Protein AF-D6ANL4-F1 (afdb_monomer_lite)

InterPro domains:
  IPR011990 Tetratricopeptide-like helical domain superfamily [G3DSA:1.25.40.10] (381-600)
  IPR011990 Tetratricopeptide-like helical domain superfamily [SSF48452] (417-595)
  IPR019734 Tetratricopeptide repeat [PS50005] (483-516)
  IPR019734 Tetratricopeptide repeat [SM00028] (483-516)
  IPR019734 Tetratricopeptide repeat [SM00028] (523-556)
  IPR027417 P-loop containing nucleoside triphosphate hydrolase [G3DSA:3.40.50.300] (1-132)
  IPR027417 P-loop containing nucleoside triphosphate hydrolase [SSF52540] (11-244)

Organism: NCBI:txid457431

Radius of gyration: 40.46 Å; chains: 1; bounding box: 131×117×101 Å

Foldseek 3Di:
DVLVVCLVVWFEAAAEEEAAFLQCLVVVLVVVLVVCVVVFPLEEEEDAQCCLPPVHGDALQVSLLVVCVVSPHDNVRQDPDLVVSLVVQQVSQADGEYEYEYEADNAPVSCVSVDHNGSYYYYYYHLFFYVVCVVVVYHYDYRDADDLVVLLVLLCVLQVPCLCVVPVVLSSLCCVLVLNRSLQSNQLSPVCNVPVVDHSVNLSVQSVPLQCNQVSSDDPDPRGPLNSLVSLLVPFDPLLNQLLLLVLLQLFFKDFPLLSCLLSQHDRPVSVVRCVRSNQWDFDDDPPDTTMIGGRSVSSSSSPVCNVVVNDPVSLLLSLLSLLVLLLVQLLVLLCQQPPPPPFDDQDSPPNAPVPSRGHDDQPDDPPDGSNVSSLVVCVVCLRSLLSSLVCCVVSVHLQSLLSSLRSSLSNCVQVVPLVSLLSSLVSQCVSCVVVVVLVSNLSSLQSSLVSCLVVLVLVSSLVSLVVSLVSCVVVVNQLSNLLSLQSNLSSCVSVVNLVSSLVSLVSSLPSNVVVPNLLSNLVSLQSNLVSCLVVLVLVSSLVSLVSSLVSCVVVVVLLVNLVSLLSNLSSCLSVVVNVSSVVSLVSSLVSCVVSVVVVVNVVSVVSNVVSVVVDPPDDPPDDDDDPPPPPPPPPPPDPDPDPDDDDDDDDDDDDDDDDDDDDDDDDDDYDDDDDDDDDDDDDDDDDDDDDDDDDDDDDDPDDDDDDDDDDDDDDDDDDDDDDDDDDDDDDDDDDDDDDDDDDDDDDDDDDDDDDDDDDDDDDDDDDDDDDDDDDDDDDDDDDDDDDDDDDDDDDDDDDDDDDDDDDDDDDDDDDDDDDDDDDDDDDDDDDDDDDDDDDDDDDDDDDDDD

pLDDT: mean 71.56, std 28.5, range [20.7, 98.0]

Secondary structure (DSSP, 8-state):
-HHHHHHHHT--EEEEEE--TTS-HHHHHHHHHHHHGGG-TT-EEEEE--TT-TT-SPPHHHHHHHHHHHTT--GGGS-SSHHHHHHHHHHHHTT---EEEEES---HHHHGGG--SSS-EEEEE-SS--GGGGTTT-EEEE-PPPPHHHHHHHHHHHH-SSHHHH-HHHHHHHHHHTTT-HHHHHHHHHHHHT-TTS-HHHHHHHHH-TTTHHHHT--SSS--HHHHHHHHHHTS-HHHHHHHHHHTT-SSSEEEHHHHHHHHTS--HHHHHHHHHTT-EEEE--SS---EEEE-HHHHHHHHHHHHHHS-HHHHHHHHHHHHHHHHHHHHHHHHHHSTT--PPPP--TTT--TT-SPPPP-PPPTT--HHHHHHHHHHHTHHHHHHHHHHTTTTT-THHHHHHHHHTTTHHHHH--HHHHHHHHHHHHHHHHHHT-HHHHHHHHHHHHHHHHHHT-HHHHHHHHHHHHHHHHHTT-HHHHHHHHHHHHHHHHHTT-HHHHHHHHHHHHHHHHHTT-HHHHHHHHHHHHHHHHHHT-HHHHHHHHHHHHHHHHHTT-HHHHHHHHHHHHHHHHHTT-HHHHHHHHHHHHHHHHHTT-HHHHHHHHHHHHHHHHH-TT-----S--S---------PPP----------------------------------------------------------------------------------------------------------PPPP------------------------------------------------------------------------------------------------------

Sequence (851 aa):
MHRNRASAEGHPTLAAVSGLGGVGKTAVALAWLHALRPDFPGGQLYADLGAQAPEGPADPGEVVARFLRALGVPVGQVPSTLGERVALYRSLTADRRLVVLLDDAATAAQVRPLLPAGRCVTAVTSRRRMPGLSLDGGHVIHLEPLSADAAVELLDATLADGRVAAQPEEARALVLLCAGLPLAVRIAGARLAARPKQGITSMVRALSEERERLEALAIEGDHDVRAALDLSYRGLPPAAARLYRLLGLHPGREFGVPLARTLSGGEAVEALDALHDANLLVDVAEETGGERYRFHDLVRLHAAERAARDGSAEERTTALLRIGHHYLANACRAEQVVEPGRDSLERNFARGVEPGAVAAEDFAPVEGQTAAEAALDWLERELPNLMAVVRHARAMGAPEIAWQLTDALWPLFPRRKLYREWLESHREGLLTAEEEGDGEACCRMLTSGALGRLATGDHAEGLAMFERAAVSFEERGDALGHARTLNYRGLAHQRLGRLDSAAELFARAADALPALGDLRAGALARFNLADVALAEGRYEDALVDAEASRLVLEAAGDAYNAARAAGLTGRACVGLGRLDRAEAELSAALSALRAQAAGFEAARVTREAMAKLSEAPGAAPSGPGALPGGAVPVRLGRPLGVDGGGRGGGPAGCSGATGGAGPAGSAGSGPSASPGPGDGPVGGGAGAGRCRHVAAYGPDDPYGGRVERGRVQTRHQPDVRDRGPHRPGLDRLPRLTDQQPGPAAEPQPAVWAPVHGHHQGAGVAVGEFGGVPGRVLVRRESRGRGLGHQGVRQQRHRVRCREPDAQVVVGDPQRAVRVEQRGSGPADPALRDVLGEPYGRRGHQVVPRSS

Structure (mmCIF, N/CA/C/O backbone):
data_AF-D6ANL4-F1
#
_entry.id   AF-D6ANL4-F1
#
loop_
_atom_site.group_PDB
_atom_site.id
_atom_site.type_symbol
_atom_site.label_atom_id
_atom_site.label_alt_id
_atom_site.label_comp_id
_atom_site.label_asym_id
_atom_site.label_entity_id
_atom_site.label_seq_id
_atom_site.pdbx_PDB_ins_code
_atom_site.Cartn_x
_atom_site.Cartn_y
_atom_site.Cartn_z
_atom_site.occupancy
_atom_site.B_iso_or_equiv
_atom_site.auth_seq_id
_atom_site.auth_comp_id
_atom_site.auth_asym_id
_atom_site.auth_atom_id
_atom_site.pdbx_PDB_model_num
ATOM 1 N N . MET A 1 1 ? -7.042 -24.223 26.941 1.00 49.34 1 MET A N 1
ATOM 2 C CA . MET A 1 1 ? -6.131 -24.908 27.891 1.00 49.34 1 MET A CA 1
ATOM 3 C C . MET A 1 1 ? -5.925 -24.132 29.192 1.00 49.34 1 MET A C 1
ATOM 5 O O . MET A 1 1 ? -6.305 -24.670 30.220 1.00 49.34 1 MET A O 1
ATOM 9 N N . HIS A 1 2 ? -5.383 -22.905 29.183 1.00 53.72 2 HIS A N 1
ATOM 10 C CA . HIS A 1 2 ? -4.917 -22.187 30.393 1.00 53.72 2 HIS A CA 1
ATOM 11 C C . HIS A 1 2 ? -5.878 -22.168 31.600 1.00 53.72 2 HIS A C 1
ATOM 13 O O . HIS A 1 2 ? -5.454 -22.538 32.692 1.00 53.72 2 HIS A O 1
ATOM 19 N N . ARG A 1 3 ? -7.178 -21.880 31.405 1.00 56.94 3 ARG A N 1
ATOM 20 C CA . ARG A 1 3 ? -8.217 -21.974 32.460 1.00 56.94 3 ARG A CA 1
ATOM 21 C C . ARG A 1 3 ? -8.161 -23.293 33.247 1.00 56.94 3 ARG A C 1
ATOM 23 O O . ARG A 1 3 ? -8.316 -23.291 34.460 1.00 56.94 3 ARG A O 1
ATOM 30 N N . ASN A 1 4 ? -7.926 -24.420 32.573 1.00 54.56 4 ASN A N 1
ATOM 31 C CA . ASN A 1 4 ? -7.916 -25.739 33.209 1.00 54.56 4 ASN A CA 1
ATOM 32 C C . ASN A 1 4 ? -6.651 -25.975 34.066 1.00 54.56 4 ASN A C 1
ATOM 34 O O . ASN A 1 4 ? -6.684 -26.850 34.924 1.00 54.56 4 ASN A O 1
ATOM 38 N N . ARG A 1 5 ? -5.568 -25.198 33.877 1.00 50.62 5 ARG A N 1
ATOM 39 C CA . ARG A 1 5 ? -4.426 -25.142 34.813 1.00 50.62 5 ARG A CA 1
ATOM 40 C C . ARG A 1 5 ? -4.746 -24.230 35.999 1.00 50.62 5 ARG A C 1
ATOM 42 O O . ARG A 1 5 ? -4.795 -24.708 37.127 1.00 50.62 5 ARG A O 1
ATOM 49 N N . ALA A 1 6 ? -5.108 -22.971 35.737 1.00 53.44 6 ALA A N 1
ATOM 50 C CA . ALA A 1 6 ? -5.422 -21.993 36.786 1.00 53.44 6 ALA A CA 1
ATOM 51 C C . ALA A 1 6 ? -6.539 -22.467 37.741 1.00 53.44 6 ALA A C 1
ATOM 53 O O . ALA A 1 6 ? -6.436 -22.299 38.952 1.00 53.44 6 ALA A O 1
ATOM 54 N N . SER A 1 7 ? -7.571 -23.145 37.224 1.00 52.44 7 SER A N 1
ATOM 55 C CA . SER A 1 7 ? -8.651 -23.729 38.034 1.00 52.44 7 SER A CA 1
ATOM 56 C C . SER A 1 7 ? -8.195 -24.894 38.926 1.00 52.44 7 SER A C 1
ATOM 58 O O . SER A 1 7 ? -8.766 -25.086 40.003 1.00 52.44 7 SER A O 1
ATOM 60 N N . ALA A 1 8 ? -7.201 -25.677 38.493 1.00 49.88 8 ALA A N 1
ATOM 61 C CA . ALA A 1 8 ? -6.625 -26.762 39.286 1.00 49.88 8 ALA A CA 1
ATOM 62 C C . ALA A 1 8 ? -5.714 -26.206 40.393 1.00 49.88 8 ALA A C 1
ATOM 64 O O . ALA A 1 8 ? -5.834 -26.603 41.550 1.00 49.88 8 ALA A O 1
ATOM 65 N N . GLU A 1 9 ? -4.878 -25.224 40.053 1.00 53.72 9 GLU A N 1
ATOM 66 C CA . GLU A 1 9 ? -3.955 -24.545 40.973 1.00 53.72 9 GLU A CA 1
ATOM 67 C C . GLU A 1 9 ? -4.677 -23.612 41.965 1.00 53.72 9 GLU A C 1
ATOM 69 O O . GLU A 1 9 ? -4.236 -23.439 43.096 1.00 53.72 9 GLU A O 1
ATOM 74 N N . GLY A 1 10 ? -5.829 -23.055 41.579 1.00 56.34 10 GLY A N 1
ATOM 75 C CA . GLY A 1 10 ? -6.633 -22.141 42.396 1.00 56.34 10 GLY A CA 1
ATOM 76 C C . GLY A 1 10 ? -6.345 -20.653 42.199 1.00 56.34 10 GLY A C 1
ATOM 77 O O . GLY A 1 10 ? -6.869 -19.844 42.961 1.00 56.34 10 GLY A O 1
ATOM 78 N N . HIS A 1 11 ? -5.560 -20.291 41.187 1.00 63.78 11 HIS A N 1
ATOM 79 C CA . HIS A 1 11 ? -5.214 -18.907 40.871 1.00 63.78 11 HIS A CA 1
ATOM 80 C C . HIS A 1 11 ? -6.373 -18.147 40.186 1.00 63.78 11 HIS A C 1
ATOM 82 O O . HIS A 1 11 ? -7.122 -18.748 39.404 1.00 63.78 11 HIS A O 1
ATOM 88 N N . PRO A 1 12 ? -6.526 -16.826 40.424 1.00 74.88 12 PRO A N 1
ATOM 89 C CA . PRO A 1 12 ? -7.436 -15.991 39.644 1.00 74.88 12 PRO A CA 1
ATOM 90 C C . PRO A 1 12 ? -7.028 -15.994 38.165 1.00 74.88 12 PRO A C 1
ATOM 92 O O . PRO A 1 12 ? -5.848 -15.927 37.832 1.00 74.88 12 PRO A O 1
ATOM 95 N N . THR A 1 13 ? -8.006 -16.057 37.261 1.00 86.62 13 THR A N 1
ATOM 96 C CA . THR A 1 13 ? -7.759 -15.981 35.812 1.00 86.62 13 THR A CA 1
ATOM 97 C C . THR A 1 13 ? -8.113 -14.590 35.303 1.00 86.62 13 THR A C 1
ATOM 99 O O . THR A 1 13 ? -9.285 -14.217 35.301 1.00 86.62 13 THR A O 1
ATOM 102 N N . LEU A 1 14 ? -7.119 -13.842 34.827 1.00 91.25 14 LEU A N 1
ATOM 103 C CA . LEU A 1 14 ? -7.308 -12.571 34.129 1.00 91.25 14 LEU A CA 1
ATOM 104 C C . LEU A 1 14 ? -7.162 -12.792 32.615 1.00 91.25 14 LEU A C 1
ATOM 106 O O . LEU A 1 14 ? -6.200 -13.414 32.166 1.00 91.25 14 LEU A O 1
ATOM 110 N N . ALA A 1 15 ? -8.100 -12.279 31.821 1.00 93.44 15 ALA A N 1
ATOM 111 C CA . ALA A 1 15 ? -8.013 -12.244 30.362 1.00 93.44 15 ALA A CA 1
ATOM 112 C C . ALA A 1 15 ? -8.346 -10.838 29.850 1.00 93.44 15 ALA A C 1
ATOM 114 O O . ALA A 1 15 ? -9.353 -10.260 30.254 1.00 93.44 15 ALA A O 1
ATOM 115 N N . ALA A 1 16 ? -7.514 -10.289 28.965 1.00 94.25 16 ALA A N 1
ATOM 116 C CA . ALA A 1 16 ? -7.652 -8.932 28.440 1.00 94.25 16 ALA A CA 1
ATOM 117 C C . ALA A 1 16 ? -7.832 -8.958 26.918 1.00 94.25 16 ALA A C 1
ATOM 119 O O . ALA A 1 16 ? -6.879 -9.186 26.177 1.00 94.25 16 ALA A O 1
ATOM 120 N N . VAL A 1 17 ? -9.065 -8.738 26.459 1.00 95.19 17 VAL A N 1
ATOM 121 C CA . VAL A 1 17 ? -9.463 -8.772 25.047 1.00 95.19 17 VAL A CA 1
ATOM 122 C C . VAL A 1 17 ? -9.319 -7.375 24.435 1.00 95.19 17 VAL A C 1
ATOM 124 O O . VAL A 1 17 ? -10.068 -6.453 24.758 1.00 95.19 17 VAL A O 1
ATOM 127 N N . SER A 1 18 ? -8.355 -7.229 23.534 1.00 93.38 18 SER A N 1
ATOM 128 C CA . SER A 1 18 ? -8.021 -5.996 22.806 1.00 93.38 18 SER A CA 1
ATOM 129 C C . SER A 1 18 ? -8.410 -6.094 21.326 1.00 93.38 18 SER A C 1
ATOM 131 O O . SER A 1 18 ? -8.670 -7.188 20.832 1.00 93.38 18 SER A O 1
ATOM 133 N N . GLY A 1 19 ? -8.480 -4.967 20.612 1.00 90.25 19 GLY A N 1
ATOM 134 C CA . GLY A 1 19 ? -8.834 -4.927 19.185 1.00 90.25 19 GLY A CA 1
ATOM 135 C C . GLY A 1 19 ? -9.689 -3.714 18.805 1.00 90.25 19 GLY A C 1
ATOM 136 O O . GLY A 1 19 ? -10.088 -2.924 19.667 1.00 90.25 19 GLY A O 1
ATOM 137 N N . LEU A 1 20 ? -10.004 -3.575 17.516 1.00 89.69 20 LEU A N 1
ATOM 138 C CA . LEU A 1 20 ? -10.671 -2.403 16.929 1.00 89.69 20 LEU A CA 1
ATOM 139 C C . LEU A 1 20 ? -12.090 -2.131 17.495 1.00 89.69 20 LEU A C 1
ATOM 141 O O . LEU A 1 20 ? -12.738 -2.985 18.116 1.00 89.69 20 LEU A O 1
ATOM 145 N N . GLY A 1 21 ? -12.602 -0.912 17.299 1.00 84.56 21 GLY A N 1
ATOM 146 C CA . GLY A 1 21 ? -14.017 -0.590 17.519 1.00 84.56 21 GLY A CA 1
ATOM 147 C C . GLY A 1 21 ? -14.932 -1.475 16.658 1.00 84.56 21 GLY A C 1
ATOM 148 O O . GLY A 1 21 ? -14.622 -1.760 15.507 1.00 84.56 21 GLY A O 1
ATOM 149 N N . GLY A 1 22 ? -16.040 -1.965 17.220 1.00 85.25 22 GLY A N 1
ATOM 150 C CA . GLY A 1 22 ? -16.984 -2.830 16.493 1.00 85.25 22 GLY A CA 1
ATOM 151 C C . GLY A 1 22 ? -16.523 -4.274 16.217 1.00 85.25 22 GLY A C 1
ATOM 152 O O . GLY A 1 22 ? -17.305 -5.043 15.660 1.00 85.25 22 GLY A O 1
ATOM 153 N N . VAL A 1 23 ? -15.315 -4.682 16.644 1.00 91.69 23 VAL A N 1
ATOM 154 C CA . VAL A 1 23 ? -14.769 -6.042 16.410 1.00 91.69 23 VAL A CA 1
ATOM 155 C C . VAL A 1 23 ? -15.395 -7.150 17.287 1.00 91.69 23 VAL A C 1
ATOM 157 O O . VAL A 1 23 ? -15.064 -8.319 17.157 1.00 91.69 23 VAL A O 1
ATOM 160 N N . GLY A 1 24 ? -16.327 -6.808 18.186 1.00 91.12 24 GLY A N 1
ATOM 161 C CA . GLY A 1 24 ? -17.108 -7.792 18.956 1.00 91.12 24 GLY A CA 1
ATOM 162 C C . GLY A 1 24 ? -16.538 -8.219 20.318 1.00 91.12 24 GLY A C 1
ATOM 163 O O . GLY A 1 24 ? -17.097 -9.124 20.931 1.00 91.12 24 GLY A O 1
ATOM 164 N N . LYS A 1 25 ? -15.488 -7.559 20.834 1.00 94.00 25 LYS A N 1
ATOM 165 C CA . LYS A 1 25 ? -14.819 -7.884 22.120 1.00 94.00 25 LYS A CA 1
ATOM 166 C C . LYS A 1 25 ? -15.785 -8.189 23.273 1.00 94.00 25 LYS A C 1
ATOM 168 O O . LYS A 1 25 ? -15.691 -9.250 23.881 1.00 94.00 25 LYS A O 1
ATOM 173 N N . THR A 1 26 ? -16.733 -7.288 23.533 1.00 92.12 26 THR A N 1
ATOM 174 C CA . THR A 1 26 ? -17.755 -7.417 24.585 1.00 92.12 26 THR A CA 1
ATOM 175 C C . THR A 1 26 ? -18.653 -8.633 24.372 1.00 92.12 26 THR A C 1
ATOM 177 O O . THR A 1 26 ? -18.962 -9.337 25.326 1.00 92.12 26 THR A O 1
ATOM 180 N N . ALA A 1 27 ? -19.024 -8.943 23.125 1.00 92.19 27 ALA A N 1
ATOM 181 C CA . ALA A 1 27 ? -19.832 -10.119 22.806 1.00 92.19 27 ALA A CA 1
ATOM 182 C C . ALA A 1 27 ? -19.053 -11.426 23.034 1.00 92.19 27 ALA A C 1
ATOM 184 O O . ALA A 1 27 ? -19.598 -12.359 23.617 1.00 92.19 27 ALA A O 1
ATOM 185 N N . VAL A 1 28 ? -17.770 -11.476 22.653 1.00 93.88 28 VAL A N 1
ATOM 186 C CA . VAL A 1 28 ? -16.883 -12.624 22.925 1.00 93.88 28 VAL A CA 1
ATOM 187 C C . VAL A 1 28 ? -16.667 -12.806 24.431 1.00 93.88 28 VAL A C 1
ATOM 189 O O . VAL A 1 28 ? -16.781 -13.923 24.937 1.00 93.88 28 VAL A O 1
ATOM 192 N N . ALA A 1 29 ? -16.418 -11.717 25.165 1.00 93.69 29 ALA A N 1
ATOM 193 C CA . ALA A 1 29 ? -16.261 -11.745 26.615 1.00 93.69 29 ALA A CA 1
ATOM 194 C C . ALA A 1 29 ? -17.547 -12.215 27.319 1.00 93.69 29 ALA A C 1
ATOM 196 O O . ALA A 1 29 ? -17.490 -13.143 28.123 1.00 93.69 29 ALA A O 1
ATOM 197 N N . LEU A 1 30 ? -18.713 -11.653 26.978 1.00 92.81 30 LEU A N 1
ATOM 198 C CA . LEU A 1 30 ? -20.006 -12.080 27.523 1.00 92.81 30 LEU A CA 1
ATOM 199 C C . LEU A 1 30 ? -20.320 -13.543 27.187 1.00 92.81 30 LEU A C 1
ATOM 201 O O . LEU A 1 30 ? -20.717 -14.285 28.078 1.00 92.81 30 LEU A O 1
ATOM 205 N N . ALA A 1 31 ? -20.102 -13.992 25.947 1.00 91.69 31 ALA A N 1
ATOM 206 C CA . ALA A 1 31 ? -20.332 -15.384 25.558 1.00 91.69 31 ALA A CA 1
ATOM 207 C C . ALA A 1 31 ? -19.447 -16.361 26.354 1.00 91.69 31 ALA A C 1
ATOM 209 O O . ALA A 1 31 ? -19.939 -17.370 26.864 1.00 91.69 31 ALA A O 1
ATOM 210 N N . TRP A 1 32 ? -18.161 -16.034 26.526 1.00 92.12 32 TRP A N 1
ATOM 211 C CA . TRP A 1 32 ? -17.240 -16.820 27.348 1.00 92.12 32 TRP A CA 1
ATOM 212 C C . TRP A 1 32 ? -17.672 -16.854 28.818 1.00 92.12 32 TRP A C 1
ATOM 214 O O . TRP A 1 32 ? -17.771 -17.929 29.408 1.00 92.12 32 TRP A O 1
ATOM 224 N N . LEU A 1 33 ? -17.990 -15.698 29.403 1.00 90.81 33 LEU A N 1
ATOM 225 C CA . LEU A 1 33 ? -18.392 -15.592 30.805 1.00 90.81 33 LEU A CA 1
ATOM 226 C C . LEU A 1 33 ? -19.758 -16.241 31.092 1.00 90.81 33 LEU A C 1
ATOM 228 O O . LEU A 1 33 ? -19.920 -16.875 32.134 1.00 90.81 33 LEU A O 1
ATOM 232 N N . HIS A 1 34 ? -20.713 -16.175 30.160 1.00 88.00 34 HIS A N 1
ATOM 233 C CA . HIS A 1 34 ? -21.976 -16.915 30.243 1.00 88.00 34 HIS A CA 1
ATOM 234 C C . HIS A 1 34 ? -21.746 -18.429 30.276 1.00 88.00 34 HIS A C 1
ATOM 236 O O . HIS A 1 34 ? -22.342 -19.112 31.109 1.00 88.00 34 HIS A O 1
ATOM 242 N N . ALA A 1 35 ? -20.854 -18.952 29.428 1.00 88.50 35 ALA A N 1
ATOM 243 C CA . ALA A 1 35 ? -20.510 -20.375 29.409 1.00 88.50 35 ALA A CA 1
ATOM 244 C C . ALA A 1 35 ? -19.803 -20.846 30.698 1.00 88.50 35 ALA A C 1
ATOM 246 O O . ALA A 1 35 ? -19.866 -22.026 31.032 1.00 88.50 35 ALA A O 1
ATOM 247 N N . LEU A 1 36 ? -19.161 -19.934 31.441 1.00 86.69 36 LEU A N 1
ATOM 248 C CA . LEU A 1 36 ? -18.554 -20.212 32.748 1.00 86.69 36 LEU A CA 1
ATOM 249 C C . LEU A 1 36 ? -19.534 -20.121 33.926 1.00 86.69 36 LEU A C 1
ATOM 251 O O . LEU A 1 36 ? -19.228 -20.642 34.995 1.00 86.69 36 LEU A O 1
ATOM 255 N N . ARG A 1 37 ? -20.695 -19.471 33.771 1.00 83.38 37 ARG A N 1
ATOM 256 C CA . ARG A 1 37 ? -21.607 -19.126 34.881 1.00 83.38 37 ARG A CA 1
ATOM 257 C C . ARG A 1 37 ? -21.918 -20.273 35.871 1.00 83.38 37 ARG A C 1
ATOM 259 O O . ARG A 1 37 ? -21.985 -19.965 37.062 1.00 83.38 37 ARG A O 1
ATOM 266 N N . PRO A 1 38 ? -22.086 -21.553 35.468 1.00 86.44 38 PRO A N 1
ATOM 267 C CA . PRO A 1 38 ? -22.317 -22.653 36.414 1.00 86.44 38 PRO A CA 1
ATOM 268 C C . PRO A 1 38 ? -21.175 -22.895 37.418 1.00 86.44 38 PRO A C 1
ATOM 270 O O . PRO A 1 38 ? -21.438 -23.315 38.542 1.00 86.44 38 PRO A O 1
ATOM 273 N N . ASP A 1 39 ? -19.924 -22.601 37.048 1.00 85.88 39 ASP A N 1
ATOM 274 C CA . ASP A 1 39 ? -18.735 -22.887 37.867 1.00 85.88 39 ASP A CA 1
ATOM 275 C C . ASP A 1 39 ? -18.497 -21.839 38.985 1.00 85.88 39 ASP A C 1
ATOM 277 O O . ASP A 1 39 ? -17.739 -22.084 39.934 1.00 85.88 39 ASP A O 1
ATOM 281 N N . PHE A 1 40 ? -19.153 -20.671 38.895 1.00 87.94 40 PHE A N 1
ATOM 282 C CA . PHE A 1 40 ? -18.916 -19.487 39.738 1.00 87.94 40 PHE A CA 1
ATOM 283 C C . PHE A 1 40 ? -20.179 -19.047 40.512 1.00 87.94 40 PHE A C 1
ATOM 285 O O . PHE A 1 40 ? -20.738 -17.975 40.260 1.00 87.94 40 PHE A O 1
ATOM 292 N N . PRO A 1 41 ? -20.640 -19.840 41.502 1.00 85.62 41 PRO A N 1
ATOM 293 C CA . PRO A 1 41 ? -21.874 -19.572 42.249 1.00 85.62 41 PRO A CA 1
ATOM 294 C C . PRO A 1 41 ? -21.801 -18.359 43.195 1.00 85.62 41 PRO A C 1
ATOM 296 O O . PRO A 1 41 ? -22.813 -17.991 43.782 1.00 85.62 41 PRO A O 1
ATOM 299 N N . GLY A 1 42 ? -20.632 -17.730 43.371 1.00 84.19 42 GLY A N 1
ATOM 300 C CA . GLY A 1 42 ? -20.474 -16.561 44.241 1.00 84.19 42 GLY A CA 1
ATOM 301 C C . GLY A 1 42 ? -21.062 -15.267 43.668 1.00 84.19 42 GLY A C 1
ATOM 302 O O . GLY A 1 42 ? -21.218 -14.303 44.418 1.00 84.19 42 GLY A O 1
ATOM 303 N N . GLY A 1 43 ? -21.367 -15.233 42.364 1.00 87.56 43 GLY A N 1
ATOM 304 C CA . GLY A 1 43 ? -21.992 -14.098 41.685 1.00 87.56 43 GLY A CA 1
ATOM 305 C C . GLY A 1 43 ? -21.235 -13.593 40.452 1.00 87.56 43 GLY A C 1
ATOM 306 O O . GLY A 1 43 ? -20.160 -14.074 40.094 1.00 87.56 43 GLY A O 1
ATOM 307 N N . GLN A 1 44 ? -21.831 -12.592 39.803 1.00 91.00 44 GLN A N 1
ATOM 308 C CA . GLN A 1 44 ? -21.300 -11.909 38.622 1.00 91.00 44 GLN A CA 1
ATOM 309 C C . GLN A 1 44 ? -21.209 -10.406 38.913 1.00 91.00 44 GLN A C 1
ATOM 311 O O . GLN A 1 44 ? -22.133 -9.841 39.498 1.00 91.00 44 GLN A O 1
ATOM 316 N N . LEU A 1 45 ? -20.120 -9.761 38.497 1.00 93.81 45 LEU A N 1
ATOM 317 C CA . LEU A 1 45 ? -19.922 -8.313 38.578 1.00 93.81 45 LEU A CA 1
ATOM 318 C C . LEU A 1 45 ? -19.667 -7.746 37.178 1.00 93.81 45 LEU A C 1
ATOM 320 O O . LEU A 1 45 ? -18.906 -8.320 36.402 1.00 93.81 45 LEU A O 1
ATOM 324 N N . TYR A 1 46 ? -20.282 -6.604 36.874 1.00 94.44 46 TYR A N 1
ATOM 325 C CA . TYR A 1 46 ? -20.105 -5.881 35.616 1.00 94.44 46 TYR A CA 1
ATOM 326 C C . TYR A 1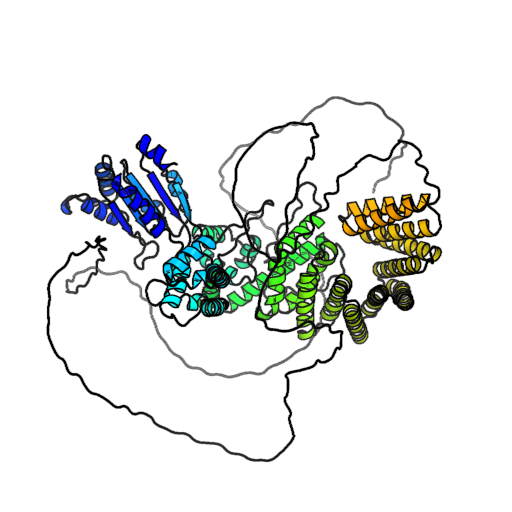 46 ? -19.785 -4.413 35.890 1.00 94.44 46 TYR A C 1
ATOM 328 O O . TYR A 1 46 ? -20.445 -3.765 36.709 1.00 94.44 46 TYR A O 1
ATOM 336 N N . ALA A 1 47 ? -18.799 -3.882 35.177 1.00 94.19 47 ALA A N 1
ATOM 337 C CA . ALA A 1 47 ? -18.584 -2.454 35.047 1.00 94.19 47 ALA A CA 1
ATOM 338 C C . ALA A 1 47 ? -18.217 -2.119 33.602 1.00 94.19 47 ALA A C 1
ATOM 340 O O . ALA A 1 47 ? -17.173 -2.546 33.118 1.00 94.19 47 ALA A O 1
ATOM 341 N N . ASP A 1 48 ? -19.044 -1.294 32.966 1.00 92.00 48 ASP A N 1
ATOM 342 C CA . ASP A 1 48 ? -18.556 -0.376 31.941 1.00 92.00 48 ASP A CA 1
ATOM 343 C C . ASP A 1 48 ? -17.573 0.599 32.614 1.00 92.00 48 ASP A C 1
ATOM 345 O O . ASP A 1 48 ? -17.864 1.135 33.696 1.00 92.00 48 ASP A O 1
ATOM 349 N N . LEU A 1 49 ? -16.394 0.752 32.014 1.00 91.69 49 LEU A N 1
ATOM 350 C CA . LEU A 1 49 ? -15.315 1.642 32.436 1.00 91.69 49 LEU A CA 1
ATOM 351 C C . LEU A 1 49 ? -15.178 2.882 31.539 1.00 91.69 49 LEU A C 1
ATOM 353 O O . LEU A 1 49 ? -14.384 3.772 31.866 1.00 91.69 49 LEU A O 1
ATOM 357 N N . GLY A 1 50 ? -15.968 2.964 30.463 1.00 80.56 50 GLY A N 1
ATOM 358 C CA . GLY A 1 50 ? -16.232 4.177 29.699 1.00 80.56 50 GLY A CA 1
ATOM 359 C C . GLY A 1 50 ? -14.988 4.868 29.153 1.00 80.56 50 GLY A C 1
ATOM 360 O O . GLY A 1 50 ? -14.885 6.087 29.274 1.00 80.56 50 GLY A O 1
ATOM 361 N N . ALA A 1 51 ? -14.031 4.135 28.568 1.00 76.50 51 ALA A N 1
ATOM 362 C CA . ALA A 1 51 ? -12.716 4.670 28.188 1.00 76.50 51 ALA A CA 1
ATOM 363 C C . ALA A 1 51 ? -12.726 5.980 27.384 1.00 76.50 51 ALA A C 1
ATOM 365 O O . ALA A 1 51 ? -11.730 6.704 27.411 1.00 76.50 51 ALA A O 1
ATOM 366 N N . GLN A 1 52 ? -13.802 6.267 26.646 1.00 66.81 52 GLN A N 1
ATOM 367 C CA . GLN A 1 52 ? -14.018 7.506 25.889 1.00 66.81 52 GLN A CA 1
ATOM 368 C C . GLN A 1 52 ? -15.429 8.094 26.122 1.00 66.81 52 GLN A C 1
ATOM 370 O O . GLN A 1 52 ? -16.010 8.704 25.224 1.00 66.81 52 GLN A O 1
ATOM 375 N N . ALA A 1 53 ? -16.002 7.894 27.315 1.00 74.56 53 ALA A N 1
ATOM 376 C CA . ALA A 1 53 ? -17.255 8.531 27.715 1.00 74.56 53 ALA A CA 1
ATOM 377 C C . ALA A 1 53 ? -17.093 10.068 27.822 1.00 74.56 53 ALA A C 1
ATOM 379 O O . ALA A 1 53 ? -15.987 10.538 28.103 1.00 74.56 53 ALA A O 1
ATOM 380 N N . PRO A 1 54 ? -18.163 10.874 27.640 1.00 68.50 54 PRO A N 1
ATOM 381 C CA . PRO A 1 54 ? -18.071 12.342 27.665 1.00 68.50 54 PRO A CA 1
ATOM 382 C C . PRO A 1 54 ? -17.549 12.933 28.983 1.00 68.50 54 PRO A C 1
ATOM 384 O O . PRO A 1 54 ? -16.980 14.021 28.986 1.00 68.50 54 PRO A O 1
ATOM 387 N N . GLU A 1 55 ? -17.741 12.212 30.087 1.00 75.44 55 GLU A N 1
ATOM 388 C CA . GLU A 1 55 ? -17.324 12.585 31.447 1.00 75.44 55 GLU A CA 1
ATOM 389 C C . GLU A 1 55 ? -15.909 12.070 31.794 1.00 75.44 55 GLU A C 1
ATOM 391 O O . GLU A 1 55 ? -15.365 12.400 32.846 1.00 75.44 55 GLU A O 1
ATOM 396 N N . GLY A 1 56 ? -15.285 11.305 30.888 1.00 76.38 56 GLY A N 1
ATOM 397 C CA . GLY A 1 56 ? -14.013 10.609 31.086 1.00 76.38 56 GLY A CA 1
ATOM 398 C C . GLY A 1 56 ? -14.173 9.142 31.526 1.00 76.38 56 GLY A C 1
ATOM 399 O O . GLY A 1 56 ? -15.292 8.677 31.748 1.00 76.38 56 GLY A O 1
ATOM 400 N N . PRO A 1 57 ? -13.064 8.383 31.636 1.00 85.44 57 PRO A N 1
ATOM 401 C CA . PRO A 1 57 ? -13.089 7.004 32.122 1.00 85.44 57 PRO A CA 1
ATOM 402 C C . PRO A 1 57 ? -13.553 6.921 33.580 1.00 85.44 57 PRO A C 1
ATOM 404 O O . PRO A 1 57 ? -13.145 7.736 34.407 1.00 85.44 57 PRO A O 1
ATOM 407 N N . ALA A 1 58 ? -14.342 5.898 33.913 1.00 89.56 58 ALA A N 1
ATOM 408 C CA . ALA A 1 58 ? -14.899 5.724 35.255 1.00 89.56 58 ALA A CA 1
ATOM 409 C C . ALA A 1 58 ? -13.807 5.594 36.338 1.00 89.56 58 ALA A C 1
ATOM 411 O O . ALA A 1 58 ? -12.858 4.816 36.173 1.00 89.56 58 ALA A O 1
ATOM 412 N N . ASP A 1 59 ? -13.971 6.298 37.465 1.00 91.75 59 ASP A N 1
ATOM 413 C CA . ASP A 1 59 ? -13.064 6.198 38.614 1.00 91.75 59 ASP A CA 1
ATOM 414 C C . ASP A 1 59 ? -13.075 4.774 39.207 1.00 91.75 59 ASP A C 1
ATOM 416 O O . ASP A 1 59 ? -14.133 4.283 39.626 1.00 91.75 59 ASP A O 1
ATOM 420 N N . PRO A 1 60 ? -11.911 4.106 39.333 1.00 94.12 60 PRO A N 1
ATOM 421 C CA . PRO A 1 60 ? -11.824 2.831 40.031 1.00 94.12 60 PRO A CA 1
ATOM 422 C C . PRO A 1 60 ? -12.356 2.887 41.469 1.00 94.12 60 PRO A C 1
ATOM 424 O O . PRO A 1 60 ? -12.922 1.902 41.939 1.00 94.12 60 PRO A O 1
ATOM 427 N N . GLY A 1 61 ? -12.230 4.014 42.177 1.00 94.50 61 GLY A N 1
ATOM 428 C CA . GLY A 1 61 ? -12.760 4.175 43.533 1.00 94.50 61 GLY A CA 1
ATOM 429 C C . GLY A 1 61 ? -14.280 4.041 43.602 1.00 94.50 61 GLY A C 1
ATOM 430 O O . GLY A 1 61 ? -14.794 3.350 44.491 1.00 94.50 61 GLY A O 1
ATOM 431 N N . GLU A 1 62 ? -15.010 4.663 42.682 1.00 93.50 62 GLU A N 1
ATOM 432 C CA . GLU A 1 62 ? -16.461 4.524 42.543 1.00 93.50 62 GLU A CA 1
ATOM 433 C C . GLU A 1 62 ? -16.876 3.129 42.071 1.00 93.50 62 GLU A C 1
ATOM 435 O O . GLU A 1 62 ? -17.844 2.565 42.597 1.00 93.50 62 GLU A O 1
ATOM 440 N N . VAL A 1 63 ? -16.129 2.523 41.141 1.00 95.88 63 VAL A N 1
ATOM 441 C CA . VAL A 1 63 ? -16.418 1.163 40.659 1.00 95.88 63 VAL A CA 1
ATOM 442 C C . VAL A 1 63 ? -16.223 0.125 41.771 1.00 95.88 63 VAL A C 1
ATOM 444 O O . VAL A 1 63 ? -17.115 -0.702 41.975 1.00 95.88 63 VAL A O 1
ATOM 447 N N . VAL A 1 64 ? -15.149 0.204 42.572 1.00 96.31 64 VAL A N 1
ATOM 448 C CA . VAL A 1 64 ? -14.995 -0.661 43.758 1.00 96.31 64 VAL A CA 1
ATOM 449 C C . VAL A 1 64 ? -16.101 -0.384 44.780 1.00 96.31 64 VAL A C 1
ATOM 451 O O . VAL A 1 64 ? -16.670 -1.329 45.318 1.00 96.31 64 VAL A O 1
ATOM 454 N N . ALA A 1 65 ? -16.494 0.874 45.017 1.00 94.00 65 ALA A N 1
ATOM 455 C CA . ALA A 1 65 ? -17.625 1.180 45.902 1.00 94.00 65 ALA A CA 1
ATOM 456 C C . ALA A 1 65 ? -18.954 0.574 45.396 1.00 94.00 65 ALA A C 1
ATOM 458 O O . ALA A 1 65 ? -19.758 0.085 46.193 1.00 94.00 65 ALA A O 1
ATOM 459 N N . ARG A 1 66 ? -19.184 0.545 44.075 1.00 94.25 66 ARG A N 1
ATOM 460 C CA . ARG A 1 66 ? -20.324 -0.142 43.442 1.00 94.25 66 ARG A CA 1
ATOM 461 C C . ARG A 1 66 ? -20.244 -1.661 43.635 1.00 94.25 66 ARG A C 1
ATOM 463 O O . ARG A 1 66 ? -21.248 -2.255 44.022 1.00 94.25 66 ARG A O 1
ATOM 470 N N . PHE A 1 67 ? -19.073 -2.273 43.452 1.00 95.75 67 PHE A N 1
ATOM 471 C CA . PHE A 1 67 ? -18.863 -3.707 43.687 1.00 95.75 67 PHE A CA 1
ATOM 472 C C . PHE A 1 67 ? -19.019 -4.101 45.162 1.00 95.75 67 PHE A C 1
ATOM 474 O O . PHE A 1 67 ? -19.671 -5.099 45.450 1.00 95.75 67 PHE A O 1
ATOM 481 N N . LEU A 1 68 ? -18.502 -3.311 46.107 1.00 95.25 68 LEU A N 1
ATOM 482 C CA . LEU A 1 68 ? -18.671 -3.544 47.546 1.00 95.25 68 LEU A CA 1
ATOM 483 C C . LEU A 1 68 ? -20.155 -3.560 47.942 1.00 95.25 68 LEU A C 1
ATOM 485 O O . LEU A 1 68 ? -20.599 -4.497 48.607 1.00 95.25 68 LEU A O 1
ATOM 489 N N . ARG A 1 69 ? -20.942 -2.585 47.464 1.00 94.06 69 ARG A N 1
ATOM 490 C CA . ARG A 1 69 ? -22.402 -2.560 47.670 1.00 94.06 69 ARG A CA 1
ATOM 491 C C . ARG A 1 69 ? -23.086 -3.791 47.060 1.00 94.06 69 ARG A C 1
ATOM 493 O O . ARG A 1 69 ? -23.899 -4.418 47.730 1.00 94.06 69 ARG A O 1
ATOM 500 N N . ALA A 1 70 ? -22.713 -4.190 45.841 1.00 91.81 70 ALA A N 1
ATOM 501 C CA . ALA A 1 70 ? -23.247 -5.391 45.185 1.00 91.81 70 ALA A CA 1
ATOM 502 C C . ALA A 1 70 ? -22.869 -6.709 45.898 1.00 91.81 70 ALA A C 1
ATOM 504 O O . ALA A 1 70 ? -23.630 -7.672 45.856 1.00 91.81 70 ALA A O 1
ATOM 505 N N . LEU A 1 71 ? -21.724 -6.756 46.589 1.00 91.56 71 LEU A N 1
ATOM 506 C CA . LEU A 1 71 ? -21.275 -7.901 47.395 1.00 91.56 71 LEU A CA 1
ATOM 507 C C . LEU A 1 71 ? -21.892 -7.953 48.807 1.00 91.56 71 LEU A C 1
ATOM 509 O O . LEU A 1 71 ? -21.618 -8.914 49.539 1.00 91.56 71 LEU A O 1
ATOM 513 N N . GLY A 1 72 ? -22.717 -6.959 49.167 1.00 91.56 72 GLY A N 1
ATOM 514 C CA . GLY A 1 72 ? -23.497 -6.890 50.406 1.00 91.56 72 GLY A CA 1
ATOM 515 C C . GLY A 1 72 ? -23.034 -5.854 51.439 1.00 91.56 72 GLY A C 1
ATOM 516 O O . GLY A 1 72 ? -23.589 -5.829 52.533 1.00 91.56 72 GLY A O 1
ATOM 517 N N . VAL A 1 73 ? -22.038 -5.008 51.142 1.00 94.06 73 VAL A N 1
ATOM 518 C CA . VAL A 1 73 ? -21.526 -4.014 52.108 1.00 94.06 73 VAL A CA 1
ATOM 519 C C . VAL A 1 73 ? -22.500 -2.830 52.243 1.00 94.06 73 VAL A C 1
ATOM 521 O O . VAL A 1 73 ? -22.773 -2.158 51.241 1.00 94.06 73 VAL A O 1
ATOM 524 N N . PRO A 1 74 ? -23.004 -2.515 53.455 1.00 92.81 74 PRO A N 1
ATOM 525 C CA . PRO A 1 74 ? -23.837 -1.337 53.697 1.00 92.81 74 PRO A CA 1
ATOM 526 C C . PRO A 1 74 ? -23.123 -0.038 53.313 1.00 92.81 74 PRO A C 1
ATOM 528 O O . PRO A 1 74 ? -21.927 0.109 53.548 1.00 92.81 74 PRO A O 1
ATOM 531 N N . VAL A 1 75 ? -23.856 0.948 52.783 1.00 89.62 75 VAL A N 1
ATOM 532 C CA . VAL A 1 75 ? -23.263 2.193 52.245 1.00 89.62 75 VAL A CA 1
ATOM 533 C C . VAL A 1 75 ? -22.381 2.919 53.272 1.00 89.62 75 VAL A C 1
ATOM 535 O O . VAL A 1 75 ? -21.280 3.336 52.932 1.00 89.62 75 VAL A O 1
ATOM 538 N N . GLY A 1 76 ? -22.816 2.998 54.535 1.00 89.75 76 GLY A N 1
ATOM 539 C CA . GLY A 1 76 ? -22.049 3.608 55.633 1.00 89.75 76 GLY A CA 1
ATOM 540 C C . GLY A 1 76 ? -20.855 2.788 56.150 1.00 89.75 76 GLY A C 1
ATOM 541 O O . GLY A 1 76 ? -20.188 3.228 57.078 1.00 89.75 76 GLY A O 1
ATOM 542 N N . GLN A 1 77 ? -20.595 1.605 55.584 1.00 91.44 77 GLN A N 1
ATOM 543 C CA . GLN A 1 77 ? -19.425 0.761 55.870 1.00 91.44 77 GLN A CA 1
ATOM 544 C C . GLN A 1 77 ? -18.448 0.686 54.682 1.00 91.44 77 GLN A C 1
ATOM 546 O O . GLN A 1 77 ? -17.410 0.034 54.783 1.00 91.44 77 GLN A O 1
ATOM 551 N N . VAL A 1 78 ? -18.749 1.342 53.554 1.00 93.81 78 VAL A N 1
ATOM 552 C CA . VAL A 1 78 ? -17.811 1.463 52.430 1.00 93.81 78 VAL A CA 1
ATOM 553 C C . VAL A 1 78 ? -16.758 2.526 52.782 1.00 93.81 78 VAL A C 1
ATOM 555 O O . VAL A 1 78 ? -17.141 3.669 53.034 1.00 93.81 78 VAL A O 1
ATOM 558 N N . PRO A 1 79 ? -15.447 2.205 52.786 1.00 93.81 79 PRO A N 1
ATOM 559 C CA . PRO A 1 79 ? -14.407 3.166 53.155 1.00 93.81 79 PRO A CA 1
ATOM 560 C C . PRO A 1 79 ? -14.353 4.402 52.250 1.00 93.81 79 PRO A C 1
ATOM 562 O O . PRO A 1 79 ? -14.781 4.372 51.091 1.00 93.81 79 PRO A O 1
ATOM 565 N N . SER A 1 80 ? -13.783 5.498 52.751 1.00 89.88 80 SER A N 1
ATOM 566 C CA . SER A 1 80 ? -13.654 6.739 51.980 1.00 89.88 80 SER A CA 1
ATOM 567 C C . SER A 1 80 ? -12.539 6.661 50.933 1.00 89.88 80 SER A C 1
ATOM 569 O O . SER A 1 80 ? -12.747 7.144 49.821 1.00 89.88 80 SER A O 1
ATOM 571 N N . THR A 1 81 ? -11.401 6.022 51.231 1.00 94.56 81 THR A N 1
ATOM 572 C CA . THR A 1 81 ? -10.242 5.991 50.321 1.00 94.56 81 THR A CA 1
ATOM 573 C C . THR A 1 81 ? -10.257 4.805 49.350 1.00 94.56 81 THR A C 1
ATOM 575 O O . THR A 1 81 ? -10.783 3.729 49.642 1.00 94.56 81 THR A O 1
ATOM 578 N N . LEU A 1 82 ? -9.611 4.973 48.188 1.00 93.81 82 LEU A N 1
ATOM 579 C CA . LEU A 1 82 ? -9.416 3.894 47.211 1.00 93.81 82 LEU A CA 1
ATOM 580 C C . LEU A 1 82 ? -8.657 2.699 47.813 1.00 93.81 82 LEU A C 1
ATOM 582 O O . LEU A 1 82 ? -9.050 1.558 47.589 1.00 93.81 82 LEU A O 1
ATOM 586 N N . GLY A 1 83 ? -7.596 2.945 48.590 1.00 94.88 83 GLY A N 1
ATOM 587 C CA . GLY A 1 83 ? -6.765 1.883 49.169 1.00 94.88 83 GLY A CA 1
ATOM 588 C C . GLY A 1 83 ? -7.549 0.964 50.107 1.00 94.88 83 GLY A C 1
ATOM 589 O O . GLY A 1 83 ? -7.502 -0.256 49.963 1.00 94.88 83 GLY A O 1
ATOM 590 N N . GLU A 1 84 ? -8.340 1.544 51.011 1.00 95.75 84 GLU A N 1
ATOM 591 C CA . GLU A 1 84 ? -9.197 0.789 51.932 1.00 95.75 84 GLU A CA 1
ATOM 592 C C . GLU A 1 84 ? -10.329 0.057 51.194 1.00 95.75 84 GLU A C 1
ATOM 594 O O . GLU A 1 84 ? -10.614 -1.100 51.506 1.00 95.75 84 GLU A O 1
ATOM 599 N N . ARG A 1 85 ? -10.946 0.686 50.178 1.00 97.19 85 ARG A N 1
ATOM 600 C CA . ARG A 1 85 ? -11.953 0.033 49.319 1.00 97.19 85 ARG A CA 1
ATOM 601 C C . ARG A 1 85 ? -11.377 -1.199 48.619 1.00 97.19 85 ARG A C 1
ATOM 603 O O . ARG A 1 85 ? -12.008 -2.253 48.643 1.00 97.19 85 ARG A O 1
ATOM 610 N N . VAL A 1 86 ? -10.184 -1.087 48.029 1.00 96.75 86 VAL A N 1
ATOM 611 C CA . VAL A 1 86 ? -9.492 -2.196 47.345 1.00 96.75 86 VAL A CA 1
ATOM 612 C C . VAL A 1 86 ? -9.104 -3.298 48.330 1.00 96.75 86 VAL A C 1
ATOM 614 O O . VAL A 1 86 ? -9.298 -4.474 48.025 1.00 96.75 86 VAL A O 1
ATOM 617 N N . ALA A 1 87 ? -8.611 -2.945 49.521 1.00 95.50 87 ALA A N 1
ATOM 618 C CA . ALA A 1 87 ? -8.296 -3.915 50.567 1.00 95.50 87 ALA A CA 1
ATOM 619 C C . ALA A 1 87 ? -9.547 -4.694 51.011 1.00 95.50 87 ALA A C 1
ATOM 621 O O . ALA A 1 87 ? -9.541 -5.924 50.995 1.00 95.50 87 ALA A O 1
ATOM 622 N N . LEU A 1 88 ? -10.648 -3.996 51.318 1.00 95.44 88 LEU A N 1
ATOM 623 C CA . LEU A 1 88 ? -11.919 -4.618 51.699 1.00 95.44 88 LEU A CA 1
ATOM 624 C C . LEU A 1 88 ? -12.491 -5.495 50.572 1.00 95.44 88 LEU A C 1
ATOM 626 O O . LEU A 1 88 ? -12.958 -6.602 50.831 1.00 95.44 88 LEU A O 1
ATOM 630 N N . TYR A 1 89 ? -12.419 -5.036 49.320 1.00 95.19 89 TYR A N 1
ATOM 631 C CA . TYR A 1 89 ? -12.876 -5.789 48.149 1.00 95.19 89 TYR A CA 1
ATOM 632 C C . TYR A 1 89 ? -12.066 -7.074 47.939 1.00 95.19 89 TYR A C 1
ATOM 634 O O . TYR A 1 89 ? -12.645 -8.138 47.714 1.00 95.19 89 TYR A O 1
ATOM 642 N N . ARG A 1 90 ? -10.738 -7.021 48.081 1.00 93.62 90 ARG A N 1
ATOM 643 C CA . ARG A 1 90 ? -9.878 -8.210 47.996 1.00 93.62 90 ARG A CA 1
ATOM 644 C C . ARG A 1 90 ? -10.158 -9.191 49.137 1.00 93.62 90 ARG A C 1
ATOM 646 O O . ARG A 1 90 ? -10.379 -10.366 48.859 1.00 93.62 90 ARG A O 1
ATOM 653 N N . SER A 1 91 ? -10.294 -8.718 50.376 1.00 93.44 91 SER A N 1
ATOM 654 C CA . SER A 1 91 ? -10.684 -9.566 51.516 1.00 93.44 91 SER A CA 1
ATOM 655 C C . SER A 1 91 ? -12.056 -10.227 51.328 1.00 93.44 91 SER A C 1
ATOM 657 O O . SER A 1 91 ? -12.199 -11.422 51.560 1.00 93.44 91 SER A O 1
ATOM 659 N N . LEU A 1 92 ? -13.063 -9.493 50.840 1.00 92.06 92 LEU A N 1
ATOM 660 C CA . LEU A 1 92 ? -14.408 -10.034 50.586 1.00 92.06 92 LEU A CA 1
ATOM 661 C C . LEU A 1 92 ? -14.485 -10.992 49.388 1.00 92.06 92 LEU A C 1
ATOM 663 O O . LEU A 1 92 ? -15.490 -11.696 49.253 1.00 92.06 92 LEU A O 1
ATOM 667 N N . THR A 1 93 ? -13.474 -11.004 48.514 1.00 92.56 93 THR A N 1
ATOM 668 C CA . THR A 1 93 ? -13.424 -11.856 47.316 1.00 92.56 93 THR A CA 1
ATOM 669 C C . THR A 1 93 ? -12.447 -13.025 47.418 1.00 92.56 93 THR A C 1
ATOM 671 O O . THR A 1 93 ? -12.514 -13.898 46.559 1.00 92.56 93 THR A O 1
ATOM 674 N N . ALA A 1 94 ? -11.605 -13.097 48.456 1.00 89.81 94 ALA A N 1
ATOM 675 C CA . ALA A 1 94 ? -10.595 -14.145 48.648 1.00 89.81 94 ALA A CA 1
ATOM 676 C C . ALA A 1 94 ? -11.170 -15.578 48.586 1.00 89.81 94 ALA A C 1
ATOM 678 O O . ALA A 1 94 ? -10.680 -16.410 47.826 1.00 89.81 94 ALA A O 1
ATOM 679 N N . ASP A 1 95 ? -12.266 -15.844 49.301 1.00 83.25 95 ASP A N 1
ATOM 680 C CA . ASP A 1 95 ? -12.920 -17.164 49.317 1.00 83.25 95 ASP A CA 1
ATOM 681 C C . ASP A 1 95 ? -14.103 -17.284 48.335 1.00 83.25 95 ASP A C 1
ATOM 683 O O . ASP A 1 95 ? -14.750 -18.332 48.244 1.00 83.25 95 ASP A O 1
ATOM 687 N N . ARG A 1 96 ? -14.418 -16.224 47.575 1.00 87.56 96 ARG A N 1
ATOM 688 C CA . ARG A 1 96 ? -15.536 -16.236 46.616 1.00 87.56 96 ARG A CA 1
ATOM 689 C C . ARG A 1 96 ? -15.098 -16.753 45.245 1.00 87.56 96 ARG A C 1
ATOM 691 O O . ARG A 1 96 ? -13.971 -16.555 44.798 1.00 87.56 96 ARG A O 1
ATOM 698 N N . ARG A 1 97 ? -16.051 -17.372 44.542 1.00 89.25 97 ARG A N 1
ATOM 699 C CA . ARG A 1 97 ? -15.943 -17.729 43.120 1.00 89.25 97 ARG A CA 1
ATOM 700 C C . ARG A 1 97 ? -16.796 -16.768 42.305 1.00 89.25 97 ARG A C 1
ATOM 702 O O . ARG A 1 97 ? -18.006 -16.968 42.220 1.00 89.25 97 ARG A O 1
ATOM 709 N N . LEU A 1 98 ? -16.177 -15.718 41.768 1.00 90.81 98 LEU A N 1
ATOM 710 C CA . LEU A 1 98 ? -16.850 -14.680 40.985 1.00 90.81 98 LEU A CA 1
ATOM 711 C C . LEU A 1 98 ? -16.450 -14.714 39.513 1.00 90.81 98 LEU A C 1
ATOM 713 O O . LEU A 1 98 ? -15.313 -15.032 39.164 1.00 90.81 98 LEU A O 1
ATOM 717 N N . VAL A 1 99 ? -17.379 -14.267 38.678 1.00 92.81 99 VAL A N 1
ATOM 718 C CA . VAL A 1 99 ? -17.105 -13.783 37.325 1.00 92.81 99 VAL A CA 1
ATOM 719 C C . VAL A 1 99 ? -17.155 -12.254 37.334 1.00 92.81 99 VAL A C 1
ATOM 721 O O . VAL A 1 99 ? -18.086 -11.669 37.885 1.00 92.81 99 VAL A O 1
ATOM 724 N N . VAL A 1 100 ? -16.164 -11.601 36.731 1.00 94.12 100 VAL A N 1
ATOM 725 C CA . VAL A 1 100 ? -16.066 -10.139 36.625 1.00 94.12 100 VAL A CA 1
ATOM 726 C C . VAL A 1 100 ? -15.866 -9.751 35.160 1.00 94.12 100 VAL A C 1
ATOM 728 O O . VAL A 1 100 ? -14.987 -10.297 34.496 1.00 94.12 100 VAL A O 1
ATOM 731 N N . LEU A 1 101 ? -16.660 -8.802 34.662 1.00 96.19 101 LEU A N 1
ATOM 732 C CA . LEU A 1 101 ? -16.470 -8.158 33.361 1.00 96.19 101 LEU A CA 1
ATOM 733 C C . LEU A 1 101 ? -16.182 -6.665 33.552 1.00 96.19 101 LEU A C 1
ATOM 735 O O . LEU A 1 101 ? -16.974 -5.947 34.168 1.00 96.19 101 LEU A O 1
ATOM 739 N N . LEU A 1 102 ? -15.051 -6.224 33.009 1.00 96.69 102 LEU A N 1
ATOM 740 C CA . LEU A 1 102 ? -14.579 -4.842 32.984 1.00 96.69 102 LEU A CA 1
ATOM 741 C C . LEU A 1 102 ? -14.527 -4.387 31.518 1.00 96.69 102 LEU A C 1
ATOM 743 O O . LEU A 1 102 ? -13.577 -4.700 30.802 1.00 96.69 102 LEU A O 1
ATOM 747 N N . ASP A 1 103 ? -15.588 -3.736 31.053 1.00 94.62 103 ASP A N 1
ATOM 748 C CA . ASP A 1 103 ? -15.816 -3.432 29.637 1.00 94.62 103 ASP A CA 1
ATOM 749 C C . ASP A 1 103 ? -15.339 -2.013 29.272 1.00 94.62 103 ASP A C 1
ATOM 751 O O . ASP A 1 103 ? -15.404 -1.105 30.097 1.00 94.62 103 ASP A O 1
ATOM 755 N N . ASP A 1 104 ? -14.815 -1.844 28.054 1.00 89.88 104 ASP A N 1
ATOM 756 C CA . ASP A 1 104 ? -14.202 -0.610 27.526 1.00 89.88 104 ASP A CA 1
ATOM 757 C C . ASP A 1 104 ? -13.224 0.078 28.507 1.00 89.88 104 ASP A C 1
ATOM 759 O O . ASP A 1 104 ? -13.341 1.260 28.828 1.00 89.88 104 ASP A O 1
ATOM 763 N N . ALA A 1 105 ? -12.236 -0.681 28.995 1.00 92.94 105 ALA A N 1
ATOM 764 C CA . ALA A 1 105 ? -11.184 -0.212 29.898 1.00 92.94 105 ALA A CA 1
ATOM 765 C C . ALA A 1 105 ? -10.183 0.729 29.201 1.00 92.94 105 ALA A C 1
ATOM 767 O O . ALA A 1 105 ? -9.684 0.429 28.112 1.00 92.94 105 ALA A O 1
ATOM 768 N N . ALA A 1 106 ? -9.812 1.837 29.850 1.00 89.31 106 ALA A N 1
ATOM 769 C CA . ALA A 1 106 ? -8.880 2.821 29.292 1.00 89.31 106 ALA A CA 1
ATOM 770 C C . ALA A 1 106 ? -7.403 2.444 29.487 1.00 89.31 106 ALA A C 1
ATOM 772 O O . ALA A 1 106 ? -6.591 2.640 28.584 1.00 89.31 106 ALA A O 1
ATOM 773 N N . THR A 1 107 ? -7.037 1.942 30.673 1.00 90.62 107 THR A N 1
ATOM 774 C CA . THR A 1 107 ? -5.641 1.651 31.053 1.00 90.62 107 THR A CA 1
ATOM 775 C C . THR A 1 107 ? -5.539 0.465 32.015 1.00 90.62 107 THR A C 1
ATOM 777 O O . THR A 1 107 ? -6.472 0.167 32.760 1.00 90.62 107 THR A O 1
ATOM 780 N N . ALA A 1 108 ? -4.370 -0.184 32.075 1.00 92.06 108 ALA A N 1
ATOM 781 C CA . ALA A 1 108 ? -4.101 -1.227 33.073 1.00 92.06 108 ALA A CA 1
ATOM 782 C C . ALA A 1 108 ? -4.178 -0.691 34.521 1.00 92.06 108 ALA A C 1
ATOM 784 O O . ALA A 1 108 ? -4.592 -1.406 35.432 1.00 92.06 108 ALA A O 1
ATOM 785 N N . ALA A 1 109 ? -3.843 0.588 34.734 1.00 91.75 109 ALA A N 1
ATOM 786 C CA . ALA A 1 109 ? -3.953 1.249 36.034 1.00 91.75 109 ALA A CA 1
ATOM 787 C C . ALA A 1 109 ? -5.413 1.397 36.509 1.00 91.75 109 ALA A C 1
ATOM 789 O O . ALA A 1 109 ? -5.668 1.266 37.702 1.00 91.75 109 ALA A O 1
ATOM 790 N N . GLN A 1 110 ? -6.368 1.592 35.591 1.00 93.25 110 GLN A N 1
ATOM 791 C CA . GLN A 1 110 ? -7.806 1.600 35.901 1.00 93.25 110 GLN A CA 1
ATOM 792 C C . GLN A 1 110 ? -8.307 0.207 36.331 1.00 93.25 110 GLN A C 1
ATOM 794 O O . GLN A 1 110 ? -9.187 0.096 37.178 1.00 93.25 110 GLN A O 1
ATOM 799 N N . VAL A 1 111 ? -7.722 -0.858 35.771 1.00 95.12 111 VAL A N 1
ATOM 800 C CA . VAL A 1 111 ? -8.124 -2.259 35.993 1.00 95.12 111 VAL A CA 1
ATOM 801 C C . VAL A 1 111 ? -7.577 -2.837 37.303 1.00 95.12 111 VAL A C 1
ATOM 803 O O . VAL A 1 111 ? -8.309 -3.517 38.015 1.00 95.12 111 VAL A O 1
ATOM 806 N N . ARG A 1 112 ? -6.313 -2.569 37.661 1.00 94.38 112 ARG A N 1
ATOM 807 C CA . ARG A 1 112 ? -5.635 -3.165 38.839 1.00 94.38 112 ARG A CA 1
ATOM 808 C C . ARG A 1 112 ? -6.394 -3.057 40.180 1.00 94.38 112 ARG A C 1
ATOM 810 O O . ARG A 1 112 ? -6.395 -4.046 40.922 1.00 94.38 112 ARG A O 1
ATOM 817 N N . PRO A 1 113 ? -7.058 -1.933 40.523 1.00 94.69 113 PRO A N 1
ATOM 818 C CA . PRO A 1 113 ? -7.899 -1.829 41.722 1.00 94.69 113 PRO A CA 1
ATOM 819 C C . PRO A 1 113 ? -9.117 -2.765 41.718 1.00 94.69 113 PRO A C 1
ATOM 821 O O . PRO A 1 113 ? -9.609 -3.139 42.779 1.00 94.69 113 PRO A O 1
ATOM 824 N N . LEU A 1 114 ? -9.595 -3.141 40.530 1.00 95.19 114 LEU A N 1
ATOM 825 C CA . LEU A 1 114 ? -10.831 -3.893 40.300 1.00 95.19 114 LEU A CA 1
ATOM 826 C C . LEU A 1 114 ? -10.611 -5.414 40.267 1.00 95.19 114 LEU A C 1
ATOM 828 O O . LEU A 1 114 ? -11.572 -6.165 40.125 1.00 95.19 114 LEU A O 1
ATOM 832 N N . LEU A 1 115 ? -9.361 -5.874 40.389 1.00 93.06 115 LEU A N 1
ATOM 833 C CA . LEU A 1 115 ? -9.013 -7.295 40.378 1.00 93.06 115 LEU A CA 1
ATOM 834 C C . LEU A 1 115 ? -9.343 -7.963 41.735 1.00 93.06 115 LEU A C 1
ATOM 836 O O . LEU A 1 115 ? -8.807 -7.525 42.765 1.00 93.06 115 LEU A O 1
ATOM 840 N N . PRO A 1 116 ? -10.195 -9.011 41.760 1.00 91.62 116 PRO A N 1
ATOM 841 C CA . PRO A 1 116 ? -10.508 -9.788 42.962 1.00 91.62 116 PRO A CA 1
ATOM 842 C C . PRO A 1 116 ? -9.341 -10.705 43.365 1.00 91.62 116 PRO A C 1
ATOM 844 O O . PRO A 1 116 ? -8.473 -11.012 42.550 1.00 91.62 116 PRO A O 1
ATOM 847 N N . ALA A 1 117 ? -9.334 -11.174 44.617 1.00 85.19 117 ALA A N 1
ATOM 848 C CA . ALA A 1 117 ? -8.225 -11.975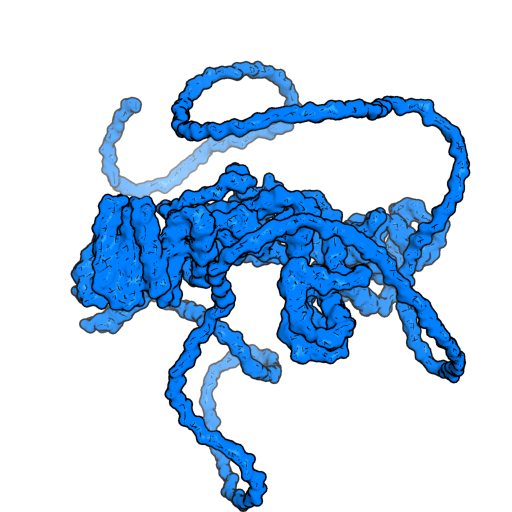 45.156 1.00 85.19 117 ALA A CA 1
ATOM 849 C C . ALA A 1 117 ? -8.418 -13.505 45.082 1.00 85.19 117 ALA A C 1
ATOM 851 O O . ALA A 1 117 ? -7.437 -14.240 45.141 1.00 85.19 117 ALA A O 1
ATOM 852 N N . GLY A 1 118 ? -9.663 -13.988 45.004 1.00 78.88 118 GLY A N 1
ATOM 853 C CA . GLY A 1 118 ? -9.985 -15.416 45.106 1.00 78.88 118 GLY A CA 1
ATOM 854 C C . GLY A 1 118 ? -9.986 -16.194 43.792 1.00 78.88 118 GLY A C 1
ATOM 855 O O . GLY A 1 118 ? -9.497 -15.732 42.762 1.00 78.88 118 GLY A O 1
ATOM 856 N N . ARG A 1 119 ? -10.629 -17.372 43.809 1.00 82.00 119 ARG A N 1
ATOM 857 C CA . ARG A 1 119 ? -10.857 -18.243 42.634 1.00 82.00 119 ARG A CA 1
ATOM 858 C C . ARG A 1 119 ? -11.878 -17.627 41.665 1.00 82.00 119 ARG A C 1
ATOM 860 O O . ARG A 1 119 ? -12.988 -18.132 41.508 1.00 82.00 119 ARG A O 1
ATOM 867 N N . CYS A 1 120 ? -11.508 -16.515 41.042 1.00 88.25 120 CYS A N 1
ATOM 868 C CA . CYS A 1 120 ? -12.355 -15.695 40.181 1.00 88.25 120 CYS A CA 1
ATOM 869 C C . CYS A 1 120 ? -11.846 -15.666 38.731 1.00 88.25 120 CYS A C 1
ATOM 871 O O . CYS A 1 120 ? -10.657 -15.863 38.471 1.00 88.25 120 CYS A O 1
ATOM 873 N N . VAL A 1 121 ? -12.739 -15.362 37.788 1.00 91.38 121 VAL A N 1
ATOM 874 C CA . VAL A 1 121 ? -12.394 -15.064 36.389 1.00 91.38 121 VAL A CA 1
ATOM 875 C C . VAL A 1 121 ? -12.723 -13.605 36.102 1.00 91.38 121 VAL A C 1
ATOM 877 O O . VAL A 1 121 ? -13.866 -13.189 36.273 1.00 91.38 121 VAL A O 1
ATOM 880 N N . THR A 1 122 ? -11.732 -12.839 35.651 1.00 93.88 122 THR A N 1
ATOM 881 C CA . THR A 1 122 ? -11.896 -11.450 35.208 1.00 93.88 122 THR A CA 1
ATOM 882 C C . THR A 1 122 ? -11.660 -11.368 33.706 1.00 93.88 122 THR A C 1
ATOM 884 O O . THR A 1 122 ? -10.546 -11.616 33.243 1.00 93.88 122 THR A O 1
ATOM 887 N N . ALA A 1 123 ? -12.691 -11.000 32.947 1.00 95.62 123 ALA A N 1
ATOM 888 C CA . ALA A 1 123 ? -12.536 -10.547 31.573 1.00 95.62 123 ALA A CA 1
ATOM 889 C C . ALA A 1 123 ? -12.445 -9.016 31.552 1.00 95.62 123 ALA A C 1
ATOM 891 O O . ALA A 1 123 ? -13.262 -8.326 32.160 1.00 95.62 123 ALA A O 1
ATOM 892 N N . VAL A 1 124 ? -11.465 -8.494 30.827 1.00 96.44 124 VAL A N 1
ATOM 893 C CA . VAL A 1 124 ? -11.314 -7.073 30.509 1.00 96.44 124 VAL A CA 1
ATOM 894 C C . VAL A 1 124 ? -11.502 -6.919 29.007 1.00 96.44 124 VAL A C 1
ATOM 896 O O . VAL A 1 124 ? -10.961 -7.728 28.251 1.00 96.44 124 VAL A O 1
ATOM 899 N N . THR A 1 125 ? -12.214 -5.891 28.552 1.00 95.69 125 THR A N 1
ATOM 900 C CA . THR A 1 125 ? -12.189 -5.482 27.139 1.00 95.69 125 THR A CA 1
ATOM 901 C C . THR A 1 125 ? -11.577 -4.093 27.001 1.00 95.69 125 THR A C 1
ATOM 903 O O . THR A 1 125 ? -11.709 -3.256 27.892 1.00 95.69 125 THR A O 1
ATOM 906 N N . SER A 1 126 ? -10.884 -3.828 25.894 1.00 92.81 126 SER A N 1
ATOM 907 C CA . SER A 1 126 ? -10.398 -2.482 25.577 1.00 92.81 126 SER A CA 1
ATOM 908 C C . SER A 1 126 ? -10.270 -2.253 24.075 1.00 92.81 126 SER A C 1
ATOM 910 O O . SER A 1 126 ? -10.039 -3.176 23.292 1.00 92.81 126 SER A O 1
ATOM 912 N N . ARG A 1 127 ? -10.407 -0.994 23.648 1.00 88.88 127 ARG A N 1
ATOM 913 C CA . ARG A 1 127 ? -10.013 -0.543 22.301 1.00 88.88 127 ARG A CA 1
ATOM 914 C C . ARG A 1 127 ? -8.497 -0.445 22.138 1.00 88.88 127 ARG A C 1
ATOM 916 O O . ARG A 1 127 ? -8.038 -0.355 21.004 1.00 88.88 127 ARG A O 1
ATOM 923 N N . ARG A 1 128 ? -7.729 -0.475 23.234 1.00 88.19 128 ARG A N 1
ATOM 924 C CA . ARG A 1 128 ? -6.264 -0.480 23.207 1.00 88.19 128 ARG A CA 1
ATOM 925 C C . ARG A 1 128 ? -5.686 -1.870 23.456 1.00 88.19 128 ARG A C 1
ATOM 927 O O . ARG A 1 128 ? -6.329 -2.720 24.073 1.00 88.19 128 ARG A O 1
ATOM 934 N N . ARG A 1 129 ? -4.455 -2.100 22.999 1.00 87.12 129 ARG A N 1
ATOM 935 C CA . ARG A 1 129 ? -3.609 -3.184 23.517 1.00 87.12 129 ARG A CA 1
ATOM 936 C C . ARG A 1 129 ? -3.285 -2.884 24.989 1.00 87.12 129 ARG A C 1
ATOM 938 O O . ARG A 1 129 ? -3.212 -1.730 25.402 1.00 87.12 129 ARG A O 1
ATOM 945 N N . MET A 1 130 ? -3.162 -3.925 25.814 1.00 87.69 130 MET A N 1
ATOM 946 C CA . MET A 1 130 ? -2.932 -3.780 27.263 1.00 87.69 130 MET A CA 1
ATOM 947 C C . MET A 1 130 ? -1.807 -4.704 27.768 1.00 87.69 130 MET A C 1
ATOM 949 O O . MET A 1 130 ? -2.029 -5.460 28.716 1.00 87.69 130 MET A O 1
ATOM 953 N N . PRO A 1 131 ? -0.592 -4.669 27.176 1.00 86.06 131 PRO A N 1
ATOM 954 C CA . PRO A 1 131 ? 0.502 -5.583 27.533 1.00 86.06 131 PRO A CA 1
ATOM 955 C C . PRO A 1 131 ? 0.896 -5.503 29.016 1.00 86.06 131 PRO A C 1
ATOM 957 O O . PRO A 1 131 ? 1.313 -6.498 29.603 1.00 86.06 131 PRO A O 1
ATOM 960 N N . GLY A 1 132 ? 0.679 -4.351 29.662 1.00 86.69 132 GLY A N 1
ATOM 961 C CA . GLY A 1 132 ? 0.893 -4.180 31.099 1.00 86.69 132 GLY A CA 1
ATOM 962 C C . GLY A 1 132 ? 0.071 -5.123 31.990 1.00 86.69 132 GLY A C 1
ATOM 963 O O . GLY A 1 132 ? 0.521 -5.401 33.095 1.00 86.69 132 GLY A O 1
ATOM 964 N N . LEU A 1 133 ? -1.072 -5.651 31.523 1.00 90.25 133 LEU A N 1
ATOM 965 C CA . LEU A 1 133 ? -1.866 -6.643 32.266 1.00 90.25 133 LEU A CA 1
ATOM 966 C C . LEU A 1 133 ? -1.265 -8.057 32.222 1.00 90.25 133 LEU A C 1
ATOM 968 O O . LEU A 1 133 ? -1.597 -8.871 33.080 1.00 90.25 133 LEU A O 1
ATOM 972 N N . SER A 1 134 ? -0.344 -8.351 31.298 1.00 87.75 134 SER A N 1
ATOM 973 C CA . SER A 1 134 ? 0.422 -9.608 31.317 1.00 87.75 134 SER A CA 1
ATOM 974 C C . SER A 1 134 ? 1.314 -9.711 32.559 1.00 87.75 134 SER A C 1
ATOM 976 O O . SER A 1 134 ? 1.520 -10.801 33.086 1.00 87.75 134 SER A O 1
ATOM 978 N N . LEU A 1 135 ? 1.798 -8.569 33.068 1.00 86.62 135 LEU A N 1
ATOM 979 C CA . LEU A 1 135 ? 2.571 -8.487 34.314 1.00 86.62 135 LEU A CA 1
ATOM 980 C C . LEU A 1 135 ? 1.703 -8.765 35.553 1.00 86.62 135 LEU A C 1
ATOM 982 O O . LEU A 1 135 ? 2.206 -9.261 36.555 1.00 86.62 135 LEU A O 1
ATOM 986 N N . ASP A 1 136 ? 0.396 -8.503 35.466 1.00 85.44 136 ASP A N 1
ATOM 987 C CA . ASP A 1 136 ? -0.611 -8.854 36.477 1.00 85.44 136 ASP A CA 1
ATOM 988 C C . ASP A 1 136 ? -1.120 -10.310 36.322 1.00 85.44 136 ASP A C 1
ATOM 990 O O . ASP A 1 136 ? -2.179 -10.663 36.842 1.00 85.44 136 ASP A O 1
ATOM 994 N N . GLY A 1 137 ? -0.399 -11.160 35.576 1.00 83.75 137 GLY A N 1
ATOM 995 C CA . GLY A 1 137 ? -0.769 -12.555 35.301 1.00 83.75 137 GLY A CA 1
ATOM 996 C C . GLY A 1 137 ? -1.850 -12.734 34.226 1.00 83.75 137 GLY A C 1
ATOM 997 O O . GLY A 1 137 ? -2.401 -13.825 34.082 1.00 83.75 137 GLY A O 1
ATOM 998 N N . GLY A 1 138 ? -2.184 -11.677 33.482 1.00 86.12 138 GLY A N 1
ATOM 999 C CA . GLY A 1 138 ? -3.253 -11.681 32.488 1.00 86.12 138 GLY A CA 1
ATOM 1000 C C . GLY A 1 138 ? -2.892 -12.336 31.154 1.00 86.12 138 GLY A C 1
ATOM 1001 O O . GLY A 1 138 ? -1.829 -12.112 30.581 1.00 86.12 138 GLY A O 1
ATOM 1002 N N . HIS A 1 139 ? -3.839 -13.082 30.591 1.00 89.44 139 HIS A N 1
ATOM 1003 C CA . HIS A 1 139 ? -3.793 -13.507 29.196 1.00 89.44 139 HIS A CA 1
ATOM 1004 C C . HIS A 1 139 ? -4.301 -12.378 28.291 1.00 89.44 139 HIS A C 1
ATOM 1006 O O . HIS A 1 139 ? -5.510 -12.188 28.144 1.00 89.44 139 HIS A O 1
ATOM 1012 N N . VAL A 1 140 ? -3.387 -11.618 27.685 1.00 89.75 140 VAL A N 1
ATOM 1013 C CA . VAL A 1 140 ? -3.738 -10.646 26.638 1.00 89.75 140 VAL A CA 1
ATOM 1014 C C . VAL A 1 140 ? -4.109 -11.397 25.358 1.00 89.75 140 VAL A C 1
ATOM 1016 O O . VAL A 1 140 ? -3.369 -12.258 24.889 1.00 89.75 140 VAL A O 1
ATOM 1019 N N . ILE A 1 141 ? -5.271 -11.063 24.805 1.00 92.00 141 ILE A N 1
ATOM 1020 C CA . ILE A 1 141 ? -5.833 -11.617 23.574 1.00 92.00 141 ILE A CA 1
ATOM 1021 C C . ILE A 1 141 ? -6.064 -10.439 22.625 1.00 92.00 141 ILE A C 1
ATOM 1023 O O . ILE A 1 141 ? -6.699 -9.449 22.997 1.00 92.00 141 ILE A O 1
ATOM 1027 N N . HIS A 1 142 ? -5.556 -10.530 21.400 1.00 90.81 142 HIS A N 1
ATOM 1028 C CA . HIS A 1 142 ? -5.923 -9.615 20.322 1.00 90.81 142 HIS A CA 1
ATOM 1029 C C . HIS A 1 142 ? -7.057 -10.254 19.513 1.00 90.81 142 HIS A C 1
ATOM 1031 O O . HIS A 1 142 ? -6.958 -11.418 19.131 1.00 90.81 142 HIS A O 1
ATOM 1037 N N . LEU A 1 143 ? -8.152 -9.520 19.318 1.00 92.56 143 LEU A N 1
ATOM 1038 C CA . LEU A 1 143 ? -9.312 -9.956 18.550 1.00 92.56 143 LEU A CA 1
ATOM 1039 C C . LEU A 1 143 ? -9.335 -9.221 17.208 1.00 92.56 143 LEU A C 1
ATOM 1041 O O . LEU A 1 143 ? -9.655 -8.032 17.136 1.00 92.56 143 LEU A O 1
ATOM 1045 N N . GLU A 1 144 ? -8.985 -9.961 16.163 1.00 91.12 144 GLU A N 1
ATOM 1046 C CA . GLU A 1 144 ? -9.025 -9.530 14.767 1.00 91.12 144 GLU A CA 1
ATOM 1047 C C . GLU A 1 144 ? -10.467 -9.531 14.212 1.00 91.12 144 GLU A C 1
ATOM 1049 O O . GLU A 1 144 ? -11.365 -10.132 14.815 1.00 91.12 144 GLU A O 1
ATOM 1054 N N . PRO A 1 145 ? -10.729 -8.869 13.066 1.00 91.56 145 PRO A N 1
ATOM 1055 C CA . PRO A 1 145 ? -11.981 -9.035 12.327 1.00 91.56 145 PRO A CA 1
ATOM 1056 C C . PRO A 1 145 ? -12.236 -10.496 11.931 1.00 91.56 145 PRO A C 1
ATOM 1058 O O . PRO A 1 145 ? -11.317 -11.310 11.860 1.00 91.56 145 PRO A O 1
ATOM 1061 N N . LEU A 1 146 ? -13.493 -10.831 11.639 1.00 93.75 146 LEU A N 1
ATOM 1062 C CA . LEU A 1 146 ? -13.867 -12.185 11.237 1.00 93.75 146 LEU A CA 1
ATOM 1063 C C . LEU A 1 146 ? -13.235 -12.568 9.893 1.00 93.75 146 LEU A C 1
ATOM 1065 O O . LEU A 1 146 ? -13.112 -11.740 8.985 1.00 93.75 146 LEU A O 1
ATOM 1069 N N . SER A 1 147 ? -12.929 -13.859 9.740 1.00 94.06 147 SER A N 1
ATOM 1070 C CA . SER A 1 147 ? -12.670 -14.450 8.427 1.00 94.06 147 SER A CA 1
ATOM 1071 C C . SER A 1 147 ? -13.884 -14.264 7.511 1.00 94.06 147 SER A C 1
ATOM 1073 O O . SER A 1 147 ? -15.017 -14.136 7.982 1.00 94.06 147 SER A O 1
ATOM 1075 N N . ALA A 1 148 ? -13.665 -14.275 6.192 1.00 93.06 148 ALA A N 1
ATOM 1076 C CA . ALA A 1 148 ? -14.744 -14.091 5.221 1.00 93.06 148 ALA A CA 1
ATOM 1077 C C . ALA A 1 148 ? -15.903 -15.079 5.448 1.00 93.06 148 ALA A C 1
ATOM 1079 O O . ALA A 1 148 ? -17.061 -14.680 5.409 1.00 93.06 148 ALA A O 1
ATOM 1080 N N . ASP A 1 149 ? -15.598 -16.340 5.757 1.00 94.62 149 ASP A N 1
ATOM 1081 C CA . ASP A 1 149 ? -16.613 -17.383 5.910 1.00 94.62 149 ASP A CA 1
ATOM 1082 C C . ASP A 1 149 ? -17.427 -17.203 7.214 1.00 94.62 149 ASP A C 1
ATOM 1084 O O . ASP A 1 149 ? -18.654 -17.265 7.181 1.00 94.62 149 ASP A O 1
ATOM 1088 N N . ALA A 1 150 ? -16.784 -16.843 8.337 1.00 95.94 150 ALA A N 1
ATOM 1089 C CA . ALA A 1 150 ? -17.479 -16.520 9.594 1.00 95.94 150 ALA A CA 1
ATOM 1090 C C . ALA A 1 150 ? -18.256 -15.187 9.522 1.00 95.94 150 ALA A C 1
ATOM 1092 O O . ALA A 1 150 ? -19.278 -15.005 10.185 1.00 95.94 150 ALA A O 1
ATOM 1093 N N . ALA A 1 151 ? -17.800 -14.243 8.695 1.00 95.50 151 ALA A N 1
ATOM 1094 C CA . ALA A 1 151 ? -18.540 -13.022 8.403 1.00 95.50 151 ALA A CA 1
ATOM 1095 C C . ALA A 1 151 ? -19.777 -13.296 7.524 1.00 95.50 151 ALA A C 1
ATOM 1097 O O . ALA A 1 151 ? -20.810 -12.659 7.726 1.00 95.50 151 ALA A O 1
ATOM 1098 N N . VAL A 1 152 ? -19.702 -14.249 6.585 1.00 96.75 152 VAL A N 1
ATOM 1099 C CA . VAL A 1 152 ? -20.858 -14.720 5.798 1.00 96.75 152 VAL A CA 1
ATOM 1100 C C . VAL A 1 152 ? -21.863 -15.457 6.691 1.00 96.75 152 VAL A C 1
ATOM 1102 O O . VAL A 1 152 ? -23.058 -15.197 6.573 1.00 96.75 152 VAL A O 1
ATOM 1105 N N . GLU A 1 153 ? -21.407 -16.286 7.634 1.00 96.19 153 GLU A N 1
ATOM 1106 C CA . GLU A 1 153 ? -22.268 -16.915 8.651 1.00 96.19 153 GLU A CA 1
ATOM 1107 C C . GLU A 1 153 ? -23.009 -15.861 9.495 1.00 96.19 153 GLU A C 1
ATOM 1109 O O . GLU A 1 153 ? -24.229 -15.924 9.649 1.00 96.19 153 GLU A O 1
ATOM 1114 N N . LEU A 1 154 ? -22.303 -14.826 9.971 1.00 95.62 154 LEU A N 1
ATOM 1115 C CA . LEU A 1 154 ? -22.914 -13.709 10.701 1.00 95.62 154 LEU A CA 1
ATOM 1116 C C . LEU A 1 154 ? -23.911 -12.909 9.842 1.00 95.62 154 LEU A C 1
ATOM 1118 O O . LEU A 1 154 ? -24.918 -12.423 10.364 1.00 95.62 154 LEU A O 1
ATOM 1122 N N . LEU A 1 155 ? -23.648 -12.753 8.542 1.00 95.69 155 LEU A N 1
ATOM 1123 C CA . LEU A 1 155 ? -24.555 -12.087 7.607 1.00 95.69 155 LEU A CA 1
ATOM 1124 C C . LEU A 1 155 ? -25.842 -12.900 7.403 1.00 95.69 155 LEU A C 1
ATOM 1126 O O . LEU A 1 155 ? -26.928 -12.326 7.486 1.00 95.69 155 LEU A O 1
ATOM 1130 N N . ASP A 1 156 ? -25.737 -14.216 7.193 1.00 95.25 156 ASP A N 1
ATOM 1131 C CA . ASP A 1 156 ? -26.900 -15.100 7.035 1.00 95.25 156 ASP A CA 1
ATOM 1132 C C . ASP A 1 156 ? -27.721 -15.170 8.327 1.00 95.25 156 ASP A C 1
ATOM 1134 O O . ASP A 1 156 ? -28.927 -14.939 8.298 1.00 95.25 156 ASP A O 1
ATOM 1138 N N . ALA A 1 157 ? -27.070 -15.314 9.486 1.00 93.56 157 ALA A N 1
ATOM 1139 C CA . ALA A 1 157 ? -27.725 -15.260 10.795 1.00 93.56 157 ALA A CA 1
ATOM 1140 C C . ALA A 1 157 ? -28.392 -13.899 11.103 1.00 93.56 157 ALA A C 1
ATOM 1142 O O . ALA A 1 157 ? -29.306 -13.834 11.925 1.00 93.56 157 ALA A O 1
ATOM 1143 N N . THR A 1 158 ? -27.961 -12.809 10.453 1.00 90.31 158 THR A N 1
ATOM 1144 C CA . THR A 1 158 ? -28.597 -11.481 10.568 1.00 90.31 158 THR A CA 1
ATOM 1145 C C . THR A 1 158 ? -29.780 -11.309 9.602 1.00 90.31 158 THR A C 1
ATOM 1147 O O . THR A 1 158 ? -30.667 -10.499 9.871 1.00 90.31 158 THR A O 1
ATOM 1150 N N . LEU A 1 159 ? -29.806 -12.042 8.484 1.00 90.12 159 LEU A N 1
ATOM 1151 C CA . LEU A 1 159 ? -30.853 -11.956 7.457 1.00 90.12 159 LEU A CA 1
ATOM 1152 C C . LEU A 1 159 ? -31.968 -12.992 7.646 1.00 90.12 159 LEU A C 1
ATOM 1154 O O . LEU A 1 159 ? -33.137 -12.653 7.486 1.00 90.12 159 LEU A O 1
ATOM 1158 N N . ALA A 1 160 ? -31.604 -14.231 7.983 1.00 87.00 160 ALA A N 1
ATOM 1159 C CA . ALA A 1 160 ? -32.486 -15.374 8.232 1.00 87.00 160 ALA A CA 1
ATOM 1160 C C . ALA A 1 160 ? -33.526 -15.665 7.121 1.00 87.00 160 ALA A C 1
ATOM 1162 O O . ALA A 1 160 ? -34.571 -16.259 7.383 1.00 87.00 160 ALA A O 1
ATOM 1163 N N . ASP A 1 161 ? -33.242 -15.260 5.876 1.00 88.69 161 ASP A N 1
ATOM 1164 C CA . ASP A 1 161 ? -34.166 -15.339 4.732 1.00 88.69 161 ASP A CA 1
ATOM 1165 C C . ASP A 1 161 ? -33.619 -16.118 3.519 1.00 88.69 161 ASP A C 1
ATOM 1167 O O . ASP A 1 161 ? -34.269 -16.192 2.475 1.00 88.69 161 ASP A O 1
ATOM 1171 N N . GLY A 1 162 ? -32.425 -16.708 3.644 1.00 88.38 162 GLY A N 1
ATOM 1172 C CA . GLY A 1 162 ? -31.788 -17.516 2.603 1.00 88.38 162 GLY A CA 1
ATOM 1173 C C . GLY A 1 162 ? -31.179 -16.731 1.435 1.00 88.38 162 GLY A C 1
ATOM 1174 O O . GLY A 1 162 ? -30.608 -17.354 0.535 1.00 88.38 162 GLY A O 1
ATOM 1175 N N . ARG A 1 163 ? -31.227 -15.384 1.422 1.00 91.56 163 ARG A N 1
ATOM 1176 C CA . ARG A 1 163 ? -30.597 -14.585 0.349 1.00 91.56 163 ARG A CA 1
ATOM 1177 C C . ARG A 1 163 ? -29.092 -14.832 0.231 1.00 91.56 163 ARG A C 1
ATOM 1179 O O . ARG A 1 163 ? -28.585 -14.793 -0.884 1.00 91.56 163 ARG A O 1
ATOM 1186 N N . VAL A 1 164 ? -28.394 -15.123 1.332 1.00 94.38 164 VAL A N 1
ATOM 1187 C CA . VAL A 1 164 ? -26.946 -15.415 1.330 1.00 94.38 164 VAL A CA 1
ATOM 1188 C C . VAL A 1 164 ? -26.640 -16.721 0.600 1.00 94.38 164 VAL A C 1
ATOM 1190 O O . VAL A 1 164 ? -25.791 -16.737 -0.287 1.00 94.38 164 VAL A O 1
ATOM 1193 N N . ALA A 1 165 ? -27.383 -17.793 0.888 1.00 92.62 165 ALA A N 1
ATOM 1194 C CA . ALA A 1 165 ? -27.242 -19.070 0.186 1.00 92.62 165 ALA A CA 1
ATOM 1195 C C . ALA A 1 165 ? -27.573 -18.969 -1.320 1.00 92.62 165 ALA A C 1
ATOM 1197 O O . ALA A 1 165 ? -27.038 -19.732 -2.123 1.00 92.62 165 ALA A O 1
ATOM 1198 N N . ALA A 1 166 ? -28.429 -18.016 -1.710 1.00 92.75 166 ALA A N 1
ATOM 1199 C CA . ALA A 1 166 ? -28.785 -17.745 -3.104 1.00 92.75 166 ALA A CA 1
ATOM 1200 C C . ALA A 1 166 ? -27.813 -16.798 -3.848 1.00 92.75 166 ALA A C 1
ATOM 1202 O O . ALA A 1 166 ? -27.828 -16.776 -5.077 1.00 92.75 166 ALA A O 1
ATOM 1203 N N . GLN A 1 167 ? -27.000 -16.014 -3.132 1.00 94.00 167 GLN A N 1
ATOM 1204 C CA . GLN A 1 167 ? -26.045 -15.018 -3.656 1.00 94.00 167 GLN A CA 1
ATOM 1205 C C . GLN A 1 167 ? -24.702 -15.111 -2.888 1.00 94.00 167 GLN A C 1
ATOM 1207 O O . GLN A 1 167 ? -24.324 -14.171 -2.179 1.00 94.00 167 GLN A O 1
ATOM 1212 N N . PRO A 1 168 ? -23.984 -16.253 -2.952 1.00 94.12 168 PRO A N 1
ATOM 1213 C CA . PRO A 1 168 ? -22.811 -16.492 -2.110 1.00 94.12 168 PRO A CA 1
ATOM 1214 C C . PRO A 1 168 ? -21.622 -15.591 -2.469 1.00 94.12 168 PRO A C 1
ATOM 1216 O O . PRO A 1 168 ? -20.921 -15.125 -1.571 1.00 94.12 168 PRO A O 1
ATOM 1219 N N . GLU A 1 169 ? -21.410 -15.291 -3.754 1.00 95.31 169 GLU A N 1
ATOM 1220 C CA . GLU A 1 169 ? -20.307 -14.429 -4.199 1.00 95.31 169 GLU A CA 1
ATOM 1221 C C . GLU A 1 169 ? -20.573 -12.957 -3.855 1.00 95.31 169 GLU A C 1
ATOM 1223 O O . GLU A 1 169 ? -19.681 -12.259 -3.374 1.00 95.31 169 GLU A O 1
ATOM 1228 N N . GLU A 1 170 ? -21.813 -12.480 -4.000 1.00 95.69 170 GLU A N 1
ATOM 1229 C CA . GLU A 1 170 ? -22.195 -11.133 -3.572 1.00 95.69 170 GLU A CA 1
ATOM 1230 C C . GLU A 1 170 ? -22.181 -10.993 -2.046 1.00 95.69 170 GLU A C 1
ATOM 1232 O O . GLU A 1 170 ? -21.805 -9.938 -1.537 1.00 95.69 170 GLU A O 1
ATOM 1237 N N . ALA A 1 171 ? -22.537 -12.043 -1.300 1.00 95.25 171 ALA A N 1
ATOM 1238 C CA . ALA A 1 171 ? -22.388 -12.072 0.153 1.00 95.25 171 ALA A CA 1
ATOM 1239 C C . ALA A 1 171 ? -20.907 -12.025 0.569 1.00 95.25 171 ALA A C 1
ATOM 1241 O O . ALA A 1 171 ? -20.546 -11.244 1.453 1.00 95.25 171 ALA A O 1
ATOM 1242 N N . ARG A 1 172 ? -20.031 -12.782 -0.110 1.00 96.12 172 ARG A N 1
ATOM 1243 C CA . ARG A 1 172 ? -18.573 -12.742 0.096 1.00 96.12 172 ARG A CA 1
ATOM 1244 C C . ARG A 1 172 ? -18.006 -11.352 -0.219 1.00 96.12 172 ARG A C 1
ATOM 1246 O O . ARG A 1 172 ? -17.258 -10.799 0.585 1.00 96.12 172 ARG A O 1
ATOM 1253 N N . ALA A 1 173 ? -18.418 -10.740 -1.331 1.00 94.62 173 ALA A N 1
ATOM 1254 C CA . ALA A 1 173 ? -18.047 -9.371 -1.691 1.00 94.62 173 ALA A CA 1
ATOM 1255 C C . ALA A 1 173 ? -18.545 -8.337 -0.663 1.00 94.62 173 ALA A C 1
ATOM 1257 O O . ALA A 1 173 ? -17.807 -7.418 -0.305 1.00 94.62 173 ALA A O 1
ATOM 1258 N N . LEU A 1 174 ? -19.765 -8.501 -0.139 1.00 94.06 174 LEU A N 1
ATOM 1259 C CA . LEU A 1 174 ? -20.331 -7.625 0.887 1.00 94.06 174 LEU A CA 1
ATOM 1260 C C . LEU A 1 174 ? -19.509 -7.659 2.183 1.00 94.06 174 LEU A C 1
ATOM 1262 O O . LEU A 1 174 ? -19.144 -6.602 2.696 1.00 94.06 174 LEU A O 1
ATOM 1266 N N . VAL A 1 175 ? -19.162 -8.842 2.700 1.00 95.19 175 VAL A N 1
ATOM 1267 C CA . VAL A 1 175 ? -18.393 -8.932 3.957 1.00 95.19 175 VAL A CA 1
ATOM 1268 C C . VAL A 1 175 ? -16.943 -8.459 3.810 1.00 95.19 175 VAL A C 1
ATOM 1270 O O . VAL A 1 175 ? -16.381 -7.919 4.767 1.00 95.19 175 VAL A O 1
ATOM 1273 N N . LEU A 1 176 ? -16.361 -8.582 2.610 1.00 92.00 176 LEU A N 1
ATOM 1274 C CA . LEU A 1 176 ? -15.061 -7.993 2.272 1.00 92.00 176 LEU A CA 1
ATOM 1275 C C . LEU A 1 176 ? -15.125 -6.457 2.271 1.00 92.00 176 LEU A C 1
ATOM 1277 O O . LEU A 1 176 ? -14.253 -5.816 2.854 1.00 92.00 176 LEU A O 1
ATOM 1281 N N . LEU A 1 177 ? -16.186 -5.853 1.720 1.00 90.75 177 LEU A N 1
ATOM 1282 C CA . LEU A 1 177 ? -16.420 -4.401 1.800 1.00 90.75 177 LEU A CA 1
ATOM 1283 C C . LEU A 1 177 ? -16.703 -3.922 3.239 1.00 90.75 177 LEU A C 1
ATOM 1285 O O . LEU A 1 177 ? -16.360 -2.794 3.591 1.00 90.75 177 LEU A O 1
ATOM 1289 N N . CYS A 1 178 ? -17.252 -4.786 4.098 1.00 91.12 178 CYS A N 1
ATOM 1290 C CA . CYS A 1 178 ? -17.348 -4.574 5.549 1.00 91.12 178 CYS A CA 1
ATOM 1291 C C . CYS A 1 178 ? -16.031 -4.844 6.314 1.00 91.12 178 CYS A C 1
ATOM 1293 O O . CYS A 1 178 ? -16.020 -4.750 7.543 1.00 91.12 178 CYS A O 1
ATOM 1295 N N . ALA A 1 179 ? -14.935 -5.192 5.626 1.00 89.00 179 ALA A N 1
ATOM 1296 C CA . ALA A 1 179 ? -13.622 -5.522 6.194 1.00 89.00 179 ALA A CA 1
ATOM 1297 C C . ALA A 1 179 ? -13.655 -6.590 7.316 1.00 89.00 179 ALA A C 1
ATOM 1299 O O . ALA A 1 179 ? -12.865 -6.525 8.258 1.00 89.00 179 ALA A O 1
ATOM 1300 N N . GLY A 1 180 ? -14.599 -7.539 7.248 1.00 90.00 180 GLY A N 1
ATOM 1301 C CA . GLY A 1 180 ? -14.795 -8.586 8.262 1.00 90.00 180 GLY A CA 1
ATOM 1302 C C . GLY A 1 180 ? -15.301 -8.096 9.630 1.00 90.00 180 GLY A C 1
ATOM 1303 O O . GLY A 1 180 ? -15.362 -8.880 10.575 1.00 90.00 180 GLY A O 1
ATOM 1304 N N . LEU A 1 181 ? -15.652 -6.813 9.787 1.00 92.31 181 LEU A N 1
ATOM 1305 C CA . LEU A 1 181 ? -16.030 -6.247 11.087 1.00 92.31 181 LEU A CA 1
ATOM 1306 C C . LEU A 1 181 ? -17.477 -6.620 11.473 1.00 92.31 181 LEU A C 1
ATOM 1308 O O . LEU A 1 181 ? -18.404 -6.192 10.779 1.00 92.31 181 LEU A O 1
ATOM 1312 N N . PRO A 1 182 ? -17.717 -7.328 12.600 1.00 92.50 182 PRO A N 1
ATOM 1313 C CA . PRO A 1 182 ? -19.052 -7.771 13.014 1.00 92.50 182 PRO A CA 1
ATOM 1314 C C . PRO A 1 182 ? -20.108 -6.666 13.069 1.00 92.50 182 PRO A C 1
ATOM 1316 O O . PRO A 1 182 ? -21.244 -6.885 12.653 1.00 92.50 182 PRO A O 1
ATOM 1319 N N . LEU A 1 183 ? -19.747 -5.469 13.549 1.00 89.81 183 LEU A N 1
ATOM 1320 C CA . LEU A 1 183 ? -20.657 -4.321 13.570 1.00 89.81 183 LEU A CA 1
ATOM 1321 C C . LEU A 1 183 ? -21.078 -3.905 12.148 1.00 89.81 183 LEU A C 1
ATOM 1323 O O . LEU A 1 183 ? -22.269 -3.757 11.889 1.00 89.81 183 LEU A O 1
ATOM 1327 N N . ALA A 1 184 ? -20.125 -3.784 11.217 1.00 90.69 184 ALA A N 1
ATOM 1328 C CA . ALA A 1 184 ? -20.393 -3.414 9.826 1.00 90.69 184 ALA A CA 1
ATOM 1329 C C . ALA A 1 184 ? -21.245 -4.471 9.099 1.00 90.69 184 ALA A C 1
ATOM 1331 O O . ALA A 1 184 ? -22.202 -4.123 8.408 1.00 90.69 184 ALA A O 1
ATOM 1332 N N . VAL A 1 185 ? -20.948 -5.759 9.312 1.00 92.88 185 VAL A N 1
ATOM 1333 C CA . VAL A 1 185 ? -21.719 -6.883 8.755 1.00 92.88 185 VAL A CA 1
ATOM 1334 C C . VAL A 1 185 ? -23.159 -6.877 9.278 1.00 92.88 185 VAL A C 1
ATOM 1336 O O . VAL A 1 185 ? -24.099 -6.960 8.486 1.00 92.88 185 VAL A O 1
ATOM 1339 N N . ARG A 1 186 ? -23.360 -6.699 10.593 1.00 92.25 186 ARG A N 1
ATOM 1340 C CA . ARG A 1 186 ? -24.705 -6.614 11.189 1.00 92.25 186 ARG A CA 1
ATOM 1341 C C . ARG A 1 186 ? -25.489 -5.394 10.704 1.00 92.25 186 ARG A C 1
ATOM 1343 O O . ARG A 1 186 ? -26.691 -5.507 10.488 1.00 92.25 186 ARG A O 1
ATOM 1350 N N . ILE A 1 187 ? -24.830 -4.255 10.483 1.00 88.94 187 ILE A N 1
ATOM 1351 C CA . ILE A 1 187 ? -25.446 -3.055 9.895 1.00 88.94 187 ILE A CA 1
ATOM 1352 C C . ILE A 1 187 ? -25.904 -3.315 8.453 1.00 88.94 187 ILE A C 1
ATOM 1354 O O . ILE A 1 187 ? -27.045 -3.001 8.102 1.00 88.94 187 ILE A O 1
ATOM 1358 N N . ALA A 1 188 ? -25.050 -3.919 7.622 1.00 90.06 188 ALA A N 1
ATOM 1359 C CA . ALA A 1 188 ? -25.394 -4.263 6.245 1.00 90.06 188 ALA A CA 1
ATOM 1360 C C . ALA A 1 188 ? -26.561 -5.267 6.184 1.00 90.06 188 ALA A C 1
ATOM 1362 O O . ALA A 1 188 ? -27.519 -5.049 5.437 1.00 90.06 188 ALA A O 1
ATOM 1363 N N . GLY A 1 189 ? -26.522 -6.308 7.025 1.00 90.81 189 GLY A N 1
ATOM 1364 C CA . GLY A 1 189 ? -27.605 -7.279 7.190 1.00 90.81 189 GLY A CA 1
ATOM 1365 C C . GLY A 1 189 ? -28.915 -6.628 7.640 1.00 90.81 189 GLY A C 1
ATOM 1366 O O . GLY A 1 189 ? -29.937 -6.804 6.983 1.00 90.81 189 GLY A O 1
ATOM 1367 N N . ALA A 1 190 ? -28.894 -5.784 8.676 1.00 88.25 190 ALA A N 1
ATOM 1368 C CA . ALA A 1 190 ? -30.082 -5.075 9.159 1.00 88.25 190 ALA A CA 1
ATOM 1369 C C . ALA A 1 190 ? -30.692 -4.140 8.095 1.00 88.25 190 ALA A C 1
ATOM 1371 O O . ALA A 1 190 ? -31.911 -4.122 7.911 1.00 88.25 190 ALA A O 1
ATOM 1372 N N . ARG A 1 191 ? -29.864 -3.408 7.331 1.00 87.69 191 ARG A N 1
ATOM 1373 C CA . ARG A 1 191 ? -30.327 -2.551 6.219 1.00 87.69 191 ARG A CA 1
ATOM 1374 C C . ARG A 1 191 ? -30.914 -3.360 5.052 1.00 87.69 191 ARG A C 1
ATOM 1376 O O . ARG A 1 191 ? -31.828 -2.871 4.387 1.00 87.69 191 ARG A O 1
ATOM 1383 N N . LEU A 1 192 ? -30.432 -4.582 4.811 1.00 90.94 192 LEU A N 1
ATOM 1384 C CA . LEU A 1 192 ? -30.993 -5.525 3.830 1.00 90.94 192 LEU A CA 1
ATOM 1385 C C . LEU A 1 192 ? -32.277 -6.213 4.333 1.00 90.94 192 LEU A C 1
ATOM 1387 O O . LEU A 1 192 ? -33.203 -6.411 3.542 1.00 90.94 192 LEU A O 1
ATOM 1391 N N . ALA A 1 193 ? -32.375 -6.542 5.623 1.00 89.25 193 ALA A N 1
ATOM 1392 C CA . ALA A 1 193 ? -33.579 -7.090 6.257 1.00 89.25 193 ALA A CA 1
ATOM 1393 C C . ALA A 1 193 ? -34.727 -6.064 6.257 1.00 89.25 193 ALA A C 1
ATOM 1395 O O . ALA A 1 193 ? -35.841 -6.371 5.840 1.00 89.25 193 ALA A O 1
ATOM 1396 N N . ALA A 1 194 ? -34.429 -4.802 6.589 1.00 87.00 194 ALA A N 1
ATOM 1397 C CA . ALA A 1 194 ? -35.367 -3.680 6.498 1.00 87.00 194 ALA A CA 1
ATOM 1398 C C . ALA A 1 194 ? -35.813 -3.349 5.055 1.00 87.00 194 ALA A C 1
ATOM 1400 O O . ALA A 1 194 ? -36.715 -2.533 4.854 1.00 87.00 194 ALA A O 1
ATOM 1401 N N . ARG A 1 195 ? -35.190 -3.955 4.032 1.00 87.38 195 ARG A N 1
ATOM 1402 C CA . ARG A 1 195 ? -35.500 -3.744 2.610 1.00 87.38 195 ARG A CA 1
ATOM 1403 C C . ARG A 1 195 ? -35.552 -5.077 1.841 1.00 87.38 195 ARG A C 1
ATOM 1405 O O . ARG A 1 195 ? -34.694 -5.313 0.991 1.00 87.38 195 ARG A O 1
ATOM 1412 N N . PRO A 1 196 ? -36.577 -5.933 2.041 1.00 85.38 196 PRO A N 1
ATOM 1413 C CA . PRO A 1 196 ? -36.636 -7.266 1.420 1.00 85.38 196 PRO A CA 1
ATOM 1414 C C . PRO A 1 196 ? -36.590 -7.271 -0.118 1.00 85.38 196 PRO A C 1
ATOM 1416 O O . PRO A 1 196 ? -36.158 -8.245 -0.724 1.00 85.38 196 PRO A O 1
ATOM 1419 N N . LYS A 1 197 ? -37.000 -6.170 -0.768 1.00 86.19 197 LYS A N 1
ATOM 1420 C CA . LYS A 1 197 ? -36.934 -5.996 -2.233 1.00 86.19 197 LYS A CA 1
ATOM 1421 C C . LYS A 1 197 ? -35.543 -5.601 -2.762 1.00 86.19 197 LYS A C 1
ATOM 1423 O O . LYS A 1 197 ? -35.372 -5.516 -3.973 1.00 86.19 197 LYS A O 1
ATOM 1428 N N . GLN A 1 198 ? -34.569 -5.318 -1.893 1.00 88.00 198 GLN A N 1
ATOM 1429 C CA . GLN A 1 198 ? -33.204 -4.949 -2.275 1.00 88.00 198 GLN A CA 1
ATOM 1430 C C . GLN A 1 198 ? -32.299 -6.196 -2.245 1.00 88.00 198 GLN A C 1
ATOM 1432 O O . GLN A 1 198 ? -32.179 -6.862 -1.217 1.00 88.00 198 GLN A O 1
ATOM 1437 N N . GLY A 1 199 ? -31.669 -6.521 -3.378 1.00 89.38 199 GLY A N 1
ATOM 1438 C CA . GLY A 1 199 ? -30.714 -7.633 -3.484 1.00 89.38 199 GLY A CA 1
ATOM 1439 C C . GLY A 1 199 ? -29.349 -7.305 -2.870 1.00 89.38 199 GLY A C 1
ATOM 1440 O O . GLY A 1 199 ? -28.996 -6.127 -2.732 1.00 89.38 199 GLY A O 1
ATOM 1441 N N . ILE A 1 200 ? -28.554 -8.336 -2.555 1.00 93.12 200 ILE A N 1
ATOM 1442 C CA . ILE A 1 200 ? -27.219 -8.172 -1.954 1.00 93.12 200 ILE A CA 1
ATOM 1443 C C . ILE A 1 200 ? -26.319 -7.371 -2.906 1.00 93.12 200 ILE A C 1
ATOM 1445 O O . ILE A 1 200 ? -25.683 -6.406 -2.483 1.00 93.12 200 ILE A O 1
ATOM 1449 N N . THR A 1 201 ? -26.391 -7.647 -4.212 1.00 93.50 201 THR A N 1
ATOM 1450 C CA . THR A 1 201 ? -25.709 -6.908 -5.294 1.00 93.50 201 THR A CA 1
ATOM 1451 C C . THR A 1 201 ? -25.906 -5.386 -5.220 1.00 93.50 201 THR A C 1
ATOM 1453 O O . THR A 1 201 ? -24.988 -4.617 -5.499 1.00 93.50 201 THR A O 1
ATOM 1456 N N . SER A 1 202 ? -27.097 -4.916 -4.822 1.00 89.75 202 SER A N 1
ATOM 1457 C CA . SER A 1 202 ? -27.377 -3.477 -4.693 1.00 89.75 202 SER A CA 1
ATOM 1458 C C . SER A 1 202 ? -26.710 -2.849 -3.467 1.00 89.75 202 SER A C 1
ATOM 1460 O O . SER A 1 202 ? -26.398 -1.661 -3.498 1.00 89.75 202 SER A O 1
ATOM 1462 N N . MET A 1 203 ? -26.489 -3.625 -2.400 1.00 89.12 203 MET A N 1
ATOM 1463 C CA . MET A 1 203 ? -25.702 -3.192 -1.240 1.00 89.12 203 MET A CA 1
ATOM 1464 C C . MET A 1 203 ? -24.200 -3.243 -1.547 1.00 89.12 203 MET A C 1
ATOM 1466 O O . MET A 1 203 ? -23.499 -2.287 -1.237 1.00 89.12 203 MET A O 1
ATOM 1470 N N . VAL A 1 204 ? -23.727 -4.291 -2.236 1.00 93.38 204 VAL A N 1
ATOM 1471 C CA . VAL A 1 204 ? -22.343 -4.390 -2.736 1.00 93.38 204 VAL A CA 1
ATOM 1472 C C . VAL A 1 204 ? -21.992 -3.162 -3.570 1.00 93.38 204 VAL A C 1
ATOM 1474 O O . VAL A 1 204 ? -21.019 -2.494 -3.248 1.00 93.38 204 VAL A O 1
ATOM 1477 N N . ARG A 1 205 ? -22.822 -2.786 -4.557 1.00 88.94 205 ARG A N 1
ATOM 1478 C CA . ARG A 1 205 ? -22.593 -1.580 -5.374 1.00 88.94 205 ARG A CA 1
ATOM 1479 C C . ARG A 1 205 ? -22.550 -0.295 -4.539 1.00 88.94 205 ARG A C 1
ATOM 1481 O O . ARG A 1 205 ? -21.661 0.520 -4.744 1.00 88.94 205 ARG A O 1
ATOM 1488 N N . ALA A 1 206 ? -23.480 -0.118 -3.597 1.00 85.88 206 ALA A N 1
ATOM 1489 C CA . ALA A 1 206 ? -23.508 1.062 -2.723 1.00 85.88 206 ALA A CA 1
ATOM 1490 C C . ALA A 1 206 ? -22.290 1.145 -1.782 1.00 85.88 206 ALA A C 1
ATOM 1492 O O . ALA A 1 206 ? -21.894 2.232 -1.381 1.00 85.88 206 ALA A O 1
ATOM 1493 N N . LEU A 1 207 ? -21.691 0.003 -1.437 1.00 85.75 207 LEU A N 1
ATOM 1494 C CA . LEU A 1 207 ? -20.477 -0.070 -0.628 1.00 85.75 207 LEU A CA 1
ATOM 1495 C C . LEU A 1 207 ? -19.196 -0.101 -1.469 1.00 85.75 207 LEU A C 1
ATOM 1497 O O . LEU A 1 207 ? -18.129 0.140 -0.918 1.00 85.75 207 LEU A O 1
ATOM 1501 N N . SER A 1 208 ? -19.251 -0.367 -2.777 1.00 86.81 208 SER A N 1
ATOM 1502 C CA . SER A 1 208 ? -18.075 -0.279 -3.651 1.00 86.81 208 SER A CA 1
ATOM 1503 C C . SER A 1 208 ? -17.506 1.143 -3.671 1.00 86.81 208 SER A C 1
ATOM 1505 O O . SER A 1 208 ? -16.289 1.300 -3.585 1.00 86.81 208 SER A O 1
ATOM 1507 N N . GLU A 1 209 ? -18.369 2.162 -3.669 1.00 84.44 209 GLU A N 1
ATOM 1508 C CA . GLU A 1 209 ? -17.984 3.577 -3.645 1.00 84.44 209 GLU A CA 1
ATOM 1509 C C . GLU A 1 209 ? -17.255 3.963 -2.345 1.00 84.44 209 GLU A C 1
ATOM 1511 O O . GLU A 1 209 ? -17.863 4.173 -1.296 1.00 84.44 209 GLU A O 1
ATOM 1516 N N . GLU A 1 210 ? -15.924 4.090 -2.418 1.00 78.75 210 GLU A N 1
ATOM 1517 C CA . GLU A 1 210 ? -15.035 4.401 -1.281 1.00 78.75 210 GLU A CA 1
ATOM 1518 C C . GLU A 1 210 ? -15.506 5.614 -0.460 1.00 78.75 210 GLU A C 1
ATOM 1520 O O . GLU A 1 210 ? -15.424 5.602 0.766 1.00 78.75 210 GLU A O 1
ATOM 1525 N N . ARG A 1 211 ? -16.009 6.657 -1.136 1.00 73.50 211 ARG A N 1
ATOM 1526 C CA . ARG A 1 211 ? -16.410 7.934 -0.520 1.00 73.50 211 ARG A CA 1
ATOM 1527 C C . ARG A 1 211 ? -17.701 7.840 0.293 1.00 73.50 211 ARG A C 1
ATOM 1529 O O . ARG A 1 211 ? -17.852 8.583 1.255 1.00 73.50 211 ARG A O 1
ATOM 1536 N N . GLU A 1 212 ? -18.606 6.941 -0.086 1.00 78.38 212 GLU A N 1
ATOM 1537 C CA . GLU A 1 212 ? -19.923 6.783 0.545 1.00 78.38 212 GLU A CA 1
ATOM 1538 C C . GLU A 1 212 ? -19.984 5.550 1.462 1.00 78.38 212 GLU A C 1
ATOM 1540 O O . GLU A 1 212 ? -20.894 5.442 2.280 1.00 78.38 212 GLU A O 1
ATOM 1545 N N . ARG A 1 213 ? -18.998 4.638 1.406 1.00 85.19 213 ARG A N 1
ATOM 1546 C CA . ARG A 1 213 ? -18.988 3.354 2.138 1.00 85.19 213 ARG A CA 1
ATOM 1547 C C . ARG A 1 213 ? -19.295 3.481 3.637 1.00 85.19 213 ARG A C 1
ATOM 1549 O O . ARG A 1 213 ? -20.052 2.673 4.167 1.00 85.19 213 ARG A O 1
ATOM 1556 N N . LEU A 1 214 ? -18.759 4.491 4.328 1.00 85.12 214 LEU A N 1
ATOM 1557 C CA . LEU A 1 214 ? -19.030 4.716 5.759 1.00 85.12 214 LEU A CA 1
ATOM 1558 C C . LEU A 1 214 ? -20.403 5.366 6.035 1.00 85.12 214 LEU A C 1
ATOM 1560 O O . LEU A 1 214 ? -20.907 5.285 7.149 1.00 85.12 214 LEU A O 1
ATOM 1564 N N . GLU A 1 215 ? -21.035 6.021 5.061 1.00 83.44 215 GLU A N 1
ATOM 1565 C CA . GLU A 1 215 ? -22.418 6.528 5.155 1.00 83.44 215 GLU A CA 1
ATOM 1566 C C . GLU A 1 215 ? -23.440 5.432 4.789 1.00 83.44 215 GLU A C 1
ATOM 1568 O O . GLU A 1 215 ? -24.473 5.250 5.441 1.00 83.44 215 GLU A O 1
ATOM 1573 N N . ALA A 1 216 ? -23.089 4.579 3.826 1.00 80.00 216 ALA A N 1
ATOM 1574 C CA . ALA A 1 216 ? -23.787 3.335 3.532 1.00 80.00 216 ALA A CA 1
ATOM 1575 C C . ALA A 1 216 ? -23.730 2.311 4.693 1.00 80.00 216 ALA A C 1
ATOM 1577 O O . ALA A 1 216 ? -24.589 1.429 4.755 1.00 80.00 216 ALA A O 1
ATOM 1578 N N . LEU A 1 217 ? -22.792 2.467 5.640 1.00 82.69 217 LEU A N 1
ATOM 1579 C CA . LEU A 1 217 ? -22.701 1.724 6.909 1.00 82.69 217 LEU A CA 1
ATOM 1580 C C . LEU A 1 217 ? -23.174 2.520 8.146 1.00 82.69 217 LEU A C 1
ATOM 1582 O O . LEU A 1 217 ? -22.879 2.118 9.269 1.00 82.69 217 LEU A O 1
ATOM 1586 N N . ALA A 1 218 ? -23.933 3.605 7.971 1.00 80.38 218 ALA A N 1
ATOM 1587 C CA . ALA A 1 218 ? -24.617 4.276 9.080 1.00 80.38 218 ALA A CA 1
ATOM 1588 C C . ALA A 1 218 ? -26.019 3.681 9.341 1.00 80.38 218 ALA A C 1
ATOM 1590 O O . ALA A 1 218 ? -26.723 3.271 8.409 1.00 80.38 218 ALA A O 1
ATOM 1591 N N . ILE A 1 219 ? -26.449 3.677 10.604 1.00 74.31 219 ILE A N 1
ATOM 1592 C CA . ILE A 1 219 ? -27.835 3.468 11.063 1.00 74.31 219 ILE A CA 1
ATOM 1593 C C . ILE A 1 219 ? -28.115 4.532 12.136 1.00 74.31 219 ILE A C 1
ATOM 1595 O O . ILE A 1 219 ? -27.201 4.937 12.849 1.00 74.31 219 ILE A O 1
ATOM 1599 N N . GLU A 1 220 ? -29.357 5.005 12.245 1.00 62.72 220 GLU A N 1
ATOM 1600 C CA . GLU A 1 220 ? -29.757 5.953 13.293 1.00 62.72 220 GLU A CA 1
ATOM 1601 C C . GLU A 1 220 ? -29.656 5.312 14.694 1.00 62.72 220 GLU A C 1
ATOM 1603 O O . GLU A 1 220 ? -30.225 4.247 14.938 1.00 62.72 220 GLU A O 1
ATOM 1608 N N . GLY A 1 221 ? -28.941 5.967 15.616 1.00 60.12 221 GLY A N 1
ATOM 1609 C CA . GLY A 1 221 ? -28.683 5.486 16.981 1.00 60.12 221 GLY A CA 1
ATOM 1610 C C . GLY A 1 221 ? -27.226 5.065 17.213 1.00 60.12 221 GLY A C 1
ATOM 1611 O O . GLY A 1 221 ? -26.343 5.360 16.413 1.00 60.12 221 GLY A O 1
ATOM 1612 N N . ASP A 1 222 ? -26.960 4.357 18.314 1.00 55.91 222 ASP A N 1
ATOM 1613 C CA . ASP A 1 222 ? -25.594 4.080 18.809 1.00 55.91 222 ASP A CA 1
ATOM 1614 C C . ASP A 1 222 ? -24.796 3.034 17.996 1.00 55.91 222 ASP A C 1
ATOM 1616 O O . ASP A 1 222 ? -23.731 2.580 18.414 1.00 55.91 222 ASP A O 1
ATOM 1620 N N . HIS A 1 223 ? -25.323 2.596 16.851 1.00 61.69 223 HIS A N 1
ATOM 1621 C CA . HIS A 1 223 ? -24.829 1.457 16.071 1.00 61.69 223 HIS A CA 1
ATOM 1622 C C . HIS A 1 223 ? -24.245 1.908 14.718 1.00 61.69 223 HIS A C 1
ATOM 1624 O O . HIS A 1 223 ? -24.649 1.423 13.664 1.00 61.69 223 HIS A O 1
ATOM 1630 N N . ASP A 1 224 ? -23.280 2.831 14.754 1.00 78.94 224 ASP A N 1
ATOM 1631 C CA . ASP A 1 224 ? -22.538 3.328 13.584 1.00 78.94 224 ASP A CA 1
ATOM 1632 C C . ASP A 1 224 ? -21.049 2.933 13.660 1.00 78.94 224 ASP A C 1
ATOM 1634 O O . ASP A 1 224 ? -20.375 3.119 14.680 1.00 78.94 224 ASP A O 1
ATOM 1638 N N . VAL A 1 225 ? -20.513 2.412 12.551 1.00 84.94 225 VAL A N 1
ATOM 1639 C CA . VAL A 1 225 ? -19.082 2.103 12.399 1.00 84.94 225 VAL A CA 1
ATOM 1640 C C . VAL A 1 225 ? -18.233 3.366 12.543 1.00 84.94 225 VAL A C 1
ATOM 1642 O O . VAL A 1 225 ? -17.188 3.329 13.193 1.00 84.94 225 VAL A O 1
ATOM 1645 N N . ARG A 1 226 ? -18.682 4.496 11.982 1.00 86.25 226 ARG A N 1
ATOM 1646 C CA . ARG A 1 226 ? -17.963 5.771 12.076 1.00 86.25 226 ARG A CA 1
ATOM 1647 C C . ARG A 1 226 ? -17.887 6.233 13.527 1.00 86.25 226 ARG A C 1
ATOM 1649 O O . ARG A 1 226 ? -16.789 6.536 13.970 1.00 86.25 226 ARG A O 1
ATOM 1656 N N . ALA A 1 227 ? -18.980 6.191 14.293 1.00 82.38 227 ALA A N 1
ATOM 1657 C CA . ALA A 1 227 ? -18.968 6.521 15.725 1.00 82.38 227 ALA A CA 1
ATOM 1658 C C . ALA A 1 227 ? -17.992 5.640 16.539 1.00 82.38 227 ALA A C 1
ATOM 1660 O O . ALA A 1 227 ? -17.257 6.144 17.391 1.00 82.38 227 ALA A O 1
ATOM 1661 N N . ALA A 1 228 ? -17.922 4.336 16.243 1.00 82.69 228 ALA A N 1
ATOM 1662 C CA . ALA A 1 228 ? -16.963 3.425 16.871 1.00 82.69 228 ALA A CA 1
ATOM 1663 C C . ALA A 1 228 ? -15.489 3.786 16.579 1.00 82.69 228 ALA A C 1
ATOM 1665 O O . ALA A 1 228 ? -14.650 3.642 17.474 1.00 82.69 228 ALA A O 1
ATOM 1666 N N . LEU A 1 229 ? -15.181 4.262 15.365 1.00 88.06 229 LEU A N 1
ATOM 1667 C CA . LEU A 1 229 ? -13.843 4.713 14.956 1.00 88.06 229 LEU A CA 1
ATOM 1668 C C . LEU A 1 229 ? -13.507 6.120 15.475 1.00 88.06 229 LEU A C 1
ATOM 1670 O O . LEU A 1 229 ? -12.376 6.363 15.898 1.00 88.06 229 LEU A O 1
ATOM 1674 N N . ASP A 1 230 ? -14.493 7.014 15.524 1.00 88.06 230 ASP A N 1
ATOM 1675 C CA . ASP A 1 230 ? -14.372 8.377 16.046 1.00 88.06 230 ASP A CA 1
ATOM 1676 C C . ASP A 1 230 ? -13.914 8.376 17.511 1.00 88.06 230 ASP A C 1
ATOM 1678 O O . ASP A 1 230 ? -13.068 9.176 17.903 1.00 88.06 230 ASP A O 1
ATOM 1682 N N . LEU A 1 231 ? -14.427 7.438 18.315 1.00 83.69 231 LEU A N 1
ATOM 1683 C CA . LEU A 1 231 ? -14.010 7.249 19.707 1.00 83.69 231 LEU A CA 1
ATOM 1684 C C . LEU A 1 231 ? -12.553 6.771 19.820 1.00 83.69 231 LEU A C 1
ATOM 1686 O O . LEU A 1 231 ? -11.816 7.284 20.658 1.00 83.69 231 LEU A O 1
ATOM 1690 N N . SER A 1 232 ? -12.097 5.849 18.963 1.00 87.19 232 SER A N 1
ATOM 1691 C CA . SER A 1 232 ? -10.675 5.462 18.934 1.00 87.19 232 SER A CA 1
ATOM 1692 C C . SER A 1 232 ? -9.772 6.626 18.506 1.00 87.19 232 SER A C 1
ATOM 1694 O O . SER A 1 232 ? -8.702 6.805 19.082 1.00 87.19 232 SER A O 1
ATOM 1696 N N . TYR A 1 233 ? -10.208 7.443 17.540 1.00 90.25 233 TYR A N 1
ATOM 1697 C CA . TYR A 1 233 ? -9.470 8.615 17.056 1.00 90.25 233 TYR A CA 1
ATOM 1698 C C . TYR A 1 233 ? -9.362 9.736 18.104 1.00 90.25 233 TYR A C 1
ATOM 1700 O O . TYR A 1 233 ? -8.280 10.290 18.291 1.00 90.25 233 TYR A O 1
ATOM 1708 N N . ARG A 1 234 ? -10.444 10.041 18.837 1.00 88.06 234 ARG A N 1
ATOM 1709 C CA . ARG A 1 234 ? -10.449 11.056 19.915 1.00 88.06 234 ARG A CA 1
ATOM 1710 C C . ARG A 1 234 ? -9.485 10.727 21.060 1.00 88.06 234 ARG A C 1
ATOM 1712 O O . ARG A 1 234 ? -8.982 11.643 21.701 1.00 88.06 234 ARG A O 1
ATOM 1719 N N . GLY A 1 235 ? -9.197 9.445 21.286 1.00 84.25 235 GLY A N 1
ATOM 1720 C CA . GLY A 1 235 ? -8.249 8.995 22.305 1.00 84.25 235 GLY A CA 1
ATOM 1721 C C . GLY A 1 235 ? -6.769 9.115 21.914 1.00 84.25 235 GLY A C 1
ATOM 1722 O O . GLY A 1 235 ? -5.906 8.794 22.735 1.00 84.25 235 GLY A O 1
ATOM 1723 N N . LEU A 1 236 ? -6.441 9.512 20.683 1.00 91.75 236 LEU A N 1
ATOM 1724 C CA . LEU A 1 236 ? -5.056 9.580 20.214 1.00 91.75 236 LEU A CA 1
ATOM 1725 C C . LEU A 1 236 ? -4.313 10.819 20.750 1.00 91.75 236 LEU A C 1
ATOM 1727 O O . LEU A 1 236 ? -4.883 11.912 20.774 1.00 91.75 236 LEU A O 1
ATOM 1731 N N . PRO A 1 237 ? -3.013 10.702 21.090 1.00 92.38 237 PRO A N 1
ATOM 1732 C CA . PRO A 1 237 ? -2.143 11.862 21.277 1.00 92.38 237 PRO A CA 1
ATOM 1733 C C . PRO A 1 237 ? -2.156 12.783 20.040 1.00 92.38 237 PRO A C 1
ATOM 1735 O O . PRO A 1 237 ? -2.249 12.273 18.921 1.00 92.38 237 PRO A O 1
ATOM 1738 N N . PRO A 1 238 ? -1.995 14.116 20.177 1.00 93.19 238 PRO A N 1
ATOM 1739 C CA . PRO A 1 238 ? -2.114 15.050 19.050 1.00 93.19 238 PRO A CA 1
ATOM 1740 C C . PRO A 1 238 ? -1.211 14.735 17.845 1.00 93.19 238 PRO A C 1
ATOM 1742 O O . PRO A 1 238 ? -1.640 14.895 16.702 1.00 93.19 238 PRO A O 1
ATOM 1745 N N . ALA A 1 239 ? 0.009 14.238 18.085 1.00 93.75 239 ALA A N 1
ATOM 1746 C CA . ALA A 1 239 ? 0.932 13.809 17.033 1.00 93.75 239 ALA A CA 1
ATOM 1747 C C . ALA A 1 239 ? 0.418 12.572 16.270 1.00 93.75 239 ALA A C 1
ATOM 1749 O O . ALA A 1 239 ? 0.393 12.578 15.041 1.00 93.75 239 ALA A O 1
ATOM 1750 N N . ALA A 1 240 ? -0.074 11.555 16.984 1.00 94.94 240 ALA A N 1
ATOM 1751 C CA . ALA A 1 240 ? -0.675 10.358 16.396 1.00 94.94 240 ALA A CA 1
ATOM 1752 C C . ALA A 1 240 ? -1.986 10.678 15.657 1.00 94.94 240 ALA A C 1
ATOM 1754 O O . ALA A 1 240 ? -2.190 10.222 14.536 1.00 94.94 240 ALA A O 1
ATOM 1755 N N . ALA A 1 241 ? -2.841 11.537 16.225 1.00 95.00 241 ALA A N 1
ATOM 1756 C CA . ALA A 1 241 ? -4.057 12.024 15.571 1.00 95.00 241 ALA A CA 1
ATOM 1757 C C . ALA A 1 241 ? -3.750 12.791 14.272 1.00 95.00 241 ALA A C 1
ATOM 1759 O O . ALA A 1 241 ? -4.484 12.671 13.291 1.00 95.00 241 ALA A O 1
ATOM 1760 N N . ARG A 1 242 ? -2.652 13.561 14.237 1.00 95.38 242 ARG A N 1
ATOM 1761 C CA . ARG A 1 242 ? -2.157 14.210 13.017 1.00 95.38 242 ARG A CA 1
ATOM 1762 C C . ARG A 1 242 ? -1.640 13.180 12.012 1.00 95.38 242 ARG A C 1
ATOM 1764 O O . ARG A 1 242 ? -2.110 13.174 10.878 1.00 95.38 242 ARG A O 1
ATOM 1771 N N . LEU A 1 243 ? -0.727 12.297 12.420 1.00 96.06 243 LEU A N 1
ATOM 1772 C CA . LEU A 1 243 ? -0.136 11.280 11.545 1.00 96.06 243 LEU A CA 1
ATOM 1773 C C . LEU A 1 243 ? -1.203 10.352 10.941 1.00 96.06 243 LEU A C 1
ATOM 1775 O O . LEU A 1 243 ? -1.146 10.066 9.750 1.00 96.06 243 LEU A O 1
ATOM 1779 N N . TYR A 1 244 ? -2.231 9.984 11.710 1.00 96.62 244 TYR A N 1
ATOM 1780 C CA . TYR A 1 244 ? -3.401 9.239 11.239 1.00 96.62 244 TYR A CA 1
ATOM 1781 C C . TYR A 1 244 ? -4.073 9.900 10.029 1.00 96.62 244 TYR A C 1
ATOM 1783 O O . TYR A 1 244 ? -4.283 9.246 9.010 1.00 96.62 244 TYR A O 1
ATOM 1791 N N . ARG A 1 245 ? -4.355 11.210 10.101 1.00 96.25 245 ARG A N 1
ATOM 1792 C CA . ARG A 1 245 ? -4.938 11.967 8.978 1.00 96.25 245 ARG A CA 1
ATOM 1793 C C . ARG A 1 245 ? -4.005 12.011 7.771 1.00 96.25 245 ARG A C 1
ATOM 1795 O O . ARG A 1 245 ? -4.470 11.865 6.649 1.00 96.25 245 ARG A O 1
ATOM 1802 N N . LEU A 1 246 ? -2.705 12.206 7.995 1.00 95.75 246 LEU A N 1
ATOM 1803 C CA . LEU A 1 246 ? -1.708 12.291 6.924 1.00 95.75 246 LEU A CA 1
ATOM 1804 C C . LEU A 1 246 ? -1.548 10.952 6.186 1.00 95.75 246 LEU A C 1
ATOM 1806 O O . LEU A 1 246 ? -1.588 10.920 4.961 1.00 95.75 246 LEU A O 1
ATOM 1810 N N . LEU A 1 247 ? -1.453 9.842 6.922 1.00 96.12 247 LEU A N 1
ATOM 1811 C CA . LEU A 1 247 ? -1.439 8.486 6.364 1.00 96.12 247 LEU A CA 1
ATOM 1812 C C . LEU A 1 247 ? -2.779 8.128 5.699 1.00 96.12 247 LEU A C 1
ATOM 1814 O O . LEU A 1 247 ? -2.801 7.380 4.727 1.00 96.12 247 LEU A O 1
ATOM 1818 N N . GLY A 1 248 ? -3.898 8.698 6.159 1.00 94.12 248 GLY A N 1
ATOM 1819 C CA . GLY A 1 248 ? -5.209 8.586 5.508 1.00 94.12 248 GLY A CA 1
ATOM 1820 C C . GLY A 1 248 ? -5.287 9.183 4.096 1.00 94.12 248 GLY A C 1
ATOM 1821 O O . GLY A 1 248 ? -6.260 8.933 3.390 1.00 94.12 248 GLY A O 1
ATOM 1822 N N . LEU A 1 249 ? -4.274 9.949 3.676 1.00 94.19 249 LEU A N 1
ATOM 1823 C CA . LEU A 1 249 ? -4.125 10.482 2.318 1.00 94.19 249 LEU A CA 1
ATOM 1824 C C . LEU A 1 249 ? -3.240 9.595 1.421 1.00 94.19 249 LEU A C 1
ATOM 1826 O O . LEU A 1 249 ? -3.090 9.888 0.237 1.00 94.19 249 LEU A O 1
ATOM 1830 N N . HIS A 1 250 ? -2.647 8.526 1.961 1.00 94.75 250 HIS A N 1
ATOM 1831 C CA . HIS A 1 250 ? -1.817 7.600 1.196 1.00 94.75 250 HIS A CA 1
ATOM 1832 C C . HIS A 1 250 ? -2.667 6.808 0.179 1.00 94.75 250 HIS A C 1
ATOM 1834 O O . HIS A 1 250 ? -3.659 6.190 0.577 1.00 94.75 250 HIS A O 1
ATOM 1840 N N . PRO A 1 251 ? -2.305 6.785 -1.122 1.00 91.12 251 PRO A N 1
ATOM 1841 C CA . PRO A 1 251 ? -3.072 6.067 -2.142 1.00 91.12 251 PRO A CA 1
ATOM 1842 C C . PRO A 1 251 ? -2.794 4.553 -2.152 1.00 91.12 251 PRO A C 1
ATOM 1844 O O . PRO A 1 251 ? -3.540 3.794 -2.771 1.00 91.12 251 PRO A O 1
ATOM 1847 N N . GLY A 1 252 ? -1.717 4.110 -1.497 1.00 87.44 252 GLY A N 1
ATOM 1848 C CA . GLY A 1 252 ? -1.351 2.704 -1.351 1.00 87.44 252 GLY A CA 1
ATOM 1849 C C . GLY A 1 252 ? -2.021 2.006 -0.160 1.00 87.44 252 GLY A C 1
ATOM 1850 O O . GLY A 1 252 ? -2.713 2.630 0.648 1.00 87.44 252 GLY A O 1
ATOM 1851 N N . ARG A 1 253 ? -1.805 0.691 -0.030 1.00 84.00 253 ARG A N 1
ATOM 1852 C CA . ARG A 1 253 ? -2.388 -0.127 1.060 1.00 84.00 253 ARG A CA 1
ATOM 1853 C C . ARG A 1 253 ? -1.485 -0.252 2.287 1.00 84.00 253 ARG A C 1
ATOM 1855 O O . ARG A 1 253 ? -2.003 -0.379 3.393 1.00 84.00 253 ARG A O 1
ATOM 1862 N N . GLU A 1 254 ? -0.174 -0.208 2.087 1.00 91.19 254 GLU A N 1
ATOM 1863 C CA . GLU A 1 254 ? 0.850 -0.465 3.105 1.00 91.19 254 GLU A CA 1
ATOM 1864 C C . GLU A 1 254 ? 1.909 0.632 3.069 1.00 91.19 254 GLU A C 1
ATOM 1866 O O . GLU A 1 254 ? 2.130 1.224 2.016 1.00 91.19 254 GLU A O 1
ATOM 1871 N N . PHE A 1 255 ? 2.583 0.885 4.185 1.00 92.19 255 PHE A N 1
ATOM 1872 C CA . PHE A 1 255 ? 3.644 1.884 4.276 1.00 92.19 255 PHE A CA 1
ATOM 1873 C C . PHE A 1 255 ? 4.689 1.509 5.331 1.00 92.19 255 PHE A C 1
ATOM 1875 O O . PHE A 1 255 ? 4.362 0.949 6.380 1.00 92.19 255 PHE A O 1
ATOM 1882 N N . GLY A 1 256 ? 5.948 1.849 5.052 1.00 90.12 256 GLY A N 1
ATOM 1883 C CA . GLY A 1 256 ? 7.047 1.758 6.009 1.00 90.12 256 GLY A CA 1
ATOM 1884 C C . GLY A 1 256 ? 7.168 2.995 6.905 1.00 90.12 256 GLY A C 1
ATOM 1885 O O . GLY A 1 256 ? 6.587 4.057 6.647 1.00 90.12 256 GLY A O 1
ATOM 1886 N N . VAL A 1 257 ? 7.984 2.873 7.952 1.00 91.75 257 VAL A N 1
ATOM 1887 C CA . VAL A 1 257 ? 8.328 3.978 8.864 1.00 91.75 257 VAL A CA 1
ATOM 1888 C C . VAL A 1 257 ? 8.886 5.230 8.146 1.00 91.75 257 VAL A C 1
ATOM 1890 O O . VAL A 1 257 ? 8.525 6.337 8.560 1.00 91.75 257 VAL A O 1
ATOM 1893 N N . PRO A 1 258 ? 9.721 5.157 7.084 1.00 91.75 258 PRO A N 1
ATOM 1894 C CA . PRO A 1 258 ? 10.277 6.367 6.464 1.00 91.75 258 PRO A CA 1
ATOM 1895 C C . PRO A 1 258 ? 9.232 7.249 5.754 1.00 91.75 258 PRO A C 1
ATOM 1897 O O . PRO A 1 258 ? 9.331 8.480 5.832 1.00 91.75 258 PRO A O 1
ATOM 1900 N N . LEU A 1 259 ? 8.164 6.688 5.171 1.00 93.56 259 LEU A N 1
ATOM 1901 C CA . LEU A 1 259 ? 7.029 7.500 4.701 1.00 93.56 259 LEU A CA 1
ATOM 1902 C C . LEU A 1 259 ? 6.368 8.257 5.868 1.00 93.56 259 LEU A C 1
ATOM 1904 O O . LEU A 1 259 ? 6.101 9.457 5.763 1.00 93.56 259 LEU A O 1
ATOM 1908 N N . ALA A 1 260 ? 6.152 7.588 7.005 1.00 93.88 260 ALA A N 1
ATOM 1909 C CA . ALA A 1 260 ? 5.565 8.212 8.190 1.00 93.88 260 ALA A CA 1
ATOM 1910 C C . ALA A 1 260 ? 6.445 9.349 8.749 1.00 93.88 260 ALA A C 1
ATOM 1912 O O . ALA A 1 260 ? 5.917 10.414 9.071 1.00 93.88 260 ALA A O 1
ATOM 1913 N N . ARG A 1 261 ? 7.777 9.171 8.776 1.00 92.38 261 ARG A N 1
ATOM 1914 C CA . ARG A 1 261 ? 8.760 10.225 9.118 1.00 92.38 261 ARG A CA 1
ATOM 1915 C C . ARG A 1 261 ? 8.695 11.415 8.153 1.00 92.38 261 ARG A C 1
ATOM 1917 O O . ARG A 1 261 ? 8.706 12.568 8.583 1.00 92.38 261 ARG A O 1
ATOM 1924 N N . THR A 1 262 ? 8.560 11.146 6.853 1.00 92.25 262 THR A N 1
ATOM 1925 C CA . THR A 1 262 ? 8.419 12.178 5.808 1.00 92.25 262 THR A CA 1
ATOM 1926 C C . THR A 1 262 ? 7.132 13.002 5.994 1.00 92.25 262 THR A C 1
ATOM 1928 O O . THR A 1 262 ? 7.124 14.228 5.836 1.00 92.25 262 THR A O 1
ATOM 1931 N N . LEU A 1 263 ? 6.034 12.351 6.392 1.00 92.06 263 LEU A N 1
ATOM 1932 C CA . LEU A 1 263 ? 4.754 13.010 6.666 1.00 92.06 263 LEU A CA 1
ATOM 1933 C C . LEU A 1 263 ? 4.738 13.784 7.990 1.00 92.06 263 LEU A C 1
ATOM 1935 O O . LEU A 1 263 ? 4.259 14.921 8.016 1.00 92.06 263 LEU A O 1
ATOM 1939 N N . SER A 1 264 ? 5.278 13.221 9.075 1.00 89.06 264 SER A N 1
ATOM 1940 C CA . SER A 1 264 ? 5.373 13.936 10.353 1.00 89.06 264 SER A CA 1
ATOM 1941 C C . SER A 1 264 ? 6.308 15.146 10.254 1.00 89.06 264 SER A C 1
ATOM 1943 O O . SER A 1 264 ? 5.964 16.215 10.762 1.00 89.06 264 SER A O 1
ATOM 1945 N N . GLY A 1 265 ? 7.414 15.007 9.511 1.00 82.94 265 GLY A N 1
ATOM 1946 C CA . GLY A 1 265 ? 8.502 15.981 9.406 1.00 82.94 265 GLY A CA 1
ATOM 1947 C C . GLY A 1 265 ? 9.695 15.667 10.315 1.00 82.94 265 GLY A C 1
ATOM 1948 O O . GLY A 1 265 ? 10.404 16.590 10.703 1.00 82.94 265 GLY A O 1
ATOM 1949 N N . GLY A 1 266 ? 9.892 14.399 10.689 1.00 81.44 266 GLY A N 1
ATOM 1950 C CA . GLY A 1 266 ? 10.948 13.972 11.605 1.00 81.44 266 GLY A CA 1
ATOM 1951 C C . GLY A 1 266 ? 10.564 12.693 12.340 1.00 81.44 266 GLY A C 1
ATOM 1952 O O . GLY A 1 266 ? 10.439 11.630 11.735 1.00 81.44 266 GLY A O 1
ATOM 1953 N N . GLU A 1 267 ? 10.375 12.784 13.653 1.00 82.06 267 GLU A N 1
ATOM 1954 C CA . GLU A 1 267 ? 9.991 11.648 14.492 1.00 82.06 267 GLU A CA 1
ATOM 1955 C C . GLU A 1 267 ? 8.579 11.145 14.152 1.00 82.06 267 GLU A C 1
ATOM 1957 O O . GLU A 1 267 ? 7.657 11.924 13.897 1.00 82.06 267 GLU A O 1
ATOM 1962 N N . ALA A 1 268 ? 8.417 9.822 14.107 1.00 89.94 268 ALA A N 1
ATOM 1963 C CA . ALA A 1 268 ? 7.145 9.168 13.790 1.00 89.94 268 ALA A CA 1
ATOM 1964 C C . ALA A 1 268 ? 6.894 7.868 14.570 1.00 89.94 268 ALA A C 1
ATOM 1966 O O . ALA A 1 268 ? 5.767 7.391 14.549 1.00 89.94 268 ALA A O 1
ATOM 1967 N N . VAL A 1 269 ? 7.901 7.308 15.256 1.00 89.44 269 VAL A N 1
ATOM 1968 C CA . VAL A 1 269 ? 7.813 5.985 15.908 1.00 89.44 269 VAL A CA 1
ATOM 1969 C C . VAL A 1 269 ? 6.752 5.998 17.012 1.00 89.44 269 VAL A C 1
ATOM 1971 O O . VAL A 1 269 ? 5.731 5.348 16.843 1.00 89.44 269 VAL A O 1
ATOM 1974 N N . GLU A 1 270 ? 6.864 6.883 18.013 1.00 91.12 270 GLU A N 1
ATOM 1975 C CA . GLU A 1 270 ? 5.845 7.029 19.075 1.00 91.12 270 GLU A CA 1
ATOM 1976 C C . GLU A 1 270 ? 4.423 7.293 18.533 1.00 91.12 270 GLU A C 1
ATOM 1978 O O . GLU A 1 270 ? 3.414 6.938 19.149 1.00 91.12 270 GLU A O 1
ATOM 1983 N N . ALA A 1 271 ? 4.325 7.945 17.369 1.00 93.94 271 ALA A N 1
ATOM 1984 C CA . ALA A 1 271 ? 3.058 8.244 16.717 1.00 93.94 271 ALA A CA 1
ATOM 1985 C C . ALA A 1 271 ? 2.485 7.038 15.950 1.00 93.94 271 ALA A C 1
ATOM 1987 O O . ALA A 1 271 ? 1.265 6.930 15.863 1.00 93.94 271 ALA A O 1
ATOM 1988 N N . LEU A 1 272 ? 3.323 6.138 15.425 1.00 93.38 272 LEU A N 1
ATOM 1989 C CA . LEU A 1 272 ? 2.921 4.838 14.878 1.00 93.38 272 LEU A CA 1
ATOM 1990 C C . LEU A 1 272 ? 2.554 3.871 16.010 1.00 93.38 272 LEU A C 1
ATOM 1992 O O . LEU A 1 272 ? 1.471 3.287 15.964 1.00 93.38 272 LEU A O 1
ATOM 1996 N N . ASP A 1 273 ? 3.374 3.796 17.062 1.00 90.62 273 ASP A N 1
ATOM 1997 C CA . ASP A 1 273 ? 3.124 3.001 18.270 1.00 90.62 273 ASP A CA 1
ATOM 1998 C C . ASP A 1 273 ? 1.750 3.332 18.855 1.00 90.62 273 ASP A C 1
ATOM 2000 O O . ASP A 1 273 ? 0.917 2.451 19.044 1.00 90.62 273 ASP A O 1
ATOM 2004 N N . ALA A 1 274 ? 1.439 4.620 19.041 1.00 91.44 274 ALA A N 1
ATOM 2005 C CA . ALA A 1 274 ? 0.144 5.060 19.556 1.00 91.44 274 ALA A CA 1
ATOM 2006 C C . ALA A 1 274 ? -1.056 4.709 18.645 1.00 91.44 274 ALA A C 1
ATOM 2008 O O . ALA A 1 274 ? -2.186 4.621 19.136 1.00 91.44 274 ALA A O 1
ATOM 2009 N N . LEU A 1 275 ? -0.845 4.501 17.338 1.00 93.62 275 LEU A N 1
ATOM 2010 C CA . LEU A 1 275 ? -1.874 4.034 16.395 1.00 93.62 275 LEU A CA 1
ATOM 2011 C C . LEU A 1 275 ? -2.003 2.503 16.388 1.00 93.62 275 LEU A C 1
ATOM 2013 O O . LEU A 1 275 ? -3.109 1.980 16.219 1.00 93.62 275 LEU A O 1
ATOM 2017 N N . HIS A 1 276 ? -0.901 1.788 16.606 1.00 90.69 276 HIS A N 1
ATOM 2018 C CA . HIS A 1 276 ? -0.856 0.335 16.782 1.00 90.69 276 HIS A CA 1
ATOM 2019 C C . HIS A 1 276 ? -1.497 -0.102 18.102 1.00 90.69 276 HIS A C 1
ATOM 2021 O O . HIS A 1 276 ? -2.380 -0.965 18.112 1.00 90.69 276 HIS A O 1
ATOM 2027 N N . ASP A 1 277 ? -1.156 0.581 19.197 1.00 88.44 277 ASP A N 1
ATOM 2028 C CA . ASP A 1 277 ? -1.763 0.408 20.517 1.00 88.44 277 ASP A CA 1
ATOM 2029 C C . ASP A 1 277 ? -3.267 0.685 20.470 1.00 88.44 277 ASP A C 1
ATOM 2031 O O . ASP A 1 277 ? -4.037 -0.026 21.109 1.00 88.44 277 ASP A O 1
ATOM 2035 N N . ALA A 1 278 ? -3.714 1.669 19.679 1.00 86.69 278 ALA A N 1
ATOM 2036 C CA . ALA A 1 278 ? -5.131 1.960 19.434 1.00 86.69 278 ALA A CA 1
ATOM 2037 C C . ALA A 1 278 ? -5.835 0.950 18.496 1.00 86.69 278 ALA A C 1
ATOM 2039 O O . ALA A 1 278 ? -7.024 1.112 18.205 1.00 86.69 278 ALA A O 1
ATOM 2040 N N . ASN A 1 279 ? -5.123 -0.086 18.032 1.00 88.12 279 ASN A N 1
ATOM 2041 C CA . ASN A 1 279 ? -5.570 -1.094 17.064 1.00 88.12 279 ASN A CA 1
ATOM 2042 C C . ASN A 1 279 ? -6.091 -0.489 15.741 1.00 88.12 279 ASN A C 1
ATOM 2044 O O . ASN A 1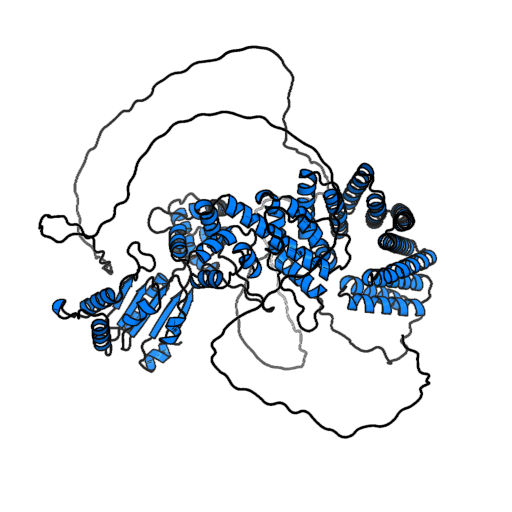 279 ? -7.004 -1.036 15.123 1.00 88.12 279 ASN A O 1
ATOM 2048 N N . LEU A 1 280 ? -5.541 0.659 15.321 1.00 91.56 280 LEU A N 1
ATOM 2049 C CA . LEU A 1 280 ? -5.858 1.310 14.043 1.00 91.56 280 LEU A CA 1
ATOM 2050 C C . LEU A 1 280 ? -4.932 0.829 12.915 1.00 91.56 280 LEU A C 1
ATOM 2052 O O . LEU A 1 280 ? -5.370 0.748 11.765 1.00 91.56 280 LEU A O 1
ATOM 2056 N N . LEU A 1 281 ? -3.682 0.492 13.247 1.00 91.88 281 LEU A N 1
ATOM 2057 C CA . LEU A 1 281 ? -2.727 -0.162 12.350 1.00 91.88 281 LEU A CA 1
ATOM 2058 C C . LEU A 1 281 ? -2.726 -1.683 12.546 1.00 91.88 281 LEU A C 1
ATOM 2060 O O . LEU A 1 281 ? -3.021 -2.188 13.631 1.00 91.88 281 LEU A O 1
ATOM 2064 N N . VAL A 1 282 ? -2.347 -2.388 11.483 1.00 86.75 282 VAL A N 1
ATOM 2065 C CA . VAL A 1 282 ? -2.015 -3.814 11.467 1.00 86.75 282 VAL A CA 1
ATOM 2066 C C . VAL A 1 282 ? -0.601 -3.962 10.925 1.00 86.75 282 VAL A C 1
ATOM 2068 O O . VAL A 1 282 ? -0.268 -3.331 9.918 1.00 86.75 282 VAL A O 1
ATOM 2071 N N . ASP A 1 283 ? 0.194 -4.806 11.571 1.00 84.81 283 ASP A N 1
ATOM 2072 C CA . ASP A 1 283 ? 1.532 -5.168 11.111 1.00 84.81 283 ASP A CA 1
ATOM 2073 C C . ASP A 1 283 ? 1.448 -6.000 9.827 1.00 84.81 283 ASP A C 1
ATOM 2075 O O . ASP A 1 283 ? 0.574 -6.862 9.678 1.00 84.81 283 ASP A O 1
ATOM 2079 N N . VAL A 1 284 ? 2.374 -5.764 8.903 1.00 82.44 284 VAL A N 1
ATOM 2080 C CA . VAL A 1 284 ? 2.621 -6.652 7.765 1.00 82.44 284 VAL A CA 1
ATOM 2081 C C . VAL A 1 284 ? 3.925 -7.385 8.056 1.00 82.44 284 VAL A C 1
ATOM 2083 O O . VAL A 1 284 ? 4.980 -6.765 8.151 1.00 82.44 284 VAL A O 1
ATOM 2086 N N . ALA A 1 285 ? 3.844 -8.700 8.265 1.00 65.00 285 ALA A N 1
ATOM 2087 C CA . ALA A 1 285 ? 5.003 -9.508 8.624 1.00 65.00 285 ALA A CA 1
ATOM 2088 C C . ALA A 1 285 ? 5.980 -9.623 7.441 1.00 65.00 285 ALA A C 1
ATOM 2090 O O . ALA A 1 285 ? 5.604 -10.115 6.377 1.00 65.00 285 ALA A O 1
ATOM 2091 N N . GLU A 1 286 ? 7.231 -9.209 7.647 1.00 61.91 286 GLU A N 1
ATOM 2092 C CA . GLU A 1 286 ? 8.326 -9.387 6.691 1.00 61.91 286 GLU A CA 1
ATOM 2093 C C . GLU A 1 286 ? 9.300 -10.489 7.130 1.00 61.91 286 GLU A C 1
ATOM 2095 O O . GLU A 1 286 ? 9.631 -10.616 8.307 1.00 61.91 286 GLU A O 1
ATOM 2100 N N . GLU A 1 287 ? 9.851 -11.211 6.152 1.00 52.47 287 GLU A N 1
ATOM 2101 C CA . GLU A 1 287 ? 11.051 -12.047 6.327 1.00 52.47 287 GLU A CA 1
ATOM 2102 C C . GLU A 1 287 ? 12.354 -11.222 6.207 1.00 52.47 287 GLU A C 1
ATOM 2104 O O . GLU A 1 287 ? 13.425 -11.692 6.583 1.00 52.47 287 GLU A O 1
ATOM 2109 N N . THR A 1 288 ? 12.264 -9.982 5.703 1.00 52.84 288 THR A N 1
ATOM 2110 C CA . THR A 1 288 ? 13.388 -9.110 5.302 1.00 52.84 288 THR A CA 1
ATOM 2111 C C . THR A 1 288 ? 13.661 -7.910 6.220 1.00 52.84 288 THR A C 1
ATOM 2113 O O . THR A 1 288 ? 14.601 -7.161 5.969 1.00 52.84 288 THR A O 1
ATOM 2116 N N . GLY A 1 289 ? 12.911 -7.754 7.316 1.00 50.03 289 GLY A N 1
ATOM 2117 C CA . GLY A 1 289 ? 13.292 -6.891 8.445 1.00 50.03 289 GLY A CA 1
ATOM 2118 C C . GLY A 1 289 ? 12.776 -5.444 8.455 1.00 50.03 289 GLY A C 1
ATOM 2119 O O . GLY A 1 289 ? 13.147 -4.701 9.362 1.00 50.03 289 GLY A O 1
ATOM 2120 N N . GLY A 1 290 ? 11.924 -5.025 7.515 1.00 66.44 290 GLY A N 1
ATOM 2121 C CA . GLY A 1 290 ? 11.273 -3.712 7.554 1.00 66.44 290 GLY A CA 1
ATOM 2122 C C . GLY A 1 290 ? 9.987 -3.695 8.392 1.00 66.44 290 GLY A C 1
ATOM 2123 O O . GLY A 1 290 ? 9.081 -4.494 8.165 1.00 66.44 290 GLY A O 1
ATOM 2124 N N . GLU A 1 291 ? 9.849 -2.735 9.313 1.00 80.25 291 GLU A N 1
ATOM 2125 C CA . GLU A 1 291 ? 8.565 -2.452 9.975 1.00 80.25 291 GLU A CA 1
ATOM 2126 C C . GLU A 1 291 ? 7.571 -1.843 8.970 1.00 80.25 291 GLU A C 1
ATOM 2128 O O . GLU A 1 291 ? 7.686 -0.677 8.570 1.00 80.25 291 GLU A O 1
ATOM 2133 N N . ARG A 1 292 ? 6.587 -2.651 8.556 1.00 87.31 292 ARG A N 1
ATOM 2134 C CA . ARG A 1 292 ? 5.505 -2.263 7.646 1.00 87.31 292 ARG A CA 1
ATOM 2135 C C . ARG A 1 292 ? 4.154 -2.271 8.341 1.00 87.31 292 ARG A C 1
ATOM 2137 O O . ARG A 1 292 ? 3.794 -3.222 9.034 1.00 87.31 292 ARG A O 1
ATOM 2144 N N . TYR A 1 293 ? 3.363 -1.246 8.050 1.00 91.62 293 TYR A N 1
ATOM 2145 C CA . TYR A 1 293 ? 2.023 -1.076 8.591 1.00 91.62 293 TYR A CA 1
ATOM 2146 C C . TYR A 1 293 ? 0.993 -0.905 7.484 1.00 91.62 293 TYR A C 1
ATOM 2148 O O . TYR A 1 293 ? 1.266 -0.359 6.414 1.00 91.62 293 TYR A O 1
ATOM 2156 N N . ARG A 1 294 ? -0.241 -1.301 7.783 1.00 91.31 294 ARG A N 1
ATOM 2157 C CA . ARG A 1 294 ? -1.424 -0.972 6.986 1.00 91.31 294 ARG A CA 1
ATOM 2158 C C . ARG A 1 294 ? -2.598 -0.604 7.877 1.00 91.31 294 ARG A C 1
ATOM 2160 O O . ARG A 1 294 ? -2.700 -1.055 9.015 1.00 91.31 294 ARG A O 1
ATOM 2167 N N . PHE A 1 295 ? -3.541 0.155 7.337 1.00 90.38 295 PHE A N 1
ATOM 2168 C CA . PHE A 1 295 ? -4.859 0.286 7.954 1.00 90.38 295 PHE A CA 1
ATOM 2169 C C . PHE A 1 295 ? -5.724 -0.960 7.673 1.00 90.38 295 PHE A C 1
ATOM 2171 O O . PHE A 1 295 ? -5.483 -1.722 6.733 1.00 90.38 295 PHE A O 1
ATOM 2178 N N . HIS A 1 296 ? -6.793 -1.146 8.451 1.00 87.12 296 HIS A N 1
ATOM 2179 C CA . HIS A 1 296 ? -7.974 -1.867 7.957 1.00 87.12 296 HIS A CA 1
ATOM 2180 C C . HIS A 1 296 ? -8.737 -0.979 6.955 1.00 87.12 296 HIS A C 1
ATOM 2182 O O . HIS A 1 296 ? -8.772 0.239 7.124 1.00 87.12 296 HIS A O 1
ATOM 2188 N N . ASP A 1 297 ? -9.405 -1.557 5.951 1.00 85.88 297 ASP A N 1
ATOM 2189 C CA . ASP A 1 297 ? -9.992 -0.773 4.847 1.00 85.88 297 ASP A CA 1
ATOM 2190 C C . ASP A 1 297 ? -11.006 0.298 5.316 1.00 85.88 297 ASP A C 1
ATOM 2192 O O . ASP A 1 297 ? -10.954 1.432 4.840 1.00 85.88 297 ASP A O 1
ATOM 2196 N N . LEU A 1 298 ? -11.856 0.018 6.315 1.00 89.31 298 LEU A N 1
ATOM 2197 C CA . LEU A 1 298 ? -12.754 1.037 6.895 1.00 89.31 298 LEU A CA 1
ATOM 2198 C C . LEU A 1 298 ? -12.020 2.075 7.771 1.00 89.31 298 LEU A C 1
ATOM 2200 O O . LEU A 1 298 ? -12.461 3.220 7.870 1.00 89.31 298 LEU A O 1
ATOM 2204 N N . VAL A 1 299 ? -10.875 1.712 8.360 1.00 91.56 299 VAL A N 1
ATOM 2205 C CA . VAL A 1 299 ? -10.018 2.631 9.132 1.00 91.56 299 VAL A CA 1
ATOM 2206 C C . VAL A 1 299 ? -9.281 3.602 8.206 1.00 91.56 299 VAL A C 1
ATOM 2208 O O . VAL A 1 299 ? -9.155 4.772 8.564 1.00 91.56 299 VAL A O 1
ATOM 2211 N N . ARG A 1 300 ? -8.867 3.166 7.005 1.00 92.56 300 ARG A N 1
ATOM 2212 C CA . ARG A 1 300 ? -8.296 4.039 5.960 1.00 92.56 300 ARG A CA 1
ATOM 2213 C C . ARG A 1 300 ? -9.305 5.092 5.507 1.00 92.56 300 ARG A C 1
ATOM 2215 O O . ARG A 1 300 ? -8.978 6.274 5.458 1.00 92.56 300 ARG A O 1
ATOM 2222 N N . LEU A 1 301 ? -10.544 4.682 5.226 1.00 90.81 301 LEU A N 1
ATOM 2223 C CA . LEU A 1 301 ? -11.605 5.615 4.828 1.00 90.81 301 LEU A CA 1
ATOM 2224 C C . LEU A 1 301 ? -11.935 6.618 5.937 1.00 90.81 301 LEU A C 1
ATOM 2226 O O . LEU A 1 301 ? -12.097 7.806 5.667 1.00 90.81 301 LEU A O 1
ATOM 2230 N N . HIS A 1 302 ? -11.968 6.170 7.193 1.00 92.69 302 HIS A N 1
ATOM 2231 C CA . HIS A 1 302 ? -12.160 7.067 8.330 1.00 92.69 302 HIS A CA 1
ATOM 2232 C C . HIS A 1 302 ? -10.992 8.056 8.486 1.00 92.69 302 HIS A C 1
ATOM 2234 O O . HIS A 1 302 ? -11.224 9.242 8.720 1.00 92.69 302 HIS A O 1
ATOM 2240 N N . ALA A 1 303 ? -9.748 7.612 8.279 1.00 94.50 303 ALA A N 1
ATOM 2241 C CA . ALA A 1 303 ? -8.574 8.483 8.275 1.00 94.50 303 ALA A CA 1
ATOM 2242 C C . ALA A 1 303 ? -8.676 9.574 7.195 1.00 94.50 303 ALA A C 1
ATOM 2244 O O . ALA A 1 303 ? -8.434 10.747 7.488 1.00 94.50 303 ALA A O 1
ATOM 2245 N N . ALA A 1 304 ? -9.122 9.215 5.985 1.00 92.06 304 ALA A N 1
ATOM 2246 C CA . ALA A 1 304 ? -9.389 10.155 4.898 1.00 92.06 304 ALA A CA 1
ATOM 2247 C C . ALA A 1 304 ? -10.537 11.136 5.228 1.00 92.06 304 ALA A C 1
ATOM 2249 O O . ALA A 1 304 ? -10.401 12.341 5.006 1.00 92.06 304 ALA A O 1
ATOM 2250 N N . GLU A 1 305 ? -11.641 10.663 5.828 1.00 92.00 305 GLU A N 1
ATOM 2251 C CA . GLU A 1 305 ? -12.724 11.532 6.318 1.00 92.00 305 GLU A CA 1
ATOM 2252 C C . GLU A 1 305 ? -12.216 12.538 7.369 1.00 92.00 305 GLU A C 1
ATOM 2254 O O . GLU A 1 305 ? -12.517 13.731 7.269 1.00 92.00 305 GLU A O 1
ATOM 2259 N N . ARG A 1 306 ? -11.417 12.103 8.359 1.00 94.06 306 ARG A N 1
ATOM 2260 C CA . ARG A 1 306 ? -10.821 13.018 9.352 1.00 94.06 306 ARG A CA 1
ATOM 2261 C C . ARG A 1 306 ? -9.819 13.977 8.705 1.00 94.06 306 ARG A C 1
ATOM 2263 O O . ARG A 1 306 ? -9.801 15.150 9.065 1.00 94.06 306 ARG A O 1
ATOM 2270 N N . ALA A 1 307 ? -9.032 13.537 7.721 1.00 93.94 307 ALA A N 1
ATOM 2271 C CA . ALA A 1 307 ? -8.122 14.403 6.967 1.00 93.94 307 ALA A CA 1
ATOM 2272 C C . ALA A 1 307 ? -8.864 15.514 6.209 1.00 93.94 307 ALA A C 1
ATOM 2274 O O . ALA A 1 307 ? -8.391 16.651 6.173 1.00 93.94 307 ALA A O 1
ATOM 2275 N N . ALA A 1 308 ? -10.034 15.209 5.642 1.00 90.62 308 ALA A N 1
ATOM 2276 C CA . ALA A 1 308 ? -10.893 16.175 4.962 1.00 90.62 308 ALA A CA 1
ATOM 2277 C C . ALA A 1 308 ? -11.601 17.147 5.927 1.00 90.62 308 ALA A C 1
ATOM 2279 O O . ALA A 1 308 ? -11.706 18.332 5.607 1.00 90.62 308 ALA A O 1
ATOM 2280 N N . ARG A 1 309 ? -12.071 16.668 7.092 1.00 90.12 309 ARG A N 1
ATOM 2281 C CA . ARG A 1 309 ? -12.824 17.476 8.074 1.00 90.12 309 ARG A CA 1
ATOM 2282 C C . ARG A 1 309 ? -11.951 18.309 9.017 1.00 90.12 309 ARG A C 1
ATOM 2284 O O . ARG A 1 309 ? -12.283 19.464 9.261 1.00 90.12 309 ARG A O 1
ATOM 2291 N N . ASP A 1 310 ? -10.864 17.740 9.538 1.00 90.25 310 ASP A N 1
ATOM 2292 C CA . ASP A 1 310 ? -10.048 18.362 10.596 1.00 90.25 310 ASP A CA 1
ATOM 2293 C C . ASP A 1 310 ? -8.776 19.037 10.059 1.00 90.25 310 ASP A C 1
ATOM 2295 O O . ASP A 1 310 ? -8.227 19.930 10.700 1.00 90.25 310 ASP A O 1
ATOM 2299 N N . GLY A 1 311 ? -8.263 18.573 8.914 1.00 86.00 311 GLY A N 1
ATOM 2300 C CA . GLY A 1 311 ? -7.039 19.099 8.307 1.00 86.00 311 GLY A CA 1
ATOM 2301 C C . GLY A 1 311 ? -7.277 20.396 7.530 1.00 86.00 311 GLY A C 1
ATOM 2302 O O . GLY A 1 311 ? -8.343 20.599 6.939 1.00 86.00 311 GLY A O 1
ATOM 2303 N N . SER A 1 312 ? -6.260 21.258 7.453 1.00 91.56 312 SER A N 1
ATOM 2304 C CA . SER A 1 312 ? -6.287 22.381 6.508 1.00 91.56 312 SER A CA 1
ATOM 2305 C C . SER A 1 312 ? -6.113 21.877 5.067 1.00 91.56 312 SER A C 1
ATOM 2307 O O . SER A 1 312 ? -5.561 20.801 4.822 1.00 91.56 312 SER A O 1
ATOM 2309 N N . ALA A 1 313 ? -6.590 22.648 4.085 1.00 90.31 313 ALA A N 1
ATOM 2310 C CA . ALA A 1 313 ? -6.378 22.314 2.674 1.00 90.31 313 ALA A CA 1
ATOM 2311 C C . ALA A 1 313 ? -4.881 22.314 2.309 1.00 90.31 313 ALA A C 1
ATOM 2313 O O . ALA A 1 313 ? -4.432 21.453 1.563 1.00 90.31 313 ALA A O 1
ATOM 2314 N N . GLU A 1 314 ? -4.116 23.231 2.899 1.00 89.62 314 GLU A N 1
ATOM 2315 C CA . GLU A 1 314 ? -2.664 23.343 2.759 1.00 89.62 314 GLU A CA 1
ATOM 2316 C C . GLU A 1 314 ? -1.921 22.135 3.355 1.00 89.62 314 GLU A C 1
ATOM 2318 O O . GLU A 1 314 ? -1.049 21.576 2.694 1.00 89.62 314 GLU A O 1
ATOM 2323 N N . GLU A 1 315 ? -2.310 21.659 4.548 1.00 90.06 315 GLU A N 1
ATOM 2324 C CA . GLU A 1 315 ? -1.758 20.436 5.154 1.00 90.06 315 GLU A CA 1
ATOM 2325 C C . GLU A 1 315 ? -2.013 19.213 4.261 1.00 90.06 315 GLU A C 1
ATOM 2327 O O . GLU A 1 315 ? -1.086 18.439 4.021 1.00 90.06 315 GLU A O 1
ATOM 2332 N N . ARG A 1 316 ? -3.226 19.065 3.704 1.00 91.62 316 ARG A N 1
ATOM 2333 C CA . ARG A 1 316 ? -3.538 17.976 2.761 1.00 91.62 316 ARG A CA 1
ATOM 2334 C C . ARG A 1 316 ? -2.695 18.043 1.488 1.00 91.62 316 ARG A C 1
ATOM 2336 O O . ARG A 1 316 ? -2.098 17.037 1.120 1.00 91.62 316 ARG A O 1
ATOM 2343 N N . THR A 1 317 ? -2.614 19.202 0.832 1.00 90.38 317 THR A N 1
ATOM 2344 C CA . THR A 1 317 ? -1.809 19.363 -0.393 1.00 90.38 317 THR A CA 1
ATOM 2345 C C . THR A 1 317 ? -0.331 19.077 -0.120 1.00 90.38 317 THR A C 1
ATOM 2347 O O . THR A 1 317 ? 0.306 18.341 -0.867 1.00 90.38 317 THR A O 1
ATOM 2350 N N . THR A 1 318 ? 0.198 19.578 1.000 1.00 89.62 318 THR A N 1
ATOM 2351 C CA . THR A 1 318 ? 1.589 19.348 1.422 1.00 89.62 318 THR A CA 1
ATOM 2352 C C . THR A 1 318 ? 1.858 17.867 1.701 1.00 89.62 318 THR A C 1
ATOM 2354 O O . THR A 1 318 ? 2.907 17.351 1.328 1.00 89.62 318 THR A O 1
ATOM 2357 N N . ALA A 1 319 ? 0.912 17.158 2.323 1.00 91.75 319 ALA A N 1
ATOM 2358 C CA . ALA A 1 319 ? 1.013 15.723 2.581 1.00 91.75 319 ALA A CA 1
ATOM 2359 C C . ALA A 1 319 ? 1.032 14.895 1.286 1.00 91.75 319 ALA A C 1
ATOM 2361 O O . ALA A 1 319 ? 1.866 14.005 1.147 1.00 91.75 319 ALA A O 1
ATOM 2362 N N . LEU A 1 320 ? 0.163 15.218 0.323 1.00 92.56 320 LEU A N 1
ATOM 2363 C CA . LEU A 1 320 ? 0.105 14.538 -0.975 1.00 92.56 320 LEU A CA 1
ATOM 2364 C C . LEU A 1 320 ? 1.381 14.774 -1.805 1.00 92.56 320 LEU A C 1
ATOM 2366 O O . LEU A 1 320 ? 1.941 13.820 -2.344 1.00 92.56 320 LEU A O 1
ATOM 2370 N N . LEU A 1 321 ? 1.906 16.006 -1.819 1.00 90.38 321 LEU A N 1
ATOM 2371 C CA . LEU A 1 321 ? 3.210 16.321 -2.421 1.00 90.38 321 LEU A CA 1
ATOM 2372 C C . LEU A 1 321 ? 4.352 15.548 -1.744 1.00 90.38 321 LEU A C 1
ATOM 2374 O O . LEU A 1 321 ? 5.188 14.963 -2.427 1.00 90.38 321 LEU A O 1
ATOM 2378 N N . ARG A 1 322 ? 4.363 15.474 -0.406 1.00 91.38 322 ARG A N 1
ATOM 2379 C CA . ARG A 1 322 ? 5.345 14.686 0.359 1.00 91.38 322 ARG A CA 1
ATOM 2380 C C . ARG A 1 322 ? 5.265 13.186 0.070 1.00 91.38 322 ARG A C 1
ATOM 2382 O O . ARG A 1 322 ? 6.314 12.562 -0.027 1.00 91.38 322 ARG A O 1
ATOM 2389 N N . ILE A 1 323 ? 4.069 12.617 -0.103 1.00 93.62 323 ILE A N 1
ATOM 2390 C CA . ILE A 1 323 ? 3.887 11.215 -0.524 1.00 93.62 323 ILE A CA 1
ATOM 2391 C C . ILE A 1 323 ? 4.489 11.007 -1.918 1.00 93.62 323 ILE A C 1
ATOM 2393 O O . ILE A 1 323 ? 5.333 10.130 -2.094 1.00 93.62 323 ILE A O 1
ATOM 2397 N N . GLY A 1 324 ? 4.116 11.838 -2.896 1.00 92.69 324 GLY A N 1
ATOM 2398 C CA . GLY A 1 324 ? 4.633 11.729 -4.261 1.00 92.69 324 GLY A CA 1
ATOM 2399 C C . GLY A 1 324 ? 6.157 11.877 -4.338 1.00 92.69 324 GLY A C 1
ATOM 2400 O O . GLY A 1 324 ? 6.831 11.033 -4.927 1.00 92.69 324 GLY A O 1
ATOM 2401 N N . HIS A 1 325 ? 6.719 12.897 -3.681 1.00 91.06 325 HIS A N 1
ATOM 2402 C CA . HIS A 1 325 ? 8.167 13.118 -3.627 1.00 91.06 325 HIS A CA 1
ATOM 2403 C C . HIS A 1 325 ? 8.916 12.049 -2.815 1.00 91.06 325 HIS A C 1
ATOM 2405 O O . HIS A 1 325 ? 10.055 11.745 -3.161 1.00 91.06 325 HIS A O 1
ATOM 2411 N N . HIS A 1 326 ? 8.308 11.445 -1.784 1.00 92.81 326 HIS A N 1
ATOM 2412 C CA . HIS A 1 326 ? 8.912 10.326 -1.052 1.00 92.81 326 HIS A CA 1
ATOM 2413 C C . HIS A 1 326 ? 9.153 9.124 -1.970 1.00 92.81 326 HIS A C 1
ATOM 2415 O O . HIS A 1 326 ? 10.270 8.605 -2.046 1.00 92.81 326 HIS A O 1
ATOM 2421 N N . TYR A 1 327 ? 8.115 8.721 -2.703 1.00 94.38 327 TYR A N 1
ATOM 2422 C CA . TYR A 1 327 ? 8.198 7.612 -3.646 1.00 94.38 327 TYR A CA 1
ATOM 2423 C C . TYR A 1 327 ? 9.126 7.923 -4.822 1.00 94.38 327 TYR A C 1
ATOM 2425 O O . TYR A 1 327 ? 9.943 7.081 -5.192 1.00 94.38 327 TYR A O 1
ATOM 2433 N N . LEU A 1 328 ? 9.082 9.151 -5.348 1.00 93.56 328 LEU A N 1
ATOM 2434 C CA . LEU A 1 328 ? 9.973 9.587 -6.421 1.00 93.56 328 LEU A CA 1
ATOM 2435 C C . LEU A 1 328 ? 11.447 9.612 -6.003 1.00 93.56 328 LEU A C 1
ATOM 2437 O O . LEU A 1 328 ? 12.280 9.043 -6.701 1.00 93.56 328 LEU A O 1
ATOM 2441 N N . ALA A 1 329 ? 11.792 10.218 -4.866 1.00 91.56 329 ALA A N 1
ATOM 2442 C CA . ALA A 1 329 ? 13.186 10.322 -4.434 1.00 91.56 329 ALA A CA 1
ATOM 2443 C C . ALA A 1 329 ? 13.806 8.949 -4.123 1.00 91.56 329 ALA A C 1
ATOM 2445 O O . ALA A 1 329 ? 14.971 8.714 -4.450 1.00 91.56 329 ALA A O 1
ATOM 2446 N N . ASN A 1 330 ? 13.037 8.021 -3.542 1.00 92.62 330 ASN A N 1
ATOM 2447 C CA . ASN A 1 330 ? 13.523 6.667 -3.284 1.00 92.62 330 ASN A CA 1
ATOM 2448 C C . ASN A 1 330 ? 13.584 5.808 -4.563 1.00 92.62 330 ASN A C 1
ATOM 2450 O O . ASN A 1 330 ? 14.559 5.079 -4.734 1.00 92.62 330 ASN A O 1
ATOM 2454 N N . ALA A 1 331 ? 12.673 5.991 -5.527 1.00 94.19 331 ALA A N 1
ATOM 2455 C CA . ALA A 1 331 ? 12.816 5.404 -6.864 1.00 94.19 331 ALA A CA 1
ATOM 2456 C C . ALA A 1 331 ? 14.054 5.941 -7.614 1.00 94.19 331 ALA A C 1
ATOM 2458 O O . ALA A 1 331 ? 14.787 5.157 -8.210 1.00 94.19 331 ALA A O 1
ATOM 2459 N N . CYS A 1 332 ? 14.360 7.243 -7.520 1.00 91.88 332 CYS A N 1
ATOM 2460 C CA . CYS A 1 332 ? 15.605 7.817 -8.051 1.00 91.88 332 CYS A CA 1
ATOM 2461 C C . CYS A 1 332 ? 16.856 7.205 -7.396 1.00 91.88 332 CYS A C 1
ATOM 2463 O O . CYS A 1 332 ? 17.820 6.898 -8.093 1.00 91.88 332 CYS A O 1
ATOM 2465 N N . ARG A 1 333 ? 16.850 7.008 -6.068 1.00 90.94 333 ARG A N 1
ATOM 2466 C CA . ARG A 1 333 ? 17.951 6.340 -5.347 1.00 90.94 333 ARG A CA 1
ATOM 2467 C C . ARG A 1 333 ? 18.130 4.894 -5.816 1.00 90.94 333 ARG A C 1
ATOM 2469 O O . ARG A 1 333 ? 19.259 4.475 -6.049 1.00 90.94 333 ARG A O 1
ATOM 2476 N N . ALA A 1 334 ? 17.037 4.148 -5.979 1.00 92.25 334 ALA A N 1
ATOM 2477 C CA . ALA A 1 334 ? 17.082 2.779 -6.480 1.00 92.25 334 ALA A CA 1
ATOM 2478 C C . ALA A 1 334 ? 17.594 2.724 -7.934 1.00 92.25 334 ALA A C 1
ATOM 2480 O O . ALA A 1 334 ? 18.486 1.935 -8.233 1.00 92.25 334 ALA A O 1
ATOM 2481 N N . GLU A 1 335 ? 17.126 3.613 -8.819 1.00 91.00 335 GLU A N 1
ATOM 2482 C CA . GLU A 1 335 ? 17.634 3.735 -10.195 1.00 91.00 335 GLU A CA 1
ATOM 2483 C C . GLU A 1 335 ? 19.153 3.948 -10.233 1.00 91.00 335 GLU A C 1
ATOM 2485 O O . GLU A 1 335 ? 19.851 3.231 -10.949 1.00 91.00 335 GLU A O 1
ATOM 2490 N N . GLN A 1 336 ? 19.670 4.885 -9.432 1.00 88.94 336 GLN A N 1
ATOM 2491 C CA . GLN A 1 336 ? 21.102 5.202 -9.370 1.00 88.94 336 GLN A CA 1
ATOM 2492 C C . GLN A 1 336 ? 21.970 4.022 -8.907 1.00 88.94 336 GLN A C 1
ATOM 2494 O O . GLN A 1 336 ? 23.145 3.965 -9.264 1.00 88.94 336 GLN A O 1
ATOM 2499 N N . VAL A 1 337 ? 21.406 3.080 -8.143 1.00 89.56 337 VAL A N 1
ATOM 2500 C CA . VAL A 1 337 ? 22.085 1.851 -7.699 1.00 89.56 337 VAL A CA 1
ATOM 2501 C C . VAL A 1 337 ? 21.982 0.727 -8.742 1.00 89.56 337 VAL A C 1
ATOM 2503 O O . VAL A 1 337 ? 22.924 -0.047 -8.896 1.00 89.56 337 VAL A O 1
ATOM 2506 N N . VAL A 1 338 ? 20.870 0.634 -9.482 1.00 85.44 338 VAL A N 1
ATOM 2507 C CA . VAL A 1 338 ? 20.624 -0.434 -10.476 1.00 85.44 338 VAL A CA 1
ATOM 2508 C C . VAL A 1 338 ? 21.248 -0.137 -11.845 1.00 85.44 338 VAL A C 1
ATOM 2510 O O . VAL A 1 338 ? 21.642 -1.064 -12.558 1.00 85.44 338 VAL A O 1
ATOM 2513 N N . GLU A 1 339 ? 21.325 1.134 -12.245 1.00 82.12 339 GLU A N 1
ATOM 2514 C CA . GLU A 1 339 ? 21.897 1.551 -13.531 1.00 82.12 339 GLU A CA 1
ATOM 2515 C C . GLU A 1 339 ? 22.721 2.853 -13.393 1.00 82.12 339 GLU A C 1
ATOM 2517 O O . GLU A 1 339 ? 22.314 3.909 -13.892 1.00 82.12 339 GLU A O 1
ATOM 2522 N N . PRO A 1 340 ? 23.887 2.806 -12.707 1.00 76.44 340 PRO A N 1
ATOM 2523 C CA . PRO A 1 340 ? 24.760 3.966 -12.537 1.00 76.44 340 PRO A CA 1
ATOM 2524 C C . PRO A 1 340 ? 25.158 4.574 -13.888 1.00 76.44 340 PRO A C 1
ATOM 2526 O O . PRO A 1 340 ? 25.656 3.877 -14.770 1.00 76.44 340 PRO A O 1
ATOM 2529 N N . GLY A 1 341 ? 24.951 5.883 -14.052 1.00 67.75 341 GLY A N 1
ATOM 2530 C CA . GLY A 1 341 ? 25.236 6.583 -15.310 1.00 67.75 341 GLY A CA 1
ATOM 2531 C C . GLY A 1 341 ? 24.122 6.517 -16.365 1.00 67.75 341 GLY A C 1
ATOM 2532 O O . GLY A 1 341 ? 24.368 6.880 -17.515 1.00 67.75 341 GLY A O 1
ATOM 2533 N N . ARG A 1 342 ? 22.898 6.093 -16.009 1.00 74.56 342 ARG A N 1
ATOM 2534 C CA . ARG A 1 342 ? 21.720 6.287 -16.870 1.00 74.56 342 ARG A CA 1
ATOM 2535 C C . ARG A 1 342 ? 21.512 7.776 -17.180 1.00 74.56 342 ARG A C 1
ATOM 2537 O O . ARG A 1 342 ? 21.467 8.613 -16.282 1.00 74.56 342 ARG A O 1
ATOM 2544 N N . ASP A 1 343 ? 21.318 8.068 -18.462 1.00 72.38 343 ASP A N 1
ATOM 2545 C CA . ASP A 1 343 ? 20.863 9.357 -18.992 1.00 72.38 343 ASP A CA 1
ATOM 2546 C C . ASP A 1 343 ? 19.378 9.568 -18.622 1.00 72.38 343 ASP A C 1
ATOM 2548 O O . ASP A 1 343 ? 18.471 9.244 -19.397 1.00 72.38 343 ASP A O 1
ATOM 2552 N N . SER A 1 344 ? 19.124 9.976 -17.376 1.00 77.38 344 SER A N 1
ATOM 2553 C CA . SER A 1 344 ? 17.791 10.210 -16.793 1.00 77.38 344 SER A CA 1
ATOM 2554 C C . SER A 1 344 ? 17.309 11.647 -17.027 1.00 77.38 344 SER A C 1
ATOM 2556 O O . SER A 1 344 ? 18.115 12.572 -17.070 1.00 77.38 344 SER A O 1
ATOM 2558 N N . LEU A 1 345 ? 15.989 11.843 -17.138 1.00 82.44 345 LEU A N 1
ATOM 2559 C CA . LEU A 1 345 ? 15.394 13.183 -17.265 1.00 82.44 345 LEU A CA 1
ATOM 2560 C C . LEU A 1 345 ? 15.660 14.054 -16.022 1.00 82.44 345 LEU A C 1
ATOM 2562 O O . LEU A 1 345 ? 15.805 13.529 -14.914 1.00 82.44 345 LEU A O 1
ATOM 2566 N N . GLU A 1 346 ? 15.647 15.383 -16.177 1.00 82.56 346 GLU A N 1
ATOM 2567 C CA . GLU A 1 346 ? 15.662 16.303 -15.032 1.00 82.56 346 GLU A CA 1
ATOM 2568 C C . GLU A 1 346 ? 14.358 16.148 -14.226 1.00 82.56 346 GLU A C 1
ATOM 2570 O O . GLU A 1 346 ? 13.259 16.372 -14.735 1.00 82.56 346 GLU A O 1
ATOM 2575 N N . ARG A 1 347 ? 14.472 15.728 -12.959 1.00 84.94 347 ARG A N 1
ATOM 2576 C CA . ARG A 1 347 ? 13.330 15.469 -12.067 1.00 84.94 347 ARG A CA 1
ATOM 2577 C C . ARG A 1 347 ? 13.174 16.604 -11.059 1.00 84.94 347 ARG A C 1
ATOM 2579 O O . ARG A 1 347 ? 14.109 16.948 -10.337 1.00 84.94 347 ARG A O 1
ATOM 2586 N N . ASN A 1 348 ? 11.983 17.190 -11.019 1.00 76.81 348 ASN A N 1
ATOM 2587 C CA . ASN A 1 348 ? 11.680 18.423 -10.310 1.00 76.81 348 ASN A CA 1
ATOM 2588 C C . ASN A 1 348 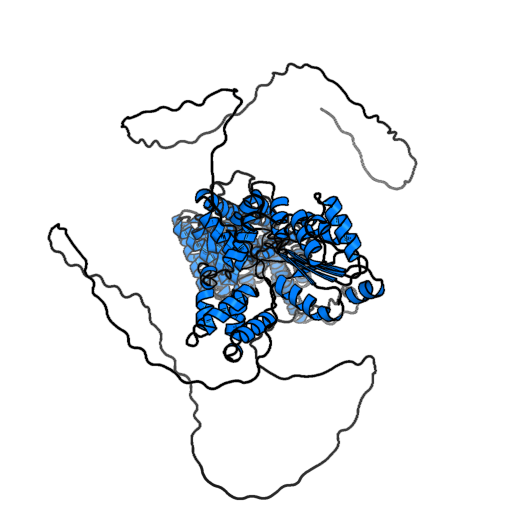? 11.006 18.149 -8.957 1.00 76.81 348 ASN A C 1
ATOM 2590 O O . ASN A 1 348 ? 9.841 17.765 -8.896 1.00 76.81 348 ASN A O 1
ATOM 2594 N N . PHE A 1 349 ? 11.729 18.433 -7.873 1.00 75.50 349 PHE A N 1
ATOM 2595 C CA . PHE A 1 349 ? 11.254 18.301 -6.490 1.00 75.50 349 PHE A CA 1
ATOM 2596 C C . PHE A 1 349 ? 10.803 19.637 -5.860 1.00 75.50 349 PHE A C 1
ATOM 2598 O O . PHE A 1 349 ? 10.421 19.674 -4.691 1.00 75.50 349 PHE A O 1
ATOM 2605 N N . ALA A 1 350 ? 10.846 20.755 -6.597 1.00 57.34 350 ALA A N 1
ATOM 2606 C CA . ALA A 1 350 ? 10.794 22.109 -6.030 1.00 57.34 350 ALA A CA 1
ATOM 2607 C C . ALA A 1 350 ? 9.425 22.546 -5.457 1.00 57.34 350 ALA A C 1
ATOM 2609 O O . ALA A 1 350 ? 9.314 23.629 -4.876 1.00 57.34 350 ALA A O 1
ATOM 2610 N N . ARG A 1 351 ? 8.362 21.739 -5.596 1.00 63.31 351 ARG A N 1
ATOM 2611 C CA . ARG A 1 351 ? 7.036 22.045 -5.030 1.00 63.31 351 ARG A CA 1
ATOM 2612 C C . ARG A 1 351 ? 6.932 21.650 -3.552 1.00 63.31 351 ARG A C 1
ATOM 2614 O O . ARG A 1 351 ? 6.473 20.563 -3.218 1.00 63.31 351 ARG A O 1
ATOM 2621 N N . GLY A 1 352 ? 7.285 22.580 -2.663 1.00 52.81 352 GLY A N 1
ATOM 2622 C CA . GLY A 1 352 ? 6.840 22.572 -1.258 1.00 52.81 352 GLY A CA 1
ATOM 2623 C C . GLY A 1 352 ? 7.443 21.490 -0.351 1.00 52.81 352 GLY A C 1
ATOM 2624 O O . GLY A 1 352 ? 6.874 21.187 0.699 1.00 52.81 352 GLY A O 1
ATOM 2625 N N . VAL A 1 353 ? 8.580 20.907 -0.737 1.00 59.38 353 VAL A N 1
ATOM 2626 C CA . VAL A 1 353 ? 9.342 19.956 0.083 1.00 59.38 353 VAL A CA 1
ATOM 2627 C C . VAL A 1 353 ? 10.774 20.470 0.202 1.00 59.38 353 VAL A C 1
ATOM 2629 O O . VAL A 1 353 ? 11.455 20.640 -0.805 1.00 59.38 353 VAL A O 1
ATOM 2632 N N . GLU A 1 354 ? 11.218 20.738 1.432 1.00 55.22 354 GLU A N 1
ATOM 2633 C CA . GLU A 1 354 ? 12.588 21.191 1.702 1.00 55.22 354 GLU A CA 1
ATOM 2634 C C . GLU A 1 354 ? 13.617 20.125 1.274 1.00 55.22 354 GLU A C 1
ATOM 2636 O O . GLU A 1 354 ? 13.366 18.927 1.472 1.00 55.22 354 GLU A O 1
ATOM 2641 N N . PRO A 1 355 ? 14.789 20.510 0.732 1.00 42.88 355 PRO A N 1
ATOM 2642 C CA . PRO A 1 355 ? 15.853 19.566 0.402 1.00 42.88 355 PRO A CA 1
ATOM 2643 C C . PRO A 1 355 ? 16.258 18.720 1.621 1.00 42.88 355 PRO A C 1
ATOM 2645 O O . PRO A 1 355 ? 16.756 19.239 2.616 1.00 42.88 355 PRO A O 1
ATOM 2648 N N . GLY A 1 356 ? 16.031 17.405 1.543 1.00 56.03 356 GLY A N 1
ATOM 2649 C CA . GLY A 1 356 ? 16.279 16.461 2.642 1.00 56.03 356 GLY A CA 1
ATOM 2650 C C . GLY A 1 356 ? 15.078 16.157 3.552 1.00 56.03 356 GLY A C 1
ATOM 2651 O O . GLY A 1 356 ? 15.211 15.339 4.455 1.00 56.03 356 GLY A O 1
ATOM 2652 N N . ALA A 1 357 ? 13.894 16.739 3.317 1.00 67.62 357 ALA A N 1
ATOM 2653 C CA . ALA A 1 357 ? 12.685 16.433 4.101 1.00 67.62 357 ALA A CA 1
ATOM 2654 C C . ALA A 1 357 ? 12.029 15.075 3.765 1.00 67.62 357 ALA A C 1
ATOM 2656 O O . ALA A 1 357 ? 11.115 14.646 4.472 1.00 67.62 357 ALA A O 1
ATOM 2657 N N . VAL A 1 358 ? 12.480 14.395 2.705 1.00 82.25 358 VAL A N 1
ATOM 2658 C CA . VAL A 1 358 ? 12.140 12.991 2.432 1.00 82.25 358 VAL A CA 1
ATOM 2659 C C . VAL A 1 358 ? 13.092 12.090 3.209 1.00 82.25 358 VAL A C 1
ATOM 2661 O O . VAL A 1 358 ? 14.303 12.141 2.998 1.00 82.25 358 VAL A O 1
ATOM 2664 N N . ALA A 1 359 ? 12.546 11.216 4.053 1.00 84.62 359 ALA A N 1
ATOM 2665 C CA . ALA A 1 359 ? 13.334 10.148 4.647 1.00 84.62 359 ALA A CA 1
ATOM 2666 C C . ALA A 1 359 ? 13.726 9.126 3.568 1.00 84.62 359 ALA A C 1
ATOM 2668 O O . ALA A 1 359 ? 12.880 8.638 2.810 1.00 84.62 359 ALA A O 1
ATOM 2669 N N . ALA A 1 360 ? 15.017 8.806 3.518 1.00 85.38 360 ALA A N 1
ATOM 2670 C CA . ALA A 1 360 ? 15.533 7.733 2.689 1.00 85.38 360 ALA A CA 1
ATOM 2671 C C . ALA A 1 360 ? 14.973 6.383 3.163 1.00 85.38 360 ALA A C 1
ATOM 2673 O O . ALA A 1 360 ? 15.010 6.075 4.355 1.00 85.38 360 ALA A O 1
ATOM 2674 N N . GLU A 1 361 ? 14.482 5.589 2.218 1.00 85.81 361 GLU A N 1
ATOM 2675 C CA . GLU A 1 361 ? 14.237 4.164 2.420 1.00 85.81 361 GLU A CA 1
ATOM 2676 C C . GLU A 1 361 ? 15.567 3.405 2.453 1.00 85.81 361 GLU A C 1
ATOM 2678 O O . GLU A 1 361 ? 16.537 3.795 1.780 1.00 85.81 361 GLU A O 1
ATOM 2683 N N . ASP A 1 362 ? 15.588 2.329 3.239 1.00 80.19 362 ASP A N 1
ATOM 2684 C CA . ASP A 1 362 ? 16.707 1.395 3.308 1.00 80.19 362 ASP A CA 1
ATOM 2685 C C . ASP A 1 362 ? 16.438 0.176 2.415 1.00 80.19 362 ASP A C 1
ATOM 2687 O O . ASP A 1 362 ? 15.344 -0.393 2.378 1.00 80.19 362 ASP A O 1
ATOM 2691 N N . PHE A 1 363 ? 17.465 -0.182 1.661 1.00 82.31 363 PHE A N 1
ATOM 2692 C CA . PHE A 1 363 ? 17.537 -1.346 0.788 1.00 82.31 363 PHE A CA 1
ATOM 2693 C C . PHE A 1 363 ? 18.998 -1.805 0.684 1.00 82.31 363 PHE A C 1
ATOM 2695 O O . PHE A 1 363 ? 19.499 -2.145 -0.389 1.00 82.31 363 PHE A O 1
ATOM 2702 N N . ALA A 1 364 ? 19.705 -1.778 1.819 1.00 82.38 364 ALA A N 1
ATOM 2703 C CA . ALA A 1 364 ? 20.978 -2.462 1.980 1.00 82.38 364 ALA A CA 1
ATOM 2704 C C . ALA A 1 364 ? 20.839 -3.956 1.603 1.00 82.38 364 ALA A C 1
ATOM 2706 O O . ALA A 1 364 ? 19.843 -4.587 1.967 1.00 82.38 364 ALA A O 1
ATOM 2707 N N . PRO A 1 365 ? 21.812 -4.535 0.877 1.00 82.06 365 PRO A N 1
ATOM 2708 C CA . PRO A 1 365 ? 21.750 -5.935 0.479 1.00 82.06 365 PRO A CA 1
ATOM 2709 C C . PRO A 1 365 ? 21.888 -6.878 1.676 1.00 82.06 365 PRO A C 1
ATOM 2711 O O . PRO A 1 365 ? 22.727 -6.666 2.555 1.00 82.06 365 PRO A O 1
ATOM 2714 N N . VAL A 1 366 ? 21.106 -7.960 1.666 1.00 83.00 366 VAL A N 1
ATOM 2715 C CA . VAL A 1 366 ? 21.288 -9.086 2.597 1.00 83.00 366 VAL A CA 1
ATOM 2716 C C . VAL A 1 366 ? 22.519 -9.921 2.216 1.00 83.00 366 VAL A C 1
ATOM 2718 O O . VAL A 1 366 ? 23.098 -9.757 1.139 1.00 83.00 366 VAL A O 1
ATOM 2721 N N . GLU A 1 367 ? 22.951 -10.827 3.097 1.00 82.50 367 GLU A N 1
ATOM 2722 C CA . GLU A 1 367 ? 24.144 -11.647 2.854 1.00 82.50 367 GLU A CA 1
ATOM 2723 C C . GLU A 1 367 ? 24.018 -12.469 1.554 1.00 82.50 367 GLU A C 1
ATOM 2725 O O . GLU A 1 367 ? 23.080 -13.242 1.369 1.00 82.50 367 GLU A O 1
ATOM 2730 N N . GLY A 1 368 ? 24.977 -12.283 0.640 1.00 78.75 368 GLY A N 1
ATOM 2731 C CA . GLY A 1 368 ? 24.994 -12.916 -0.684 1.00 78.75 368 GLY A CA 1
ATOM 2732 C C . GLY A 1 368 ? 24.264 -12.152 -1.799 1.00 78.75 368 GLY A C 1
ATOM 2733 O O . GLY A 1 368 ? 24.363 -12.568 -2.951 1.00 78.75 368 GLY A O 1
ATOM 2734 N N . GLN A 1 369 ? 23.584 -11.042 -1.497 1.00 82.94 369 GLN A N 1
ATOM 2735 C CA . GLN A 1 369 ? 22.884 -10.201 -2.476 1.00 82.94 369 GLN A CA 1
ATOM 2736 C C . GLN A 1 369 ? 23.761 -9.027 -2.955 1.00 82.94 369 GLN A C 1
ATOM 2738 O O . GLN A 1 369 ? 24.582 -8.497 -2.205 1.00 82.94 369 GLN A O 1
ATOM 2743 N N . THR A 1 370 ? 23.579 -8.567 -4.197 1.00 86.50 370 THR A N 1
ATOM 2744 C CA . THR A 1 370 ? 24.169 -7.302 -4.672 1.00 86.50 370 THR A CA 1
ATOM 2745 C C . THR A 1 370 ? 23.274 -6.097 -4.361 1.00 86.50 370 THR A C 1
ATOM 2747 O O . THR A 1 370 ? 22.051 -6.207 -4.283 1.00 86.50 370 THR A O 1
ATOM 2750 N N . ALA A 1 371 ? 23.857 -4.898 -4.252 1.00 86.81 371 ALA A N 1
ATOM 2751 C CA . ALA A 1 371 ? 23.085 -3.669 -4.026 1.00 86.81 371 ALA A CA 1
ATOM 2752 C C . ALA A 1 371 ? 22.047 -3.389 -5.139 1.00 86.81 371 ALA A C 1
ATOM 2754 O O . ALA A 1 371 ? 20.975 -2.855 -4.863 1.00 86.81 371 ALA A O 1
ATOM 2755 N N . ALA A 1 372 ? 22.334 -3.787 -6.385 1.00 85.38 372 ALA A N 1
ATOM 2756 C CA . ALA A 1 372 ? 21.401 -3.663 -7.505 1.00 85.38 372 ALA A CA 1
ATOM 2757 C C . ALA A 1 372 ? 20.208 -4.630 -7.391 1.00 85.38 372 ALA A C 1
ATOM 2759 O O . ALA A 1 372 ? 19.088 -4.260 -7.731 1.00 85.38 372 ALA A O 1
ATOM 2760 N N . GLU A 1 373 ? 20.411 -5.848 -6.882 1.00 85.62 373 GLU A N 1
ATOM 2761 C CA . GLU A 1 373 ? 19.307 -6.773 -6.594 1.00 85.62 373 GLU A CA 1
ATOM 2762 C C . GLU A 1 373 ? 18.446 -6.263 -5.433 1.00 85.62 373 GLU A C 1
ATOM 2764 O O . GLU A 1 373 ? 17.227 -6.222 -5.569 1.00 85.62 373 GLU A O 1
ATOM 2769 N N . ALA A 1 374 ? 19.061 -5.769 -4.354 1.00 89.19 374 ALA A N 1
ATOM 2770 C CA . ALA A 1 374 ? 18.342 -5.210 -3.207 1.00 89.19 374 ALA A CA 1
ATOM 2771 C C . ALA A 1 374 ? 17.473 -3.993 -3.586 1.00 89.19 374 ALA A C 1
ATOM 2773 O O . ALA A 1 374 ? 16.314 -3.886 -3.177 1.00 89.19 374 ALA A O 1
ATOM 2774 N N . ALA A 1 375 ? 17.999 -3.107 -4.438 1.00 91.44 375 ALA A N 1
ATOM 2775 C CA . ALA A 1 375 ? 17.258 -1.974 -4.986 1.00 91.44 375 ALA A CA 1
ATOM 2776 C C . ALA A 1 375 ? 16.121 -2.401 -5.942 1.00 91.44 375 ALA A C 1
ATOM 2778 O O . ALA A 1 375 ? 15.062 -1.770 -5.950 1.00 91.44 375 ALA A O 1
ATOM 2779 N N . LEU A 1 376 ? 16.295 -3.481 -6.716 1.00 90.62 376 LEU A N 1
ATOM 2780 C CA . LEU A 1 376 ? 15.221 -4.062 -7.537 1.00 90.62 376 LEU A CA 1
ATOM 2781 C C . LEU A 1 376 ? 14.121 -4.700 -6.683 1.00 90.62 376 LEU A C 1
ATOM 2783 O O . LEU A 1 376 ? 12.947 -4.509 -6.987 1.00 90.62 376 LEU A O 1
ATOM 2787 N N . ASP A 1 377 ? 14.478 -5.396 -5.605 1.00 89.94 377 ASP A N 1
ATOM 2788 C CA . ASP A 1 377 ? 13.517 -6.022 -4.690 1.00 89.94 377 ASP A CA 1
ATOM 2789 C C . ASP A 1 377 ? 12.758 -4.978 -3.852 1.00 89.94 377 ASP A C 1
ATOM 2791 O O . ASP A 1 377 ? 11.589 -5.177 -3.518 1.00 89.94 377 ASP A O 1
ATOM 2795 N N . TRP A 1 378 ? 13.372 -3.824 -3.559 1.00 91.19 378 TRP A N 1
ATOM 2796 C CA . TRP A 1 378 ? 12.662 -2.650 -3.033 1.00 91.19 378 TRP A CA 1
ATOM 2797 C C . TRP A 1 378 ? 11.671 -2.074 -4.056 1.00 91.19 378 TRP A C 1
ATOM 2799 O O . TRP A 1 378 ? 10.503 -1.871 -3.721 1.00 91.19 378 TRP A O 1
ATOM 2809 N N . LEU A 1 379 ? 12.096 -1.877 -5.312 1.00 93.25 379 LEU A N 1
ATOM 2810 C CA . LEU A 1 379 ? 11.230 -1.384 -6.394 1.00 93.25 379 LEU A CA 1
ATOM 2811 C C . LEU A 1 379 ? 10.041 -2.321 -6.668 1.00 93.25 379 LEU A C 1
ATOM 2813 O O . LEU A 1 379 ? 8.941 -1.846 -6.941 1.00 93.25 379 LEU A O 1
ATOM 2817 N N . GLU A 1 380 ? 10.246 -3.637 -6.587 1.00 91.88 380 GLU A N 1
ATOM 2818 C CA . GLU A 1 380 ? 9.205 -4.653 -6.770 1.00 91.88 380 GLU A CA 1
ATOM 2819 C C . GLU A 1 380 ? 8.245 -4.713 -5.568 1.00 91.88 380 GLU A C 1
ATOM 2821 O O . GLU A 1 380 ? 7.028 -4.728 -5.761 1.00 91.88 380 GLU A O 1
ATOM 2826 N N . ARG A 1 381 ? 8.765 -4.636 -4.331 1.00 88.94 381 ARG A N 1
ATOM 2827 C CA . ARG A 1 381 ? 7.966 -4.580 -3.090 1.00 88.94 381 ARG A CA 1
ATOM 2828 C C . ARG A 1 381 ? 7.087 -3.331 -3.006 1.00 88.94 381 ARG A C 1
ATOM 2830 O O . ARG A 1 381 ? 5.918 -3.428 -2.641 1.00 88.94 381 ARG A O 1
ATOM 2837 N N . GLU A 1 382 ? 7.620 -2.163 -3.359 1.00 92.06 382 GLU A N 1
ATOM 2838 C CA . GLU A 1 382 ? 6.860 -0.907 -3.358 1.00 92.06 382 GLU A CA 1
ATOM 2839 C C . GLU A 1 382 ? 6.012 -0.700 -4.623 1.00 92.06 382 GLU A C 1
ATOM 2841 O O . GLU A 1 382 ? 5.235 0.255 -4.676 1.00 92.06 382 GLU A O 1
ATOM 2846 N N . LEU A 1 383 ? 6.084 -1.579 -5.633 1.00 93.81 383 LEU A N 1
ATOM 2847 C CA . LEU A 1 383 ? 5.375 -1.390 -6.906 1.00 93.81 383 LEU A CA 1
ATOM 2848 C C . LEU A 1 383 ? 3.860 -1.127 -6.767 1.00 93.81 383 LEU A C 1
ATOM 2850 O O . LEU A 1 383 ? 3.364 -0.240 -7.466 1.00 93.81 383 LEU A O 1
ATOM 2854 N N . PRO A 1 384 ? 3.102 -1.779 -5.857 1.00 92.50 384 PRO A N 1
ATOM 2855 C CA . PRO A 1 384 ? 1.689 -1.457 -5.643 1.00 92.50 384 PRO A CA 1
ATOM 2856 C C . PRO A 1 384 ? 1.452 -0.009 -5.188 1.00 92.50 384 PRO A C 1
ATOM 2858 O O . PRO A 1 384 ? 0.457 0.605 -5.584 1.00 92.50 384 PRO A O 1
ATOM 2861 N N . ASN A 1 385 ? 2.371 0.543 -4.392 1.00 94.50 385 ASN A N 1
ATOM 2862 C CA . ASN A 1 385 ? 2.326 1.914 -3.889 1.00 94.50 385 ASN A CA 1
ATOM 2863 C C . ASN A 1 385 ? 2.831 2.910 -4.945 1.00 94.50 385 ASN A C 1
ATOM 2865 O O . ASN A 1 385 ? 2.167 3.912 -5.202 1.00 94.50 385 ASN A O 1
ATOM 2869 N N . LEU A 1 386 ? 3.928 2.590 -5.640 1.00 96.31 386 LEU A N 1
ATOM 2870 C CA . LEU A 1 386 ? 4.472 3.363 -6.763 1.00 96.31 386 LEU A CA 1
ATOM 2871 C C . LEU A 1 386 ? 3.413 3.527 -7.873 1.00 96.31 386 LEU A C 1
ATOM 2873 O O . LEU A 1 386 ? 3.094 4.645 -8.277 1.00 96.31 386 LEU A O 1
ATOM 2877 N N . MET A 1 387 ? 2.753 2.436 -8.277 1.00 96.62 387 MET A N 1
ATOM 2878 C CA . MET A 1 387 ? 1.640 2.462 -9.236 1.00 96.62 387 MET A CA 1
ATOM 2879 C C . MET A 1 387 ? 0.380 3.145 -8.686 1.00 96.62 387 MET A C 1
ATOM 2881 O O . MET A 1 387 ? -0.439 3.651 -9.456 1.00 96.62 387 MET A O 1
ATOM 2885 N N . ALA A 1 388 ? 0.170 3.175 -7.366 1.00 95.31 388 ALA A N 1
ATOM 2886 C CA . ALA A 1 388 ? -0.893 3.982 -6.765 1.00 95.31 388 ALA A CA 1
ATOM 2887 C C . ALA A 1 388 ? -0.574 5.486 -6.829 1.00 95.31 388 ALA A C 1
ATOM 2889 O O . ALA A 1 388 ? -1.477 6.268 -7.120 1.00 95.31 388 ALA A O 1
ATOM 2890 N N . VAL A 1 389 ? 0.687 5.890 -6.641 1.00 96.38 389 VAL A N 1
ATOM 2891 C CA . VAL A 1 389 ? 1.144 7.280 -6.806 1.00 96.38 389 VAL A CA 1
ATOM 2892 C C . VAL A 1 389 ? 1.000 7.742 -8.256 1.00 96.38 389 VAL A C 1
ATOM 2894 O O . VAL A 1 389 ? 0.390 8.788 -8.468 1.00 96.38 389 VAL A O 1
ATOM 2897 N N . VAL A 1 390 ? 1.451 6.956 -9.248 1.00 96.56 390 VAL A N 1
ATOM 2898 C CA . VAL A 1 390 ? 1.301 7.296 -10.682 1.00 96.56 390 VAL A CA 1
ATOM 2899 C C . VAL A 1 390 ? -0.164 7.599 -11.029 1.00 96.56 390 VAL A C 1
ATOM 2901 O O . VAL A 1 390 ? -0.470 8.694 -11.495 1.00 96.56 390 VAL A O 1
ATOM 2904 N N . ARG A 1 391 ? -1.090 6.682 -10.710 1.00 94.75 391 ARG A N 1
ATOM 2905 C CA . ARG A 1 391 ? -2.532 6.842 -10.995 1.00 94.75 391 ARG A CA 1
ATOM 2906 C C . ARG A 1 391 ? -3.188 8.038 -10.298 1.00 94.75 391 ARG A C 1
ATOM 2908 O O . ARG A 1 391 ? -4.183 8.558 -10.795 1.00 94.75 391 ARG A O 1
ATOM 2915 N N . HIS A 1 392 ? -2.675 8.466 -9.144 1.00 92.19 392 HIS A N 1
ATOM 2916 C CA . HIS A 1 392 ? -3.271 9.556 -8.364 1.00 92.19 392 HIS A CA 1
ATOM 2917 C C . HIS A 1 392 ? -2.544 10.901 -8.513 1.00 92.19 392 HIS A C 1
ATOM 2919 O O . HIS A 1 392 ? -3.074 11.901 -8.037 1.00 92.19 392 HIS A O 1
ATOM 2925 N N . ALA A 1 393 ? -1.396 10.973 -9.196 1.00 92.75 393 ALA A N 1
ATOM 2926 C CA . ALA A 1 393 ? -0.577 12.185 -9.358 1.00 92.75 393 ALA A CA 1
ATOM 2927 C C . ALA A 1 393 ? -1.396 13.429 -9.762 1.00 92.75 393 ALA A C 1
ATOM 2929 O O . ALA A 1 393 ? -1.317 14.484 -9.126 1.00 92.75 393 ALA A O 1
ATOM 2930 N N . ARG A 1 394 ? -2.292 13.266 -10.745 1.00 91.31 394 ARG A N 1
ATOM 2931 C CA . ARG A 1 394 ? -3.244 14.297 -11.192 1.00 91.31 394 ARG A CA 1
ATOM 2932 C C . ARG A 1 394 ? -4.178 14.771 -10.071 1.00 91.31 394 ARG A C 1
ATOM 2934 O O . ARG A 1 394 ? -4.353 15.970 -9.874 1.00 91.31 394 ARG A O 1
ATOM 2941 N N . ALA A 1 395 ? -4.755 13.838 -9.313 1.00 88.69 395 ALA A N 1
ATOM 2942 C CA . ALA A 1 395 ? -5.651 14.124 -8.189 1.00 88.69 395 ALA A CA 1
ATOM 2943 C C . ALA A 1 395 ? -4.917 14.700 -6.961 1.00 88.69 395 ALA A C 1
ATOM 2945 O O . ALA A 1 395 ? -5.536 15.367 -6.135 1.00 88.69 395 ALA A O 1
ATOM 2946 N N . MET A 1 396 ? -3.602 14.480 -6.863 1.00 88.50 396 MET A N 1
ATOM 2947 C CA . MET A 1 396 ? -2.719 15.087 -5.864 1.00 88.50 396 MET A CA 1
ATOM 2948 C C . MET A 1 396 ? -2.304 16.527 -6.212 1.00 88.50 396 MET A C 1
ATOM 2950 O O . MET A 1 396 ? -1.676 17.191 -5.390 1.00 88.50 396 MET A O 1
ATOM 2954 N N . GLY A 1 397 ? -2.662 17.029 -7.401 1.00 88.38 397 GLY A N 1
ATOM 2955 C CA . GLY A 1 397 ? -2.242 18.349 -7.883 1.00 88.38 397 GLY A CA 1
ATOM 2956 C C . GLY A 1 397 ? -0.781 18.399 -8.343 1.00 88.38 397 GLY A C 1
ATOM 2957 O O . GLY A 1 397 ? -0.219 19.489 -8.453 1.00 88.38 397 GLY A O 1
ATOM 2958 N N . ALA A 1 398 ? -0.173 17.235 -8.596 1.00 88.94 398 ALA A N 1
ATOM 2959 C CA . ALA A 1 398 ? 1.208 17.097 -9.048 1.00 88.94 398 ALA A CA 1
ATOM 2960 C C . ALA A 1 398 ? 1.309 16.080 -10.211 1.00 88.94 398 ALA A C 1
ATOM 2962 O O . ALA A 1 398 ? 1.919 15.019 -10.044 1.00 88.94 398 ALA A O 1
ATOM 2963 N N . PRO A 1 399 ? 0.647 16.339 -11.363 1.00 92.31 399 PRO A N 1
ATOM 2964 C CA . PRO A 1 399 ? 0.676 15.457 -12.539 1.00 92.31 399 PRO A CA 1
ATOM 2965 C C . PRO A 1 399 ? 2.099 15.093 -12.997 1.00 92.31 399 PRO A C 1
ATOM 2967 O O . PRO A 1 399 ? 2.316 13.975 -13.477 1.00 92.31 399 PRO A O 1
ATOM 2970 N N . GLU A 1 400 ? 3.071 15.967 -12.730 1.00 91.44 400 GLU A N 1
ATOM 2971 C CA . GLU A 1 400 ? 4.467 15.806 -13.132 1.00 91.44 400 GLU A CA 1
ATOM 2972 C C . GLU A 1 400 ? 5.127 14.574 -12.487 1.00 91.44 400 GLU A C 1
ATOM 2974 O O . GLU A 1 400 ? 6.078 14.003 -13.020 1.00 91.44 400 GLU A O 1
ATOM 2979 N N . ILE A 1 401 ? 4.601 14.115 -11.345 1.00 93.19 401 ILE A N 1
ATOM 2980 C CA . ILE A 1 401 ? 5.115 12.947 -10.624 1.00 93.19 401 ILE A CA 1
ATOM 2981 C C . ILE A 1 401 ? 4.815 11.651 -11.393 1.00 93.19 401 ILE A C 1
ATOM 2983 O O . ILE A 1 401 ? 5.592 10.706 -11.287 1.00 93.19 401 ILE A O 1
ATOM 2987 N N . ALA A 1 402 ? 3.752 11.587 -12.208 1.00 95.75 402 ALA A N 1
ATOM 2988 C CA . ALA A 1 402 ? 3.423 10.370 -12.957 1.00 95.75 402 ALA A CA 1
ATOM 2989 C C . ALA A 1 402 ? 4.509 10.008 -13.982 1.00 95.75 402 ALA A C 1
ATOM 2991 O O . ALA A 1 402 ? 4.985 8.871 -13.978 1.00 95.75 402 ALA A O 1
ATOM 2992 N N . TRP A 1 403 ? 4.951 10.955 -14.818 1.00 96.00 403 TRP A N 1
ATOM 2993 C CA . TRP A 1 403 ? 5.998 10.686 -15.810 1.00 96.00 403 TRP A CA 1
ATOM 2994 C C . TRP A 1 403 ? 7.386 10.566 -15.170 1.00 96.00 403 TRP A C 1
ATOM 2996 O O . TRP A 1 403 ? 8.145 9.668 -15.537 1.00 96.00 403 TRP A O 1
ATOM 3006 N N . GLN A 1 404 ? 7.699 11.385 -14.157 1.00 95.25 404 GLN A N 1
ATOM 3007 C CA . GLN A 1 404 ? 8.985 11.316 -13.449 1.00 95.25 404 GLN A CA 1
ATOM 3008 C C . GLN A 1 404 ? 9.175 9.977 -12.727 1.00 95.25 404 GLN A C 1
ATOM 3010 O O . GLN A 1 404 ? 10.251 9.380 -12.801 1.00 95.25 404 GLN A O 1
ATOM 3015 N N . LEU A 1 405 ? 8.126 9.477 -12.062 1.00 95.50 405 LEU A N 1
ATOM 3016 C CA . LEU A 1 405 ? 8.156 8.185 -11.376 1.00 95.50 405 LEU A CA 1
ATOM 3017 C C . LEU A 1 405 ? 8.200 7.024 -12.373 1.00 95.50 405 LEU A C 1
ATOM 3019 O O . LEU A 1 405 ? 8.911 6.050 -12.149 1.00 95.50 405 LEU A O 1
ATOM 3023 N N . THR A 1 406 ? 7.503 7.151 -13.504 1.00 96.56 406 THR A N 1
ATOM 3024 C CA . THR A 1 406 ? 7.539 6.163 -14.590 1.00 96.56 406 THR A CA 1
ATOM 3025 C C . THR A 1 406 ? 8.925 6.050 -15.231 1.00 96.56 406 THR A C 1
ATOM 3027 O O . THR A 1 406 ? 9.375 4.938 -15.507 1.00 96.56 406 THR A O 1
ATOM 3030 N N . ASP A 1 407 ? 9.640 7.166 -15.416 1.00 95.25 407 ASP A N 1
ATOM 3031 C CA . ASP A 1 407 ? 11.029 7.141 -15.889 1.00 95.25 407 ASP A CA 1
ATOM 3032 C C . ASP A 1 407 ? 11.985 6.546 -14.838 1.00 95.25 407 ASP A C 1
ATOM 3034 O O . ASP A 1 407 ? 12.849 5.750 -15.197 1.00 95.25 407 ASP A O 1
ATOM 3038 N N . ALA A 1 408 ? 11.795 6.849 -13.546 1.00 94.06 408 ALA A N 1
ATOM 3039 C CA . ALA A 1 408 ? 12.582 6.263 -12.452 1.00 94.06 408 ALA A CA 1
ATOM 3040 C C . ALA A 1 408 ? 12.345 4.747 -12.270 1.00 94.06 408 ALA A C 1
ATOM 3042 O O . ALA A 1 408 ? 13.252 4.018 -11.870 1.00 94.06 408 ALA A O 1
ATOM 3043 N N . LEU A 1 409 ? 11.149 4.250 -12.606 1.00 94.88 409 LEU A N 1
ATOM 3044 C CA . LEU A 1 409 ? 10.818 2.819 -12.638 1.00 94.88 409 LEU A CA 1
ATOM 3045 C C . LEU A 1 409 ? 11.489 2.062 -13.803 1.00 94.88 409 LEU A C 1
ATOM 3047 O O . LEU A 1 409 ? 11.447 0.829 -13.824 1.00 94.88 409 LEU A O 1
ATOM 3051 N N . TRP A 1 410 ? 12.125 2.755 -14.761 1.00 90.25 410 TRP A N 1
ATOM 3052 C CA . TRP A 1 410 ? 12.723 2.136 -15.950 1.00 90.25 410 TRP A CA 1
ATOM 3053 C C . TRP A 1 410 ? 13.594 0.902 -15.667 1.00 90.25 410 TRP A C 1
ATOM 3055 O O . TRP A 1 410 ? 13.415 -0.085 -16.379 1.00 90.25 410 TRP A O 1
ATOM 3065 N N . PRO A 1 411 ? 14.507 0.869 -14.674 1.00 88.06 411 PRO A N 1
ATOM 3066 C CA . PRO A 1 411 ? 15.400 -0.277 -14.511 1.00 88.06 411 PRO A CA 1
ATOM 3067 C C . PRO A 1 411 ? 14.679 -1.581 -14.145 1.00 88.06 411 PRO A C 1
ATOM 3069 O O . PRO A 1 411 ? 15.201 -2.658 -14.450 1.00 88.06 411 PRO A O 1
ATOM 3072 N N . LEU A 1 412 ? 13.486 -1.490 -13.540 1.00 90.31 412 LEU A N 1
ATOM 3073 C CA . LEU A 1 412 ? 12.675 -2.622 -13.096 1.00 90.31 412 LEU A CA 1
ATOM 3074 C C . LEU A 1 412 ? 12.074 -3.393 -14.278 1.00 90.31 412 LEU A C 1
ATOM 3076 O O . LEU A 1 412 ? 12.259 -4.608 -14.382 1.00 90.31 412 LEU A O 1
ATOM 3080 N N . PHE A 1 413 ? 11.369 -2.714 -15.191 1.00 89.31 413 PHE A N 1
ATOM 3081 C CA . PHE A 1 413 ? 10.534 -3.393 -16.191 1.00 89.31 413 PHE A CA 1
ATOM 3082 C C . PHE A 1 413 ? 11.316 -4.313 -17.159 1.00 89.31 413 PHE A C 1
ATOM 3084 O O . PHE A 1 413 ? 10.898 -5.463 -17.342 1.00 89.31 413 PHE A O 1
ATOM 3091 N N . PRO A 1 414 ? 12.481 -3.923 -17.724 1.00 81.19 414 PRO A N 1
ATOM 3092 C CA . PRO A 1 414 ? 13.287 -4.798 -18.573 1.00 81.19 414 PRO A CA 1
ATOM 3093 C C . PRO A 1 414 ? 13.903 -5.985 -17.822 1.00 81.19 414 PRO A C 1
ATOM 3095 O O . PRO A 1 414 ? 14.209 -6.992 -18.465 1.00 81.19 414 PRO A O 1
ATOM 3098 N N . ARG A 1 415 ? 14.079 -5.889 -16.495 1.00 82.94 415 ARG A N 1
ATOM 3099 C CA . ARG A 1 415 ? 14.716 -6.917 -15.654 1.00 82.94 415 ARG A CA 1
ATOM 3100 C C . ARG A 1 415 ? 13.695 -7.904 -15.067 1.00 82.94 415 ARG A C 1
ATOM 3102 O O . ARG A 1 415 ? 13.878 -9.107 -15.227 1.00 82.94 415 ARG A O 1
ATOM 3109 N N . ARG A 1 416 ? 12.596 -7.419 -14.470 1.00 84.06 416 ARG A N 1
ATOM 3110 C CA . ARG A 1 416 ? 11.523 -8.234 -13.850 1.00 84.06 416 ARG A CA 1
ATOM 3111 C C . ARG A 1 416 ? 10.345 -8.580 -14.775 1.00 84.06 416 ARG A C 1
ATOM 3113 O O . ARG A 1 416 ? 9.554 -9.450 -14.439 1.00 84.06 416 ARG A O 1
ATOM 3120 N N . LYS A 1 417 ? 10.246 -7.968 -15.965 1.00 84.81 417 LYS A N 1
ATOM 3121 C CA . LYS A 1 417 ? 9.212 -8.251 -16.993 1.00 84.81 417 LYS A CA 1
ATOM 3122 C C . LYS A 1 417 ? 7.763 -7.974 -16.548 1.00 84.81 417 LYS A C 1
ATOM 3124 O O . LYS A 1 417 ? 6.828 -8.630 -17.002 1.00 84.81 417 LYS A O 1
ATOM 3129 N N . LEU A 1 418 ? 7.574 -6.969 -15.693 1.00 86.00 418 LEU A N 1
ATOM 3130 C CA . LEU A 1 418 ? 6.275 -6.551 -15.148 1.00 86.00 418 LEU A CA 1
ATOM 3131 C C . LEU A 1 418 ? 5.496 -5.723 -16.191 1.00 86.00 418 LEU A C 1
ATOM 3133 O O . LEU A 1 418 ? 5.391 -4.500 -16.122 1.00 86.00 418 LEU A O 1
ATOM 3137 N N . TYR A 1 419 ? 5.053 -6.404 -17.254 1.00 89.94 419 TYR A N 1
ATOM 3138 C CA . TYR A 1 419 ? 4.556 -5.778 -18.484 1.00 89.94 419 TYR A CA 1
ATOM 3139 C C . TYR A 1 419 ? 3.252 -4.999 -18.314 1.00 89.94 419 TYR A C 1
ATOM 3141 O O . TYR A 1 419 ? 3.036 -4.022 -19.029 1.00 89.94 419 TYR A O 1
ATOM 3149 N N . ARG A 1 420 ? 2.374 -5.414 -17.395 1.00 91.88 420 ARG A N 1
ATOM 3150 C CA . ARG A 1 420 ? 1.119 -4.700 -17.140 1.00 91.88 420 ARG A CA 1
ATOM 3151 C C . ARG A 1 420 ? 1.421 -3.319 -16.568 1.00 91.88 420 ARG A C 1
ATOM 3153 O O . ARG A 1 420 ? 0.936 -2.320 -17.083 1.00 91.88 420 ARG A O 1
ATOM 3160 N N . GLU A 1 421 ? 2.256 -3.281 -15.542 1.00 94.69 421 GLU A N 1
ATOM 3161 C CA . GLU A 1 421 ? 2.634 -2.086 -14.801 1.00 94.69 421 GLU A CA 1
ATOM 3162 C C . GLU A 1 421 ? 3.509 -1.169 -15.669 1.00 94.69 421 GLU A C 1
ATOM 3164 O O . GLU A 1 421 ? 3.355 0.050 -15.620 1.00 94.69 421 GLU A O 1
ATOM 3169 N N . TRP A 1 422 ? 4.338 -1.738 -16.556 1.00 95.50 422 TRP A N 1
ATOM 3170 C CA . TRP A 1 422 ? 5.047 -1.006 -17.615 1.00 95.50 422 TRP A CA 1
ATOM 3171 C C . TRP A 1 422 ? 4.062 -0.257 -18.529 1.00 95.50 422 TRP A C 1
ATOM 3173 O O . TRP A 1 422 ? 4.166 0.960 -18.681 1.00 95.50 422 TRP A O 1
ATOM 3183 N N . LEU A 1 423 ? 3.079 -0.951 -19.112 1.00 94.81 423 LEU A N 1
ATOM 3184 C CA . LEU A 1 423 ? 2.124 -0.334 -20.041 1.00 94.81 423 LEU A CA 1
ATOM 3185 C C . LEU A 1 423 ? 1.149 0.633 -19.345 1.00 94.81 423 LEU A C 1
ATOM 3187 O O . LEU A 1 423 ? 0.789 1.654 -19.927 1.00 94.81 423 LEU A O 1
ATOM 3191 N N . GLU A 1 424 ? 0.744 0.342 -18.106 1.00 95.56 424 GLU A N 1
ATOM 3192 C CA . GLU A 1 424 ? -0.121 1.207 -17.291 1.00 95.56 424 GLU A CA 1
ATOM 3193 C C . GLU A 1 424 ? 0.605 2.510 -16.904 1.00 95.56 424 GLU A C 1
ATOM 3195 O O . GLU A 1 424 ? 0.083 3.598 -17.143 1.00 95.56 424 GLU A O 1
ATOM 3200 N N . SER A 1 425 ? 1.842 2.419 -16.400 1.00 96.94 425 SER A N 1
ATOM 3201 C CA . SER A 1 425 ? 2.637 3.591 -15.994 1.00 96.94 425 SER A CA 1
ATOM 3202 C C . SER A 1 425 ? 2.953 4.520 -17.165 1.00 96.94 425 SER A C 1
ATOM 3204 O O . SER A 1 425 ? 2.739 5.726 -17.074 1.00 96.94 425 SER A O 1
ATOM 3206 N N . HIS A 1 426 ? 3.379 3.968 -18.303 1.00 96.75 426 HIS A N 1
ATOM 3207 C CA . HIS A 1 426 ? 3.743 4.764 -19.478 1.00 96.75 426 HIS A CA 1
ATOM 3208 C C . HIS A 1 426 ? 2.534 5.393 -20.177 1.00 96.75 426 HIS A C 1
ATOM 3210 O O . HIS A 1 426 ? 2.688 6.423 -20.830 1.00 96.75 426 HIS A O 1
ATOM 3216 N N . ARG A 1 427 ? 1.329 4.832 -20.010 1.00 96.00 427 ARG A N 1
ATOM 3217 C CA . ARG A 1 427 ? 0.088 5.470 -20.465 1.00 96.00 427 ARG A CA 1
ATOM 3218 C C . ARG A 1 427 ? -0.226 6.724 -19.649 1.00 96.00 427 ARG A C 1
ATOM 3220 O O . ARG A 1 427 ? -0.472 7.773 -20.237 1.00 96.00 427 ARG A O 1
ATOM 3227 N N . GLU A 1 428 ? -0.207 6.622 -18.322 1.00 96.38 428 GLU A N 1
ATOM 3228 C CA . GLU A 1 428 ? -0.494 7.762 -17.440 1.00 96.38 428 GLU A CA 1
ATOM 3229 C C . GLU A 1 428 ? 0.624 8.817 -17.490 1.00 96.38 428 GLU A C 1
ATOM 3231 O O . GLU A 1 428 ? 0.338 10.011 -17.527 1.00 96.38 428 GLU A O 1
ATOM 3236 N N . GLY A 1 429 ? 1.889 8.391 -17.568 1.00 96.81 429 GLY A N 1
ATOM 3237 C CA . GLY A 1 429 ? 3.039 9.283 -17.726 1.00 96.81 429 GLY A CA 1
ATOM 3238 C C . GLY A 1 429 ? 3.051 10.024 -19.065 1.00 96.81 429 GLY A C 1
ATOM 3239 O O . GLY A 1 429 ? 3.308 11.225 -19.090 1.00 96.81 429 GLY A O 1
ATOM 3240 N N . LEU A 1 430 ? 2.720 9.361 -20.183 1.00 96.94 430 LEU A N 1
ATOM 3241 C CA . LEU A 1 430 ? 2.567 10.062 -21.463 1.00 96.94 430 LEU A CA 1
ATOM 3242 C C . LEU A 1 430 ? 1.416 11.076 -21.400 1.00 96.94 430 LEU A C 1
ATOM 3244 O O . LEU A 1 430 ? 1.577 12.201 -21.860 1.00 96.94 430 LEU A O 1
ATOM 3248 N N . LEU A 1 431 ? 0.290 10.706 -20.782 1.00 95.94 431 LEU A N 1
ATOM 3249 C CA . LEU A 1 431 ? -0.869 11.585 -20.638 1.00 95.94 431 LEU A CA 1
ATOM 3250 C C . LEU A 1 431 ? -0.556 12.850 -19.820 1.00 95.94 431 LEU A C 1
ATOM 3252 O O . LEU A 1 431 ? -0.995 13.930 -20.209 1.00 95.94 431 LEU A O 1
ATOM 3256 N N . THR A 1 432 ? 0.202 12.762 -18.718 1.00 94.81 432 THR A N 1
ATOM 3257 C CA . THR A 1 432 ? 0.574 13.976 -17.965 1.00 94.81 432 THR A CA 1
ATOM 3258 C C . THR A 1 432 ? 1.662 14.795 -18.651 1.00 94.81 432 THR A C 1
ATOM 3260 O O . THR A 1 432 ? 1.570 16.019 -18.638 1.00 94.81 432 THR A O 1
ATOM 3263 N N . ALA A 1 433 ? 2.627 14.162 -19.325 1.00 94.88 433 ALA A N 1
ATOM 3264 C CA . ALA A 1 433 ? 3.620 14.873 -20.132 1.00 94.88 433 ALA A CA 1
ATOM 3265 C C . ALA A 1 433 ? 2.978 15.650 -21.303 1.00 94.88 433 ALA A C 1
ATOM 3267 O O . ALA A 1 433 ? 3.340 16.801 -21.553 1.00 94.88 433 ALA A O 1
ATOM 3268 N N . GLU A 1 434 ? 1.988 15.056 -21.984 1.00 94.38 434 GLU A N 1
ATOM 3269 C CA . GLU A 1 434 ? 1.214 15.710 -23.051 1.00 94.38 434 GLU A CA 1
ATOM 3270 C C . GLU A 1 434 ? 0.361 16.876 -22.509 1.00 94.38 434 GLU A C 1
ATOM 3272 O O . GLU A 1 434 ? 0.272 17.919 -23.158 1.00 94.38 434 GLU A O 1
ATOM 3277 N N . GLU A 1 435 ? -0.220 16.750 -21.309 1.00 93.00 435 GLU A N 1
ATOM 3278 C CA . GLU A 1 435 ? -0.979 17.829 -20.650 1.00 93.00 435 GLU A CA 1
ATOM 3279 C C . GLU A 1 435 ? -0.099 18.976 -20.116 1.00 93.00 435 GLU A C 1
ATOM 3281 O O . GLU A 1 435 ? -0.546 20.124 -20.075 1.00 93.00 435 GLU A O 1
ATOM 3286 N N . GLU A 1 436 ? 1.146 18.691 -19.728 1.00 90.44 436 GLU A N 1
ATOM 3287 C CA . GLU A 1 436 ? 2.139 19.691 -19.305 1.00 90.44 436 GLU A CA 1
ATOM 3288 C C . GLU A 1 436 ? 2.830 20.386 -20.487 1.00 90.44 436 GLU A C 1
ATOM 3290 O O . GLU A 1 436 ? 3.375 21.481 -20.331 1.00 90.44 436 GLU A O 1
ATOM 3295 N N . GLY A 1 437 ? 2.795 19.772 -21.674 1.00 91.19 437 GLY A N 1
ATOM 3296 C CA . GLY A 1 437 ? 3.551 20.214 -22.844 1.00 91.19 437 GLY A CA 1
ATOM 3297 C C . GLY A 1 437 ? 5.046 19.883 -22.768 1.00 91.19 437 GLY A C 1
ATOM 3298 O O . GLY A 1 437 ? 5.837 20.459 -23.519 1.00 91.19 437 GLY A O 1
ATOM 3299 N N . ASP A 1 438 ? 5.452 18.967 -21.882 1.00 92.06 438 ASP A N 1
ATOM 3300 C CA . ASP A 1 438 ? 6.840 18.520 -21.784 1.00 92.06 438 ASP A CA 1
ATOM 3301 C C . ASP A 1 438 ? 7.147 17.511 -22.898 1.00 92.06 438 ASP A C 1
ATOM 3303 O O . ASP A 1 438 ? 6.970 16.297 -22.771 1.00 92.06 438 ASP A O 1
ATOM 3307 N N . GLY A 1 439 ? 7.629 18.038 -24.025 1.00 91.44 439 GLY A N 1
ATOM 3308 C CA . GLY A 1 439 ? 8.033 17.232 -25.175 1.00 91.44 439 GLY A CA 1
ATOM 3309 C C . GLY A 1 439 ? 9.206 16.276 -24.909 1.00 91.44 439 GLY A C 1
ATOM 3310 O O . GLY A 1 439 ? 9.396 15.343 -25.682 1.00 91.44 439 GLY A O 1
ATOM 3311 N N . GLU A 1 440 ? 9.992 16.464 -23.844 1.00 91.44 440 GLU A N 1
ATOM 3312 C CA . GLU A 1 440 ? 11.093 15.552 -23.512 1.00 91.44 440 GLU A CA 1
ATOM 3313 C C . GLU A 1 440 ? 10.582 14.341 -22.738 1.00 91.44 440 GLU A C 1
ATOM 3315 O O . GLU A 1 440 ? 10.871 13.198 -23.105 1.00 91.44 440 GLU A O 1
ATOM 3320 N N . ALA A 1 441 ? 9.729 14.589 -21.741 1.00 93.50 441 ALA A N 1
ATOM 3321 C CA . ALA A 1 441 ? 8.970 13.554 -21.061 1.00 93.50 441 ALA A CA 1
ATOM 3322 C C . ALA A 1 441 ? 8.077 12.783 -22.049 1.00 93.50 441 ALA A C 1
ATOM 3324 O O . ALA A 1 441 ? 8.080 11.553 -22.022 1.00 93.50 441 ALA A O 1
ATOM 3325 N N . CYS A 1 442 ? 7.410 13.458 -22.997 1.00 95.25 442 CYS A N 1
ATOM 3326 C CA . CYS A 1 442 ? 6.651 12.798 -24.068 1.00 95.25 442 CYS A CA 1
ATOM 3327 C C . CYS A 1 442 ? 7.531 11.838 -24.883 1.00 95.25 442 CYS A C 1
ATOM 3329 O O . CYS A 1 442 ? 7.196 10.661 -25.028 1.00 95.25 442 CYS A O 1
ATOM 3331 N N . CYS A 1 443 ? 8.680 12.304 -25.385 1.00 94.75 443 CYS A N 1
ATOM 3332 C CA . CYS A 1 443 ? 9.614 11.467 -26.139 1.00 94.75 443 CYS A CA 1
ATOM 3333 C C . CYS A 1 443 ? 10.170 10.293 -25.318 1.00 94.75 443 CYS A C 1
ATOM 3335 O O . CYS A 1 443 ? 10.302 9.180 -25.843 1.00 94.75 443 CYS A O 1
ATOM 3337 N N . ARG A 1 444 ? 10.461 10.501 -24.028 1.00 93.25 444 ARG A N 1
ATOM 3338 C CA . ARG A 1 444 ? 10.878 9.431 -23.113 1.00 93.25 444 ARG A CA 1
ATOM 3339 C C . ARG A 1 444 ? 9.768 8.394 -22.956 1.00 93.25 444 ARG A C 1
ATOM 3341 O O . ARG A 1 444 ? 10.001 7.238 -23.281 1.00 93.25 444 ARG A O 1
ATOM 3348 N N . MET A 1 445 ? 8.562 8.804 -22.560 1.00 96.56 445 MET A N 1
ATOM 3349 C CA . MET A 1 445 ? 7.416 7.909 -22.350 1.00 96.56 445 MET A CA 1
ATOM 3350 C C . MET A 1 445 ? 7.024 7.146 -23.626 1.00 96.56 445 MET A C 1
ATOM 3352 O O . MET A 1 445 ? 6.726 5.952 -23.558 1.00 96.56 445 MET A O 1
ATOM 3356 N N . LEU A 1 446 ? 7.092 7.789 -24.799 1.00 96.88 446 LEU A N 1
ATOM 3357 C CA . LEU A 1 446 ? 6.898 7.124 -26.090 1.00 96.88 446 LEU A CA 1
ATOM 3358 C C . LEU A 1 446 ? 7.971 6.058 -26.346 1.00 96.88 446 LEU A C 1
ATOM 3360 O O . LEU A 1 446 ? 7.630 4.922 -26.666 1.00 96.88 446 LEU A O 1
ATOM 3364 N N . THR A 1 447 ? 9.257 6.383 -26.185 1.00 94.81 447 THR A N 1
ATOM 3365 C CA . THR A 1 447 ? 10.351 5.439 -26.480 1.00 94.81 447 THR A CA 1
ATOM 3366 C C . THR A 1 447 ? 10.439 4.292 -25.467 1.00 94.81 447 THR A C 1
ATOM 3368 O O . THR A 1 447 ? 10.488 3.128 -25.869 1.00 94.81 447 THR A O 1
ATOM 3371 N N . SER A 1 448 ? 10.388 4.558 -24.161 1.00 93.62 448 SER A N 1
ATOM 3372 C CA . SER A 1 448 ? 10.415 3.498 -23.145 1.00 93.62 448 SER A CA 1
ATOM 3373 C C . SER A 1 448 ? 9.112 2.690 -23.097 1.00 93.62 448 SER A C 1
ATOM 3375 O O . SER A 1 448 ? 9.158 1.485 -22.848 1.00 93.62 448 SER A O 1
ATOM 3377 N N . GLY A 1 449 ? 7.958 3.291 -23.409 1.00 95.56 449 GLY A N 1
ATOM 3378 C CA . GLY A 1 449 ? 6.664 2.600 -23.469 1.00 95.56 449 GLY A CA 1
ATOM 3379 C C . GLY A 1 449 ? 6.532 1.686 -24.690 1.00 95.56 449 GLY A C 1
ATOM 3380 O O . GLY A 1 449 ? 6.058 0.554 -24.580 1.00 95.56 449 GLY A O 1
ATOM 3381 N N . ALA A 1 450 ? 7.035 2.128 -25.844 1.00 96.19 450 ALA A N 1
ATOM 3382 C CA . ALA A 1 450 ? 7.073 1.334 -27.069 1.00 96.19 450 ALA A CA 1
ATOM 3383 C C . ALA A 1 450 ? 7.958 0.083 -26.945 1.00 96.19 450 ALA A C 1
ATOM 3385 O O . ALA A 1 450 ? 7.615 -0.965 -27.489 1.00 96.19 450 ALA A O 1
ATOM 3386 N N . LEU A 1 451 ? 9.049 0.139 -26.169 1.00 94.00 451 LEU A N 1
ATOM 3387 C CA . LEU A 1 451 ? 9.837 -1.054 -25.827 1.00 94.00 451 LEU A CA 1
ATOM 3388 C C . LEU A 1 451 ? 9.022 -2.076 -25.009 1.00 94.00 451 LEU A C 1
ATOM 3390 O O . LEU A 1 451 ? 9.217 -3.280 -25.180 1.00 94.00 451 LEU A O 1
ATOM 3394 N N . GLY A 1 452 ? 8.060 -1.618 -24.200 1.00 92.31 452 GLY A N 1
ATOM 3395 C CA . GLY A 1 452 ? 7.079 -2.474 -23.526 1.00 92.31 452 GLY A CA 1
ATOM 3396 C C . GLY A 1 452 ? 6.112 -3.133 -24.513 1.00 92.31 452 GLY A C 1
ATOM 3397 O O . GLY A 1 452 ? 5.908 -4.345 -24.454 1.00 92.31 452 GLY A O 1
ATOM 3398 N N . ARG A 1 453 ? 5.596 -2.371 -25.490 1.00 94.06 453 ARG A N 1
ATOM 3399 C CA . ARG A 1 453 ? 4.769 -2.896 -26.599 1.00 94.06 453 ARG A CA 1
ATOM 3400 C C . ARG A 1 453 ? 5.517 -3.941 -27.436 1.00 94.06 453 ARG A C 1
ATOM 3402 O O . ARG A 1 453 ? 4.975 -5.010 -27.714 1.00 94.06 453 ARG A O 1
ATOM 3409 N N . LEU A 1 454 ? 6.798 -3.703 -27.740 1.00 93.56 454 LEU A N 1
ATOM 3410 C CA . LEU A 1 454 ? 7.655 -4.697 -28.399 1.00 93.56 454 LEU A CA 1
ATOM 3411 C C . LEU A 1 454 ? 7.881 -5.963 -27.556 1.00 93.56 454 LEU A C 1
ATOM 3413 O O . LEU A 1 454 ? 8.227 -7.005 -28.111 1.00 93.56 454 LEU A O 1
ATOM 3417 N N . ALA A 1 455 ? 7.732 -5.903 -26.232 1.00 88.25 455 ALA A N 1
ATOM 3418 C CA . ALA A 1 455 ? 7.906 -7.059 -25.357 1.00 88.25 455 ALA A CA 1
ATOM 3419 C C . ALA A 1 455 ? 6.611 -7.868 -25.150 1.00 88.25 455 ALA A C 1
ATOM 3421 O O . ALA A 1 455 ? 6.693 -9.076 -24.934 1.00 88.25 455 ALA A O 1
ATOM 3422 N N . THR A 1 456 ? 5.434 -7.242 -25.268 1.00 90.50 456 THR A N 1
ATOM 3423 C CA . THR A 1 456 ? 4.124 -7.925 -25.211 1.00 90.50 456 THR A CA 1
ATOM 3424 C C . THR A 1 456 ? 3.621 -8.440 -26.562 1.00 90.50 456 THR A C 1
ATOM 3426 O O . THR A 1 456 ? 2.643 -9.183 -26.596 1.00 90.50 456 THR A O 1
ATOM 3429 N N . GLY A 1 457 ? 4.293 -8.091 -27.663 1.00 91.25 457 GLY A N 1
ATOM 3430 C CA . GLY A 1 457 ? 3.974 -8.559 -29.017 1.00 91.25 457 GLY A CA 1
ATOM 3431 C C . GLY A 1 457 ? 3.240 -7.542 -29.894 1.00 91.25 457 GLY A C 1
ATOM 3432 O O . GLY A 1 457 ? 3.038 -7.807 -31.079 1.00 91.25 457 GLY A O 1
ATOM 3433 N N . ASP A 1 458 ? 2.888 -6.365 -29.366 1.00 93.69 458 ASP A N 1
ATOM 3434 C CA . ASP A 1 458 ? 2.274 -5.291 -30.155 1.00 93.69 458 ASP A CA 1
ATOM 3435 C C . ASP A 1 458 ? 3.341 -4.477 -30.902 1.00 93.69 458 ASP A C 1
ATOM 3437 O O . ASP A 1 458 ? 3.687 -3.335 -30.584 1.00 93.69 458 ASP A O 1
ATOM 3441 N N . HIS A 1 459 ? 3.934 -5.129 -31.901 1.00 95.12 459 HIS A N 1
ATOM 3442 C CA . HIS A 1 459 ? 5.026 -4.563 -32.686 1.00 95.12 459 HIS A CA 1
ATOM 3443 C C . HIS A 1 459 ? 4.574 -3.378 -33.560 1.00 95.12 459 HIS A C 1
ATOM 3445 O O . HIS A 1 459 ? 5.398 -2.541 -33.931 1.00 95.12 459 HIS A O 1
ATOM 3451 N N . ALA A 1 460 ? 3.278 -3.297 -33.882 1.00 95.94 460 ALA A N 1
ATOM 3452 C CA . ALA A 1 460 ? 2.704 -2.240 -34.708 1.00 95.94 460 ALA A CA 1
ATOM 3453 C C . ALA A 1 460 ? 2.445 -0.958 -33.901 1.00 95.94 460 ALA A C 1
ATOM 3455 O O . ALA A 1 460 ? 2.855 0.116 -34.342 1.00 95.94 460 ALA A O 1
ATOM 3456 N N . GLU A 1 461 ? 1.849 -1.057 -32.705 1.00 96.06 461 GLU A N 1
ATOM 3457 C CA . GLU A 1 461 ? 1.707 0.100 -31.812 1.00 96.06 461 GLU A CA 1
ATOM 3458 C C . GLU A 1 461 ? 3.085 0.611 -31.364 1.00 96.06 461 GLU A C 1
ATOM 3460 O O . GLU A 1 461 ? 3.334 1.817 -31.388 1.00 96.06 461 GLU A O 1
ATOM 3465 N N . GLY A 1 462 ? 4.021 -0.298 -31.056 1.00 96.69 462 GLY A N 1
ATOM 3466 C CA . GLY A 1 462 ? 5.407 0.058 -30.738 1.00 96.69 462 GLY A CA 1
ATOM 3467 C C . GLY A 1 462 ? 6.094 0.865 -31.849 1.00 96.69 462 GLY A C 1
ATOM 3468 O O . GLY A 1 462 ? 6.683 1.908 -31.565 1.00 96.69 462 GLY A O 1
ATOM 3469 N N . LEU A 1 463 ? 5.974 0.447 -33.117 1.00 97.88 463 LEU A N 1
ATOM 3470 C CA . LEU A 1 463 ? 6.508 1.207 -34.257 1.00 97.88 463 LEU A CA 1
ATOM 3471 C C . LEU A 1 463 ? 5.895 2.614 -34.342 1.00 97.88 463 LEU A C 1
ATOM 3473 O O . LEU A 1 463 ? 6.635 3.594 -34.419 1.00 97.88 463 LEU A O 1
ATOM 3477 N N . ALA A 1 464 ? 4.566 2.721 -34.261 1.00 97.94 464 ALA A N 1
ATOM 3478 C CA . ALA A 1 464 ? 3.867 4.003 -34.337 1.00 97.94 464 ALA A CA 1
ATOM 3479 C C . ALA A 1 464 ? 4.258 4.958 -33.189 1.00 97.94 464 ALA A C 1
ATOM 3481 O O . ALA A 1 464 ? 4.406 6.161 -33.403 1.00 97.94 464 ALA A O 1
ATOM 3482 N N . MET A 1 465 ? 4.485 4.439 -31.978 1.00 97.88 465 MET A N 1
ATOM 3483 C CA . MET A 1 465 ? 4.992 5.224 -30.845 1.00 97.88 465 MET A CA 1
ATOM 3484 C C . MET A 1 465 ? 6.424 5.735 -31.078 1.00 97.88 465 MET A C 1
ATOM 3486 O O . MET A 1 465 ? 6.701 6.903 -30.796 1.00 97.88 465 MET A O 1
ATOM 3490 N N . PHE A 1 466 ? 7.326 4.919 -31.638 1.00 97.81 466 PHE A N 1
ATOM 3491 C CA . PHE A 1 466 ? 8.671 5.385 -32.006 1.00 97.81 466 PHE A CA 1
ATOM 3492 C C . PHE A 1 466 ? 8.653 6.414 -33.143 1.00 97.81 466 PHE A C 1
ATOM 3494 O O . PHE A 1 466 ? 9.487 7.316 -33.158 1.00 97.81 466 PHE A O 1
ATOM 3501 N N . GLU A 1 467 ? 7.708 6.314 -34.078 1.00 97.69 467 GLU A N 1
ATOM 3502 C CA . GLU A 1 467 ? 7.541 7.286 -35.165 1.00 97.69 467 GLU A CA 1
ATOM 3503 C C . GLU A 1 467 ? 7.000 8.628 -34.660 1.00 97.69 467 GLU A C 1
ATOM 3505 O O . GLU A 1 467 ? 7.532 9.672 -35.038 1.00 97.69 467 GLU A O 1
ATOM 3510 N N . ARG A 1 468 ? 6.050 8.620 -33.713 1.00 97.44 468 ARG A N 1
ATOM 3511 C CA . ARG A 1 468 ? 5.637 9.833 -32.981 1.00 97.44 468 ARG A CA 1
ATOM 3512 C C . ARG A 1 468 ? 6.816 10.499 -32.260 1.00 97.44 468 ARG A C 1
ATOM 3514 O O . ARG A 1 468 ? 6.958 11.717 -32.330 1.00 97.44 468 ARG A O 1
ATOM 3521 N N . ALA A 1 469 ? 7.673 9.714 -31.601 1.00 96.88 469 ALA A N 1
ATOM 3522 C CA . ALA A 1 469 ? 8.865 10.242 -30.933 1.00 96.88 469 ALA A CA 1
ATOM 3523 C C . ALA A 1 469 ? 9.881 10.826 -31.932 1.00 96.88 469 ALA A C 1
ATOM 3525 O O . ALA A 1 469 ? 10.429 11.895 -31.684 1.00 96.88 469 ALA A O 1
ATOM 3526 N N . ALA A 1 470 ? 10.104 10.165 -33.074 1.00 96.56 470 ALA A N 1
ATOM 3527 C CA . ALA A 1 470 ? 11.041 10.622 -34.104 1.00 96.56 470 ALA A CA 1
ATOM 3528 C C . ALA A 1 470 ? 10.667 12.007 -34.660 1.00 96.56 470 ALA A C 1
ATOM 3530 O O . ALA A 1 470 ? 11.542 12.866 -34.784 1.00 96.56 470 ALA A O 1
ATOM 3531 N N . VAL A 1 471 ? 9.372 12.230 -34.922 1.00 96.31 471 VAL A N 1
ATOM 3532 C CA . VAL A 1 471 ? 8.830 13.534 -35.341 1.00 96.31 471 VAL A CA 1
ATOM 3533 C C . VAL A 1 471 ? 9.000 14.574 -34.235 1.00 96.31 471 VAL A C 1
ATOM 3535 O O . VAL A 1 471 ? 9.523 15.650 -34.495 1.00 96.31 471 VAL A O 1
ATOM 3538 N N . SER A 1 472 ? 8.640 14.254 -32.988 1.00 94.31 472 SER A N 1
ATOM 3539 C CA . SER A 1 472 ? 8.739 15.221 -31.885 1.00 94.31 472 SER A CA 1
ATOM 3540 C C . SER A 1 472 ? 10.188 15.632 -31.574 1.00 94.31 472 SER A C 1
ATOM 3542 O O . SER A 1 472 ? 10.451 16.806 -31.311 1.00 94.31 472 SER A O 1
ATOM 3544 N N . PHE A 1 473 ? 11.156 14.713 -31.674 1.00 94.19 473 PHE A N 1
ATOM 3545 C CA . PHE A 1 473 ? 12.580 15.059 -31.599 1.00 94.19 473 PHE A CA 1
ATOM 3546 C C . PHE A 1 473 ? 13.029 15.957 -32.765 1.00 94.19 473 PHE A C 1
ATOM 3548 O O . PHE A 1 473 ? 13.780 16.904 -32.542 1.00 94.19 473 PHE A O 1
ATOM 3555 N N . GLU A 1 474 ? 12.551 15.705 -33.988 1.00 94.12 474 GLU A N 1
ATOM 3556 C CA . GLU A 1 474 ? 12.868 16.514 -35.175 1.00 94.12 474 GLU A CA 1
ATOM 3557 C C . GLU A 1 474 ? 12.295 17.939 -35.069 1.00 94.12 474 GLU A C 1
ATOM 3559 O O . GLU A 1 474 ? 13.027 18.910 -35.257 1.00 94.12 474 GLU A O 1
ATOM 3564 N N . GLU A 1 475 ? 11.033 18.084 -34.651 1.00 93.88 475 GLU A N 1
ATOM 3565 C CA . GLU A 1 475 ? 10.381 19.377 -34.378 1.00 93.88 475 GLU A CA 1
ATOM 3566 C C . GLU A 1 475 ? 11.073 20.170 -33.253 1.00 93.88 475 GLU A C 1
ATOM 3568 O O . GLU A 1 475 ? 11.103 21.402 -33.283 1.00 93.88 475 GLU A O 1
ATOM 3573 N N . ARG A 1 476 ? 11.664 19.473 -32.272 1.00 92.00 476 ARG A N 1
ATOM 3574 C CA . ARG A 1 476 ? 12.478 20.061 -31.191 1.00 92.00 476 ARG A CA 1
ATOM 3575 C C . ARG A 1 476 ? 13.917 20.395 -31.610 1.00 92.00 476 ARG A C 1
ATOM 3577 O O . ARG A 1 476 ? 14.609 21.078 -30.859 1.00 92.00 476 ARG A O 1
ATOM 3584 N N . GLY A 1 477 ? 14.379 19.923 -32.770 1.00 93.56 477 GLY A N 1
ATOM 3585 C CA . GLY A 1 477 ? 15.774 20.040 -33.210 1.00 93.56 477 GLY A CA 1
ATOM 3586 C C . GLY A 1 477 ? 16.759 19.122 -32.470 1.00 93.56 477 GLY A C 1
ATOM 3587 O O . GLY A 1 477 ? 17.969 19.336 -32.547 1.00 93.56 477 GLY A O 1
ATOM 3588 N N . ASP A 1 478 ? 16.271 18.103 -31.757 1.00 93.38 478 ASP A N 1
ATOM 3589 C CA . ASP A 1 478 ? 17.101 17.127 -31.047 1.00 93.38 478 ASP A CA 1
ATOM 3590 C C . ASP A 1 478 ? 17.567 16.014 -31.998 1.00 93.38 478 ASP A C 1
ATOM 3592 O O . ASP A 1 478 ? 16.951 14.952 -32.138 1.00 93.38 478 ASP A O 1
ATOM 3596 N N . ALA A 1 479 ? 18.699 16.268 -32.654 1.00 94.69 479 ALA A N 1
ATOM 3597 C CA . ALA A 1 479 ? 19.333 15.314 -33.557 1.00 94.69 479 ALA A CA 1
ATOM 3598 C C . ALA A 1 479 ? 19.750 14.003 -32.860 1.00 94.69 479 ALA A C 1
ATOM 3600 O O . ALA A 1 479 ? 19.713 12.948 -33.495 1.00 94.69 479 ALA A O 1
ATOM 3601 N N . LEU A 1 480 ? 20.125 14.040 -31.573 1.00 93.12 480 LEU A N 1
ATOM 3602 C CA . LEU A 1 480 ? 20.553 12.849 -30.833 1.00 93.12 480 LEU A CA 1
ATOM 3603 C C . LEU A 1 480 ? 19.351 11.978 -30.458 1.00 93.12 480 LEU A C 1
ATOM 3605 O O . LEU A 1 480 ? 19.365 10.772 -30.706 1.00 93.12 480 LEU A O 1
ATOM 3609 N N . GLY A 1 481 ? 18.286 12.582 -29.933 1.00 92.19 481 GLY A N 1
ATOM 3610 C CA . GLY A 1 481 ? 17.008 11.919 -29.700 1.00 92.19 481 GLY A CA 1
ATOM 3611 C C . GLY A 1 481 ? 16.444 11.294 -30.976 1.00 92.19 481 GLY A C 1
ATOM 3612 O O . GLY A 1 481 ? 16.136 10.099 -30.992 1.00 92.19 481 GLY A O 1
ATOM 3613 N N . HIS A 1 482 ? 16.417 12.043 -32.085 1.00 94.94 482 HIS A N 1
ATOM 3614 C CA . HIS A 1 482 ? 15.987 11.517 -33.382 1.00 94.94 482 HIS A CA 1
ATOM 3615 C C . HIS 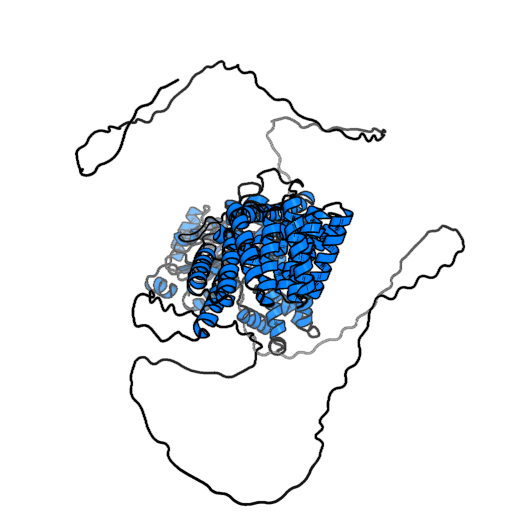A 1 482 ? 16.862 10.333 -33.835 1.00 94.94 482 HIS A C 1
ATOM 3617 O O . HIS A 1 482 ? 16.325 9.279 -34.183 1.00 94.94 482 HIS A O 1
ATOM 3623 N N . ALA A 1 483 ? 18.195 10.438 -33.758 1.00 95.50 483 ALA A N 1
ATOM 3624 C CA . ALA A 1 483 ? 19.102 9.337 -34.096 1.00 95.50 483 ALA A CA 1
ATOM 3625 C C . ALA A 1 483 ? 18.890 8.094 -33.207 1.00 95.50 483 ALA A C 1
ATOM 3627 O O . ALA A 1 483 ? 18.922 6.968 -33.708 1.00 95.50 483 ALA A O 1
ATOM 3628 N N . ARG A 1 484 ? 18.586 8.273 -31.911 1.00 94.50 484 ARG A N 1
ATOM 3629 C CA . ARG A 1 484 ? 18.235 7.173 -30.993 1.00 94.50 484 ARG A CA 1
ATOM 3630 C C . ARG A 1 484 ? 16.957 6.450 -31.454 1.00 94.50 484 ARG A C 1
ATOM 3632 O O . ARG A 1 484 ? 16.887 5.223 -31.352 1.00 94.50 484 ARG A O 1
ATOM 3639 N N . THR A 1 485 ? 15.983 7.155 -32.047 1.00 96.06 485 THR A N 1
ATOM 3640 C CA . THR A 1 485 ? 14.770 6.511 -32.600 1.00 96.06 485 THR A CA 1
ATOM 3641 C C . THR A 1 485 ? 15.022 5.614 -33.807 1.00 96.06 485 THR A C 1
ATOM 3643 O O . THR A 1 485 ? 14.257 4.671 -33.996 1.00 96.06 485 THR A O 1
ATOM 3646 N N . LEU A 1 486 ? 16.085 5.830 -34.592 1.00 97.25 486 LEU A N 1
ATOM 3647 C CA . LEU A 1 486 ? 16.410 4.966 -35.736 1.00 97.25 486 LEU A CA 1
ATOM 3648 C C . LEU A 1 486 ? 16.642 3.522 -35.267 1.00 97.25 486 LEU A C 1
ATOM 3650 O O . LEU A 1 486 ? 15.998 2.599 -35.760 1.00 97.25 486 LEU A O 1
ATOM 3654 N N . ASN A 1 487 ? 17.455 3.340 -34.222 1.00 95.81 487 ASN A N 1
ATOM 3655 C CA . ASN A 1 487 ? 17.672 2.039 -33.588 1.00 95.81 487 ASN A CA 1
ATOM 3656 C C . ASN A 1 487 ? 16.366 1.434 -33.032 1.00 95.81 487 ASN A C 1
ATOM 3658 O O . ASN A 1 487 ? 16.090 0.251 -33.222 1.00 95.81 487 ASN A O 1
ATOM 3662 N N . TYR A 1 488 ? 15.521 2.236 -32.381 1.00 95.88 488 TYR A N 1
ATOM 3663 C CA . TYR A 1 488 ? 14.259 1.736 -31.829 1.00 95.88 488 TYR A CA 1
ATOM 3664 C C . TYR A 1 488 ? 13.234 1.323 -32.903 1.00 95.88 488 TYR A C 1
ATOM 3666 O O . TYR A 1 488 ? 12.583 0.283 -32.775 1.00 95.88 488 TYR A O 1
ATOM 3674 N N . ARG A 1 489 ? 13.131 2.079 -34.002 1.00 97.62 489 ARG A N 1
ATOM 3675 C CA . ARG A 1 489 ? 12.319 1.711 -35.174 1.00 97.62 489 ARG A CA 1
ATOM 3676 C C . ARG A 1 489 ? 12.886 0.468 -35.861 1.00 97.62 489 ARG A C 1
ATOM 3678 O O . ARG A 1 489 ? 12.109 -0.406 -36.236 1.00 97.62 489 ARG A O 1
ATOM 3685 N N . GLY A 1 490 ? 14.212 0.334 -35.938 1.00 97.25 490 GLY A N 1
ATOM 3686 C CA . GLY A 1 490 ? 14.887 -0.878 -36.412 1.00 97.25 490 GLY A CA 1
ATOM 3687 C C . GLY A 1 490 ? 14.455 -2.124 -35.633 1.00 97.25 490 GLY A C 1
ATOM 3688 O O . GLY A 1 490 ? 14.039 -3.109 -36.242 1.00 97.25 490 GLY A O 1
ATOM 3689 N N . LEU A 1 491 ? 14.426 -2.055 -34.294 1.00 95.75 491 LEU A N 1
ATOM 3690 C CA . LEU A 1 491 ? 13.915 -3.140 -33.441 1.00 95.75 491 LEU A CA 1
ATOM 3691 C C . LEU A 1 491 ? 12.454 -3.483 -33.763 1.00 95.75 491 LEU A C 1
ATOM 3693 O O . LEU A 1 491 ? 12.109 -4.657 -33.883 1.00 95.75 491 LEU A O 1
ATOM 3697 N N . ALA A 1 492 ? 11.589 -2.483 -33.947 1.00 96.69 492 ALA A N 1
ATOM 3698 C CA . ALA A 1 492 ? 10.193 -2.725 -34.306 1.00 96.69 492 ALA A CA 1
ATOM 3699 C C . ALA A 1 492 ? 10.049 -3.377 -35.698 1.00 96.69 492 ALA A C 1
ATOM 3701 O O . ALA A 1 492 ? 9.281 -4.326 -35.856 1.00 96.69 492 ALA A O 1
ATOM 3702 N N . HIS A 1 493 ? 10.836 -2.947 -36.692 1.00 96.69 493 HIS A N 1
ATOM 3703 C CA . HIS A 1 493 ? 10.878 -3.572 -38.018 1.00 96.69 493 HIS A CA 1
ATOM 3704 C C . HIS A 1 493 ? 11.409 -5.014 -37.970 1.00 96.69 493 HIS A C 1
ATOM 3706 O O . HIS A 1 493 ? 10.794 -5.893 -38.576 1.00 96.69 493 HIS A O 1
ATOM 3712 N N . GLN A 1 494 ? 12.463 -5.291 -37.192 1.00 94.62 494 GLN A N 1
ATOM 3713 C CA . GLN A 1 494 ? 12.989 -6.646 -36.975 1.00 94.62 494 GLN A CA 1
ATOM 3714 C C . GLN A 1 494 ? 11.899 -7.567 -36.400 1.00 94.62 494 GLN A C 1
ATOM 3716 O O . GLN A 1 494 ? 11.677 -8.669 -36.897 1.00 94.62 494 GLN A O 1
ATOM 3721 N N . ARG A 1 495 ? 11.149 -7.089 -35.397 1.00 93.44 495 ARG A N 1
ATOM 3722 C CA . ARG A 1 495 ? 10.029 -7.823 -34.779 1.00 93.44 495 ARG A CA 1
ATOM 3723 C C . ARG A 1 495 ? 8.801 -7.981 -35.685 1.00 93.44 495 ARG A C 1
ATOM 3725 O O . ARG A 1 495 ? 8.007 -8.895 -35.475 1.00 93.44 495 ARG A O 1
ATOM 3732 N N . LEU A 1 496 ? 8.661 -7.141 -36.709 1.00 94.69 496 LEU A N 1
ATOM 3733 C CA . LEU A 1 496 ? 7.677 -7.282 -37.790 1.00 94.69 496 LEU A CA 1
ATOM 3734 C C . LEU A 1 496 ? 8.180 -8.157 -38.959 1.00 94.69 496 LEU A C 1
ATOM 3736 O O . LEU A 1 496 ? 7.481 -8.271 -39.964 1.00 94.69 496 LEU A O 1
ATOM 3740 N N . GLY A 1 497 ? 9.378 -8.750 -38.862 1.00 93.25 497 GLY A N 1
ATOM 3741 C CA . GLY A 1 497 ? 9.990 -9.562 -39.925 1.00 93.25 497 GLY A CA 1
ATOM 3742 C C . GLY A 1 497 ? 10.510 -8.757 -41.124 1.00 93.25 497 GLY A C 1
ATOM 3743 O O . GLY A 1 497 ? 10.837 -9.335 -42.156 1.00 93.25 497 GLY A O 1
ATOM 3744 N N . ARG A 1 498 ? 10.586 -7.426 -41.012 1.00 95.88 498 ARG A N 1
ATOM 3745 C CA . ARG A 1 498 ? 11.008 -6.498 -42.076 1.00 95.88 498 ARG A CA 1
ATOM 3746 C C . ARG A 1 498 ? 12.520 -6.266 -42.000 1.00 95.88 498 ARG A C 1
ATOM 3748 O O . ARG A 1 498 ? 12.955 -5.169 -41.649 1.00 95.88 498 ARG A O 1
ATOM 3755 N N . LEU A 1 499 ? 13.298 -7.322 -42.249 1.00 94.38 499 LEU A N 1
ATOM 3756 C CA . LEU A 1 499 ? 14.741 -7.340 -41.978 1.00 94.38 499 LEU A CA 1
ATOM 3757 C C . LEU A 1 499 ? 15.516 -6.269 -42.763 1.00 94.38 499 LEU A C 1
ATOM 3759 O O . LEU A 1 499 ? 16.273 -5.535 -42.135 1.00 94.38 499 LEU A O 1
ATOM 3763 N N . ASP A 1 500 ? 15.230 -6.063 -44.055 1.00 94.75 500 ASP A N 1
ATOM 3764 C CA . ASP A 1 500 ? 15.894 -5.027 -44.871 1.00 94.75 500 ASP A CA 1
ATOM 3765 C C . ASP A 1 500 ? 15.765 -3.626 -44.245 1.00 94.75 500 ASP A C 1
ATOM 3767 O O . ASP A 1 500 ? 16.739 -2.891 -44.081 1.00 94.75 500 ASP A O 1
ATOM 3771 N N . SER A 1 501 ? 14.544 -3.265 -43.830 1.00 96.31 501 SER A N 1
ATOM 3772 C CA . SER A 1 501 ? 14.266 -1.982 -43.174 1.00 96.31 501 SER A CA 1
ATOM 3773 C C . SER A 1 501 ? 14.907 -1.883 -41.790 1.00 96.31 501 SER A C 1
ATOM 3775 O O . SER A 1 501 ? 15.274 -0.793 -41.360 1.00 96.31 501 SER A O 1
ATOM 3777 N N . ALA A 1 502 ? 15.019 -3.004 -41.073 1.00 96.88 502 ALA A N 1
ATOM 3778 C CA . ALA A 1 502 ? 15.702 -3.044 -39.789 1.00 96.88 502 ALA A CA 1
ATOM 3779 C C . ALA A 1 502 ? 17.207 -2.800 -39.975 1.00 96.88 502 ALA A C 1
ATOM 3781 O O . ALA A 1 502 ? 17.763 -1.940 -39.298 1.00 96.88 502 ALA A O 1
ATOM 3782 N N . ALA A 1 503 ? 17.839 -3.481 -40.938 1.00 96.56 503 ALA A N 1
ATOM 3783 C CA . ALA A 1 503 ? 19.246 -3.307 -41.281 1.00 96.56 503 ALA A CA 1
ATOM 3784 C C . ALA A 1 503 ? 19.569 -1.863 -41.707 1.00 96.56 503 ALA A C 1
ATOM 3786 O O . ALA A 1 503 ? 20.523 -1.285 -41.187 1.00 96.56 503 ALA A O 1
ATOM 3787 N N . GLU A 1 504 ? 18.755 -1.244 -42.573 1.00 97.69 504 GLU A N 1
ATOM 3788 C CA . GLU A 1 504 ? 18.942 0.160 -42.979 1.00 97.69 504 GLU A CA 1
ATOM 3789 C C . GLU A 1 504 ? 18.901 1.112 -41.770 1.00 97.69 504 GLU A C 1
ATOM 3791 O O . GLU A 1 504 ? 19.779 1.962 -41.596 1.00 97.69 504 GLU A O 1
ATOM 3796 N N . LEU A 1 505 ? 17.902 0.949 -40.896 1.00 98.00 505 LEU A N 1
ATOM 3797 C CA . LEU A 1 505 ? 17.729 1.782 -39.706 1.00 98.00 505 LEU A CA 1
ATOM 3798 C C . LEU A 1 505 ? 18.840 1.563 -38.667 1.00 98.00 505 LEU A C 1
ATOM 3800 O O . LEU A 1 505 ? 19.308 2.535 -38.070 1.00 98.00 505 LEU A O 1
ATOM 3804 N N . PHE A 1 506 ? 19.300 0.322 -38.472 1.00 97.94 506 PHE A N 1
ATOM 3805 C CA . PHE A 1 506 ? 20.418 0.015 -37.578 1.00 97.94 506 PHE A CA 1
ATOM 3806 C C . PHE A 1 506 ? 21.751 0.547 -38.110 1.00 97.94 506 PHE A C 1
ATOM 3808 O O . PHE A 1 506 ? 22.490 1.145 -37.335 1.00 97.94 506 PHE A O 1
ATOM 3815 N N . ALA A 1 507 ? 22.040 0.414 -39.409 1.00 97.31 507 ALA A N 1
ATOM 3816 C CA . ALA A 1 507 ? 23.246 0.977 -40.019 1.00 97.31 507 ALA A CA 1
ATOM 3817 C C . ALA A 1 507 ? 23.277 2.511 -39.885 1.00 97.31 507 ALA A C 1
ATOM 3819 O O . ALA A 1 507 ? 24.238 3.083 -39.373 1.00 97.31 507 ALA A O 1
ATOM 3820 N N . ARG A 1 508 ? 22.169 3.186 -40.222 1.00 97.81 508 ARG A N 1
ATOM 3821 C CA . ARG A 1 508 ? 22.044 4.646 -40.063 1.00 97.81 508 ARG A CA 1
ATOM 3822 C C . ARG A 1 508 ? 22.211 5.097 -38.607 1.00 97.81 508 ARG A C 1
ATOM 3824 O O . ARG A 1 508 ? 22.827 6.131 -38.361 1.00 97.81 508 ARG A O 1
ATOM 3831 N N . ALA A 1 509 ? 21.703 4.331 -37.641 1.00 97.50 509 ALA A N 1
ATOM 3832 C CA . ALA A 1 509 ? 21.913 4.597 -36.217 1.00 97.50 509 ALA A CA 1
ATOM 3833 C C . ALA A 1 509 ? 23.373 4.353 -35.778 1.00 97.50 509 ALA A C 1
ATOM 3835 O O . ALA A 1 509 ? 23.928 5.147 -35.019 1.00 97.50 509 ALA A O 1
ATOM 3836 N N . ALA A 1 510 ? 24.001 3.286 -36.277 1.00 96.31 510 ALA A N 1
ATOM 3837 C CA . ALA A 1 510 ? 25.375 2.880 -35.983 1.00 96.31 510 ALA A CA 1
ATOM 3838 C C . ALA A 1 510 ? 26.449 3.874 -36.461 1.00 96.31 510 ALA A C 1
ATOM 3840 O O . ALA A 1 510 ? 27.557 3.860 -35.917 1.00 96.31 510 ALA A O 1
ATOM 3841 N N . ASP A 1 511 ? 26.121 4.721 -37.438 1.00 95.75 511 ASP A N 1
ATOM 3842 C CA . ASP A 1 511 ? 26.978 5.811 -37.918 1.00 95.75 511 ASP A CA 1
ATOM 3843 C C . ASP A 1 511 ? 26.608 7.167 -37.296 1.00 95.75 511 ASP A C 1
ATOM 3845 O O . ASP A 1 511 ? 27.491 7.921 -36.880 1.00 95.75 511 ASP A O 1
ATOM 3849 N N . ALA A 1 512 ? 25.312 7.481 -37.173 1.00 97.00 512 ALA A N 1
ATOM 3850 C CA . ALA A 1 512 ? 24.862 8.772 -36.650 1.00 97.00 512 ALA A CA 1
ATOM 3851 C C . ALA A 1 512 ? 25.113 8.940 -35.142 1.00 97.00 512 ALA A C 1
ATOM 3853 O O . ALA A 1 512 ? 25.531 10.011 -34.706 1.00 97.00 512 ALA A O 1
ATOM 3854 N N . LEU A 1 513 ? 24.875 7.901 -34.332 1.00 95.62 513 LEU A N 1
ATOM 3855 C CA . LEU A 1 513 ? 24.961 8.006 -32.871 1.00 95.62 513 LEU A CA 1
ATOM 3856 C C . LEU A 1 513 ? 26.390 8.292 -32.368 1.00 95.62 513 LEU A C 1
ATOM 3858 O O . LEU A 1 513 ? 26.537 9.225 -31.577 1.00 95.62 513 LEU A O 1
ATOM 3862 N N . PRO A 1 514 ? 27.456 7.622 -32.861 1.00 94.81 514 PRO A N 1
ATOM 3863 C CA . PRO A 1 514 ? 28.828 7.981 -32.502 1.00 94.81 514 PRO A CA 1
ATOM 3864 C C . PRO A 1 514 ? 29.220 9.398 -32.941 1.00 94.81 514 PRO A C 1
ATOM 3866 O O . PRO A 1 514 ? 29.896 10.100 -32.192 1.00 94.81 514 PRO A O 1
ATOM 3869 N N . ALA A 1 515 ? 28.768 9.845 -34.120 1.00 95.25 515 ALA A N 1
ATOM 3870 C CA . ALA A 1 515 ? 29.031 11.198 -34.622 1.00 95.25 515 ALA A CA 1
ATOM 3871 C C . ALA A 1 515 ? 28.337 12.297 -33.790 1.00 95.25 515 ALA A C 1
ATOM 3873 O O . ALA A 1 515 ? 28.813 13.430 -33.743 1.00 95.25 515 ALA A O 1
ATOM 3874 N N . LEU A 1 516 ? 27.242 11.949 -33.106 1.00 94.88 516 LEU A N 1
ATOM 3875 C CA . LEU A 1 516 ? 26.509 12.797 -32.161 1.00 94.88 516 LEU A CA 1
ATOM 3876 C C . LEU A 1 516 ? 26.957 12.598 -30.695 1.00 94.88 516 LEU A C 1
ATOM 3878 O O . LEU A 1 516 ? 26.359 13.172 -29.788 1.00 94.88 516 LEU A O 1
ATOM 3882 N N . GLY A 1 517 ? 28.016 11.813 -30.456 1.00 91.69 517 GLY A N 1
ATOM 3883 C CA . GLY A 1 517 ? 28.648 11.611 -29.146 1.00 91.69 517 GLY A CA 1
ATOM 3884 C C . GLY A 1 517 ? 28.160 10.399 -28.341 1.00 91.69 517 GLY A C 1
ATOM 3885 O O . GLY A 1 517 ? 28.798 10.038 -27.354 1.00 91.69 517 GLY A O 1
ATOM 3886 N N . ASP A 1 518 ? 27.090 9.718 -28.759 1.00 90.81 518 ASP A N 1
ATOM 3887 C CA . ASP A 1 518 ? 26.541 8.549 -28.057 1.00 90.81 518 ASP A CA 1
ATOM 3888 C C . ASP A 1 518 ? 27.144 7.241 -28.595 1.00 90.81 518 ASP A C 1
ATOM 3890 O O . ASP A 1 518 ? 26.530 6.467 -29.340 1.00 90.81 518 ASP A O 1
ATOM 3894 N N . LEU A 1 519 ? 28.401 7.005 -28.205 1.00 92.75 519 LEU A N 1
ATOM 3895 C CA . LEU A 1 519 ? 29.159 5.801 -28.560 1.00 92.75 519 LEU A CA 1
ATOM 3896 C C . LEU A 1 519 ? 28.437 4.514 -28.122 1.00 92.75 519 LEU A C 1
ATOM 3898 O O . LEU A 1 519 ? 28.441 3.526 -28.857 1.00 92.75 519 LEU A O 1
ATOM 3902 N N . ARG A 1 520 ? 27.786 4.527 -26.948 1.00 91.31 520 ARG A N 1
ATOM 3903 C CA . ARG A 1 520 ? 27.074 3.368 -26.387 1.00 91.31 520 ARG A CA 1
ATOM 3904 C C . ARG A 1 520 ? 25.851 3.016 -27.230 1.00 91.31 520 ARG A C 1
ATOM 3906 O O . ARG A 1 520 ? 25.703 1.860 -27.619 1.00 91.31 520 ARG A O 1
ATOM 3913 N N . ALA A 1 521 ? 24.990 3.983 -27.549 1.00 90.94 521 ALA A N 1
ATOM 3914 C CA . ALA A 1 521 ? 23.814 3.724 -28.376 1.00 90.94 521 ALA A CA 1
ATOM 3915 C C . ALA A 1 521 ? 24.202 3.337 -29.815 1.00 90.94 521 ALA A C 1
ATOM 3917 O O . ALA A 1 521 ? 23.573 2.450 -30.393 1.00 90.94 521 ALA A O 1
ATOM 3918 N N . GLY A 1 522 ? 25.281 3.911 -30.364 1.00 95.19 522 GLY A N 1
ATOM 3919 C CA . GLY A 1 522 ? 25.858 3.474 -31.641 1.00 95.19 522 GLY A CA 1
ATOM 3920 C C . GLY A 1 522 ? 26.339 2.019 -31.618 1.00 95.19 522 GLY A C 1
ATOM 3921 O O . GLY A 1 522 ? 26.061 1.257 -32.544 1.00 95.19 522 GLY A O 1
ATOM 3922 N N . ALA A 1 523 ? 26.984 1.587 -30.532 1.00 95.56 523 ALA A N 1
ATOM 3923 C CA . ALA A 1 523 ? 27.381 0.192 -30.351 1.00 95.56 523 ALA A CA 1
ATOM 3924 C C . ALA A 1 523 ? 26.174 -0.751 -30.200 1.00 95.56 523 ALA A C 1
ATOM 3926 O O . ALA A 1 523 ? 26.194 -1.854 -30.747 1.00 95.56 523 ALA A O 1
ATOM 3927 N N . LEU A 1 524 ? 25.100 -0.323 -29.526 1.00 94.69 524 LEU A N 1
ATOM 3928 C CA . LEU A 1 524 ? 23.845 -1.083 -29.448 1.00 94.69 524 LEU A CA 1
ATOM 3929 C C . LEU A 1 524 ? 23.143 -1.196 -30.813 1.00 94.69 524 LEU A C 1
ATOM 3931 O O . LEU A 1 524 ? 22.568 -2.241 -31.112 1.00 94.69 524 LEU A O 1
ATOM 3935 N N . ALA A 1 525 ? 23.242 -0.177 -31.671 1.00 96.44 525 ALA A N 1
ATOM 3936 C CA . ALA A 1 525 ? 22.772 -0.265 -33.052 1.00 96.44 525 ALA A CA 1
ATOM 3937 C C . ALA A 1 525 ? 23.578 -1.291 -33.873 1.00 96.44 525 ALA A C 1
ATOM 3939 O O . ALA A 1 525 ? 22.977 -2.116 -34.557 1.00 96.44 525 ALA A O 1
ATOM 3940 N N . ARG A 1 526 ? 24.915 -1.327 -33.733 1.00 96.81 526 ARG A N 1
ATOM 3941 C CA . ARG A 1 526 ? 25.771 -2.361 -34.362 1.00 96.81 526 ARG A CA 1
ATOM 3942 C C . ARG A 1 526 ? 25.479 -3.769 -33.841 1.00 96.81 526 ARG A C 1
ATOM 3944 O O . ARG A 1 526 ? 25.404 -4.703 -34.627 1.00 96.81 526 ARG A O 1
ATOM 3951 N N . PHE A 1 527 ? 25.213 -3.920 -32.541 1.00 96.62 527 PHE A N 1
ATOM 3952 C CA . PHE A 1 527 ? 24.742 -5.187 -31.965 1.00 96.62 527 PHE A CA 1
ATOM 3953 C C . PHE A 1 527 ? 23.453 -5.675 -32.650 1.00 96.62 527 PHE A C 1
ATOM 3955 O O . PHE A 1 527 ? 23.339 -6.849 -32.997 1.00 96.62 527 PHE A O 1
ATOM 3962 N N . ASN A 1 528 ? 22.484 -4.783 -32.874 1.00 96.50 528 ASN A N 1
ATOM 3963 C CA . ASN A 1 528 ? 21.229 -5.159 -33.521 1.00 96.50 528 ASN A CA 1
ATOM 3964 C C . ASN A 1 528 ? 21.409 -5.431 -35.031 1.00 96.50 528 ASN A C 1
ATOM 3966 O O . ASN A 1 528 ? 20.791 -6.356 -35.555 1.00 96.50 528 ASN A O 1
ATOM 3970 N N . LEU A 1 529 ? 22.298 -4.696 -35.714 1.00 96.69 529 LEU A N 1
ATOM 3971 C CA . LEU A 1 529 ? 22.689 -4.972 -37.103 1.00 96.69 529 LEU A CA 1
ATOM 3972 C C . LEU A 1 529 ? 23.322 -6.368 -37.242 1.00 96.69 529 LEU A C 1
ATOM 3974 O O . LEU A 1 529 ? 22.938 -7.127 -38.132 1.00 96.69 529 LEU A O 1
ATOM 3978 N N . ALA A 1 530 ? 24.204 -6.746 -36.310 1.00 96.38 530 ALA A N 1
ATOM 3979 C CA . ALA A 1 530 ? 24.791 -8.081 -36.245 1.00 96.38 530 ALA A CA 1
ATOM 3980 C C . ALA A 1 530 ? 23.734 -9.182 -36.046 1.00 96.38 530 ALA A C 1
ATOM 3982 O O . ALA A 1 530 ? 23.811 -10.228 -36.686 1.00 96.38 530 ALA A O 1
ATOM 3983 N N . ASP A 1 531 ? 22.722 -8.967 -35.198 1.00 94.69 531 ASP A N 1
ATOM 3984 C CA . ASP A 1 531 ? 21.644 -9.945 -34.987 1.00 94.69 531 ASP A CA 1
ATOM 3985 C C . ASP A 1 531 ? 20.732 -10.107 -36.221 1.00 94.69 531 ASP A C 1
ATOM 3987 O O . ASP A 1 531 ? 20.275 -11.217 -36.504 1.00 94.69 531 ASP A O 1
ATOM 3991 N N . VAL A 1 532 ? 20.530 -9.043 -37.010 1.00 95.31 532 VAL A N 1
ATOM 3992 C CA . VAL A 1 532 ? 19.869 -9.128 -38.327 1.00 95.31 532 VAL A CA 1
ATOM 3993 C C . VAL A 1 532 ? 20.740 -9.888 -39.334 1.00 95.31 532 VAL A C 1
ATOM 3995 O O . VAL A 1 532 ? 20.256 -10.827 -39.963 1.00 95.31 532 VAL A O 1
ATOM 3998 N N . ALA A 1 533 ? 22.038 -9.583 -39.420 1.00 94.88 533 ALA A N 1
ATOM 3999 C CA . ALA A 1 533 ? 22.975 -10.316 -40.275 1.00 94.88 533 ALA A CA 1
ATOM 4000 C C . ALA A 1 533 ? 23.046 -11.820 -39.916 1.00 94.88 533 ALA A C 1
ATOM 4002 O O . ALA A 1 533 ? 23.071 -12.668 -40.810 1.00 94.88 533 ALA A O 1
ATOM 4003 N N . LEU A 1 534 ? 22.969 -12.182 -38.626 1.00 91.38 534 LEU A N 1
ATOM 4004 C CA . LEU A 1 534 ? 22.839 -13.579 -38.180 1.00 91.38 534 LEU A CA 1
ATOM 4005 C C . LEU A 1 534 ? 21.545 -14.251 -38.654 1.00 91.38 534 LEU A C 1
ATOM 4007 O O . LEU A 1 534 ? 21.571 -15.447 -38.953 1.00 91.38 534 LEU A O 1
ATOM 4011 N N . ALA A 1 535 ? 20.426 -13.523 -38.681 1.00 90.31 535 ALA A N 1
ATOM 4012 C CA . ALA A 1 535 ? 19.136 -14.040 -39.140 1.00 90.31 535 ALA A CA 1
ATOM 4013 C C . ALA A 1 535 ? 19.101 -14.244 -40.667 1.00 90.31 535 ALA A C 1
ATOM 4015 O O . ALA A 1 535 ? 18.455 -15.174 -41.145 1.00 90.31 535 ALA A O 1
ATOM 4016 N N . GLU A 1 536 ? 19.835 -13.419 -41.414 1.00 91.75 536 GLU A N 1
ATOM 4017 C CA . GLU A 1 536 ? 19.993 -13.501 -42.874 1.00 91.75 536 GLU A CA 1
ATOM 4018 C C . GLU A 1 536 ? 21.071 -14.504 -43.327 1.00 91.75 536 GLU A C 1
ATOM 4020 O O . GLU A 1 536 ? 21.171 -14.812 -44.513 1.00 91.75 536 GLU A O 1
ATOM 4025 N N . GLY A 1 537 ? 21.885 -15.026 -42.403 1.00 91.75 537 GLY A N 1
ATOM 4026 C CA . GLY A 1 537 ? 22.982 -15.952 -42.708 1.00 91.75 537 GLY A CA 1
ATOM 4027 C C . GLY A 1 537 ? 24.309 -15.284 -43.097 1.00 91.75 537 GLY A C 1
ATOM 4028 O O . GLY A 1 537 ? 25.248 -15.978 -43.481 1.00 91.75 537 GLY A O 1
ATOM 4029 N N . ARG A 1 538 ? 24.419 -13.956 -42.975 1.00 95.50 538 ARG A N 1
ATOM 4030 C CA . ARG A 1 538 ? 25.636 -13.169 -43.240 1.00 95.50 538 ARG A CA 1
ATOM 4031 C C . ARG A 1 538 ? 26.583 -13.223 -42.036 1.00 95.50 538 ARG A C 1
ATOM 4033 O O . ARG A 1 538 ? 26.727 -12.262 -41.281 1.00 95.50 538 ARG A O 1
ATOM 4040 N N . TYR A 1 539 ? 27.174 -14.395 -41.804 1.00 94.44 539 TYR A N 1
ATOM 4041 C CA . TYR A 1 539 ? 27.910 -14.681 -40.569 1.00 94.44 539 TYR A CA 1
ATOM 4042 C C . TYR A 1 539 ? 29.231 -13.906 -40.430 1.00 94.44 539 TYR A C 1
ATOM 4044 O O . TYR A 1 539 ? 29.610 -13.578 -39.307 1.00 94.44 539 TYR A O 1
ATOM 4052 N N . GLU A 1 540 ? 29.919 -13.578 -41.528 1.00 96.56 540 GLU A N 1
ATOM 4053 C CA . GLU A 1 540 ? 31.094 -12.698 -41.521 1.00 96.56 540 GLU A CA 1
ATOM 4054 C C . GLU A 1 540 ? 30.745 -11.278 -41.052 1.00 96.56 540 GLU A C 1
ATOM 4056 O O . GLU A 1 540 ? 31.371 -10.782 -40.114 1.00 96.56 540 GLU A O 1
ATOM 4061 N N . ASP A 1 541 ? 29.725 -10.655 -41.650 1.00 94.69 541 ASP A N 1
ATOM 4062 C CA . ASP A 1 541 ? 29.268 -9.302 -41.295 1.00 94.69 541 ASP A CA 1
ATOM 4063 C C . ASP A 1 541 ? 28.844 -9.250 -39.819 1.00 94.69 541 ASP A C 1
ATOM 4065 O O . ASP A 1 541 ? 29.298 -8.403 -39.048 1.00 94.69 541 ASP A O 1
ATOM 4069 N N . ALA A 1 542 ? 28.045 -10.237 -39.399 1.00 95.31 542 ALA A N 1
ATOM 4070 C CA . ALA A 1 542 ? 27.612 -10.395 -38.017 1.00 95.31 542 ALA A CA 1
ATOM 4071 C C . ALA A 1 542 ? 28.773 -10.526 -37.020 1.00 95.31 542 ALA A C 1
ATOM 4073 O O . ALA A 1 542 ? 28.669 -10.040 -35.893 1.00 95.31 542 ALA A O 1
ATOM 4074 N N . LEU A 1 543 ? 29.866 -11.194 -37.405 1.00 95.88 543 LEU A N 1
ATOM 4075 C CA . LEU A 1 543 ? 31.044 -11.328 -36.553 1.00 95.88 543 LEU A CA 1
ATOM 4076 C C . LEU A 1 543 ? 31.729 -9.970 -36.354 1.00 95.88 543 LEU A C 1
ATOM 4078 O O . LEU A 1 543 ? 32.040 -9.610 -35.219 1.00 95.88 543 LEU A O 1
ATOM 4082 N N . VAL A 1 544 ? 31.919 -9.213 -37.440 1.00 96.81 544 VAL A N 1
ATOM 4083 C CA . VAL A 1 544 ? 32.572 -7.894 -37.425 1.00 96.81 544 VAL A CA 1
ATOM 4084 C C . VAL A 1 544 ? 31.773 -6.891 -36.592 1.00 96.81 544 VAL A C 1
ATOM 4086 O O . VAL A 1 544 ? 32.335 -6.258 -35.695 1.00 96.81 544 VAL A O 1
ATOM 4089 N N . ASP A 1 545 ? 30.463 -6.777 -36.824 1.00 95.94 545 ASP A N 1
ATOM 4090 C CA . ASP A 1 545 ? 29.614 -5.832 -36.089 1.00 95.94 545 ASP A CA 1
ATOM 4091 C C . ASP A 1 545 ? 29.458 -6.208 -34.605 1.00 95.94 545 ASP A C 1
ATOM 4093 O O . ASP A 1 545 ? 29.457 -5.325 -33.742 1.00 95.94 545 ASP A O 1
ATOM 4097 N N . ALA A 1 546 ? 29.395 -7.504 -34.272 1.00 95.38 546 ALA A N 1
ATOM 4098 C CA . ALA A 1 546 ? 29.349 -7.963 -32.883 1.00 95.38 546 ALA A CA 1
ATOM 4099 C C . ALA A 1 546 ? 30.660 -7.683 -32.126 1.00 95.38 546 ALA A C 1
ATOM 4101 O O . ALA A 1 546 ? 30.622 -7.227 -30.982 1.00 95.38 546 ALA A O 1
ATOM 4102 N N . GLU A 1 547 ? 31.819 -7.915 -32.754 1.00 95.75 547 GLU A N 1
ATOM 4103 C CA . GLU A 1 547 ? 33.130 -7.609 -32.166 1.00 95.75 547 GLU A CA 1
ATOM 4104 C C . GLU A 1 547 ? 33.329 -6.100 -31.968 1.00 95.75 547 GLU A C 1
ATOM 4106 O O . GLU A 1 547 ? 33.724 -5.667 -30.881 1.00 95.75 547 GLU A O 1
ATOM 4111 N N . ALA A 1 548 ? 32.998 -5.293 -32.982 1.00 95.56 548 ALA A N 1
ATOM 4112 C CA . ALA A 1 548 ? 33.080 -3.836 -32.913 1.00 95.56 548 ALA A CA 1
ATOM 4113 C C . ALA A 1 548 ? 32.115 -3.252 -31.867 1.00 95.56 548 ALA A C 1
ATOM 4115 O O . ALA A 1 548 ? 32.474 -2.320 -31.145 1.00 95.56 548 ALA A O 1
ATOM 4116 N N . SER A 1 549 ? 30.909 -3.818 -31.749 1.00 96.62 549 SER A N 1
ATOM 4117 C CA . SER A 1 549 ? 29.946 -3.465 -30.705 1.00 96.62 549 SER A CA 1
ATOM 4118 C C . SER A 1 549 ? 30.481 -3.790 -29.307 1.00 96.62 549 SER A C 1
ATOM 4120 O O . SER A 1 549 ? 30.504 -2.908 -28.445 1.00 96.62 549 SER A O 1
ATOM 4122 N N . ARG A 1 550 ? 30.973 -5.022 -29.088 1.00 95.38 550 ARG A N 1
ATOM 4123 C CA . ARG A 1 550 ? 31.516 -5.455 -27.791 1.00 95.38 550 ARG A CA 1
ATOM 4124 C C . ARG A 1 550 ? 32.607 -4.510 -27.297 1.00 95.38 550 ARG A C 1
ATOM 4126 O O . ARG A 1 550 ? 32.513 -4.043 -26.169 1.00 95.38 550 ARG A O 1
ATOM 4133 N N . LEU A 1 551 ? 33.587 -4.195 -28.145 1.00 95.62 551 LEU A N 1
ATOM 4134 C CA . LEU A 1 551 ? 34.731 -3.353 -27.785 1.00 95.62 551 LEU A CA 1
ATOM 4135 C C . LEU A 1 551 ? 34.306 -1.983 -27.225 1.00 95.62 551 LEU A C 1
ATOM 4137 O O . LEU A 1 551 ? 34.870 -1.502 -26.242 1.00 95.62 551 LEU A O 1
ATOM 4141 N N . VAL A 1 552 ? 33.291 -1.360 -27.831 1.00 94.81 552 VAL A N 1
ATOM 4142 C CA . VAL A 1 552 ? 32.774 -0.055 -27.391 1.00 94.81 552 VAL A CA 1
ATOM 4143 C C . VAL A 1 552 ? 31.920 -0.186 -26.125 1.00 94.81 552 VAL A C 1
ATOM 4145 O O . VAL A 1 552 ? 31.988 0.682 -25.259 1.00 94.81 552 VAL A O 1
ATOM 4148 N N . LEU A 1 553 ? 31.153 -1.270 -25.975 1.00 91.25 553 LEU A N 1
ATOM 4149 C CA . LEU A 1 553 ? 30.351 -1.529 -24.772 1.00 91.25 553 LEU A CA 1
ATOM 4150 C C . LEU A 1 553 ? 31.226 -1.840 -23.548 1.00 91.25 553 LEU A C 1
ATOM 4152 O O . LEU A 1 553 ? 30.940 -1.341 -22.462 1.00 91.25 553 LEU A O 1
ATOM 4156 N N . GLU A 1 554 ? 32.322 -2.583 -23.725 1.00 91.06 554 GLU A N 1
ATOM 4157 C CA . GLU A 1 554 ? 33.337 -2.824 -22.689 1.00 91.06 554 GLU A CA 1
ATOM 4158 C C . GLU A 1 554 ? 34.021 -1.515 -22.271 1.00 91.06 554 GLU A C 1
ATOM 4160 O O . GLU A 1 554 ? 34.093 -1.214 -21.079 1.00 91.06 554 GLU A O 1
ATOM 4165 N N . ALA A 1 555 ? 34.441 -0.688 -23.236 1.00 91.12 555 ALA A N 1
ATOM 4166 C CA . ALA A 1 555 ? 35.024 0.629 -22.967 1.00 91.12 555 ALA A CA 1
ATOM 4167 C C . ALA A 1 555 ? 34.040 1.612 -22.296 1.00 91.12 555 ALA A C 1
ATOM 4169 O O . ALA A 1 555 ? 34.466 2.493 -21.550 1.00 91.12 555 ALA A O 1
ATOM 4170 N N . ALA A 1 556 ? 32.733 1.451 -22.528 1.00 85.38 556 ALA A N 1
ATOM 4171 C CA . ALA A 1 556 ? 31.665 2.214 -21.880 1.00 85.38 556 ALA A CA 1
ATOM 4172 C C . ALA A 1 556 ? 31.203 1.624 -20.528 1.00 85.38 556 ALA A C 1
ATOM 4174 O O . ALA A 1 556 ? 30.292 2.172 -19.910 1.00 85.38 556 ALA A O 1
ATOM 4175 N N . GLY A 1 557 ? 31.785 0.508 -20.070 1.00 83.50 557 GLY A N 1
ATOM 4176 C CA . GLY A 1 557 ? 31.409 -0.162 -18.819 1.00 83.50 557 GLY A CA 1
ATOM 4177 C C . GLY A 1 557 ? 30.086 -0.943 -18.860 1.00 83.50 557 GLY A C 1
ATOM 4178 O O . GLY A 1 557 ? 29.669 -1.484 -17.835 1.00 83.50 557 GLY A O 1
ATOM 4179 N N . ASP A 1 558 ? 29.429 -1.064 -20.019 1.00 82.69 558 ASP A N 1
ATOM 4180 C CA . ASP A 1 558 ? 28.179 -1.818 -20.189 1.00 82.69 558 ASP A CA 1
ATOM 4181 C C . ASP A 1 558 ? 28.465 -3.324 -20.323 1.00 82.69 558 ASP A C 1
ATOM 4183 O O . ASP A 1 558 ? 28.286 -3.944 -21.375 1.00 82.69 558 ASP A O 1
ATOM 4187 N N . ALA A 1 559 ? 28.931 -3.921 -19.224 1.00 82.50 559 ALA A N 1
ATOM 4188 C CA . ALA A 1 559 ? 29.287 -5.336 -19.141 1.00 82.50 559 ALA A CA 1
ATOM 4189 C C . ALA A 1 559 ? 28.116 -6.276 -19.499 1.00 82.50 559 ALA A C 1
ATOM 4191 O O . ALA A 1 559 ? 28.336 -7.372 -20.016 1.00 82.50 559 ALA A O 1
ATOM 4192 N N . TYR A 1 560 ? 26.870 -5.849 -19.265 1.00 81.38 560 TYR A N 1
ATOM 4193 C CA . TYR A 1 560 ? 25.674 -6.611 -19.625 1.00 81.38 560 TYR A CA 1
ATOM 4194 C C . TYR A 1 560 ? 25.495 -6.704 -21.148 1.00 81.38 560 TYR A C 1
ATOM 4196 O O . TYR A 1 560 ? 25.366 -7.808 -21.685 1.00 81.38 560 TYR A O 1
ATOM 4204 N N . ASN A 1 561 ? 25.524 -5.581 -21.872 1.00 84.81 561 ASN A N 1
ATOM 4205 C CA . ASN A 1 561 ? 25.387 -5.619 -23.327 1.00 84.81 561 ASN A CA 1
ATOM 4206 C C . ASN A 1 561 ? 26.667 -6.099 -24.027 1.00 84.81 561 ASN A C 1
ATOM 4208 O O . ASN A 1 561 ? 26.557 -6.770 -25.051 1.00 84.81 561 ASN A O 1
ATOM 4212 N N . ALA A 1 562 ? 27.855 -5.872 -23.457 1.00 89.69 562 ALA A N 1
ATOM 4213 C CA . ALA A 1 562 ? 29.098 -6.493 -23.921 1.00 89.69 562 ALA A CA 1
ATOM 4214 C C . ALA A 1 562 ? 29.021 -8.032 -23.885 1.00 89.69 562 ALA A C 1
ATOM 4216 O O . ALA A 1 562 ? 29.360 -8.698 -24.866 1.00 89.69 562 ALA A O 1
ATOM 4217 N N . ALA A 1 563 ? 28.487 -8.610 -22.802 1.00 88.62 563 ALA A N 1
ATOM 4218 C CA . ALA A 1 563 ? 28.260 -10.050 -22.704 1.00 88.62 563 ALA A CA 1
ATOM 4219 C C . ALA A 1 563 ? 27.216 -10.552 -23.719 1.00 88.62 563 ALA A C 1
ATOM 4221 O O . ALA A 1 563 ? 27.389 -11.618 -24.313 1.00 88.62 563 ALA A O 1
ATOM 4222 N N . ARG A 1 564 ? 26.159 -9.771 -23.990 1.00 88.88 564 ARG A N 1
ATOM 4223 C CA . ARG A 1 564 ? 25.210 -10.079 -25.078 1.00 88.88 564 ARG A CA 1
ATOM 4224 C C . ARG A 1 564 ? 25.902 -10.060 -26.446 1.00 88.88 564 ARG A C 1
ATOM 4226 O O . ARG A 1 564 ? 25.653 -10.964 -27.241 1.00 88.88 564 ARG A O 1
ATOM 4233 N N . ALA A 1 565 ? 26.777 -9.085 -26.707 1.00 92.44 565 ALA A N 1
ATOM 4234 C CA . ALA A 1 565 ? 27.540 -8.968 -27.952 1.00 92.44 565 ALA A CA 1
ATOM 4235 C C . ALA A 1 565 ? 28.511 -10.144 -28.154 1.00 92.44 565 ALA A C 1
ATOM 4237 O O . ALA A 1 565 ? 28.500 -10.747 -29.223 1.00 92.44 565 ALA A O 1
ATOM 4238 N N . ALA A 1 566 ? 29.233 -10.572 -27.110 1.00 91.62 566 ALA A N 1
ATOM 4239 C CA . ALA A 1 566 ? 30.025 -11.809 -27.138 1.00 91.62 566 ALA A CA 1
ATOM 4240 C C . ALA A 1 566 ? 29.166 -13.048 -27.479 1.00 91.62 566 ALA A C 1
ATOM 4242 O O . ALA A 1 566 ? 29.597 -13.931 -28.223 1.00 91.62 566 ALA A O 1
ATOM 4243 N N . GLY A 1 567 ? 27.908 -13.084 -27.024 1.00 89.81 567 GLY A N 1
ATOM 4244 C CA . GLY A 1 567 ? 26.931 -14.096 -27.435 1.00 89.81 567 GLY A CA 1
ATOM 4245 C C . GLY A 1 567 ? 26.600 -14.078 -28.938 1.00 89.81 567 GLY A C 1
ATOM 4246 O O . GLY A 1 567 ? 26.374 -15.140 -29.522 1.00 89.81 567 GLY A O 1
ATOM 4247 N N . LEU A 1 568 ? 26.612 -12.909 -29.593 1.00 91.06 568 LEU A N 1
ATOM 4248 C CA . LEU A 1 568 ? 26.484 -12.806 -31.055 1.00 91.06 568 LEU A CA 1
ATOM 4249 C C . LEU A 1 568 ? 27.770 -13.241 -31.766 1.00 91.06 568 LEU A C 1
ATOM 4251 O O . LEU A 1 568 ? 27.688 -14.025 -32.708 1.00 91.06 568 LEU A O 1
ATOM 4255 N N . THR A 1 569 ? 28.943 -12.820 -31.280 1.00 94.06 569 THR A N 1
ATOM 4256 C CA . THR A 1 569 ? 30.260 -13.275 -31.766 1.00 94.06 569 THR A CA 1
ATOM 4257 C C . THR A 1 569 ? 30.349 -14.805 -31.750 1.00 94.06 569 THR A C 1
ATOM 4259 O O . THR A 1 569 ? 30.742 -15.422 -32.739 1.00 94.06 569 THR A O 1
ATOM 4262 N N . GLY A 1 570 ? 29.887 -15.439 -30.667 1.00 90.62 570 GLY A N 1
ATOM 4263 C CA . GLY A 1 570 ? 29.754 -16.890 -30.564 1.00 90.62 570 GLY A CA 1
ATOM 4264 C C . GLY A 1 570 ? 28.799 -17.490 -31.604 1.00 90.62 570 GLY A C 1
ATOM 4265 O O . GLY A 1 570 ? 29.187 -18.398 -32.339 1.00 90.62 570 GLY A O 1
ATOM 4266 N N . ARG A 1 571 ? 27.570 -16.959 -31.731 1.00 88.62 571 ARG A N 1
ATOM 4267 C CA . ARG A 1 571 ? 26.584 -17.403 -32.745 1.00 88.62 571 ARG A CA 1
ATOM 4268 C C . ARG A 1 571 ? 27.116 -17.293 -34.180 1.00 88.62 571 ARG A C 1
ATOM 4270 O O . ARG A 1 571 ? 26.868 -18.206 -34.970 1.00 88.62 571 ARG A O 1
ATOM 4277 N N . ALA A 1 572 ? 27.843 -16.219 -34.496 1.00 92.50 572 ALA A N 1
ATOM 4278 C CA . ALA A 1 572 ? 28.494 -16.000 -35.786 1.00 92.50 572 ALA A CA 1
ATOM 4279 C C . ALA A 1 572 ? 29.593 -17.043 -36.031 1.00 92.50 572 ALA A C 1
ATOM 4281 O O . ALA A 1 572 ? 29.588 -17.715 -37.060 1.00 92.50 572 ALA A O 1
ATOM 4282 N N . CYS A 1 573 ? 30.468 -17.274 -35.046 1.00 91.94 573 CYS A N 1
ATOM 4283 C CA . CYS A 1 573 ? 31.494 -18.315 -35.116 1.00 91.94 573 CYS A CA 1
ATOM 4284 C C . CYS A 1 573 ? 30.913 -19.715 -35.387 1.00 91.94 573 CYS A C 1
ATOM 4286 O O . CYS A 1 573 ? 31.502 -20.441 -36.185 1.00 91.94 573 CYS A O 1
ATOM 4288 N N . VAL A 1 574 ? 29.749 -20.086 -34.828 1.00 87.50 574 VAL A N 1
ATOM 4289 C CA . VAL A 1 574 ? 29.103 -21.369 -35.187 1.00 87.50 574 VAL A CA 1
ATOM 4290 C C . VAL A 1 574 ? 28.635 -21.389 -36.646 1.00 87.50 574 VAL A C 1
ATOM 4292 O O . VAL A 1 574 ? 28.840 -22.389 -37.326 1.00 87.50 574 VAL A O 1
ATOM 4295 N N . GLY A 1 575 ? 28.044 -20.299 -37.151 1.00 86.75 575 GLY A N 1
ATOM 4296 C CA . GLY A 1 575 ? 27.655 -20.189 -38.567 1.00 86.75 575 GLY A CA 1
ATOM 4297 C C . GLY A 1 575 ? 28.844 -20.322 -39.528 1.00 86.75 575 GLY A C 1
ATOM 4298 O O . GLY A 1 575 ? 28.721 -20.916 -40.594 1.00 86.75 575 GLY A O 1
ATOM 4299 N N . LEU A 1 576 ? 30.019 -19.858 -39.095 1.00 92.06 576 LEU A N 1
ATOM 4300 C CA . LEU A 1 576 ? 31.299 -19.957 -39.806 1.00 92.06 576 LEU A CA 1
ATOM 4301 C C . LEU A 1 576 ? 32.041 -21.293 -39.586 1.00 92.06 576 LEU A C 1
ATOM 4303 O O . LEU A 1 576 ? 33.180 -21.431 -40.032 1.00 92.06 576 LEU A O 1
ATOM 4307 N N . GLY A 1 577 ? 31.465 -22.248 -38.844 1.00 88.38 577 GLY A N 1
ATOM 4308 C CA . GLY A 1 577 ? 32.114 -23.520 -38.490 1.00 88.38 577 GLY A CA 1
ATOM 4309 C C . GLY A 1 577 ? 33.310 -23.404 -37.527 1.00 88.38 577 GLY A C 1
ATOM 4310 O O . GLY A 1 577 ? 34.044 -24.369 -37.334 1.00 88.38 577 GLY A O 1
ATOM 4311 N N . ARG A 1 578 ? 33.527 -22.239 -36.904 1.00 92.31 578 ARG A N 1
ATOM 4312 C CA . ARG A 1 578 ? 34.658 -21.927 -36.007 1.00 92.31 578 ARG A CA 1
ATOM 4313 C C . ARG A 1 578 ? 34.343 -22.350 -34.565 1.00 92.31 578 ARG A C 1
ATOM 4315 O O . ARG A 1 578 ? 34.248 -21.505 -33.672 1.00 92.31 578 ARG A O 1
ATOM 4322 N N . LEU A 1 579 ? 34.122 -23.650 -34.361 1.00 85.44 579 LEU A N 1
ATOM 4323 C CA . LEU A 1 579 ? 33.522 -24.204 -33.138 1.00 85.44 579 LEU A CA 1
ATOM 4324 C C . LEU A 1 579 ? 34.308 -23.878 -31.857 1.00 85.44 579 LEU A C 1
ATOM 4326 O O . LEU A 1 579 ? 33.712 -23.343 -30.926 1.00 85.44 579 LEU A O 1
ATOM 4330 N N . ASP A 1 580 ? 35.629 -24.079 -31.835 1.00 85.38 580 ASP A N 1
ATOM 4331 C CA . ASP A 1 580 ? 36.480 -23.816 -30.659 1.00 85.38 580 ASP A CA 1
ATOM 4332 C C . ASP A 1 580 ? 36.350 -22.364 -30.159 1.00 85.38 580 ASP A C 1
ATOM 4334 O O . ASP A 1 580 ? 36.271 -22.089 -28.960 1.00 85.38 580 ASP A O 1
ATOM 4338 N N . ARG A 1 581 ? 36.277 -21.406 -31.098 1.00 90.00 581 ARG A N 1
ATOM 4339 C CA . ARG A 1 581 ? 36.066 -19.992 -30.766 1.00 90.00 581 ARG A CA 1
ATOM 4340 C C . ARG A 1 581 ? 34.631 -19.729 -30.315 1.00 90.00 581 ARG A C 1
ATOM 4342 O O . ARG A 1 581 ? 34.424 -18.927 -29.409 1.00 90.00 581 ARG A O 1
ATOM 4349 N N . ALA A 1 582 ? 33.646 -20.384 -30.926 1.00 87.31 582 ALA A N 1
ATOM 4350 C CA . ALA A 1 582 ? 32.257 -20.246 -30.510 1.00 87.31 582 ALA A CA 1
ATOM 4351 C C . ALA A 1 582 ? 32.044 -20.710 -29.060 1.00 87.31 582 ALA A C 1
ATOM 4353 O O . ALA A 1 582 ? 31.382 -20.005 -28.301 1.00 87.31 582 ALA A O 1
ATOM 4354 N N . GLU A 1 583 ? 32.635 -21.838 -28.654 1.00 84.62 583 GLU A N 1
ATOM 4355 C CA . GLU A 1 583 ? 32.552 -22.339 -27.277 1.00 84.62 583 GLU A CA 1
ATOM 4356 C C . GLU A 1 583 ? 33.143 -21.341 -26.270 1.00 84.62 583 GLU A C 1
ATOM 4358 O O . GLU A 1 583 ? 32.497 -21.024 -25.266 1.00 84.62 583 GLU A O 1
ATOM 4363 N N . ALA A 1 584 ? 34.325 -20.788 -26.562 1.00 87.38 584 ALA A N 1
ATOM 4364 C CA . ALA A 1 584 ? 34.985 -19.802 -25.707 1.00 87.38 584 ALA A CA 1
ATOM 4365 C C . ALA A 1 584 ? 34.152 -18.515 -25.531 1.00 87.38 584 ALA A C 1
ATOM 4367 O O . ALA A 1 584 ? 33.907 -18.086 -24.401 1.00 87.38 584 ALA A O 1
ATOM 4368 N N . GLU A 1 585 ? 33.670 -17.922 -26.630 1.00 88.81 585 GLU A N 1
ATOM 4369 C CA . GLU A 1 585 ? 32.891 -16.672 -26.604 1.00 88.81 585 GLU A CA 1
ATOM 4370 C C . GLU A 1 585 ? 31.517 -16.876 -25.924 1.00 88.81 585 GLU A C 1
ATOM 4372 O O . GLU A 1 585 ? 31.093 -16.045 -25.118 1.00 88.81 585 GLU A O 1
ATOM 4377 N N . LEU A 1 586 ? 30.837 -18.009 -26.171 1.00 86.06 586 LEU A N 1
ATOM 4378 C CA . LEU A 1 586 ? 29.551 -18.343 -25.533 1.00 86.06 586 LEU A CA 1
ATOM 4379 C C . LEU A 1 586 ? 29.702 -18.631 -24.031 1.00 86.06 586 LEU A C 1
ATOM 4381 O O . LEU A 1 586 ? 28.853 -18.215 -23.238 1.00 86.06 586 LEU A O 1
ATOM 4385 N N . SER A 1 587 ? 30.785 -19.298 -23.621 1.00 83.69 587 SER A N 1
ATOM 4386 C CA . SER A 1 587 ? 31.078 -19.569 -22.206 1.00 83.69 587 SER A CA 1
ATOM 4387 C C . SER A 1 587 ? 31.406 -18.288 -21.435 1.00 83.69 587 SER A C 1
ATOM 4389 O O . SER A 1 587 ? 30.902 -18.089 -20.326 1.00 83.69 587 SER A O 1
ATOM 4391 N N . ALA A 1 588 ? 32.186 -17.382 -22.036 1.00 84.56 588 ALA A N 1
ATOM 4392 C CA . ALA A 1 588 ? 32.475 -16.066 -21.471 1.00 84.56 588 ALA A CA 1
ATOM 4393 C C . ALA A 1 588 ? 31.196 -15.221 -21.324 1.00 84.56 588 ALA A C 1
ATOM 4395 O O . ALA A 1 588 ? 30.913 -14.716 -20.233 1.00 84.56 588 ALA A O 1
ATOM 4396 N N . ALA A 1 589 ? 30.376 -15.147 -22.381 1.00 87.62 589 ALA A N 1
ATOM 4397 C CA . ALA A 1 589 ? 29.082 -14.466 -22.370 1.00 87.62 589 ALA A CA 1
ATOM 4398 C C . ALA A 1 589 ? 28.154 -14.997 -21.263 1.00 87.62 589 ALA A C 1
ATOM 4400 O O . ALA A 1 589 ? 27.578 -14.220 -20.501 1.00 87.62 589 ALA A O 1
ATOM 4401 N N . LEU A 1 590 ? 28.038 -16.322 -21.128 1.00 83.94 590 LEU A N 1
ATOM 4402 C CA . LEU A 1 590 ? 27.200 -16.959 -20.112 1.00 83.94 590 LEU A CA 1
ATOM 4403 C C . LEU A 1 590 ? 27.680 -16.671 -18.680 1.00 83.94 590 LEU A C 1
ATOM 4405 O O . LEU A 1 590 ? 26.854 -16.459 -17.791 1.00 83.94 590 LEU A O 1
ATOM 4409 N N . SER A 1 591 ? 28.995 -16.647 -18.453 1.00 82.25 591 SER A N 1
ATOM 4410 C CA . SER A 1 591 ? 29.577 -16.309 -17.149 1.00 82.25 591 SER A CA 1
ATOM 4411 C C . SER A 1 591 ? 29.268 -14.857 -16.759 1.00 82.25 591 SER A C 1
ATOM 4413 O O . SER A 1 591 ? 28.715 -14.602 -15.687 1.00 82.25 591 SER A O 1
ATOM 4415 N N . ALA A 1 592 ? 29.514 -13.911 -17.671 1.00 82.12 592 ALA A N 1
ATOM 4416 C CA . ALA A 1 592 ? 29.254 -12.491 -17.443 1.00 82.12 592 ALA A CA 1
ATOM 4417 C C . ALA A 1 592 ? 27.755 -12.181 -17.254 1.00 82.12 592 ALA A C 1
ATOM 4419 O O . ALA A 1 592 ? 27.393 -11.427 -16.353 1.00 82.12 592 ALA A O 1
ATOM 4420 N N . LEU A 1 593 ? 26.860 -12.813 -18.026 1.00 79.06 593 LEU A N 1
ATOM 4421 C CA . LEU A 1 593 ? 25.409 -12.654 -17.851 1.00 79.06 593 LEU A CA 1
ATOM 4422 C C . LEU A 1 593 ? 24.912 -13.192 -16.500 1.00 79.06 593 LEU A C 1
ATOM 4424 O O . LEU A 1 593 ? 24.011 -12.601 -15.906 1.00 79.06 593 LEU A O 1
ATOM 4428 N N . ARG A 1 594 ? 25.501 -14.277 -15.981 1.00 76.69 594 ARG A N 1
ATOM 4429 C CA . ARG A 1 594 ? 25.186 -14.785 -14.633 1.00 76.69 594 ARG A CA 1
ATOM 4430 C C . ARG A 1 594 ? 25.654 -13.827 -13.538 1.00 76.69 594 ARG A C 1
ATOM 4432 O O . ARG A 1 594 ? 24.891 -13.579 -12.613 1.00 76.69 594 ARG A O 1
ATOM 4439 N N . ALA A 1 595 ? 26.849 -13.250 -13.673 1.00 73.81 595 ALA A N 1
ATOM 4440 C CA . ALA A 1 595 ? 27.375 -12.253 -12.734 1.00 73.81 595 ALA A CA 1
ATOM 4441 C C . ALA A 1 595 ? 26.552 -10.945 -12.695 1.00 73.81 595 ALA A C 1
ATOM 4443 O O . ALA A 1 595 ? 26.607 -10.223 -11.708 1.00 73.81 595 ALA A O 1
ATOM 4444 N N . GLN A 1 596 ? 25.772 -10.659 -13.744 1.00 69.75 596 GLN A N 1
ATOM 4445 C CA . GLN A 1 596 ? 24.866 -9.505 -13.849 1.00 69.75 596 GLN A CA 1
ATOM 4446 C C . GLN A 1 596 ? 23.392 -9.859 -13.541 1.00 69.75 596 GLN A C 1
ATOM 4448 O O . GLN A 1 596 ? 22.480 -9.174 -14.006 1.00 69.75 596 GLN A O 1
ATOM 4453 N N . ALA A 1 597 ? 23.139 -10.971 -12.835 1.00 64.31 597 ALA A N 1
ATOM 4454 C CA . ALA A 1 597 ? 21.805 -11.500 -12.503 1.00 64.31 597 ALA A CA 1
ATOM 4455 C C . ALA A 1 597 ? 20.846 -11.686 -13.710 1.00 64.31 597 ALA A C 1
ATOM 4457 O O . ALA A 1 597 ? 19.630 -11.835 -13.555 1.00 64.31 597 ALA A O 1
ATOM 4458 N N . ALA A 1 598 ? 21.367 -11.724 -14.943 1.00 64.50 598 ALA A N 1
ATOM 4459 C CA . ALA A 1 598 ? 20.589 -11.673 -16.180 1.00 64.50 598 ALA A CA 1
ATOM 4460 C C . ALA A 1 598 ? 20.041 -13.051 -16.601 1.00 64.50 598 ALA A C 1
ATOM 4462 O O . ALA A 1 598 ? 20.268 -13.521 -17.720 1.00 64.50 598 ALA A O 1
ATOM 4463 N N . GLY A 1 599 ? 19.299 -13.707 -15.703 1.00 62.25 599 GLY A N 1
ATOM 4464 C CA . GLY A 1 599 ? 18.860 -15.102 -15.835 1.00 62.25 599 GLY A CA 1
ATOM 4465 C C . GLY A 1 599 ? 18.160 -15.447 -17.159 1.00 62.25 599 GLY A C 1
ATOM 4466 O O . GLY A 1 599 ? 18.379 -16.532 -17.695 1.00 62.25 599 GLY A O 1
ATOM 4467 N N . PHE A 1 600 ? 17.383 -14.521 -17.735 1.00 67.81 600 PHE A N 1
ATOM 4468 C CA . PHE A 1 600 ? 16.729 -14.717 -19.036 1.00 67.81 600 PHE A CA 1
ATOM 4469 C C . PHE A 1 600 ? 17.729 -14.798 -20.203 1.00 67.81 600 PHE A C 1
ATOM 4471 O O . PHE A 1 600 ? 17.683 -15.748 -20.983 1.00 67.81 600 PHE A O 1
ATOM 4478 N N . GLU A 1 601 ? 18.655 -13.839 -20.317 1.00 67.31 601 GLU A N 1
ATOM 4479 C CA . GLU A 1 601 ? 19.671 -13.842 -21.381 1.00 67.31 601 GLU A CA 1
ATOM 4480 C C . GLU A 1 601 ? 20.672 -14.987 -21.181 1.00 67.31 601 GLU A C 1
ATOM 4482 O O . GLU A 1 601 ? 21.033 -15.659 -22.144 1.00 67.31 601 GLU A O 1
ATOM 4487 N N . ALA A 1 602 ? 21.046 -15.290 -19.933 1.00 70.44 602 ALA A N 1
ATOM 4488 C CA . ALA A 1 602 ? 21.863 -16.457 -19.605 1.00 70.44 602 ALA A CA 1
ATOM 4489 C C . ALA A 1 602 ? 21.186 -17.769 -20.055 1.00 70.44 602 ALA A C 1
ATOM 4491 O O . ALA A 1 602 ? 21.821 -18.613 -20.691 1.00 70.44 602 ALA A O 1
ATOM 4492 N N . ALA A 1 603 ? 19.884 -17.938 -19.793 1.00 70.56 603 ALA A N 1
ATOM 4493 C CA . ALA A 1 603 ? 19.118 -19.094 -20.261 1.00 70.56 603 ALA A CA 1
ATOM 4494 C C . ALA A 1 603 ? 18.976 -19.133 -21.794 1.00 70.56 603 ALA A C 1
ATOM 4496 O O . ALA A 1 603 ? 19.012 -20.219 -22.378 1.00 70.56 603 ALA A O 1
ATOM 4497 N N . ARG A 1 604 ? 18.855 -17.971 -22.451 1.00 71.38 604 ARG A N 1
ATOM 4498 C CA . ARG A 1 604 ? 18.809 -17.849 -23.915 1.00 71.38 604 ARG A CA 1
ATOM 4499 C C . ARG A 1 604 ? 20.125 -18.313 -24.553 1.00 71.38 604 ARG A C 1
ATOM 4501 O O . ARG A 1 604 ? 20.100 -19.250 -25.348 1.00 71.38 604 ARG A O 1
ATOM 4508 N N . VAL A 1 605 ? 21.261 -17.754 -24.125 1.00 72.12 605 VAL A N 1
ATOM 4509 C CA . VAL A 1 605 ? 22.608 -18.152 -24.582 1.00 72.12 605 VAL A CA 1
ATOM 4510 C C . VAL A 1 605 ? 22.868 -19.639 -24.311 1.00 72.12 605 VAL A C 1
ATOM 4512 O O . VAL A 1 605 ? 23.335 -20.347 -25.200 1.00 72.12 605 VAL A O 1
ATOM 4515 N N . THR A 1 606 ? 22.488 -20.150 -23.132 1.00 67.19 606 THR A N 1
ATOM 4516 C CA . THR A 1 606 ? 22.634 -21.583 -22.802 1.00 67.19 606 THR A CA 1
ATOM 4517 C C . THR A 1 606 ? 21.836 -22.475 -23.763 1.00 67.19 606 THR A C 1
ATOM 4519 O O . THR A 1 606 ? 22.352 -23.480 -24.245 1.00 67.19 606 THR A O 1
ATOM 4522 N N . ARG A 1 607 ? 20.581 -22.117 -24.073 1.00 68.75 607 ARG A N 1
ATOM 4523 C CA . ARG A 1 607 ? 19.718 -22.889 -24.984 1.00 68.75 607 ARG A CA 1
ATOM 4524 C C . ARG A 1 607 ? 20.262 -22.903 -26.413 1.00 68.75 607 ARG A C 1
ATOM 4526 O O . ARG A 1 607 ? 20.285 -23.958 -27.038 1.00 68.75 607 ARG A O 1
ATOM 4533 N N . GLU A 1 608 ? 20.696 -21.748 -26.910 1.00 65.38 608 GLU A N 1
ATOM 4534 C CA . GLU A 1 608 ? 21.242 -21.589 -28.263 1.00 65.38 608 GLU A CA 1
ATOM 4535 C C . GLU A 1 608 ? 22.572 -22.343 -28.437 1.00 65.38 608 GLU A C 1
ATOM 4537 O O . GLU A 1 608 ? 22.775 -22.987 -29.467 1.00 65.38 608 GLU A O 1
ATOM 4542 N N . ALA A 1 609 ? 23.437 -22.335 -27.415 1.00 65.88 609 ALA A N 1
ATOM 4543 C CA . ALA A 1 609 ? 24.679 -23.107 -27.400 1.00 65.88 609 ALA A CA 1
ATOM 4544 C C . ALA A 1 609 ? 24.420 -24.625 -27.422 1.00 65.88 609 ALA A C 1
ATOM 4546 O O . ALA A 1 609 ? 24.969 -25.334 -28.266 1.00 65.88 609 ALA A O 1
ATOM 4547 N N . MET A 1 610 ? 23.546 -25.129 -26.539 1.00 64.44 610 MET A N 1
ATOM 4548 C CA . MET A 1 610 ? 23.236 -26.565 -26.467 1.00 64.44 610 MET A CA 1
ATOM 4549 C C . MET A 1 610 ? 22.586 -27.099 -27.749 1.00 64.44 610 MET A C 1
ATOM 4551 O O . MET A 1 610 ? 22.913 -28.208 -28.167 1.00 64.44 610 MET A O 1
ATOM 4555 N N . ALA A 1 611 ? 21.702 -26.323 -28.389 1.00 65.25 611 ALA A N 1
ATOM 4556 C CA . ALA A 1 611 ? 21.061 -26.728 -29.639 1.00 65.25 611 ALA A CA 1
ATOM 4557 C C . ALA A 1 611 ? 22.105 -27.014 -30.730 1.00 65.25 611 ALA A C 1
ATOM 4559 O O . ALA A 1 611 ? 22.173 -28.131 -31.239 1.00 65.25 611 ALA A O 1
ATOM 4560 N N . LYS A 1 612 ? 22.993 -26.053 -31.016 1.00 59.28 612 LYS A N 1
ATOM 4561 C CA . LYS A 1 612 ? 23.966 -26.204 -32.107 1.00 59.28 612 LYS A CA 1
ATOM 4562 C C . LYS A 1 612 ? 25.094 -27.194 -31.800 1.00 59.28 612 LYS A C 1
ATOM 4564 O O . LYS A 1 612 ? 25.574 -27.852 -32.718 1.00 59.28 612 LYS A O 1
ATOM 4569 N N . LEU A 1 613 ? 25.471 -27.373 -30.529 1.00 58.31 613 LEU A N 1
ATOM 4570 C CA . LEU A 1 613 ? 26.384 -28.455 -30.126 1.00 58.31 613 LEU A CA 1
ATOM 4571 C C . LEU A 1 613 ? 25.796 -29.852 -30.399 1.00 58.31 613 LEU A C 1
ATOM 4573 O O . LEU A 1 613 ? 26.555 -30.785 -30.644 1.00 58.31 613 LEU A O 1
ATOM 4577 N N . SER A 1 614 ? 24.465 -30.000 -30.407 1.00 58.09 614 SER A N 1
ATOM 4578 C CA . SER A 1 614 ? 23.796 -31.264 -30.758 1.00 58.09 614 SER A CA 1
ATOM 4579 C C . SER A 1 614 ? 23.598 -31.485 -32.267 1.00 58.09 614 SER A C 1
ATOM 4581 O O . SER A 1 614 ? 23.326 -32.608 -32.686 1.00 58.09 614 SER A O 1
ATOM 4583 N N . GLU A 1 615 ? 23.767 -30.442 -33.086 1.00 51.50 615 GLU A N 1
ATOM 4584 C CA . GLU A 1 615 ? 23.589 -30.480 -34.548 1.00 51.50 615 GLU A CA 1
ATOM 4585 C C . GLU A 1 615 ? 24.917 -30.629 -35.320 1.00 51.50 615 GLU A C 1
ATOM 4587 O O . GLU A 1 615 ? 24.906 -30.870 -36.527 1.00 51.50 615 GLU A O 1
ATOM 4592 N N . ALA A 1 616 ? 26.069 -30.506 -34.650 1.00 52.88 616 ALA A N 1
ATOM 4593 C CA . ALA A 1 616 ? 27.388 -30.563 -35.281 1.00 52.88 616 ALA A CA 1
ATOM 4594 C C . ALA A 1 616 ? 27.766 -31.997 -35.742 1.00 52.88 616 ALA A C 1
ATOM 4596 O O . ALA A 1 616 ? 27.944 -32.889 -34.901 1.00 52.88 616 ALA A O 1
ATOM 4597 N N . PRO A 1 617 ? 27.957 -32.251 -37.056 1.00 44.25 617 PRO A N 1
ATOM 4598 C CA . PRO A 1 617 ? 28.265 -33.584 -37.575 1.00 44.25 617 PRO A CA 1
ATOM 4599 C C . PRO A 1 617 ? 29.723 -33.974 -37.285 1.00 44.25 617 PRO A C 1
ATOM 4601 O O . PRO A 1 617 ? 30.624 -33.757 -38.092 1.00 44.25 617 PRO A O 1
ATOM 4604 N N . GLY A 1 618 ? 29.950 -34.562 -36.110 1.00 49.41 618 GLY A N 1
ATOM 4605 C CA . GLY A 1 618 ? 31.270 -35.019 -35.660 1.00 49.41 618 GLY A CA 1
ATOM 4606 C C . GLY A 1 618 ? 31.361 -35.371 -34.172 1.00 49.41 618 GLY A C 1
ATOM 4607 O O . GLY A 1 618 ? 32.310 -36.040 -33.770 1.00 49.41 618 GLY A O 1
ATOM 4608 N N . ALA A 1 619 ? 30.374 -34.974 -33.359 1.00 36.84 619 ALA A N 1
ATOM 4609 C CA . ALA A 1 619 ? 30.351 -35.183 -31.910 1.00 36.84 619 ALA A CA 1
ATOM 4610 C C . ALA A 1 619 ? 30.082 -36.649 -31.489 1.00 36.84 619 ALA A C 1
ATOM 4612 O O . ALA A 1 619 ? 29.048 -36.979 -30.908 1.00 36.84 619 ALA A O 1
ATOM 4613 N N . ALA A 1 620 ? 31.035 -37.546 -31.752 1.00 32.66 620 ALA A N 1
ATOM 4614 C CA . ALA A 1 620 ? 31.114 -38.826 -31.051 1.00 32.66 620 ALA A CA 1
ATOM 4615 C C . ALA A 1 620 ? 31.524 -38.591 -29.576 1.00 32.66 620 ALA A C 1
ATOM 4617 O O . ALA A 1 620 ? 32.381 -37.744 -29.317 1.00 32.66 620 ALA A O 1
ATOM 4618 N N . PRO A 1 621 ? 30.955 -39.316 -28.591 1.00 36.03 621 PRO A N 1
ATOM 4619 C CA . PRO A 1 621 ? 31.173 -39.028 -27.172 1.00 36.03 621 PRO A CA 1
ATOM 4620 C C . PRO A 1 621 ? 32.588 -39.414 -26.708 1.00 36.03 621 PRO A C 1
ATOM 4622 O O . PRO A 1 621 ? 32.867 -40.572 -26.387 1.00 36.03 621 PRO A O 1
ATOM 4625 N N . SER A 1 622 ? 33.485 -38.430 -26.633 1.00 32.94 622 SER A N 1
ATOM 4626 C CA . SER A 1 622 ? 34.902 -38.592 -26.284 1.00 32.94 622 SER A CA 1
ATOM 4627 C C . SER A 1 622 ? 35.171 -38.740 -24.775 1.00 32.94 622 SER A C 1
ATOM 4629 O O . SER A 1 622 ? 35.940 -37.978 -24.194 1.00 32.94 622 SER A O 1
ATOM 4631 N N . GLY A 1 623 ? 34.584 -39.769 -24.157 1.00 30.84 623 GLY A N 1
ATOM 4632 C CA . GLY A 1 623 ? 34.994 -40.306 -22.851 1.00 30.84 623 GLY A CA 1
ATOM 4633 C C . GLY A 1 623 ? 34.594 -39.504 -21.592 1.00 30.84 623 GLY A C 1
ATOM 4634 O O . GLY A 1 623 ? 34.272 -38.320 -21.656 1.00 30.84 623 GLY A O 1
ATOM 4635 N N . PRO A 1 624 ? 34.597 -40.148 -20.406 1.00 37.34 624 PRO A N 1
ATOM 4636 C CA . PRO A 1 624 ? 34.242 -39.498 -19.145 1.00 37.34 624 PRO A CA 1
ATOM 4637 C C . PRO A 1 624 ? 35.439 -38.740 -18.544 1.00 37.34 624 PRO A C 1
ATOM 4639 O O . PRO A 1 624 ? 36.225 -39.306 -17.785 1.00 37.34 624 PRO A O 1
ATOM 4642 N N . GLY A 1 625 ? 35.567 -37.445 -18.847 1.00 33.41 625 GLY A N 1
ATOM 4643 C CA . GLY A 1 625 ? 36.607 -36.595 -18.262 1.00 33.41 625 GLY A CA 1
ATOM 4644 C C . GLY A 1 625 ? 36.303 -35.096 -18.328 1.00 33.41 625 GLY A C 1
ATOM 4645 O O . GLY A 1 625 ? 36.191 -34.533 -19.406 1.00 33.41 625 GLY A O 1
ATOM 4646 N N . ALA A 1 626 ? 36.236 -34.451 -17.159 1.00 31.94 626 ALA A N 1
ATOM 4647 C CA . ALA A 1 626 ? 36.341 -32.996 -16.981 1.00 31.94 626 ALA A CA 1
ATOM 4648 C C . ALA A 1 626 ? 35.302 -32.073 -17.669 1.00 31.94 626 ALA A C 1
ATOM 4650 O O . ALA A 1 626 ? 35.628 -30.942 -18.021 1.00 31.94 626 ALA A O 1
ATOM 4651 N N . LEU A 1 627 ? 34.020 -32.457 -17.687 1.00 32.59 627 LEU A N 1
ATOM 4652 C CA . LEU A 1 627 ? 32.972 -31.467 -17.387 1.00 32.59 627 LEU A CA 1
ATOM 4653 C C . LEU A 1 627 ? 32.732 -31.461 -15.865 1.00 32.59 627 LEU A C 1
ATOM 4655 O O . LEU A 1 627 ? 32.636 -32.543 -15.277 1.00 32.59 627 LEU A O 1
ATOM 4659 N N . PRO A 1 628 ? 32.613 -30.295 -15.197 1.00 30.52 628 PRO A N 1
ATOM 4660 C CA . PRO A 1 628 ? 32.221 -30.246 -13.793 1.00 30.52 628 PRO A CA 1
ATOM 4661 C C . PRO A 1 628 ? 30.762 -30.707 -13.672 1.00 30.52 628 PRO A C 1
ATOM 4663 O O . PRO A 1 628 ? 29.838 -29.982 -14.036 1.00 30.52 628 PRO A O 1
ATOM 4666 N N . GLY A 1 629 ? 30.569 -31.937 -13.186 1.00 27.11 629 GLY A N 1
ATOM 4667 C CA . GLY A 1 629 ? 29.291 -32.658 -13.133 1.00 27.11 629 GLY A CA 1
ATOM 4668 C C . GLY A 1 629 ? 28.262 -32.098 -12.146 1.00 27.11 629 GLY A C 1
ATOM 4669 O O . GLY A 1 629 ? 27.785 -32.815 -11.271 1.00 27.11 629 GLY A O 1
ATOM 4670 N N . GLY A 1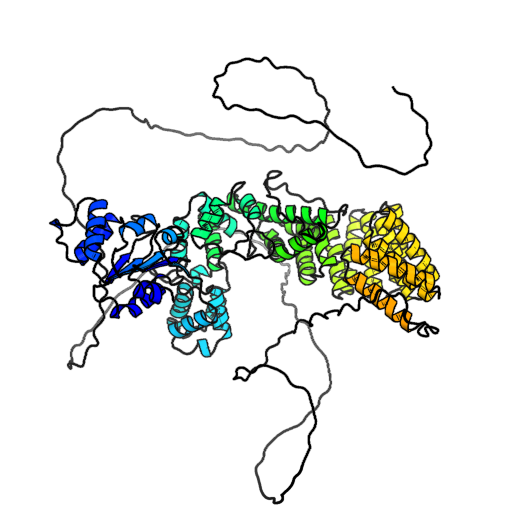 630 ? 27.895 -30.827 -12.291 1.00 24.41 630 GLY A N 1
ATOM 4671 C CA . GLY A 1 630 ? 26.782 -30.189 -11.599 1.00 24.41 630 GLY A CA 1
ATOM 4672 C C . GLY A 1 630 ? 25.471 -30.423 -12.340 1.00 24.41 630 GLY A C 1
ATOM 4673 O O . GLY A 1 630 ? 24.952 -29.505 -12.972 1.00 24.41 630 GLY A O 1
ATOM 4674 N N . ALA A 1 631 ? 24.914 -31.633 -12.243 1.00 27.08 631 ALA A N 1
ATOM 4675 C CA . ALA A 1 631 ? 23.544 -31.915 -12.674 1.00 27.08 631 ALA A CA 1
ATOM 4676 C C . ALA A 1 631 ? 22.539 -31.249 -11.713 1.00 27.08 631 ALA A C 1
ATOM 4678 O O . ALA A 1 631 ? 21.852 -31.916 -10.941 1.00 27.08 631 ALA A O 1
ATOM 4679 N N . VAL A 1 632 ? 22.485 -29.913 -11.732 1.00 25.58 632 VAL A N 1
ATOM 4680 C CA . VAL A 1 632 ? 21.504 -29.131 -10.978 1.00 25.58 632 VAL A CA 1
ATOM 4681 C C . VAL A 1 632 ? 20.123 -29.496 -11.519 1.00 25.58 632 VAL A C 1
ATOM 4683 O O . VAL A 1 632 ? 19.855 -29.235 -12.696 1.00 25.58 632 VAL A O 1
ATOM 4686 N N . PRO A 1 633 ? 19.222 -30.079 -10.707 1.00 24.02 633 PRO A N 1
ATOM 4687 C CA . PRO A 1 633 ? 17.853 -30.275 -11.134 1.00 24.02 633 PRO A CA 1
ATOM 4688 C C . PRO A 1 633 ? 17.219 -28.892 -11.246 1.00 24.02 633 PRO A C 1
ATOM 4690 O O . PRO A 1 633 ? 16.831 -28.289 -10.243 1.00 24.02 633 PRO A O 1
ATOM 4693 N N . VAL A 1 634 ? 17.112 -28.382 -12.474 1.00 26.45 634 VAL A N 1
ATOM 4694 C CA . VAL A 1 634 ? 16.270 -27.225 -12.761 1.00 26.45 634 VAL A CA 1
ATOM 4695 C C . VAL A 1 634 ? 14.860 -27.625 -12.352 1.00 26.45 634 VAL A C 1
ATOM 4697 O O . VAL A 1 634 ? 14.162 -28.338 -13.076 1.00 26.45 634 VAL A O 1
ATOM 4700 N N . ARG A 1 635 ? 14.435 -27.163 -11.171 1.00 22.42 635 ARG A N 1
ATOM 4701 C CA . ARG A 1 635 ? 13.018 -27.052 -10.855 1.00 22.42 635 ARG A CA 1
ATOM 4702 C C . ARG A 1 635 ? 12.446 -26.119 -11.909 1.00 22.42 635 ARG A C 1
ATOM 4704 O O . ARG A 1 635 ? 12.519 -24.901 -11.770 1.00 22.42 635 ARG A O 1
ATOM 4711 N N . LEU A 1 636 ? 11.875 -26.705 -12.958 1.00 26.94 636 LEU A N 1
ATOM 4712 C CA . LEU A 1 636 ? 10.828 -26.051 -13.716 1.00 26.94 636 LEU A CA 1
ATOM 4713 C C . LEU A 1 636 ? 9.779 -25.664 -12.676 1.00 26.94 636 LEU A C 1
ATOM 4715 O O . LEU A 1 636 ? 9.072 -26.528 -12.149 1.00 26.94 636 LEU A O 1
ATOM 4719 N N . GLY A 1 637 ? 9.754 -24.380 -12.311 1.00 24.81 637 GLY A N 1
ATOM 4720 C CA . GLY A 1 637 ? 8.665 -23.833 -11.521 1.00 24.81 637 GLY A CA 1
ATOM 4721 C C . GLY A 1 637 ? 7.378 -24.236 -12.223 1.00 24.81 637 GLY A C 1
ATOM 4722 O O . GLY A 1 637 ? 7.290 -24.111 -13.448 1.00 24.81 637 GLY A O 1
ATOM 4723 N N . ARG A 1 638 ? 6.423 -24.802 -11.474 1.00 23.84 638 ARG A N 1
ATOM 4724 C CA . ARG A 1 638 ? 5.121 -25.156 -12.048 1.00 23.84 638 ARG A CA 1
ATOM 4725 C C . ARG A 1 638 ? 4.616 -23.941 -12.833 1.00 23.84 638 ARG A C 1
ATOM 4727 O O . ARG A 1 638 ? 4.662 -22.846 -12.268 1.00 23.84 638 ARG A O 1
ATOM 4734 N N . PRO A 1 639 ? 4.125 -24.099 -14.077 1.00 25.05 639 PRO A N 1
ATOM 4735 C CA . PRO A 1 639 ? 3.354 -23.025 -14.680 1.00 25.05 639 PRO A CA 1
ATOM 4736 C C . PRO A 1 639 ? 2.234 -22.680 -13.696 1.00 25.05 639 PRO A C 1
ATOM 4738 O O . PRO A 1 639 ? 1.540 -23.582 -13.218 1.00 25.05 639 PRO A O 1
ATOM 4741 N N . LEU A 1 640 ? 2.119 -21.402 -13.331 1.00 26.94 640 LEU A N 1
ATOM 4742 C CA . LEU A 1 640 ? 1.041 -20.946 -12.461 1.00 26.94 640 LEU A CA 1
ATOM 4743 C C . LEU A 1 640 ? -0.275 -21.254 -13.175 1.00 26.94 640 LEU A C 1
ATOM 4745 O O . LEU A 1 640 ? -0.537 -20.740 -14.263 1.00 26.94 640 LEU A O 1
ATOM 4749 N N . GLY A 1 641 ? -1.042 -22.178 -12.596 1.00 25.47 641 GLY A N 1
ATOM 4750 C CA . GLY A 1 641 ? -2.287 -22.652 -13.177 1.00 25.47 641 GLY A CA 1
ATOM 4751 C C . GLY A 1 641 ? -3.287 -21.509 -13.267 1.00 25.47 641 GLY A C 1
ATOM 4752 O O . GLY A 1 641 ? -3.521 -20.804 -12.288 1.00 25.47 641 GLY A O 1
ATOM 4753 N N . VAL A 1 642 ? -3.880 -21.328 -14.445 1.00 28.16 642 VAL A N 1
ATOM 4754 C CA . VAL A 1 642 ? -5.004 -20.406 -14.618 1.00 28.16 642 VAL A CA 1
ATOM 4755 C C . VAL A 1 642 ? -6.256 -21.115 -14.104 1.00 28.16 642 VAL A C 1
ATOM 4757 O O . VAL A 1 642 ? -6.958 -21.774 -14.870 1.00 28.16 642 VAL A O 1
ATOM 4760 N N . ASP A 1 643 ? -6.505 -21.022 -12.796 1.00 26.72 643 ASP A N 1
ATOM 4761 C CA . ASP A 1 643 ? -7.653 -21.660 -12.140 1.00 26.72 643 ASP A CA 1
ATOM 4762 C C . ASP A 1 643 ? -8.979 -20.964 -12.504 1.00 26.72 643 ASP A C 1
ATOM 4764 O O . ASP A 1 643 ? -9.541 -20.161 -11.758 1.00 26.72 643 ASP A O 1
ATOM 4768 N N . GLY A 1 644 ? -9.517 -21.321 -13.673 1.00 24.91 644 GLY A N 1
ATOM 4769 C CA . GLY A 1 644 ? -10.945 -21.218 -13.964 1.00 24.91 644 GLY A CA 1
ATOM 4770 C C . GLY A 1 644 ? -11.691 -22.370 -13.284 1.00 24.91 644 GLY A C 1
ATOM 4771 O O . GLY A 1 644 ? -11.543 -23.523 -13.683 1.00 24.91 644 GLY A O 1
ATOM 4772 N N . GLY A 1 645 ? -12.463 -22.074 -12.234 1.00 23.52 645 GLY A N 1
ATOM 4773 C CA . GLY A 1 645 ? -13.031 -23.087 -11.331 1.00 23.52 645 GLY A CA 1
ATOM 4774 C C . GLY A 1 645 ? -14.097 -24.020 -11.937 1.00 23.52 645 GLY A C 1
ATOM 4775 O O . GLY A 1 645 ? -14.822 -23.651 -12.859 1.00 23.52 645 GLY A O 1
ATOM 4776 N N . GLY A 1 646 ? -14.234 -25.232 -11.368 1.00 24.33 646 GLY A N 1
ATOM 4777 C CA . GLY A 1 646 ? -15.026 -26.311 -11.987 1.00 24.33 646 GLY A CA 1
ATOM 4778 C C . GLY A 1 646 ? -15.530 -27.460 -11.093 1.00 24.33 646 GLY A C 1
ATOM 4779 O O . GLY A 1 646 ? -15.530 -28.591 -11.549 1.00 24.33 646 GLY A O 1
ATOM 4780 N N . ARG A 1 647 ? -16.000 -27.177 -9.865 1.00 26.88 647 ARG A N 1
ATOM 4781 C CA . ARG A 1 647 ? -16.885 -28.027 -9.011 1.00 26.88 647 ARG A CA 1
ATOM 4782 C C . ARG A 1 647 ? -16.538 -29.522 -8.758 1.00 26.88 647 ARG A C 1
ATOM 4784 O O . ARG A 1 647 ? -16.775 -30.374 -9.603 1.00 26.88 647 ARG A O 1
ATOM 4791 N N . GLY A 1 648 ? -16.376 -29.857 -7.470 1.00 23.81 648 GLY A N 1
ATOM 4792 C CA . GLY A 1 648 ? -17.206 -30.907 -6.838 1.00 23.81 648 GLY A CA 1
ATOM 4793 C C . GLY A 1 648 ? -16.525 -32.183 -6.309 1.00 23.81 648 GLY A C 1
ATOM 4794 O O . GLY A 1 648 ? -15.848 -32.887 -7.045 1.00 23.81 648 GLY A O 1
ATOM 4795 N N . GLY A 1 649 ? -16.842 -32.539 -5.054 1.00 25.23 649 GLY A N 1
ATOM 4796 C CA . GLY A 1 649 ? -16.711 -33.907 -4.519 1.00 25.23 649 GLY A CA 1
ATOM 4797 C C . GLY A 1 649 ? -15.555 -34.166 -3.541 1.00 25.23 649 GLY A C 1
ATOM 4798 O O . GLY A 1 649 ? -14.441 -34.466 -3.951 1.00 25.23 649 GLY A O 1
ATOM 4799 N N . GLY A 1 650 ? -15.856 -34.152 -2.239 1.00 20.70 650 GLY A N 1
ATOM 4800 C CA . GLY A 1 650 ? -15.145 -34.957 -1.227 1.00 20.70 650 GLY A CA 1
ATOM 4801 C C . GLY A 1 650 ? -16.038 -36.122 -0.750 1.00 20.70 650 GLY A C 1
ATOM 4802 O O . GLY A 1 650 ? -17.082 -36.331 -1.375 1.00 20.70 650 GLY A O 1
ATOM 4803 N N . PRO A 1 651 ? -15.735 -36.822 0.370 1.00 34.00 651 PRO A N 1
ATOM 4804 C CA . PRO A 1 651 ? -14.658 -36.562 1.339 1.00 34.00 651 PRO A CA 1
ATOM 4805 C C . PRO A 1 651 ? -13.847 -37.817 1.787 1.00 34.00 651 PRO A C 1
ATOM 4807 O O . PRO A 1 651 ? -14.125 -38.933 1.363 1.00 34.00 651 PRO A O 1
ATOM 4810 N N . ALA A 1 652 ? -12.933 -37.609 2.753 1.00 24.89 652 ALA A N 1
ATOM 4811 C CA . ALA A 1 652 ? -12.222 -38.604 3.590 1.00 24.89 652 ALA A CA 1
ATOM 4812 C C . ALA A 1 652 ? -11.160 -39.518 2.909 1.00 24.89 652 ALA A C 1
ATOM 4814 O O . ALA A 1 652 ? -11.240 -39.816 1.727 1.00 24.89 652 ALA A O 1
ATOM 4815 N N . GLY A 1 653 ? -10.120 -39.995 3.617 1.00 22.91 653 GLY A N 1
ATOM 4816 C CA . GLY A 1 653 ? -9.678 -39.618 4.971 1.00 22.91 653 GLY A CA 1
ATOM 4817 C C . GLY A 1 653 ? -8.495 -40.440 5.532 1.00 22.91 653 GLY A C 1
ATOM 4818 O O . GLY A 1 653 ? -8.445 -41.647 5.362 1.00 22.91 653 GLY A O 1
ATOM 4819 N N . CYS A 1 654 ? -7.599 -39.755 6.258 1.00 21.19 654 CYS A N 1
ATOM 4820 C CA . CYS A 1 654 ? -6.659 -40.240 7.293 1.00 21.19 654 CYS A CA 1
ATOM 4821 C C . CYS A 1 654 ? -5.660 -41.408 7.045 1.00 21.19 654 CYS A C 1
ATOM 4823 O O . CYS A 1 654 ? -6.027 -42.576 7.027 1.00 21.19 654 CYS A O 1
ATOM 4825 N N . SER A 1 655 ? -4.373 -41.072 7.254 1.00 23.20 655 SER A N 1
ATOM 4826 C CA . SER A 1 655 ? -3.308 -41.895 7.888 1.00 23.20 655 SER A CA 1
ATOM 4827 C C . SER A 1 655 ? -2.669 -43.068 7.115 1.00 23.20 655 SER A C 1
ATOM 4829 O O . SER A 1 655 ? -3.255 -43.619 6.194 1.00 23.20 655 SER A O 1
ATOM 4831 N N . GLY A 1 656 ? -1.456 -43.466 7.538 1.00 23.30 656 GLY A N 1
ATOM 4832 C CA . GLY A 1 656 ? -0.806 -44.726 7.132 1.00 23.30 656 GLY A CA 1
ATOM 4833 C C . GLY A 1 656 ? 0.669 -44.580 6.736 1.00 23.30 656 GLY A C 1
ATOM 4834 O O . GLY A 1 656 ? 0.981 -44.138 5.637 1.00 23.30 656 GLY A O 1
ATOM 4835 N N . ALA A 1 657 ? 1.587 -44.947 7.632 1.00 22.14 657 ALA A N 1
ATOM 4836 C CA . ALA A 1 657 ? 3.033 -44.847 7.424 1.00 22.14 657 ALA A CA 1
ATOM 4837 C C . ALA A 1 657 ? 3.642 -46.006 6.595 1.00 22.14 657 ALA A C 1
ATOM 4839 O O . ALA A 1 657 ? 3.053 -47.074 6.470 1.00 22.14 657 ALA A O 1
ATOM 4840 N N . THR A 1 658 ? 4.893 -45.798 6.155 1.00 24.31 658 THR A N 1
ATOM 4841 C CA . THR A 1 658 ? 5.935 -46.813 5.852 1.00 24.31 658 THR A CA 1
ATOM 4842 C C . THR A 1 658 ? 5.680 -47.912 4.805 1.00 24.31 658 THR A C 1
ATOM 4844 O O . THR A 1 658 ? 5.089 -48.937 5.112 1.00 24.31 658 THR A O 1
ATOM 4847 N N . GLY A 1 659 ? 6.385 -47.789 3.670 1.00 22.50 659 GLY A N 1
ATOM 4848 C CA . GLY A 1 659 ? 7.406 -48.766 3.242 1.00 22.50 659 GLY A CA 1
ATOM 4849 C C . GLY A 1 659 ? 6.972 -50.092 2.590 1.00 22.50 659 GLY A C 1
ATOM 4850 O O . GLY A 1 659 ? 6.136 -50.823 3.099 1.00 22.50 659 GLY A O 1
ATOM 4851 N N . GLY A 1 660 ? 7.654 -50.462 1.501 1.00 22.12 660 GLY A N 1
ATOM 4852 C CA . GLY A 1 660 ? 7.549 -51.788 0.879 1.00 22.12 660 GLY A CA 1
ATOM 4853 C C . GLY A 1 660 ? 7.779 -51.745 -0.631 1.00 22.12 660 GLY A C 1
ATOM 4854 O O . GLY A 1 660 ? 7.303 -50.838 -1.305 1.00 22.12 660 GLY A O 1
ATOM 4855 N N . ALA A 1 661 ? 8.513 -52.722 -1.162 1.00 23.77 661 ALA A N 1
ATOM 4856 C CA . ALA A 1 661 ? 8.737 -52.896 -2.596 1.00 23.77 661 ALA A CA 1
ATOM 4857 C C . ALA A 1 661 ? 8.197 -54.257 -3.057 1.00 23.77 661 ALA A C 1
ATOM 4859 O O . ALA A 1 661 ? 8.162 -55.203 -2.272 1.00 23.77 661 ALA A O 1
ATOM 4860 N N . GLY A 1 662 ? 7.864 -54.377 -4.343 1.00 21.16 662 GLY A N 1
ATOM 4861 C CA . GLY A 1 662 ? 7.645 -55.667 -5.009 1.00 21.16 662 GLY A CA 1
ATOM 4862 C C . GLY A 1 662 ? 6.287 -55.807 -5.723 1.00 21.16 662 GLY A C 1
ATOM 4863 O O . GLY A 1 662 ? 5.379 -55.030 -5.430 1.00 21.16 662 GLY A O 1
ATOM 4864 N N . PRO A 1 663 ? 6.154 -56.721 -6.712 1.00 40.38 663 PRO A N 1
ATOM 4865 C CA . PRO A 1 663 ? 5.212 -56.497 -7.815 1.00 40.38 663 PRO A CA 1
ATOM 4866 C C . PRO A 1 663 ? 4.307 -57.694 -8.202 1.00 40.38 663 PRO A C 1
ATOM 4868 O O . PRO A 1 663 ? 4.471 -58.811 -7.723 1.00 40.38 663 PRO A O 1
ATOM 4871 N N . ALA A 1 664 ? 3.469 -57.433 -9.217 1.00 24.89 664 ALA A N 1
ATOM 4872 C CA . ALA A 1 664 ? 2.782 -58.375 -10.119 1.00 24.89 664 ALA A CA 1
ATOM 4873 C C . ALA A 1 664 ? 1.531 -59.133 -9.612 1.00 24.89 664 ALA A C 1
ATOM 4875 O O . ALA A 1 664 ? 1.425 -59.528 -8.458 1.00 24.89 664 ALA A O 1
ATOM 4876 N N . GLY A 1 665 ? 0.589 -59.369 -10.541 1.00 22.98 665 GLY A N 1
ATOM 4877 C CA . GLY A 1 665 ? -0.603 -60.205 -10.337 1.00 22.98 665 GLY A CA 1
ATOM 4878 C C . GLY A 1 665 ? -1.754 -59.925 -11.322 1.00 22.98 665 GLY A C 1
ATOM 4879 O O . GLY A 1 665 ? -2.329 -58.846 -11.298 1.00 22.98 665 GLY A O 1
ATOM 4880 N N . SER A 1 666 ? -2.062 -60.913 -12.174 1.00 24.34 666 SER A N 1
ATOM 4881 C CA . SER A 1 666 ? -3.359 -61.237 -12.833 1.00 24.34 666 SER A CA 1
ATOM 4882 C C . SER A 1 666 ? -4.586 -60.341 -12.528 1.00 24.34 666 SER A C 1
ATOM 4884 O O . SER A 1 666 ? -4.902 -60.138 -11.362 1.00 24.34 666 SER A O 1
ATOM 4886 N N . ALA A 1 667 ? -5.395 -59.827 -13.467 1.00 25.92 667 ALA A N 1
ATOM 4887 C CA . ALA A 1 667 ? -5.904 -60.347 -14.755 1.00 25.92 667 ALA A CA 1
ATOM 4888 C C . ALA A 1 667 ? -6.749 -61.642 -14.652 1.00 25.92 667 ALA A C 1
ATOM 4890 O O . ALA A 1 667 ? -6.197 -62.725 -14.484 1.00 25.92 667 ALA A O 1
ATOM 4891 N N . GLY A 1 668 ? -8.077 -61.551 -14.826 1.00 23.78 668 GLY A N 1
ATOM 4892 C CA . GLY A 1 668 ? -8.969 -62.720 -14.870 1.00 23.78 668 GLY A CA 1
ATOM 4893 C C . GLY A 1 668 ? -10.447 -62.395 -15.145 1.00 23.78 668 GLY A C 1
ATOM 4894 O O . GLY A 1 668 ? -11.020 -61.555 -14.467 1.00 23.78 668 GLY A O 1
ATOM 4895 N N . SER A 1 669 ? -11.012 -63.073 -16.157 1.00 25.20 669 SER A N 1
ATOM 4896 C CA . SER A 1 669 ? -12.428 -63.454 -16.416 1.00 25.20 669 SER A CA 1
ATOM 4897 C C . SER A 1 669 ? -13.557 -62.964 -15.476 1.00 25.20 669 SER A C 1
ATOM 4899 O O . SER A 1 669 ? -13.410 -62.982 -14.263 1.00 25.20 669 SER A O 1
ATOM 4901 N N . GLY A 1 670 ? -14.784 -62.711 -15.949 1.00 24.66 670 GLY A N 1
ATOM 4902 C CA . GLY A 1 670 ? -15.449 -63.343 -17.100 1.00 24.66 670 GLY A CA 1
ATOM 4903 C C . GLY A 1 670 ? -16.935 -62.935 -17.250 1.00 24.66 670 GLY A C 1
ATOM 4904 O O . GLY A 1 670 ? -17.349 -61.973 -16.607 1.00 24.66 670 GLY A O 1
ATOM 4905 N N . PRO A 1 671 ? -17.723 -63.575 -18.144 1.00 44.81 671 PRO A N 1
ATOM 4906 C CA . PRO A 1 671 ? -18.520 -62.769 -19.078 1.00 44.81 671 PRO A CA 1
ATOM 4907 C C . PRO A 1 671 ? -20.045 -63.015 -19.141 1.00 44.81 671 PRO A C 1
ATOM 4909 O O . PRO A 1 671 ? -20.563 -64.042 -18.719 1.00 44.81 671 PRO A O 1
ATOM 4912 N N . SER A 1 672 ? -20.701 -62.079 -19.844 1.00 26.62 672 SER A N 1
ATOM 4913 C CA . SER A 1 672 ? -21.851 -62.248 -20.761 1.00 26.62 672 SER A CA 1
ATOM 4914 C C . SER A 1 672 ? -23.184 -62.845 -20.276 1.00 26.62 672 SER A C 1
ATOM 4916 O O . SER A 1 672 ? -23.280 -64.045 -20.041 1.00 26.62 672 SER A O 1
ATOM 4918 N N . ALA A 1 673 ? -24.261 -62.057 -20.424 1.00 26.81 673 ALA A N 1
ATOM 4919 C CA . ALA A 1 673 ? -25.502 -62.510 -21.071 1.00 26.81 673 ALA A CA 1
ATOM 4920 C C . ALA A 1 673 ? -26.351 -61.336 -21.620 1.00 26.81 673 ALA A C 1
ATOM 4922 O O . ALA A 1 673 ? -26.493 -60.289 -20.995 1.00 26.81 673 ALA A O 1
ATOM 4923 N N . SER A 1 674 ? -26.946 -61.535 -22.795 1.00 29.78 674 SER A N 1
ATOM 4924 C CA . SER A 1 674 ? -28.074 -60.797 -23.404 1.00 29.78 674 SER A CA 1
ATOM 4925 C C . SER A 1 674 ? -28.764 -61.808 -24.342 1.00 29.78 674 SER A C 1
ATOM 4927 O O . SER A 1 674 ? -28.039 -62.677 -24.840 1.00 29.78 674 SER A O 1
ATOM 4929 N N . PRO A 1 675 ? -30.099 -61.792 -24.578 1.00 45.09 675 PRO A N 1
ATOM 4930 C CA . PRO A 1 675 ? -30.761 -60.742 -25.382 1.00 45.09 675 PRO A CA 1
ATOM 4931 C C . PRO A 1 675 ? -32.258 -60.472 -25.036 1.00 45.09 675 PRO A C 1
ATOM 4933 O O . PRO A 1 675 ? -32.818 -61.105 -24.148 1.00 45.09 675 PRO A O 1
ATOM 4936 N N . GLY A 1 676 ? -32.935 -59.583 -25.786 1.00 27.36 676 GLY A N 1
ATOM 4937 C CA . GLY A 1 676 ? -34.411 -59.447 -25.785 1.00 27.36 676 GLY A CA 1
ATOM 4938 C C . GLY A 1 676 ? -34.933 -58.039 -26.165 1.00 27.36 676 GLY A C 1
ATOM 4939 O O . GLY A 1 676 ? -34.484 -57.086 -25.533 1.00 27.36 676 GLY A O 1
ATOM 4940 N N . PRO A 1 677 ? -35.832 -57.867 -27.167 1.00 48.19 677 PRO A N 1
ATOM 4941 C CA . PRO A 1 677 ? -36.287 -56.542 -27.637 1.00 48.19 677 PRO A CA 1
ATOM 4942 C C . PRO A 1 677 ? -37.820 -56.287 -27.585 1.00 48.19 677 PRO A C 1
ATOM 4944 O O . PRO A 1 677 ? -38.600 -57.212 -27.372 1.00 48.19 677 PRO A O 1
ATOM 4947 N N . GLY A 1 678 ? -38.223 -55.041 -27.895 1.00 26.58 678 GLY A N 1
ATOM 4948 C CA . GLY A 1 678 ? -39.615 -54.576 -28.107 1.00 26.58 678 GLY A CA 1
ATOM 4949 C C . GLY A 1 678 ? -40.251 -53.909 -26.870 1.00 26.58 678 GLY A C 1
ATOM 4950 O O . GLY A 1 678 ? -39.983 -54.329 -25.750 1.00 26.58 678 GLY A O 1
ATOM 4951 N N . ASP A 1 679 ? -41.075 -52.856 -26.961 1.00 27.70 679 ASP A N 1
ATOM 4952 C CA . ASP A 1 679 ? -41.449 -51.980 -28.092 1.00 27.70 679 ASP A CA 1
ATOM 4953 C C . ASP A 1 679 ? -41.807 -50.557 -27.576 1.00 27.70 679 ASP A C 1
ATOM 4955 O O . ASP A 1 679 ? -41.954 -50.350 -26.371 1.00 27.70 679 ASP A O 1
ATOM 4959 N N . GLY A 1 680 ? -41.898 -49.559 -28.471 1.00 26.98 680 GLY A N 1
ATOM 4960 C CA . GLY A 1 680 ? -42.248 -48.152 -28.152 1.00 26.98 680 GLY A CA 1
ATOM 4961 C C . GLY A 1 680 ? -43.749 -47.831 -28.312 1.00 26.98 680 GLY A C 1
ATOM 4962 O O . GLY A 1 680 ? -44.565 -48.731 -28.117 1.00 26.98 680 GLY A O 1
ATOM 4963 N N . PRO A 1 681 ? -44.161 -46.608 -28.741 1.00 48.38 681 PRO A N 1
ATOM 4964 C CA . PRO A 1 681 ? -43.441 -45.333 -28.957 1.00 48.38 681 PRO A CA 1
ATOM 4965 C C . PRO A 1 681 ? -43.859 -44.293 -27.862 1.00 48.38 681 PRO A C 1
ATOM 4967 O O . PRO A 1 681 ? -44.168 -44.730 -26.762 1.00 48.38 681 PRO A O 1
ATOM 4970 N N . VAL A 1 682 ? -43.869 -42.944 -27.935 1.00 32.06 682 VAL A N 1
ATOM 4971 C CA . VAL A 1 682 ? -43.727 -41.855 -28.946 1.00 32.06 682 VAL A CA 1
ATOM 4972 C C . VAL A 1 682 ? -43.074 -40.637 -28.230 1.00 32.06 682 VAL A C 1
ATOM 4974 O O . VAL A 1 682 ? -43.322 -40.452 -27.045 1.00 32.06 682 VAL A O 1
ATOM 4977 N N . GLY A 1 683 ? -42.288 -39.725 -28.828 1.00 25.89 683 GLY A N 1
ATOM 4978 C CA . GLY A 1 683 ? -41.728 -39.681 -30.189 1.00 25.89 683 GLY A CA 1
ATOM 4979 C C . GLY A 1 683 ? -41.701 -38.282 -30.849 1.00 25.89 683 GLY A C 1
ATOM 4980 O O . GLY A 1 683 ? -42.453 -38.052 -31.789 1.00 25.89 683 GLY A O 1
ATOM 4981 N N . GLY A 1 684 ? -40.825 -37.361 -30.412 1.00 24.84 684 GLY A N 1
ATOM 4982 C CA . GLY A 1 684 ? -40.583 -36.050 -31.058 1.00 24.84 684 GLY A CA 1
ATOM 4983 C C . GLY A 1 684 ? -39.697 -35.112 -30.210 1.00 24.84 684 GLY A C 1
ATOM 4984 O O . GLY A 1 684 ? -39.821 -35.123 -28.992 1.00 24.84 684 GLY A O 1
ATOM 4985 N N . GLY A 1 685 ? -38.786 -34.300 -30.763 1.00 24.80 685 GLY A N 1
ATOM 4986 C CA . GLY A 1 685 ? -38.358 -34.172 -32.165 1.00 24.80 685 GLY A CA 1
ATOM 4987 C C . GLY A 1 685 ? -37.205 -33.159 -32.348 1.00 24.80 685 GLY A C 1
ATOM 4988 O O . GLY A 1 685 ? -36.928 -32.383 -31.439 1.00 24.80 685 GLY A O 1
ATOM 4989 N N . ALA A 1 686 ? -36.585 -33.153 -33.541 1.00 28.31 686 ALA A N 1
ATOM 4990 C CA . ALA A 1 686 ? -35.410 -32.349 -33.950 1.00 28.31 686 ALA A CA 1
ATOM 4991 C C . ALA A 1 686 ? -34.087 -32.630 -33.183 1.00 28.31 686 ALA A C 1
ATOM 4993 O O . ALA A 1 686 ? -34.087 -33.086 -32.048 1.00 28.31 686 ALA A O 1
ATOM 4994 N N . GLY A 1 687 ? -32.899 -32.405 -33.756 1.00 25.06 687 GLY A N 1
ATOM 4995 C CA . GLY A 1 687 ? -32.574 -32.056 -35.148 1.00 25.06 687 GLY A CA 1
ATOM 4996 C C . GLY A 1 687 ? -31.110 -31.608 -35.279 1.00 25.06 687 GLY A C 1
ATOM 4997 O O . GLY A 1 687 ? -30.717 -30.620 -34.671 1.00 25.06 687 GLY A O 1
ATOM 4998 N N . ALA A 1 688 ? -30.287 -32.328 -36.048 1.00 28.22 688 ALA A N 1
ATOM 4999 C CA . ALA A 1 688 ? -28.855 -32.033 -36.177 1.00 28.22 688 ALA A CA 1
ATOM 5000 C C . ALA A 1 688 ? -28.554 -31.031 -37.310 1.00 28.22 688 ALA A C 1
ATOM 5002 O O . ALA A 1 688 ? -29.120 -31.135 -38.396 1.00 28.22 688 ALA A O 1
ATOM 5003 N N . GLY A 1 689 ? -27.598 -30.119 -37.095 1.00 24.83 689 GLY A N 1
ATOM 5004 C CA . GLY A 1 689 ? -27.144 -29.160 -38.109 1.00 24.83 689 GLY A CA 1
ATOM 5005 C C . GLY A 1 689 ? -25.687 -28.732 -37.910 1.00 24.83 689 GLY A C 1
ATOM 5006 O O . GLY A 1 689 ? -25.250 -28.520 -36.783 1.00 24.83 689 GLY A O 1
ATOM 5007 N N . ARG A 1 690 ? -24.928 -28.611 -39.009 1.00 29.02 690 ARG A N 1
ATOM 5008 C CA . ARG A 1 690 ? -23.551 -28.079 -39.029 1.00 29.02 690 ARG A CA 1
ATOM 5009 C C . ARG A 1 690 ? -23.480 -26.851 -39.944 1.00 29.02 690 ARG A C 1
ATOM 5011 O O . ARG A 1 690 ? -23.774 -26.984 -41.128 1.00 29.02 690 ARG A O 1
ATOM 5018 N N . CYS A 1 691 ? -22.967 -25.730 -39.441 1.00 23.48 691 CYS A N 1
ATOM 5019 C CA . CYS A 1 691 ? -22.396 -24.620 -40.223 1.00 23.48 691 CYS A CA 1
ATOM 5020 C C . CYS A 1 691 ? -21.053 -24.252 -39.559 1.00 23.48 691 CYS A C 1
ATOM 5022 O O . CYS A 1 691 ? -20.968 -24.310 -38.337 1.00 23.48 691 CYS A O 1
ATOM 5024 N N . ARG A 1 692 ? -19.913 -24.083 -40.248 1.00 24.73 692 ARG A N 1
ATOM 5025 C CA . ARG A 1 692 ? -19.542 -23.200 -41.382 1.00 24.73 692 ARG A CA 1
ATOM 5026 C C . ARG A 1 692 ? -19.495 -21.709 -41.019 1.00 24.73 692 ARG A C 1
ATOM 5028 O O . ARG A 1 692 ? -20.480 -21.154 -40.554 1.00 24.73 692 ARG A O 1
ATOM 5035 N N . HIS A 1 693 ? -18.343 -21.090 -41.302 1.00 23.80 693 HIS A N 1
ATOM 5036 C CA . HIS A 1 693 ? -18.104 -19.646 -41.228 1.00 23.80 693 HIS A CA 1
ATOM 5037 C C . HIS A 1 693 ? -19.039 -18.848 -42.148 1.00 23.80 693 HIS A C 1
ATOM 5039 O O . HIS A 1 693 ? -19.235 -19.259 -43.290 1.00 23.80 693 HIS A O 1
ATOM 5045 N N . VAL A 1 694 ? -19.426 -17.648 -41.703 1.00 22.69 694 VAL A N 1
ATOM 5046 C CA . VAL A 1 694 ? -19.275 -16.362 -42.423 1.00 22.69 694 VAL A CA 1
ATOM 5047 C C . VAL A 1 694 ? -18.967 -15.293 -41.353 1.00 22.69 694 VAL A C 1
ATOM 5049 O O . VAL A 1 694 ? -19.349 -15.469 -40.198 1.00 22.69 694 VAL A O 1
ATOM 5052 N N . ALA A 1 695 ? -18.255 -14.218 -41.702 1.00 22.62 695 ALA A N 1
ATOM 5053 C CA . ALA A 1 695 ? -17.975 -13.077 -40.820 1.00 22.62 695 ALA A CA 1
ATOM 5054 C C . ALA A 1 695 ? -18.720 -11.815 -41.289 1.00 22.62 695 ALA A C 1
ATOM 5056 O O . ALA A 1 695 ? -18.889 -11.656 -42.497 1.00 22.62 695 ALA A O 1
ATOM 5057 N N . ALA A 1 696 ? -19.089 -10.911 -40.369 1.00 21.86 696 ALA A N 1
ATOM 5058 C CA . ALA A 1 696 ? -19.335 -9.486 -40.643 1.00 21.86 696 ALA A CA 1
ATOM 5059 C C . ALA A 1 696 ? -19.520 -8.654 -39.346 1.00 21.86 696 ALA A C 1
ATOM 5061 O O . ALA A 1 696 ? -19.818 -9.208 -38.293 1.00 21.86 696 ALA A O 1
ATOM 5062 N N . TYR A 1 697 ? -19.418 -7.327 -39.501 1.00 23.91 697 TYR A N 1
ATOM 5063 C CA . TYR A 1 697 ? -19.864 -6.237 -38.612 1.00 23.91 697 TYR A CA 1
ATOM 5064 C C . TYR A 1 697 ? -19.153 -5.971 -37.268 1.00 23.91 697 TYR A C 1
ATOM 5066 O O . TYR A 1 697 ? -19.467 -6.546 -36.232 1.00 23.91 697 TYR A O 1
ATOM 5074 N N . GLY A 1 698 ? -18.321 -4.923 -37.277 1.00 21.30 698 GLY A N 1
ATOM 5075 C CA . GLY A 1 698 ? -18.645 -3.695 -36.527 1.00 21.30 698 GLY A CA 1
ATOM 5076 C C . GLY A 1 698 ? -19.155 -2.612 -37.508 1.00 21.30 698 GLY A C 1
ATOM 5077 O O . GLY A 1 698 ? -19.411 -2.963 -38.667 1.00 21.30 698 GLY A O 1
ATOM 5078 N N . PRO A 1 699 ? -19.240 -1.318 -37.141 1.00 32.47 699 PRO A N 1
ATOM 5079 C CA . PRO A 1 699 ? -18.879 -0.685 -35.864 1.00 32.47 699 PRO A CA 1
ATOM 5080 C C . PRO A 1 699 ? -20.089 -0.036 -35.152 1.00 32.47 699 PRO A C 1
ATOM 5082 O O . PRO A 1 699 ? -21.189 -0.038 -35.692 1.00 32.47 699 PRO A O 1
ATOM 5085 N N . ASP A 1 700 ? -19.856 0.602 -34.000 1.00 26.73 700 ASP A N 1
ATOM 5086 C CA . ASP A 1 700 ? -20.667 1.737 -33.525 1.00 26.73 700 ASP A CA 1
ATOM 5087 C C . ASP A 1 700 ? -19.814 2.672 -32.638 1.00 26.73 700 ASP A C 1
ATOM 5089 O O . ASP A 1 700 ? -18.978 2.200 -31.864 1.00 26.73 700 ASP A O 1
ATOM 5093 N N . ASP A 1 701 ? -20.007 3.990 -32.772 1.00 26.53 701 ASP A N 1
ATOM 5094 C CA . ASP A 1 701 ? -19.243 5.064 -32.104 1.00 26.53 701 ASP A CA 1
ATOM 5095 C C . ASP A 1 701 ? -20.209 6.149 -31.556 1.00 26.53 701 ASP A C 1
ATOM 5097 O O . ASP A 1 701 ? -20.926 6.775 -32.344 1.00 26.53 701 ASP A O 1
ATOM 5101 N N . PRO A 1 702 ? -20.300 6.372 -30.226 1.00 27.44 702 PRO A N 1
ATOM 5102 C CA . PRO A 1 702 ? -21.432 7.078 -29.621 1.00 27.44 702 PRO A CA 1
ATOM 5103 C C . PRO A 1 702 ? -21.185 8.561 -29.246 1.00 27.44 702 PRO A C 1
ATOM 5105 O O . PRO A 1 702 ? -21.571 8.978 -28.154 1.00 27.44 702 PRO A O 1
ATOM 5108 N N . TYR A 1 703 ? -20.628 9.398 -30.135 1.00 26.97 703 TYR A N 1
ATOM 5109 C CA . TYR A 1 703 ? -20.542 10.863 -29.915 1.00 26.97 703 TYR A CA 1
ATOM 5110 C C . TYR A 1 703 ? -21.135 11.722 -31.050 1.00 26.97 703 TYR A C 1
ATOM 5112 O O . TYR A 1 703 ? -20.449 12.442 -31.774 1.00 26.97 703 TYR A O 1
ATOM 5120 N N . GLY A 1 704 ? -22.466 11.702 -31.170 1.00 24.38 704 GLY A N 1
ATOM 5121 C CA . GLY A 1 704 ? -23.211 12.551 -32.107 1.00 24.38 704 GLY A CA 1
ATOM 5122 C C . GLY A 1 704 ? -23.523 13.955 -31.567 1.00 24.38 704 GLY A C 1
ATOM 5123 O O . GLY A 1 704 ? -24.376 14.106 -30.697 1.00 24.38 704 GLY A O 1
ATOM 5124 N N . GLY A 1 705 ? -22.914 14.999 -32.145 1.00 24.55 705 GLY A N 1
ATOM 5125 C CA . GLY A 1 705 ? -23.216 16.403 -31.824 1.00 24.55 705 GLY A CA 1
ATOM 5126 C C . GLY A 1 705 ? -22.993 17.355 -33.003 1.00 24.55 705 GLY A C 1
ATOM 5127 O O . GLY A 1 705 ? -21.888 17.851 -33.205 1.00 24.55 705 GLY A O 1
ATOM 5128 N N . ARG A 1 706 ? -24.040 17.634 -33.795 1.00 26.44 706 ARG A N 1
ATOM 5129 C CA . ARG A 1 706 ? -23.975 18.612 -34.901 1.00 26.44 706 ARG A CA 1
ATOM 5130 C C . ARG A 1 706 ? -24.186 20.044 -34.404 1.00 26.44 706 ARG A C 1
ATOM 5132 O O . ARG A 1 706 ? -25.053 20.288 -33.571 1.00 26.44 706 ARG A O 1
ATOM 5139 N N . VAL A 1 707 ? -23.480 20.993 -35.019 1.00 26.78 707 VAL A N 1
ATOM 5140 C CA . VAL A 1 707 ? -23.743 22.436 -34.903 1.00 26.78 707 VAL A CA 1
ATOM 5141 C C . VAL A 1 707 ? -23.922 23.022 -36.303 1.00 26.78 707 VAL A C 1
ATOM 5143 O O . VAL A 1 707 ? -22.990 23.004 -37.105 1.00 26.78 707 VAL A O 1
ATOM 5146 N N . GLU A 1 708 ? -25.098 23.581 -36.585 1.00 25.45 708 GLU A N 1
ATOM 5147 C CA . GLU A 1 708 ? -25.319 24.454 -37.745 1.00 25.45 708 GLU A CA 1
ATOM 5148 C C . GLU A 1 708 ? -25.236 25.935 -37.344 1.00 25.45 708 GLU A C 1
ATOM 5150 O O . GLU A 1 708 ? -25.383 26.301 -36.176 1.00 25.45 708 GLU A O 1
ATOM 5155 N N . ARG A 1 709 ? -24.968 26.812 -38.320 1.00 28.06 709 ARG A N 1
ATOM 5156 C CA . ARG A 1 709 ? -24.813 28.258 -38.101 1.00 28.06 709 ARG A CA 1
ATOM 5157 C C . ARG A 1 709 ? -26.083 29.017 -38.488 1.00 28.06 709 ARG A C 1
ATOM 5159 O O . ARG A 1 709 ? -26.428 29.060 -39.663 1.00 28.06 709 ARG A O 1
ATOM 5166 N N . GLY A 1 710 ? -26.676 29.737 -37.537 1.00 24.16 710 GLY A N 1
ATOM 5167 C CA . GLY A 1 710 ? -27.730 30.726 -37.788 1.00 24.16 710 GLY A CA 1
ATOM 5168 C C . GLY A 1 710 ? -27.573 31.950 -36.882 1.00 24.16 710 GLY A C 1
ATOM 5169 O O . GLY A 1 710 ? -27.401 31.810 -35.675 1.00 24.16 710 GLY A O 1
ATOM 5170 N N . ARG A 1 711 ? -27.599 33.161 -37.454 1.00 24.80 711 ARG A N 1
ATOM 5171 C CA . ARG A 1 711 ? -27.645 34.432 -36.701 1.00 24.80 711 ARG A CA 1
ATOM 5172 C C . ARG A 1 711 ? -29.096 34.901 -36.574 1.00 24.80 711 ARG A C 1
ATOM 5174 O O . ARG A 1 711 ? -29.813 34.781 -37.559 1.00 24.80 711 ARG A O 1
ATOM 5181 N N . VAL A 1 712 ? -29.449 35.572 -35.470 1.00 25.11 712 VAL A N 1
ATOM 5182 C CA . VAL A 1 712 ? -30.045 36.937 -35.430 1.00 25.11 712 VAL A CA 1
ATOM 5183 C C . VAL A 1 712 ? -30.297 37.382 -33.968 1.00 25.11 712 VAL A C 1
ATOM 5185 O O . VAL A 1 712 ? -30.124 36.611 -33.031 1.00 25.11 712 VAL A O 1
ATOM 5188 N N . GLN A 1 713 ? -30.562 38.680 -33.801 1.00 26.05 713 GLN A N 1
ATOM 5189 C CA . GLN A 1 713 ? -30.787 39.477 -32.580 1.00 26.05 713 GLN A CA 1
ATOM 5190 C C . GLN A 1 713 ? -32.020 38.986 -31.749 1.00 26.05 713 GLN A C 1
ATOM 5192 O O . GLN A 1 713 ? -32.772 38.150 -32.230 1.00 26.05 713 GLN A O 1
ATOM 5197 N N . THR A 1 714 ? -32.344 39.445 -30.522 1.00 26.78 714 THR A N 1
ATOM 5198 C CA . THR A 1 714 ? -32.045 40.736 -29.850 1.00 26.78 714 THR A CA 1
ATOM 5199 C C . THR A 1 714 ? -32.178 40.677 -28.302 1.00 26.78 714 THR A C 1
ATOM 5201 O O . THR A 1 714 ? -32.632 39.691 -27.739 1.00 26.78 714 THR A O 1
ATOM 5204 N N . ARG A 1 715 ? -31.810 41.785 -27.633 1.00 25.55 715 ARG A N 1
ATOM 5205 C CA . ARG A 1 715 ? -31.976 42.160 -26.203 1.00 25.55 715 ARG A CA 1
ATOM 5206 C C . ARG A 1 715 ? -33.338 41.789 -25.557 1.00 25.55 715 ARG A C 1
ATOM 5208 O O . ARG A 1 715 ? -34.357 42.097 -26.164 1.00 25.55 715 ARG A O 1
ATOM 5215 N N . HIS A 1 716 ? -33.365 41.390 -24.272 1.00 25.86 716 HIS A N 1
ATOM 5216 C CA . HIS A 1 716 ? -33.638 42.293 -23.118 1.00 25.86 716 HIS A CA 1
ATOM 5217 C C . HIS A 1 716 ? -33.635 41.599 -21.723 1.00 25.86 716 HIS A C 1
ATOM 5219 O O . HIS A 1 716 ? -33.865 40.402 -21.601 1.00 25.86 716 HIS A O 1
ATOM 5225 N N . GLN A 1 717 ? -33.376 42.398 -20.678 1.00 23.36 717 GLN A N 1
ATOM 5226 C CA . GLN A 1 717 ? -33.629 42.185 -19.231 1.00 23.36 717 GLN A CA 1
ATOM 5227 C C . GLN A 1 717 ? -34.872 43.020 -18.800 1.00 23.36 717 GLN A C 1
ATOM 5229 O O . GLN A 1 717 ? -35.256 43.883 -19.599 1.00 23.36 717 GLN A O 1
ATOM 5234 N N . PRO A 1 718 ? -35.342 43.012 -17.526 1.00 49.50 718 PRO A N 1
ATOM 5235 C CA . PRO A 1 718 ? -35.576 41.916 -16.554 1.00 49.50 718 PRO A CA 1
ATOM 5236 C C . PRO A 1 718 ? -36.950 42.048 -15.814 1.00 49.50 718 PRO A C 1
ATOM 5238 O O . PRO A 1 718 ? -37.664 43.014 -16.046 1.00 49.50 718 PRO A O 1
ATOM 5241 N N . ASP A 1 719 ? -37.290 41.111 -14.908 1.00 26.45 719 ASP A N 1
ATOM 5242 C CA . ASP A 1 719 ? -37.970 41.285 -13.582 1.00 26.45 719 ASP A CA 1
ATOM 5243 C C . ASP A 1 719 ? -38.442 39.891 -13.059 1.00 26.45 719 ASP A C 1
ATOM 5245 O O . ASP A 1 719 ? -38.615 38.995 -13.880 1.00 26.45 719 ASP A O 1
ATOM 5249 N N . VAL A 1 720 ? -38.598 39.490 -11.778 1.00 27.22 720 VAL A N 1
ATOM 5250 C CA . VAL A 1 720 ? -38.676 40.064 -10.400 1.00 27.22 720 VAL A CA 1
ATOM 5251 C C . VAL A 1 720 ? -40.064 39.821 -9.758 1.00 27.22 720 VAL A C 1
ATOM 5253 O O . VAL A 1 720 ? -41.077 40.138 -10.369 1.00 27.22 720 VAL A O 1
ATOM 5256 N N . ARG A 1 721 ? -40.075 39.354 -8.483 1.00 28.61 721 ARG A N 1
ATOM 5257 C CA . ARG A 1 721 ? -41.239 39.134 -7.563 1.00 28.61 721 ARG A CA 1
ATOM 5258 C C . ARG A 1 721 ? -42.168 37.941 -7.899 1.00 28.61 721 ARG A C 1
ATOM 5260 O O . ARG A 1 721 ? -42.266 37.559 -9.052 1.00 28.61 721 ARG A O 1
ATOM 5267 N N . ASP A 1 722 ? -42.896 37.308 -6.963 1.00 27.84 722 ASP A N 1
ATOM 5268 C CA . ASP A 1 722 ? -42.908 37.268 -5.473 1.00 27.84 722 ASP A CA 1
ATOM 5269 C C . ASP A 1 722 ? -43.853 36.111 -5.003 1.00 27.84 722 ASP A C 1
ATOM 5271 O O . ASP A 1 722 ? -44.646 35.620 -5.802 1.00 27.84 722 ASP A O 1
ATOM 5275 N N . ARG A 1 723 ? -43.838 35.761 -3.703 1.00 28.61 723 ARG A N 1
ATOM 5276 C CA . ARG A 1 723 ? -44.839 34.966 -2.928 1.00 28.61 723 ARG A CA 1
ATOM 5277 C C . ARG A 1 723 ? -44.919 33.434 -3.080 1.00 28.61 723 ARG A C 1
ATOM 5279 O O . ARG A 1 723 ? -45.187 32.885 -4.139 1.00 28.61 723 ARG A O 1
ATOM 5286 N N . GLY A 1 724 ? -44.894 32.764 -1.922 1.00 25.80 724 GLY A N 1
ATOM 5287 C CA . GLY A 1 724 ? -45.799 31.644 -1.591 1.00 25.80 724 GLY A CA 1
ATOM 5288 C C . GLY A 1 724 ? -46.752 32.103 -0.469 1.00 25.80 724 GLY A C 1
ATOM 5289 O O . GLY A 1 724 ? -46.999 33.307 -0.375 1.00 25.80 724 GLY A O 1
ATOM 5290 N N . PRO A 1 725 ? -47.168 31.251 0.490 1.00 48.66 725 PRO A N 1
ATOM 5291 C CA . PRO A 1 725 ? -47.371 29.794 0.461 1.00 48.66 725 PRO A CA 1
ATOM 5292 C C . PRO A 1 725 ? -48.807 29.406 0.920 1.00 48.66 725 PRO A C 1
ATOM 5294 O O . PRO A 1 725 ? -49.521 30.245 1.460 1.00 48.66 725 PRO A O 1
ATOM 5297 N N . HIS A 1 726 ? -49.233 28.135 0.820 1.00 28.27 726 HIS A N 1
ATOM 5298 C CA . HIS A 1 726 ? -50.495 27.680 1.448 1.00 28.27 726 HIS A CA 1
ATOM 5299 C C . HIS A 1 726 ? -50.484 26.220 1.954 1.00 28.27 726 HIS A C 1
ATOM 5301 O O . HIS A 1 726 ? -49.936 25.329 1.312 1.00 28.27 726 HIS A O 1
ATOM 5307 N N . ARG A 1 727 ? -51.151 25.992 3.099 1.00 31.86 727 ARG A N 1
ATOM 5308 C CA . ARG A 1 727 ? -51.645 24.691 3.618 1.00 31.86 727 ARG A CA 1
ATOM 5309 C C . ARG A 1 727 ? -53.177 24.626 3.458 1.00 31.86 727 ARG A C 1
ATOM 5311 O O . ARG A 1 727 ? -53.806 25.685 3.427 1.00 31.86 727 ARG A O 1
ATOM 5318 N N . PRO A 1 728 ? -53.770 23.420 3.374 1.00 38.88 728 PRO A N 1
ATOM 5319 C CA . PRO A 1 728 ? -54.513 22.815 4.509 1.00 38.88 728 PRO A CA 1
ATOM 5320 C C . PRO A 1 728 ? -54.257 21.281 4.633 1.00 38.88 728 PRO A C 1
ATOM 5322 O O . PRO A 1 728 ? -53.438 20.754 3.891 1.00 38.88 728 PRO A O 1
ATOM 5325 N N . GLY A 1 729 ? -54.864 20.485 5.534 1.00 26.84 729 GLY A N 1
ATOM 5326 C CA . GLY A 1 729 ? -55.627 20.811 6.754 1.00 26.84 729 GLY A CA 1
ATOM 5327 C C . GLY A 1 729 ? -56.700 19.777 7.191 1.00 26.84 729 GLY A C 1
ATOM 5328 O O . GLY A 1 729 ? -57.819 19.861 6.707 1.00 26.84 729 GLY A O 1
ATOM 5329 N N . LEU A 1 730 ? -56.377 18.959 8.215 1.00 28.67 730 LEU A N 1
ATOM 5330 C CA . LEU A 1 730 ? -57.261 18.303 9.226 1.00 28.67 730 LEU A CA 1
ATOM 5331 C C . LEU A 1 730 ? -58.137 17.046 8.935 1.00 28.67 730 LEU A C 1
ATOM 5333 O O . LEU A 1 730 ? -58.516 16.762 7.808 1.00 28.67 730 LEU A O 1
ATOM 5337 N N . ASP A 1 731 ? -58.475 16.382 10.066 1.00 26.58 731 ASP A N 1
ATOM 5338 C CA . ASP A 1 731 ? -59.563 15.412 10.374 1.00 26.58 731 ASP A CA 1
ATOM 5339 C C . ASP A 1 731 ? -59.530 13.965 9.787 1.00 26.58 731 ASP A C 1
ATOM 5341 O O . ASP A 1 731 ? -59.056 13.757 8.678 1.00 26.58 731 ASP A O 1
ATOM 5345 N N . ARG A 1 732 ? -60.017 12.887 10.458 1.00 28.62 732 ARG A N 1
ATOM 5346 C CA . ARG A 1 732 ? -60.331 12.607 11.897 1.00 28.62 732 ARG A CA 1
ATOM 5347 C C . ARG A 1 732 ? -60.443 11.080 12.191 1.00 28.62 732 ARG A C 1
ATOM 5349 O O . ARG A 1 732 ? -60.434 10.270 11.273 1.00 28.62 732 ARG A O 1
ATOM 5356 N N . LEU A 1 733 ? -60.556 10.699 13.476 1.00 30.77 733 LEU A N 1
ATOM 5357 C CA . LEU A 1 733 ? -60.715 9.313 13.997 1.00 30.77 733 LEU A CA 1
ATOM 5358 C C . LEU A 1 733 ? -62.135 8.721 13.818 1.00 30.77 733 LEU A C 1
ATOM 5360 O O . LEU A 1 733 ? -63.094 9.478 13.658 1.00 30.77 733 LEU A O 1
ATOM 5364 N N . PRO A 1 734 ? -62.296 7.389 13.986 1.00 32.28 734 PRO A N 1
ATOM 5365 C CA . PRO A 1 734 ? -63.014 6.906 15.185 1.00 32.28 734 PRO A CA 1
ATOM 5366 C C . PRO A 1 734 ? -62.338 5.724 15.931 1.00 32.28 734 PRO A C 1
ATOM 5368 O O . PRO A 1 734 ? -61.333 5.175 15.488 1.00 32.28 734 PRO A O 1
ATOM 5371 N N . ARG A 1 735 ? -62.901 5.342 17.092 1.00 28.02 735 ARG A N 1
ATOM 5372 C CA . ARG A 1 735 ? -62.523 4.180 17.936 1.00 28.02 735 ARG A CA 1
ATOM 5373 C C . ARG A 1 735 ? -63.600 3.082 17.881 1.00 28.02 735 ARG A C 1
ATOM 5375 O O . ARG A 1 735 ? -64.759 3.413 17.659 1.00 28.02 735 ARG A O 1
ATOM 5382 N N . LEU A 1 736 ? -63.247 1.844 18.245 1.00 25.83 736 LEU A N 1
ATOM 5383 C CA . LEU A 1 736 ? -64.155 0.833 18.825 1.00 25.83 736 LEU A CA 1
ATOM 5384 C C . LEU A 1 736 ? -63.374 -0.119 19.766 1.00 25.83 736 LEU A C 1
ATOM 5386 O O . LEU A 1 736 ? -62.152 0.004 19.858 1.00 25.83 736 LEU A O 1
ATOM 5390 N N . THR A 1 737 ? -64.066 -0.980 20.523 1.00 26.38 737 THR A N 1
ATOM 5391 C CA . THR A 1 737 ? -63.574 -1.575 21.792 1.00 26.38 737 THR A CA 1
ATOM 5392 C C . THR A 1 737 ? -63.786 -3.090 21.942 1.00 26.38 737 THR A C 1
ATOM 5394 O O . THR A 1 737 ? -64.722 -3.636 21.372 1.00 26.38 737 THR A O 1
ATOM 5397 N N . ASP A 1 738 ? -62.956 -3.688 22.810 1.00 26.42 738 ASP A N 1
ATOM 5398 C CA . ASP A 1 738 ? -63.083 -4.965 23.546 1.00 26.42 738 ASP A CA 1
ATOM 5399 C C . ASP A 1 738 ? -63.323 -6.303 22.820 1.00 26.42 738 ASP A C 1
ATOM 5401 O O . ASP A 1 738 ? -64.389 -6.563 22.269 1.00 26.42 738 ASP A O 1
ATOM 5405 N N . GLN A 1 739 ? -62.393 -7.244 23.054 1.00 25.80 739 GLN A N 1
ATOM 5406 C CA . GLN A 1 739 ? -62.693 -8.542 23.690 1.00 25.80 739 GLN A CA 1
ATOM 5407 C C . GLN A 1 739 ? -61.415 -9.203 24.258 1.00 25.80 739 GLN A C 1
ATOM 5409 O O . GLN A 1 739 ? -60.338 -9.079 23.680 1.00 25.80 739 GLN A O 1
ATOM 5414 N N . GLN A 1 740 ? -61.534 -9.910 25.391 1.00 27.80 740 GLN A N 1
ATOM 5415 C CA . GLN A 1 740 ? -60.497 -10.824 25.913 1.00 27.80 740 GLN A CA 1
ATOM 5416 C C . GLN A 1 740 ? -60.646 -12.226 25.289 1.00 27.80 740 GLN A C 1
ATOM 5418 O O . GLN A 1 740 ? -61.737 -12.583 24.842 1.00 27.80 740 GLN A O 1
ATOM 5423 N N . PRO A 1 741 ? -59.585 -13.055 25.316 1.00 28.94 741 PRO A N 1
ATOM 5424 C CA . PRO A 1 741 ? -59.524 -14.065 26.383 1.00 28.94 741 PRO A CA 1
ATOM 5425 C C . PRO A 1 741 ? -58.156 -14.170 27.088 1.00 28.94 741 PRO A C 1
ATOM 5427 O O . PRO A 1 741 ? -57.159 -13.593 26.661 1.00 28.94 741 PRO A O 1
ATOM 5430 N N . GLY A 1 742 ? -58.144 -14.909 28.203 1.00 25.19 742 GLY A N 1
ATOM 5431 C CA . GLY A 1 742 ? -56.978 -15.158 29.058 1.00 25.19 742 GLY A CA 1
ATOM 5432 C C . GLY A 1 742 ? -56.118 -16.383 28.668 1.00 25.19 742 GLY A C 1
ATOM 5433 O O . GLY A 1 742 ? -56.110 -16.783 27.507 1.00 25.19 742 GLY A O 1
ATOM 5434 N N . PRO A 1 743 ? -55.325 -16.945 29.604 1.00 36.12 743 PRO A N 1
ATOM 5435 C CA . PRO A 1 743 ? -53.867 -16.862 29.463 1.00 36.12 743 PRO A CA 1
ATOM 5436 C C . PRO A 1 743 ? -53.154 -18.193 29.166 1.00 36.12 743 PRO A C 1
ATOM 5438 O O . PRO A 1 743 ? -53.614 -19.263 29.562 1.00 36.12 743 PRO A O 1
ATOM 5441 N N . ALA A 1 744 ? -51.955 -18.110 28.572 1.00 24.64 744 ALA A N 1
ATOM 5442 C CA . ALA A 1 744 ? -51.039 -19.242 28.411 1.00 24.64 744 ALA A CA 1
ATOM 5443 C C . ALA A 1 744 ? -49.559 -18.823 28.568 1.00 24.64 744 ALA A C 1
ATOM 5445 O O . ALA A 1 744 ? -49.068 -17.997 27.808 1.00 24.64 744 ALA A O 1
ATOM 5446 N N . ALA A 1 745 ? -48.887 -19.426 29.559 1.00 25.69 745 ALA A N 1
ATOM 5447 C CA . ALA A 1 745 ? -47.435 -19.545 29.786 1.00 25.69 745 ALA A CA 1
ATOM 5448 C C . ALA A 1 745 ? -46.475 -18.461 29.223 1.00 25.69 745 ALA A C 1
ATOM 5450 O O . ALA A 1 745 ? -46.048 -18.521 28.071 1.00 25.69 745 ALA A O 1
ATOM 5451 N N . GLU A 1 746 ? -45.992 -17.573 30.099 1.00 26.22 746 GLU A N 1
ATOM 5452 C CA . GLU A 1 746 ? -44.818 -16.727 29.830 1.00 26.22 746 GLU A CA 1
ATOM 5453 C C . GLU A 1 746 ? -43.493 -17.521 29.923 1.00 26.22 746 GLU A C 1
ATOM 5455 O O . GLU A 1 746 ? -43.265 -18.214 30.920 1.00 26.22 746 GLU A O 1
ATOM 5460 N N . PRO A 1 747 ? -42.553 -17.361 28.972 1.00 27.28 747 PRO A N 1
ATOM 5461 C CA . PRO A 1 747 ? -41.136 -17.615 29.210 1.00 27.28 747 PRO A CA 1
ATOM 5462 C C . PRO A 1 747 ? -40.491 -16.392 29.890 1.00 27.28 747 PRO A C 1
ATOM 5464 O O . PRO A 1 747 ? -40.588 -15.270 29.396 1.00 27.28 747 PRO A O 1
ATOM 5467 N N . GLN A 1 748 ? -39.809 -16.594 31.022 1.00 26.66 748 GLN A N 1
ATOM 5468 C CA . GLN A 1 748 ? -39.227 -15.495 31.808 1.00 26.66 748 GLN A CA 1
ATOM 5469 C C . GLN A 1 748 ? -38.105 -14.748 31.051 1.00 26.66 748 GLN A C 1
ATOM 5471 O O . GLN A 1 748 ? -37.131 -15.386 30.637 1.00 26.66 748 GLN A O 1
ATOM 5476 N N . PRO A 1 749 ? -38.151 -13.405 30.936 1.00 28.48 749 PRO A N 1
ATOM 5477 C CA . PRO A 1 749 ? -37.032 -12.624 30.419 1.00 28.48 749 PRO A CA 1
ATOM 5478 C C . PRO A 1 749 ? -35.911 -12.511 31.466 1.00 28.48 749 PRO A C 1
ATOM 5480 O O . PRO A 1 749 ? -36.128 -12.085 32.601 1.00 28.48 749 PRO A O 1
ATOM 5483 N N . ALA A 1 750 ? -34.681 -12.857 31.081 1.00 26.64 750 ALA A N 1
ATOM 5484 C CA . ALA A 1 750 ? -33.513 -12.770 31.957 1.00 26.64 750 ALA A CA 1
ATOM 5485 C C . ALA A 1 750 ? -33.019 -11.315 32.089 1.00 26.64 750 ALA A C 1
ATOM 5487 O O . ALA A 1 750 ? -32.219 -10.843 31.281 1.00 26.64 750 ALA A O 1
ATOM 5488 N N . VAL A 1 751 ? -33.493 -10.604 33.116 1.00 26.52 751 VAL A N 1
ATOM 5489 C CA . VAL A 1 751 ? -33.157 -9.189 33.350 1.00 26.52 751 VAL A CA 1
ATOM 5490 C C . VAL A 1 751 ? -31.678 -9.010 33.711 1.00 26.52 751 VAL A C 1
ATOM 5492 O O . VAL A 1 751 ? -31.250 -9.296 34.829 1.00 26.52 751 VAL A O 1
ATOM 5495 N N . TRP A 1 752 ? -30.914 -8.446 32.776 1.00 36.91 752 TRP A N 1
ATOM 5496 C CA . TRP A 1 752 ? -29.733 -7.641 33.088 1.00 36.91 752 TRP A CA 1
ATOM 5497 C C . TRP A 1 752 ? -30.206 -6.213 33.374 1.00 36.91 752 TRP A C 1
ATOM 5499 O O . TRP A 1 752 ? -30.962 -5.654 32.584 1.00 36.91 752 TRP A O 1
ATOM 5509 N N . ALA A 1 753 ? -29.795 -5.630 34.501 1.00 22.42 753 ALA A N 1
ATOM 5510 C CA . ALA A 1 753 ? -30.250 -4.308 34.932 1.00 22.42 753 ALA A CA 1
ATOM 5511 C C . ALA A 1 753 ? -29.182 -3.226 34.657 1.00 22.42 753 ALA A C 1
ATOM 5513 O O . ALA A 1 753 ? -28.242 -3.098 35.447 1.00 22.42 753 ALA A O 1
ATOM 5514 N N . PRO A 1 754 ? -29.299 -2.428 33.577 1.00 24.75 754 PRO A N 1
ATOM 5515 C CA . PRO A 1 754 ? -28.471 -1.242 33.395 1.00 24.75 754 PRO A CA 1
ATOM 5516 C C . PRO A 1 754 ? -28.929 -0.141 34.363 1.00 24.75 754 PRO A C 1
ATOM 5518 O O . PRO A 1 754 ? -30.044 0.370 34.269 1.00 24.75 754 PRO A O 1
ATOM 5521 N N . VAL A 1 755 ? -28.066 0.241 35.306 1.00 28.36 755 VAL A N 1
ATOM 5522 C CA . VAL A 1 755 ? -28.351 1.316 36.271 1.00 28.36 755 VAL A CA 1
ATOM 5523 C C . VAL A 1 755 ? -27.776 2.634 35.747 1.00 28.36 755 VAL A C 1
ATOM 5525 O O . VAL A 1 755 ? -26.691 3.054 36.147 1.00 28.36 755 VAL A O 1
ATOM 5528 N N . HIS A 1 756 ? -28.502 3.280 34.832 1.00 26.31 756 HIS A N 1
ATOM 5529 C CA . HIS A 1 756 ? -28.189 4.639 34.380 1.00 26.31 756 HIS A CA 1
ATOM 5530 C C . HIS A 1 756 ? -28.671 5.671 35.410 1.00 26.31 756 HIS A C 1
ATOM 5532 O O . HIS A 1 756 ? -29.866 5.784 35.682 1.00 26.31 756 HIS A O 1
ATOM 5538 N N . GLY A 1 757 ? -27.740 6.436 35.981 1.00 26.53 757 GLY A N 1
ATOM 5539 C CA . GLY A 1 757 ? -28.043 7.506 36.930 1.00 26.53 757 GLY A CA 1
ATOM 5540 C C . GLY A 1 757 ? -28.316 8.839 36.235 1.00 26.53 757 GLY A C 1
ATOM 5541 O O . GLY A 1 757 ? -27.398 9.631 36.056 1.00 26.53 757 GLY A O 1
ATOM 5542 N N . HIS A 1 758 ? -29.571 9.128 35.883 1.00 25.70 758 HIS A N 1
ATOM 5543 C CA . HIS A 1 758 ? -29.959 10.488 35.496 1.00 25.70 758 HIS A CA 1
ATOM 5544 C C . HIS A 1 758 ? -30.086 11.387 36.733 1.00 25.70 758 HIS A C 1
ATOM 5546 O O . HIS A 1 758 ? -31.039 11.256 37.501 1.00 25.70 758 HIS A O 1
ATOM 5552 N N . HIS A 1 759 ? -29.176 12.350 36.892 1.00 27.14 759 HIS A N 1
ATOM 5553 C CA . HIS A 1 759 ? -29.357 13.447 37.842 1.00 27.14 759 HIS A CA 1
ATOM 5554 C C . HIS A 1 759 ? -30.118 14.618 37.200 1.00 27.14 759 HIS A C 1
ATOM 5556 O O . HIS A 1 759 ? -29.648 15.245 36.253 1.00 27.14 759 HIS A O 1
ATOM 5562 N N . GLN A 1 760 ? -31.282 14.946 37.767 1.00 26.28 760 GLN A N 1
ATOM 5563 C CA . GLN A 1 760 ? -31.951 16.241 37.611 1.00 26.28 760 GLN A CA 1
ATOM 5564 C C . GLN A 1 760 ? -32.267 16.832 38.994 1.00 26.28 760 GLN A C 1
ATOM 5566 O O . GLN A 1 760 ? -32.481 16.101 39.959 1.00 26.28 760 GLN A O 1
ATOM 5571 N N . GLY A 1 761 ? -32.284 18.164 39.066 1.00 24.81 761 GLY A N 1
ATOM 5572 C CA . GLY A 1 761 ? -32.343 18.969 40.293 1.00 24.81 761 GLY A CA 1
ATOM 5573 C C . GLY A 1 761 ? -31.271 20.062 40.197 1.00 24.81 761 GLY A C 1
ATOM 5574 O O . GLY A 1 761 ? -30.094 19.739 40.119 1.00 24.81 761 GLY A O 1
ATOM 5575 N N . ALA A 1 762 ? -31.560 21.355 40.035 1.00 24.30 762 ALA A N 1
ATOM 5576 C CA . ALA A 1 762 ? -32.519 22.204 40.752 1.00 24.30 762 ALA A CA 1
ATOM 5577 C C . ALA A 1 762 ? -32.293 22.162 42.281 1.00 24.30 762 ALA A C 1
ATOM 5579 O O . ALA A 1 762 ? -32.410 21.104 42.885 1.00 24.30 762 ALA A O 1
ATOM 5580 N N . GLY A 1 763 ? -31.986 23.263 42.973 1.00 21.95 763 GLY A N 1
ATOM 5581 C CA . GLY A 1 763 ? -31.783 24.639 42.497 1.00 21.95 763 GLY A CA 1
ATOM 5582 C C . GLY A 1 763 ? -32.235 25.665 43.537 1.00 21.95 763 GLY A C 1
ATOM 5583 O O . GLY A 1 763 ? -33.377 26.107 43.492 1.00 21.95 763 GLY A O 1
ATOM 5584 N N . VAL A 1 764 ? -31.350 26.035 44.466 1.00 23.73 764 VAL A N 1
ATOM 5585 C CA . VAL A 1 764 ? -31.570 27.055 45.514 1.00 23.73 764 VAL A CA 1
ATOM 5586 C C . VAL A 1 764 ? -30.283 27.881 45.662 1.00 23.73 764 VAL A C 1
ATOM 5588 O O . VAL A 1 764 ? -29.206 27.401 45.310 1.00 23.73 764 VAL A O 1
ATOM 5591 N N . ALA A 1 765 ? -30.386 29.129 46.127 1.00 22.30 765 ALA A N 1
ATOM 5592 C CA . ALA A 1 765 ? -29.298 30.109 46.123 1.00 22.30 765 ALA A CA 1
ATOM 5593 C C . ALA A 1 765 ? -29.164 30.886 47.452 1.00 22.30 765 ALA A C 1
ATOM 5595 O O . ALA A 1 765 ? -30.038 30.809 48.311 1.00 22.30 765 ALA A O 1
ATOM 5596 N N . VAL A 1 766 ? -28.118 31.726 47.508 1.00 23.02 766 VAL A N 1
ATOM 5597 C CA . VAL A 1 766 ? -27.807 32.775 48.508 1.00 23.02 766 VAL A CA 1
ATOM 5598 C C . VAL A 1 766 ? -27.128 32.306 49.809 1.00 23.02 766 VAL A C 1
ATOM 5600 O O . VAL A 1 766 ? -27.609 31.432 50.520 1.00 23.02 766 VAL A O 1
ATOM 5603 N N . GLY A 1 767 ? -26.007 32.968 50.124 1.00 23.17 767 GLY A N 1
ATOM 5604 C CA . GLY A 1 767 ? -25.205 32.839 51.346 1.00 23.17 767 GLY A CA 1
ATOM 5605 C C . GLY A 1 767 ? -23.865 33.566 51.160 1.00 23.17 767 GLY A C 1
ATOM 5606 O O . GLY A 1 767 ? -23.010 33.080 50.428 1.00 23.17 767 GLY A O 1
ATOM 5607 N N . GLU A 1 768 ? -23.715 34.764 51.733 1.00 22.78 768 GLU A N 1
ATOM 5608 C CA . GLU A 1 768 ? -22.579 35.675 51.479 1.00 22.78 768 GLU A CA 1
ATOM 5609 C C . GLU A 1 768 ? -21.452 35.594 52.539 1.00 22.78 768 GLU A C 1
ATOM 5611 O O . GLU A 1 768 ? -21.534 34.824 53.491 1.00 22.78 768 GLU A O 1
ATOM 5616 N N . PHE A 1 769 ? -20.442 36.469 52.379 1.00 24.47 769 PHE A N 1
ATOM 5617 C CA . PHE A 1 769 ? -19.224 36.675 53.188 1.00 24.47 769 PHE A CA 1
ATOM 5618 C C . PHE A 1 769 ? -18.116 35.607 53.023 1.00 24.47 769 PHE A C 1
ATOM 5620 O O . PHE A 1 769 ? -18.346 34.419 53.186 1.00 24.47 769 PHE A O 1
ATOM 5627 N N . GLY A 1 770 ? -16.852 35.962 52.748 1.00 23.30 770 GLY A N 1
ATOM 5628 C CA . GLY A 1 770 ? -16.286 37.271 52.379 1.00 23.30 770 GLY A CA 1
ATOM 5629 C C . GLY A 1 770 ? -14.749 37.292 52.489 1.00 23.30 770 GLY A C 1
ATOM 5630 O O . GLY A 1 770 ? -14.209 36.818 53.481 1.00 23.30 770 GLY A O 1
ATOM 5631 N N . GLY A 1 771 ? -14.031 37.846 51.500 1.00 23.94 771 GLY A N 1
ATOM 5632 C CA . GLY A 1 771 ? -12.558 37.945 51.541 1.00 23.94 771 GLY A CA 1
ATOM 5633 C C . GLY A 1 771 ? -11.896 38.264 50.190 1.00 23.94 771 GLY A C 1
ATOM 5634 O O . GLY A 1 771 ? -11.859 37.430 49.296 1.00 23.94 771 GLY A O 1
ATOM 5635 N N . VAL A 1 772 ? -11.372 39.483 50.048 1.00 24.41 772 VAL A N 1
ATOM 5636 C CA . VAL A 1 772 ? -10.776 40.118 48.844 1.00 24.41 772 VAL A CA 1
ATOM 5637 C C . VAL A 1 772 ? -9.664 41.065 49.368 1.00 24.41 772 VAL A C 1
ATOM 5639 O O . VAL A 1 772 ? -9.870 41.558 50.480 1.00 24.41 772 VAL A O 1
ATOM 5642 N N . PRO A 1 773 ? -8.528 41.378 48.676 1.00 40.69 773 PRO A N 1
ATOM 5643 C CA . PRO A 1 773 ? -8.278 41.339 47.220 1.00 40.69 773 PRO A CA 1
ATOM 5644 C C . PRO A 1 773 ? -6.935 40.746 46.712 1.00 40.69 773 PRO A C 1
ATOM 5646 O O . PRO A 1 773 ? -5.940 40.665 47.422 1.00 40.69 773 PRO A O 1
ATOM 5649 N N . GLY A 1 774 ? -6.869 40.546 45.387 1.00 24.70 774 GLY A N 1
ATOM 5650 C CA . GLY A 1 774 ? -5.637 40.586 44.582 1.00 24.70 774 GLY A CA 1
ATOM 5651 C C . GLY A 1 774 ? -5.944 41.040 43.143 1.00 24.70 774 GLY A C 1
ATOM 5652 O O . GLY A 1 774 ? -6.636 40.337 42.416 1.00 24.70 774 GLY A O 1
ATOM 5653 N N . ARG A 1 775 ? -5.506 42.244 42.738 1.00 26.42 775 ARG A N 1
ATOM 5654 C CA . ARG A 1 775 ? -5.674 42.806 41.367 1.00 26.42 775 ARG A CA 1
ATOM 5655 C C . ARG A 1 775 ? -4.485 42.355 40.480 1.00 26.42 775 ARG A C 1
ATOM 5657 O O . ARG A 1 775 ? -3.482 41.929 41.033 1.00 26.42 775 ARG A O 1
ATOM 5664 N N . VAL A 1 776 ? -4.491 42.375 39.138 1.00 25.09 776 VAL A N 1
ATOM 5665 C CA . VAL A 1 776 ? -4.855 43.434 38.161 1.00 25.09 776 VAL A CA 1
ATOM 5666 C C . VAL A 1 776 ? -5.311 42.762 36.841 1.00 25.09 776 VAL A C 1
ATOM 5668 O O . VAL A 1 776 ? -4.612 41.896 36.337 1.00 25.09 776 VAL A O 1
ATOM 5671 N N . LEU A 1 777 ? -6.546 42.944 36.348 1.00 23.77 777 LEU A N 1
ATOM 5672 C CA . LEU A 1 777 ? -7.097 44.065 35.545 1.00 23.77 777 LEU A CA 1
ATOM 5673 C C . LEU A 1 777 ? -6.663 44.071 34.053 1.00 23.77 777 LEU A C 1
ATOM 5675 O O . LEU A 1 777 ? -5.670 44.684 33.675 1.00 23.77 777 LEU A O 1
ATOM 5679 N N . VAL A 1 778 ? -7.481 43.448 33.192 1.00 23.88 778 VAL A N 1
ATOM 5680 C CA . VAL A 1 778 ? -7.429 43.574 31.718 1.00 23.88 778 VAL A CA 1
ATOM 5681 C C . VAL A 1 778 ? -8.284 44.766 31.271 1.00 23.88 778 VAL A C 1
ATOM 5683 O O . VAL A 1 778 ? -9.384 44.954 31.791 1.00 23.88 778 VAL A O 1
ATOM 5686 N N . ARG A 1 779 ? -7.833 45.546 30.276 1.00 21.56 779 ARG A N 1
ATOM 5687 C CA . ARG A 1 779 ? -8.619 46.639 29.671 1.00 21.56 779 ARG A CA 1
ATOM 5688 C C . ARG A 1 779 ? -8.895 46.381 28.185 1.00 21.56 779 ARG A C 1
ATOM 5690 O O . ARG A 1 779 ? -8.037 45.886 27.464 1.00 21.56 779 ARG A O 1
ATOM 5697 N N . ARG A 1 780 ? -10.102 46.737 27.739 1.00 26.39 780 ARG A N 1
ATOM 5698 C CA . ARG A 1 780 ? -10.632 46.549 26.379 1.00 26.39 780 ARG A CA 1
ATOM 5699 C C . ARG A 1 780 ? -11.123 47.898 25.854 1.00 26.39 780 ARG A C 1
ATOM 5701 O O . ARG A 1 780 ? -11.852 48.547 26.588 1.00 26.39 780 ARG A O 1
ATOM 5708 N N . GLU A 1 781 ? -10.754 48.285 24.629 1.00 24.84 781 GLU A N 1
ATOM 5709 C CA . GLU A 1 781 ? -11.354 49.354 23.792 1.00 24.84 781 GLU A CA 1
ATOM 5710 C C . GLU A 1 781 ? -10.477 49.575 22.533 1.00 24.84 781 GLU A C 1
ATOM 5712 O O . GLU A 1 781 ? -9.330 49.146 22.521 1.00 24.84 781 GLU A O 1
ATOM 5717 N N . SER A 1 782 ? -10.886 50.333 21.506 1.00 24.94 782 SER A N 1
ATOM 5718 C CA . SER A 1 782 ? -11.954 50.093 20.509 1.00 24.94 782 SER A CA 1
ATOM 5719 C C . SER A 1 782 ? -11.802 51.111 19.351 1.00 24.94 782 SER A C 1
ATOM 5721 O O . SER A 1 782 ? -11.253 52.184 19.582 1.00 24.94 782 SER A O 1
ATOM 5723 N N . ARG A 1 783 ? -12.383 50.840 18.160 1.00 27.45 783 ARG A N 1
ATOM 5724 C CA . ARG A 1 783 ? -12.411 51.725 16.952 1.00 27.45 783 ARG A CA 1
ATOM 5725 C C . ARG A 1 783 ? -11.036 51.888 16.248 1.00 27.45 783 ARG A C 1
ATOM 5727 O O . ARG A 1 783 ? -10.007 51.791 16.894 1.00 27.45 783 ARG A O 1
ATOM 5734 N N . GLY A 1 784 ? -10.941 52.138 14.932 1.00 24.83 784 GLY A N 1
ATOM 5735 C CA . GLY A 1 784 ? -11.957 52.070 13.865 1.00 24.83 784 GLY A CA 1
ATOM 5736 C C . GLY A 1 784 ? -11.519 52.713 12.522 1.00 24.83 784 GLY A C 1
ATOM 5737 O O . GLY A 1 784 ? -10.660 53.578 12.523 1.00 24.83 784 GLY A O 1
ATOM 5738 N N . ARG A 1 785 ? -12.180 52.313 11.415 1.00 26.91 785 ARG A N 1
ATOM 5739 C CA . ARG A 1 785 ? -12.293 52.941 10.061 1.00 26.91 785 ARG A CA 1
ATOM 5740 C C . ARG A 1 785 ? -11.043 53.466 9.298 1.00 26.91 785 ARG A C 1
ATOM 5742 O O . ARG A 1 785 ? -10.448 54.465 9.671 1.00 26.91 785 ARG A O 1
ATOM 5749 N N . GLY A 1 786 ? -10.857 52.934 8.081 1.00 24.92 786 GLY A N 1
ATOM 5750 C CA . GLY A 1 786 ? -10.082 53.473 6.936 1.00 24.92 786 GLY A CA 1
ATOM 5751 C C . GLY A 1 786 ? -9.815 52.319 5.949 1.00 24.92 786 GLY A C 1
ATOM 5752 O O . GLY A 1 786 ? -9.411 51.260 6.408 1.00 24.92 786 GLY A O 1
ATOM 5753 N N . LEU A 1 787 ? -10.198 52.304 4.662 1.00 27.89 787 LEU A N 1
ATOM 5754 C CA . LEU A 1 787 ? -9.946 53.239 3.545 1.00 27.89 787 LEU A CA 1
ATOM 5755 C C . LEU A 1 787 ? -8.445 53.545 3.365 1.00 27.89 787 LEU A C 1
ATOM 5757 O O . LEU A 1 787 ? -7.846 54.083 4.286 1.00 27.89 787 LEU A O 1
ATOM 5761 N N . GLY A 1 788 ? -7.801 53.279 2.220 1.00 24.22 788 GLY A N 1
ATOM 5762 C CA . GLY A 1 788 ? -8.256 52.635 0.971 1.00 24.22 788 GLY A CA 1
ATOM 5763 C C . GLY A 1 788 ? -7.423 53.106 -0.238 1.00 24.22 788 GLY A C 1
ATOM 5764 O O . GLY A 1 788 ? -6.921 54.223 -0.195 1.00 24.22 788 GLY A O 1
ATOM 5765 N N . HIS A 1 789 ? -7.327 52.299 -1.314 1.00 26.73 789 HIS A N 1
ATOM 5766 C CA . HIS A 1 789 ? -6.431 52.510 -2.485 1.00 26.73 789 HIS A CA 1
ATOM 5767 C C . HIS A 1 789 ? -4.923 52.492 -2.135 1.00 26.73 789 HIS A C 1
ATOM 5769 O O . HIS A 1 789 ? -4.561 52.648 -0.978 1.00 26.73 789 HIS A O 1
ATOM 5775 N N . GLN A 1 790 ? -3.959 52.266 -3.035 1.00 26.66 790 GLN A N 1
ATOM 5776 C CA . GLN A 1 790 ? -3.863 51.774 -4.432 1.00 26.66 790 GLN A CA 1
ATOM 5777 C C . GLN A 1 790 ? -2.515 50.989 -4.480 1.00 26.66 790 GLN A C 1
ATOM 5779 O O . GLN A 1 790 ? -1.700 51.155 -3.582 1.00 26.66 790 GLN A O 1
ATOM 5784 N N . GLY A 1 791 ? -2.156 50.120 -5.426 1.00 23.75 791 GLY A N 1
ATOM 5785 C CA . GLY A 1 791 ? -2.630 49.858 -6.784 1.00 23.75 791 GLY A CA 1
ATOM 5786 C C . GLY A 1 791 ? -1.412 49.620 -7.705 1.00 23.75 791 GLY A C 1
ATOM 5787 O O . GLY A 1 791 ? -0.288 49.911 -7.319 1.00 23.75 791 GLY A O 1
ATOM 5788 N N . VAL A 1 792 ? -1.655 49.173 -8.944 1.00 25.77 792 VAL A N 1
ATOM 5789 C CA . VAL A 1 792 ? -0.685 49.103 -10.069 1.00 25.77 792 VAL A CA 1
ATOM 5790 C C . VAL A 1 792 ? 0.339 47.944 -10.063 1.00 25.77 792 VAL A C 1
ATOM 5792 O O . VAL A 1 792 ? 1.068 47.679 -9.116 1.00 25.77 792 VAL A O 1
ATOM 5795 N N . ARG A 1 793 ? 0.386 47.263 -11.217 1.00 26.97 793 ARG A N 1
ATOM 5796 C CA . ARG A 1 793 ? 1.329 46.202 -11.611 1.00 26.97 793 ARG A CA 1
ATOM 5797 C C . ARG A 1 793 ? 2.703 46.790 -11.954 1.00 26.97 793 ARG A C 1
ATOM 5799 O O . ARG A 1 793 ? 2.751 47.869 -12.541 1.00 26.97 793 ARG A O 1
ATOM 5806 N N . GLN A 1 794 ? 3.762 45.979 -11.905 1.00 27.64 794 GLN A N 1
ATOM 5807 C CA . GLN A 1 794 ? 4.683 45.957 -13.050 1.00 27.64 794 GLN A CA 1
ATOM 5808 C C . GLN A 1 794 ? 5.409 44.618 -13.220 1.00 27.64 794 GLN A C 1
ATOM 5810 O O . GLN A 1 794 ? 5.921 44.044 -12.267 1.00 27.64 794 GLN A O 1
ATOM 5815 N N . GLN A 1 795 ? 5.459 44.136 -14.462 1.00 27.05 795 GLN A N 1
ATOM 5816 C CA . GLN A 1 795 ? 6.360 43.061 -14.874 1.00 27.05 795 GLN A CA 1
ATOM 5817 C C . GLN A 1 795 ? 7.770 43.647 -15.007 1.00 27.05 795 GLN A C 1
ATOM 5819 O O . GLN A 1 795 ? 7.906 44.691 -15.648 1.00 27.05 795 GLN A O 1
ATOM 5824 N N . ARG A 1 796 ? 8.820 42.948 -14.554 1.00 25.58 796 ARG A N 1
ATOM 5825 C CA . ARG A 1 796 ? 10.136 43.052 -15.207 1.00 25.58 796 ARG A CA 1
ATOM 5826 C C . ARG A 1 796 ? 10.835 41.707 -15.361 1.00 25.58 796 ARG A C 1
ATOM 5828 O O . ARG A 1 796 ? 11.092 40.974 -14.418 1.00 25.58 796 ARG A O 1
ATOM 5835 N N . HIS A 1 797 ? 11.141 41.453 -16.621 1.00 24.17 797 HIS A N 1
ATOM 5836 C CA . HIS A 1 797 ? 11.997 40.417 -17.164 1.00 24.17 797 HIS A CA 1
ATOM 5837 C C . HIS A 1 797 ? 13.420 40.376 -16.563 1.00 24.17 797 HIS A C 1
ATOM 5839 O O . HIS A 1 797 ? 14.103 41.397 -16.582 1.00 24.17 797 HIS A O 1
ATOM 5845 N N . ARG A 1 798 ? 13.901 39.133 -16.351 1.00 23.59 798 ARG A N 1
ATOM 5846 C CA . ARG A 1 798 ? 15.138 38.566 -16.959 1.00 23.59 798 ARG A CA 1
ATOM 5847 C C . ARG A 1 798 ? 16.496 38.863 -16.291 1.00 23.59 798 ARG A C 1
ATOM 5849 O O . ARG A 1 798 ? 16.691 39.876 -15.640 1.00 23.59 798 ARG A O 1
ATOM 5856 N N . VAL A 1 799 ? 17.439 37.984 -16.664 1.00 25.11 799 VAL A N 1
ATOM 5857 C CA . VAL A 1 799 ? 18.918 38.045 -16.593 1.00 25.11 799 VAL A CA 1
ATOM 5858 C C . VAL A 1 799 ? 19.552 37.198 -15.476 1.00 25.11 799 VAL A C 1
ATOM 5860 O O . VAL A 1 799 ? 19.480 37.517 -14.297 1.00 25.11 799 VAL A O 1
ATOM 5863 N N . ARG A 1 800 ? 20.223 36.114 -15.905 1.00 24.03 800 ARG A N 1
ATOM 5864 C CA . ARG A 1 800 ? 21.254 35.375 -15.151 1.00 24.03 800 ARG A CA 1
ATOM 5865 C C . ARG A 1 800 ? 22.493 36.264 -14.967 1.00 24.03 800 ARG A C 1
ATOM 5867 O O . ARG A 1 800 ? 22.828 36.966 -15.918 1.00 24.03 800 ARG A O 1
ATOM 5874 N N . CYS A 1 801 ? 23.247 36.100 -13.875 1.00 22.98 801 CYS A N 1
ATOM 5875 C CA . CYS A 1 801 ? 24.637 35.596 -13.932 1.00 22.98 801 CYS A CA 1
ATOM 5876 C C . CYS A 1 801 ? 25.340 35.559 -12.559 1.00 22.98 801 CYS A C 1
ATOM 5878 O O . CYS A 1 801 ? 25.248 36.517 -11.804 1.00 22.98 801 CYS A O 1
ATOM 5880 N N . ARG A 1 802 ? 26.072 34.455 -12.334 1.00 24.77 802 ARG A N 1
ATOM 5881 C CA . ARG A 1 802 ? 27.367 34.280 -11.632 1.00 24.77 802 ARG A CA 1
ATOM 5882 C C . ARG A 1 802 ? 27.743 35.199 -10.451 1.00 24.77 802 ARG A C 1
ATOM 5884 O O . ARG A 1 802 ? 27.927 36.398 -10.620 1.00 24.77 802 ARG A O 1
ATOM 5891 N N . GLU A 1 803 ? 27.973 34.555 -9.303 1.00 29.81 803 GLU A N 1
ATOM 5892 C CA . GLU A 1 803 ? 29.292 34.383 -8.636 1.00 29.81 803 GLU A CA 1
ATOM 5893 C C . GLU A 1 803 ? 30.389 35.436 -8.907 1.00 29.81 803 GLU A C 1
ATOM 5895 O O . GLU A 1 803 ? 30.663 35.793 -10.057 1.00 29.81 803 GLU A O 1
ATOM 5900 N N . PRO A 1 804 ? 31.122 35.834 -7.849 1.00 36.06 804 PRO A N 1
ATOM 5901 C CA . PRO A 1 804 ? 32.410 35.159 -7.615 1.00 36.06 804 PRO A CA 1
ATOM 5902 C C . PRO A 1 804 ? 32.695 34.738 -6.155 1.00 36.06 804 PRO A C 1
ATOM 5904 O O . PRO A 1 804 ? 31.992 35.117 -5.220 1.00 36.06 804 PRO A O 1
ATOM 5907 N N . ASP A 1 805 ? 33.765 33.953 -6.004 1.00 27.78 805 ASP A N 1
ATOM 5908 C CA . ASP A 1 805 ? 34.290 33.329 -4.780 1.00 27.78 805 ASP A CA 1
ATOM 5909 C C . ASP A 1 805 ? 34.997 34.255 -3.756 1.00 27.78 805 ASP A C 1
ATOM 5911 O O . ASP A 1 805 ? 35.275 35.426 -4.004 1.00 27.78 805 ASP A O 1
ATOM 5915 N N . ALA A 1 806 ? 35.428 33.601 -2.663 1.00 26.75 806 ALA A N 1
ATOM 5916 C CA . ALA A 1 806 ? 36.666 33.836 -1.896 1.00 26.75 806 ALA A CA 1
ATOM 5917 C C . ALA A 1 806 ? 36.641 34.740 -0.638 1.00 26.75 806 ALA A C 1
ATOM 5919 O O . ALA A 1 806 ? 36.878 35.942 -0.670 1.00 26.75 806 ALA A O 1
ATOM 5920 N N . GLN A 1 807 ? 36.478 34.060 0.505 1.00 27.88 807 GLN A N 1
ATOM 5921 C CA . GLN A 1 807 ? 37.320 34.112 1.721 1.00 27.88 807 GLN A CA 1
ATOM 5922 C C . GLN A 1 807 ? 38.133 35.384 2.070 1.00 27.88 807 GLN A C 1
ATOM 5924 O O . GLN A 1 807 ? 39.088 35.721 1.380 1.00 27.88 807 GLN A O 1
ATOM 5929 N N . VAL A 1 808 ? 37.950 35.876 3.307 1.00 23.98 808 VAL A N 1
ATOM 5930 C CA . VAL A 1 808 ? 39.037 36.284 4.236 1.00 23.98 808 VAL A CA 1
ATOM 5931 C C . VAL A 1 808 ? 38.660 35.830 5.666 1.00 23.98 808 VAL A C 1
ATOM 5933 O O . VAL A 1 808 ? 37.489 35.592 5.957 1.00 23.98 808 VAL A O 1
ATOM 5936 N N . VAL A 1 809 ? 39.659 35.639 6.538 1.00 26.06 809 VAL A N 1
ATOM 5937 C CA . VAL A 1 809 ? 39.585 34.985 7.866 1.00 26.06 809 VAL A CA 1
ATOM 5938 C C . VAL A 1 809 ? 39.739 36.005 9.022 1.00 26.06 809 VAL A C 1
ATOM 5940 O O . VAL A 1 809 ? 40.154 37.135 8.781 1.00 26.06 809 VAL A O 1
ATOM 5943 N N . VAL A 1 810 ? 39.519 35.542 10.270 1.00 24.61 810 VAL A N 1
ATOM 5944 C CA . VAL A 1 810 ? 39.971 36.063 11.596 1.00 24.61 810 VAL A CA 1
ATOM 5945 C C . VAL A 1 810 ? 38.871 36.697 12.468 1.00 24.61 810 VAL A C 1
ATOM 5947 O O . VAL A 1 810 ? 38.199 37.629 12.041 1.00 24.61 810 VAL A O 1
ATOM 5950 N N . GLY A 1 811 ? 38.736 36.236 13.730 1.00 24.64 811 GLY A N 1
ATOM 5951 C CA . GLY A 1 811 ? 37.851 36.885 14.717 1.00 24.64 811 GLY A CA 1
ATOM 5952 C C . GLY A 1 811 ? 37.470 36.145 16.019 1.00 24.64 811 GLY A C 1
ATOM 5953 O O . GLY A 1 811 ? 36.347 36.344 16.468 1.00 24.64 811 GLY A O 1
ATOM 5954 N N . ASP A 1 812 ? 38.329 35.324 16.645 1.00 28.98 812 ASP A N 1
ATOM 5955 C CA . ASP A 1 812 ? 38.067 34.766 18.000 1.00 28.98 812 ASP A CA 1
ATOM 5956 C C . ASP A 1 812 ? 38.721 35.611 19.113 1.00 28.98 812 ASP A C 1
ATOM 5958 O O . ASP A 1 812 ? 39.905 35.949 19.006 1.00 28.98 812 ASP A O 1
ATOM 5962 N N . PRO A 1 813 ? 37.989 35.915 20.202 1.00 33.16 813 PRO A N 1
ATOM 5963 C CA . PRO A 1 813 ? 38.589 36.081 21.522 1.00 33.16 813 PRO A CA 1
ATOM 5964 C C . PRO A 1 813 ? 37.884 35.259 22.628 1.00 33.16 813 PRO A C 1
ATOM 5966 O O . PRO A 1 813 ? 36.733 35.494 22.996 1.00 33.16 813 PRO A O 1
ATOM 5969 N N . GLN A 1 814 ? 38.647 34.353 23.243 1.00 28.44 814 GLN A N 1
ATOM 5970 C CA . GLN A 1 814 ? 38.234 33.457 24.334 1.00 28.44 814 GLN A CA 1
ATOM 5971 C C . GLN A 1 814 ? 37.887 34.128 25.688 1.00 28.44 814 GLN A C 1
ATOM 5973 O O . GLN A 1 814 ? 38.422 35.187 26.018 1.00 28.44 814 GLN A O 1
ATOM 5978 N N . ARG A 1 815 ? 37.222 33.322 26.551 1.00 28.53 815 ARG A N 1
ATOM 5979 C CA . ARG A 1 815 ? 37.289 33.207 28.046 1.00 28.53 815 ARG A CA 1
ATOM 5980 C C . ARG A 1 815 ? 36.027 33.623 28.833 1.00 28.53 815 ARG A C 1
ATOM 5982 O O . ARG A 1 815 ? 35.370 34.580 28.463 1.00 28.53 815 ARG A O 1
ATOM 5989 N N . ALA A 1 816 ? 35.700 33.029 29.996 1.00 27.59 816 ALA A N 1
ATOM 5990 C CA . ALA A 1 816 ? 36.027 31.706 30.579 1.00 27.59 816 ALA A CA 1
ATOM 5991 C C . ALA A 1 816 ? 35.224 31.438 31.888 1.00 27.59 816 ALA A C 1
ATOM 5993 O O . ALA A 1 816 ? 34.771 32.377 32.533 1.00 27.59 816 ALA A O 1
ATOM 5994 N N . VAL A 1 817 ? 35.262 30.162 32.324 1.00 24.23 817 VAL A N 1
ATOM 5995 C CA . VAL A 1 817 ? 35.057 29.576 33.683 1.00 24.23 817 VAL A CA 1
ATOM 5996 C C . VAL A 1 817 ? 33.637 29.019 33.949 1.00 24.23 817 VAL A C 1
ATOM 5998 O O . VAL A 1 817 ? 32.694 29.793 33.918 1.00 24.23 817 VAL A O 1
ATOM 6001 N N . ARG A 1 818 ? 33.330 27.717 34.172 1.00 26.81 818 ARG A N 1
ATOM 6002 C CA . ARG A 1 818 ? 34.011 26.447 34.598 1.00 26.81 818 ARG A CA 1
ATOM 6003 C C . ARG A 1 818 ? 33.749 26.039 36.067 1.00 26.81 818 ARG A C 1
ATOM 6005 O O . ARG A 1 818 ? 34.468 26.495 36.946 1.00 26.81 818 ARG A O 1
ATOM 6012 N N . VAL A 1 819 ? 32.855 25.059 36.276 1.00 24.41 819 VAL A N 1
ATOM 6013 C CA . VAL A 1 819 ? 32.855 24.032 37.359 1.00 24.41 819 VAL A CA 1
ATOM 6014 C C . VAL A 1 819 ? 32.170 22.783 36.757 1.00 24.41 819 VAL A C 1
ATOM 6016 O O . VAL A 1 819 ? 31.047 22.906 36.290 1.00 24.41 819 VAL A O 1
ATOM 6019 N N . GLU A 1 820 ? 32.828 21.664 36.434 1.00 26.95 820 GLU A N 1
ATOM 6020 C CA . GLU A 1 820 ? 33.450 20.597 37.256 1.00 26.95 820 GLU A CA 1
ATOM 6021 C C . GLU A 1 820 ? 32.474 19.649 38.002 1.00 26.95 820 GLU A C 1
ATOM 6023 O O . GLU A 1 820 ? 31.943 19.985 39.054 1.00 26.95 820 GLU A O 1
ATOM 6028 N N . GLN A 1 821 ? 32.353 18.406 37.512 1.00 25.08 821 GLN A N 1
ATOM 6029 C CA . GLN A 1 821 ? 32.347 17.180 38.332 1.00 25.08 821 GLN A CA 1
ATOM 6030 C C . GLN A 1 821 ? 33.192 16.096 37.628 1.00 25.08 821 GLN A C 1
ATOM 6032 O O . GLN A 1 821 ? 33.637 16.298 36.497 1.00 25.08 821 GLN A O 1
ATOM 6037 N N . ARG A 1 822 ? 33.534 15.011 38.337 1.00 27.20 822 ARG A N 1
ATOM 6038 C CA . ARG A 1 822 ? 34.727 14.177 38.072 1.00 27.20 822 ARG A CA 1
ATOM 6039 C C . ARG A 1 822 ? 34.392 12.725 37.706 1.00 27.20 822 ARG A C 1
ATOM 6041 O O . ARG A 1 822 ? 33.442 12.168 38.239 1.00 27.20 822 ARG A O 1
ATOM 6048 N N . GLY A 1 823 ? 35.252 12.092 36.901 1.00 24.53 823 GLY A N 1
ATOM 6049 C CA . GLY A 1 823 ? 35.202 10.658 36.579 1.00 24.53 823 GLY A CA 1
ATOM 6050 C C . GLY A 1 823 ? 36.532 10.151 36.002 1.00 24.53 823 GLY A C 1
ATOM 6051 O O . GLY A 1 823 ? 36.836 10.375 34.839 1.00 24.53 823 GLY A O 1
ATOM 6052 N N . SER A 1 824 ? 37.342 9.517 36.844 1.00 26.06 824 SER A N 1
ATOM 6053 C CA . SER A 1 824 ? 38.680 8.955 36.584 1.00 26.06 824 SER A CA 1
ATOM 6054 C C . SER A 1 824 ? 38.822 8.021 35.364 1.00 26.06 824 SER A C 1
ATOM 6056 O O . SER A 1 824 ? 38.047 7.078 35.229 1.00 26.06 824 SER A O 1
ATOM 6058 N N . GLY A 1 825 ? 39.899 8.185 34.580 1.00 25.80 825 GLY A N 1
ATOM 6059 C CA . GLY A 1 825 ? 40.564 7.083 33.845 1.00 25.80 825 GLY A CA 1
ATOM 6060 C C . GLY A 1 825 ? 41.774 6.561 34.649 1.00 25.80 825 GLY A C 1
ATOM 6061 O O . GLY A 1 825 ? 41.754 6.697 35.874 1.00 25.80 825 GLY A O 1
ATOM 6062 N N . PRO A 1 826 ? 42.894 6.137 34.024 1.00 48.88 826 PRO A N 1
ATOM 6063 C CA . PRO A 1 826 ? 43.070 5.572 32.673 1.00 48.88 826 PRO A CA 1
ATOM 6064 C C . PRO A 1 826 ? 43.955 4.288 32.664 1.00 48.88 826 PRO A C 1
ATOM 6066 O O . PRO A 1 826 ? 44.658 4.022 33.637 1.00 48.88 826 PRO A O 1
ATOM 6069 N N . ALA A 1 827 ? 44.019 3.543 31.548 1.00 28.06 827 ALA A N 1
ATOM 6070 C CA . ALA A 1 827 ? 45.126 2.606 31.272 1.00 28.06 827 ALA A CA 1
ATOM 6071 C C . ALA A 1 827 ? 45.239 2.218 29.780 1.00 28.06 827 ALA A C 1
ATOM 6073 O O . ALA A 1 827 ? 44.267 1.765 29.186 1.00 28.06 827 ALA A O 1
ATOM 6074 N N . ASP A 1 828 ? 46.450 2.331 29.232 1.00 31.62 828 ASP A N 1
ATOM 6075 C CA . ASP A 1 828 ? 46.959 1.664 28.021 1.00 31.62 828 ASP A CA 1
ATOM 6076 C C . ASP A 1 828 ? 48.442 1.348 28.288 1.00 31.62 828 ASP A C 1
ATOM 6078 O O . ASP A 1 828 ? 49.131 2.175 28.903 1.00 31.62 828 ASP A O 1
ATOM 6082 N N . PRO A 1 829 ? 48.927 0.142 27.948 1.00 39.19 829 PRO A N 1
ATOM 6083 C CA . PRO A 1 829 ? 50.233 0.087 27.293 1.00 39.19 829 PRO A CA 1
ATOM 6084 C C . PRO A 1 829 ? 50.365 -1.011 26.218 1.00 39.19 829 PRO A C 1
ATOM 6086 O O . PRO A 1 829 ? 50.219 -2.205 26.492 1.00 39.19 829 PRO A O 1
ATOM 6089 N N . ALA A 1 830 ? 50.824 -0.627 25.028 1.00 29.17 830 ALA A N 1
ATOM 6090 C CA . ALA A 1 830 ? 51.359 -1.552 24.025 1.00 29.17 830 ALA A CA 1
ATOM 6091 C C . ALA A 1 830 ? 52.837 -1.921 24.285 1.00 29.17 830 ALA A C 1
ATOM 6093 O O . ALA A 1 830 ? 53.605 -1.052 24.699 1.00 29.17 830 ALA A O 1
ATOM 6094 N N . LEU A 1 831 ? 53.252 -3.163 23.955 1.00 29.83 831 LEU A N 1
ATOM 6095 C CA . LEU A 1 831 ? 54.533 -3.514 23.285 1.00 29.83 831 LEU A CA 1
ATOM 6096 C C . LEU A 1 831 ? 54.797 -5.040 23.190 1.00 29.83 831 LEU A C 1
ATOM 6098 O O . LEU A 1 831 ? 54.591 -5.750 24.168 1.00 29.83 831 LEU A O 1
ATOM 6102 N N . ARG A 1 832 ? 55.447 -5.451 22.077 1.00 26.59 832 ARG A N 1
ATOM 6103 C CA . ARG A 1 832 ? 56.297 -6.663 21.880 1.00 26.59 832 ARG A CA 1
ATOM 6104 C C . ARG A 1 832 ? 55.632 -8.060 21.829 1.00 26.59 832 ARG A C 1
ATOM 6106 O O . ARG A 1 832 ? 54.690 -8.313 22.562 1.00 26.59 832 ARG A O 1
ATOM 6113 N N . ASP A 1 833 ? 56.147 -9.060 21.091 1.00 27.44 833 ASP A N 1
ATOM 6114 C CA . ASP A 1 833 ? 56.987 -9.124 19.858 1.00 27.44 833 ASP A CA 1
ATOM 6115 C C . ASP A 1 833 ? 57.117 -10.613 19.385 1.00 27.44 833 ASP A C 1
ATOM 6117 O O . ASP A 1 833 ? 56.507 -11.487 19.996 1.00 27.44 833 ASP A O 1
ATOM 6121 N N . VAL A 1 834 ? 58.013 -10.907 18.419 1.00 26.56 834 VAL A N 1
ATOM 6122 C CA . VAL A 1 834 ? 58.724 -12.212 18.196 1.00 26.56 834 VAL A CA 1
ATOM 6123 C C . VAL A 1 834 ? 58.161 -13.256 17.176 1.00 26.56 834 VAL A C 1
ATOM 6125 O O . VAL A 1 834 ? 57.470 -14.198 17.544 1.00 26.56 834 VAL A O 1
ATOM 6128 N N . LEU A 1 835 ? 58.707 -13.185 15.941 1.00 26.05 835 LEU A N 1
ATOM 6129 C CA . LEU A 1 835 ? 59.119 -14.267 14.988 1.00 26.05 835 LEU A CA 1
ATOM 6130 C C . LEU A 1 835 ? 58.103 -15.132 14.186 1.00 26.05 835 LEU A C 1
ATOM 6132 O O . LEU A 1 835 ? 57.130 -15.649 14.721 1.00 26.05 835 LEU A O 1
ATOM 6136 N N . GLY A 1 836 ? 58.433 -15.403 12.899 1.00 24.77 836 GLY A N 1
ATOM 6137 C CA . GLY A 1 836 ? 57.702 -16.376 12.050 1.00 24.77 836 GLY A CA 1
ATOM 6138 C C . GLY A 1 836 ? 58.033 -16.542 10.537 1.00 24.77 836 GLY A C 1
ATOM 6139 O O . GLY A 1 836 ? 57.303 -17.270 9.873 1.00 24.77 836 GLY A O 1
ATOM 6140 N N . GLU A 1 837 ? 59.063 -15.911 9.948 1.00 27.09 837 GLU A N 1
ATOM 6141 C CA . GLU A 1 837 ? 59.485 -16.133 8.527 1.00 27.09 837 GLU A CA 1
ATOM 6142 C C . GLU A 1 837 ? 60.385 -17.406 8.377 1.00 27.09 837 GLU A C 1
ATOM 6144 O O . GLU A 1 837 ? 60.829 -17.878 9.431 1.00 27.09 837 GLU A O 1
ATOM 6149 N N . PRO A 1 838 ? 60.733 -17.977 7.175 1.00 48.34 838 PRO A N 1
ATOM 6150 C CA . PRO A 1 838 ? 61.136 -17.256 5.941 1.00 48.34 838 PRO A CA 1
ATOM 6151 C C . PRO A 1 838 ? 60.853 -17.885 4.533 1.00 48.34 838 PRO A C 1
ATOM 6153 O O . PRO A 1 838 ? 60.374 -19.006 4.401 1.00 48.34 838 PRO A O 1
ATOM 6156 N N . TYR A 1 839 ? 61.319 -17.167 3.488 1.00 29.48 839 TYR A N 1
ATOM 6157 C CA . TYR A 1 839 ? 61.577 -17.542 2.064 1.00 29.48 839 TYR A CA 1
ATOM 6158 C C . TYR A 1 839 ? 60.428 -17.483 1.013 1.00 29.48 839 TYR A C 1
ATOM 6160 O O . TYR A 1 839 ? 59.401 -18.126 1.166 1.00 29.48 839 TYR A O 1
ATOM 6168 N N . GLY A 1 840 ? 60.604 -16.840 -0.165 1.00 25.86 840 GLY A N 1
ATOM 6169 C CA . GLY A 1 840 ? 61.615 -15.814 -0.498 1.00 25.86 840 GLY A CA 1
ATOM 6170 C C . GLY A 1 840 ? 61.930 -15.480 -1.980 1.00 25.86 840 GLY A C 1
ATOM 6171 O O . GLY A 1 840 ? 61.952 -16.346 -2.846 1.00 25.86 840 GLY A O 1
ATOM 6172 N N . ARG A 1 841 ? 62.417 -14.232 -2.154 1.00 31.03 841 ARG A N 1
ATOM 6173 C CA . ARG A 1 841 ? 63.421 -13.699 -3.125 1.00 31.03 841 ARG A CA 1
ATOM 6174 C C . ARG A 1 841 ? 63.071 -13.302 -4.588 1.00 31.03 841 ARG A C 1
ATOM 6176 O O . ARG A 1 841 ? 62.551 -14.084 -5.367 1.00 31.03 841 ARG A O 1
ATOM 6183 N N . ARG A 1 842 ? 63.698 -12.161 -4.967 1.00 28.20 842 ARG A N 1
ATOM 6184 C CA . ARG A 1 842 ? 63.915 -11.507 -6.295 1.00 28.20 842 ARG A CA 1
ATOM 6185 C C . ARG A 1 842 ? 62.707 -10.743 -6.883 1.00 28.20 842 ARG A C 1
ATOM 6187 O O . ARG A 1 842 ? 61.732 -11.369 -7.254 1.00 28.20 842 ARG A O 1
ATOM 6194 N N . GLY A 1 843 ? 62.712 -9.415 -7.071 1.00 27.33 843 GLY A N 1
ATOM 6195 C CA . GLY A 1 843 ? 63.558 -8.344 -6.507 1.00 27.33 843 GLY A CA 1
ATOM 6196 C C . GLY A 1 843 ? 64.476 -7.596 -7.495 1.00 27.33 843 GLY A C 1
ATOM 6197 O O . GLY A 1 843 ? 65.278 -8.238 -8.160 1.00 27.33 843 GLY A O 1
ATOM 6198 N N . HIS A 1 844 ? 64.413 -6.253 -7.496 1.00 28.66 844 HIS A N 1
ATOM 6199 C CA . HIS A 1 844 ? 65.499 -5.306 -7.836 1.00 28.66 844 HIS A CA 1
ATOM 6200 C C . HIS A 1 844 ? 65.199 -3.897 -7.258 1.00 28.66 844 HIS A C 1
ATOM 6202 O O . HIS A 1 844 ? 64.041 -3.541 -7.059 1.00 28.66 844 HIS A O 1
ATOM 6208 N N . GLN A 1 845 ? 66.246 -3.123 -6.948 1.00 28.38 845 GLN A N 1
ATOM 6209 C CA . GLN A 1 845 ? 66.210 -1.728 -6.441 1.00 28.38 845 GLN A CA 1
ATOM 6210 C C . GLN A 1 845 ? 66.276 -0.729 -7.642 1.00 28.38 845 GLN A C 1
ATOM 6212 O O . GLN A 1 845 ? 66.473 -1.186 -8.764 1.00 28.38 845 GLN A O 1
ATOM 6217 N N . VAL A 1 846 ? 66.087 0.603 -7.549 1.00 27.64 846 VAL A N 1
ATOM 6218 C CA . VAL A 1 846 ? 66.840 1.601 -6.747 1.00 27.64 846 VAL A CA 1
ATOM 6219 C C . VAL A 1 846 ? 66.044 2.905 -6.485 1.00 27.64 846 VAL A C 1
ATOM 6221 O O . VAL A 1 846 ? 65.615 3.562 -7.422 1.00 27.64 846 VAL A O 1
ATOM 6224 N N . VAL A 1 847 ? 65.918 3.246 -5.190 1.00 29.56 847 VAL A N 1
ATOM 6225 C CA . VAL A 1 847 ? 66.085 4.544 -4.464 1.00 29.56 847 VAL A CA 1
ATOM 6226 C C . VAL A 1 847 ? 65.764 5.904 -5.168 1.00 29.56 847 VAL A C 1
ATOM 6228 O O . VAL A 1 847 ? 66.203 6.126 -6.292 1.00 29.56 847 VAL A O 1
ATOM 6231 N N . PRO A 1 848 ? 65.087 6.872 -4.490 1.00 48.78 848 PRO A N 1
ATOM 6232 C CA . PRO A 1 848 ? 64.482 8.066 -5.112 1.00 48.78 848 PRO A CA 1
ATOM 6233 C C . PRO A 1 848 ? 65.257 9.391 -4.893 1.00 48.78 848 PRO A C 1
ATOM 6235 O O . PRO A 1 848 ? 66.336 9.421 -4.300 1.00 48.78 848 PRO A O 1
ATOM 6238 N N . ARG A 1 849 ? 64.640 10.523 -5.280 1.00 31.61 849 ARG A N 1
ATOM 6239 C CA . ARG A 1 849 ? 64.922 11.867 -4.737 1.00 31.61 849 ARG A CA 1
ATOM 6240 C C . ARG A 1 849 ? 63.642 12.618 -4.359 1.00 31.61 849 ARG A C 1
ATOM 6242 O O . ARG A 1 849 ? 62.598 12.415 -4.965 1.00 31.61 849 ARG A O 1
ATOM 6249 N N . SER A 1 850 ? 63.774 13.479 -3.356 1.00 33.44 850 SER A N 1
ATOM 6250 C CA . SER A 1 850 ? 62.729 14.309 -2.750 1.00 33.44 850 SER A CA 1
ATOM 6251 C C . SER A 1 850 ? 62.758 15.754 -3.249 1.00 33.44 850 SER A C 1
ATOM 6253 O O . SER A 1 850 ? 63.838 16.311 -3.468 1.00 33.44 850 SER A O 1
ATOM 6255 N N . SER A 1 851 ? 61.594 16.395 -3.285 1.00 39.28 851 SER A N 1
ATOM 6256 C CA . SER A 1 851 ? 61.385 17.836 -3.071 1.00 39.28 851 SER A CA 1
ATOM 6257 C C . SER A 1 851 ? 59.965 18.025 -2.553 1.00 39.28 851 SER A C 1
ATOM 6259 O O . SER A 1 851 ? 59.082 17.346 -3.120 1.00 39.28 851 SER A O 1
#